Protein 4JYL (pdb70)

Organism: Thermoplasma volcanium (strain ATCC 51530 / DSM 4299 / JCM 9571 / NBRC 15438 / GSS1) (NCBI:txid273116)

CATH classification: 3.90.226.10 (+1 more: 1.10.12.10)

Foldseek 3Di:
DDDPDFQWDWDDDVLEIEIEGEDVVQQSADDPVLVVLVVNLVVRLPDRHQAYEYAYPDQFRHQYHDVVCVVDDPVVVVVQLVNLVLLVCQLLRLHAYEYEGGDRQFLNLQSNLSGPAYEYQHGKDAHQCVVVPDQGNHCLQPSVCVQQNDVVSVVRSCRDIDGPVRVVRRSHDYYDPDVVVVVVVVVVVSVDDSLVVSLVSVLVVCPVVDDVVNCSNVVSVVVCVVDPRSCVVCVVPDD/DVPDDDAWDWDDDVLEIEIEGHDVVQLSADDPVLVVLQVNVVVRLVDNHQAYEYAYPDQFRHQYHDVVCVPDDVVVVVVQLVNLVLLVCQLLRLHAYEYEGGARQFLNLQSNLSGPAYEYQRGWDAHQCVVVPDQGNRCLQPSVCVQQNNVVSVVRSCRDIDGPVRVVRRSHDYYDPDDVVVVVVVVVVSVDDSLVVSLVSVLVVCPVVDDVVNCSNVVSVVCLVVDPRSCVVCVVPDD/DPPVDFWDWDDDVLEIEIEGRDVVQQSADDPVLVVLVVNLVVRLPDRRAAYEYAYPDAFRHQYHDVVCVVDDVVVVVVQLVNLVLLVCQLLRLHAYEYEGGDEAFLNLQSNL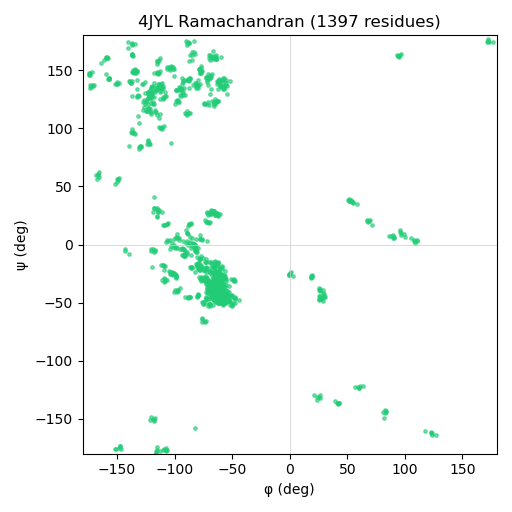SGPAYEYQHGKDAHQCVVVPDQGNHCLQPSVCVQQHNVVSVVRSCRDIDGPVRVVRRSHDYYDPDVVVVVVVVVVVRVDDSLVVSLVSVLVVCPVVDDVVNCSNVVSVVVCVVPPVSCVVCVVPDD/DAWDWDDDDLEIEIEGHDVVQLSADDPVLVVLVVNVVVRLPDRRQAYEQAYPDAFRHQYHDVVCVPDDVVVVVVQLVNLVLLVCQLLGLHAYEYEGGDEAFLNLQSNLSGPAYEYQHGKDAHQCVVVPDQGNRCLQPSVCVQQNNVVSVVRSCRDIDGPVRVVSRSHDYYDPDVVVVVVVVVVVSVDDSLVVSLVSVLVVCPVVDDVVNCSNVVSVVCCVVPPVSCVVCVVVD/DVPQDAWDWDDDVLEIEIEGEDVVQLSADDPVLVVLVVNLVVRLVDNHQAYEYAYPDQFRHQYHDVVCVVDDVVVVVVQLVNLVLLVCQLLRLHAYEYEGGDEAFLNLQSRLSGPAYEYQHGKDAHQCVVVPDQGNRCLQPSVCVQQHDVVSVVRSCRDIDGPVRVVRRSHDYYDPDVVVVVVVVVVVSVDDSLVVSLVSVLVVCPVVDDVVNCSNVVSVVVCVVPPVSCVVCVVPDD/DWDWDDDVLEIEIEQEDVVQQSADDPVLVVLVVNVVVRLVDRRQAYEYAYPDQFRHQYHDVVCVPDDVVVVVVQLVNLVLLVCQLLRLHAYEYEGGDEQFLNLQSNLSGPAYEYQHGKDAHQCVVVPDQGNRCLQPSVCVQQNNVVSVVRSCRDIDGPVRVVRRSHDYYDPDVVVVVVVVVVVSVDDSLVVSLVSVLVVCPVVDDVVNCSNVVSVVVCVVPPVSCVVCVVVD

Radius of gyration: 30.98 Å; Cα contacts (8 Å, |Δi|>4): 3327; chains: 6; bounding box: 81×89×82 Å

InterPro domains:
  IPR001753 Enoyl-CoA hydratase/isomerase-like domain [PF00378] (13-230)
  IPR014748 Enoyl-CoA hydratase, C-terminal [G3DSA:1.10.12.10] (195-243)
  IPR029045 ClpP/crotonase-like domain superfamily [SSF52096] (3-239)

Structure (mmCIF, N/CA/C/O backbone):
data_4JYL
#
_entry.id   4JYL
#
_cell.length_a   80.102
_cell.length_b   117.229
_cell.length_c   91.505
_cell.angle_alpha   90.000
_cell.angle_beta   91.430
_cell.angle_gamma   90.000
#
_symmetry.space_group_name_H-M   'P 1 21 1'
#
loop_
_entity.id
_entity.type
_entity.pdbx_description
1 polymer 'Enoyl-CoA hydratase'
2 non-polymer 'CHLORIDE ION'
3 non-polymer 'SULFATE ION'
4 water water
#
loop_
_atom_site.group_PDB
_atom_site.id
_atom_site.type_symbol
_atom_site.label_atom_id
_atom_site.label_alt_id
_atom_site.label_comp_id
_atom_site.label_asym_id
_atom_site.label_entity_id
_atom_site.label_seq_id
_atom_site.pdbx_PDB_ins_code
_atom_site.Cartn_x
_atom_site.Cartn_y
_atom_site.Cartn_z
_atom_site.occupancy
_atom_site.B_iso_or_equiv
_atom_site.auth_seq_id
_atom_site.auth_comp_id
_atom_site.auth_asym_id
_atom_site.auth_atom_id
_atom_site.pdbx_PDB_model_num
ATOM 1 N N . ASN A 1 17 ? 33.174 4.262 53.525 1.00 76.06 -5 ASN A N 1
ATOM 2 C CA . ASN A 1 17 ? 34.605 3.919 53.807 1.00 78.15 -5 ASN A CA 1
ATOM 3 C C . ASN A 1 17 ? 34.928 2.379 53.977 1.00 76.19 -5 ASN A C 1
ATOM 4 O O . ASN A 1 17 ? 35.867 1.867 53.340 1.00 76.53 -5 ASN A O 1
ATOM 9 N N . LEU A 1 18 ? 34.159 1.655 54.819 1.00 71.89 -4 LEU A N 1
ATOM 10 C CA . LEU A 1 18 ? 34.295 0.173 54.979 1.00 69.54 -4 LEU A CA 1
ATOM 11 C C . LEU A 1 18 ? 33.527 -0.738 54.020 1.00 63.84 -4 LEU A C 1
ATOM 12 O O . LEU A 1 18 ? 32.584 -0.316 53.371 1.00 61.26 -4 LEU A O 1
ATOM 17 N N . TYR A 1 19 ? 33.927 -2.004 53.955 1.00 62.48 -3 TYR A N 1
ATOM 18 C CA . TYR A 1 19 ? 33.648 -2.831 52.756 1.00 60.23 -3 TYR A CA 1
ATOM 19 C C . TYR A 1 19 ? 32.166 -3.046 52.445 1.00 57.73 -3 TYR A C 1
ATOM 20 O O . TYR A 1 19 ? 31.744 -3.129 51.270 1.00 56.75 -3 TYR A O 1
ATOM 29 N N . PHE A 1 20 ? 31.390 -3.087 53.514 1.00 57.07 -2 PHE A N 1
ATOM 30 C CA . PHE A 1 20 ? 29.948 -3.297 53.460 1.00 55.48 -2 PHE A CA 1
ATOM 31 C C . PHE A 1 20 ? 29.110 -2.042 53.244 1.00 53.97 -2 PHE A C 1
ATOM 32 O O . PHE A 1 20 ? 27.913 -2.132 53.144 1.00 52.61 -2 PHE A O 1
ATOM 40 N N . GLN A 1 21 ? 29.734 -0.874 53.183 1.00 55.55 -1 GLN A N 1
ATOM 41 C CA . GLN A 1 21 ? 29.001 0.395 52.979 1.00 56.55 -1 GLN A CA 1
ATOM 42 C C . GLN A 1 21 ? 29.141 0.768 51.513 1.00 55.38 -1 GLN A C 1
ATOM 43 O O . GLN A 1 21 ? 30.176 0.543 50.881 1.00 54.89 -1 GLN A O 1
ATOM 49 N N . SER A 1 22 ? 28.100 1.348 50.964 1.00 55.38 0 SER A N 1
ATOM 50 C CA . SER A 1 22 ? 28.202 1.875 49.589 1.00 55.50 0 SER A CA 1
ATOM 51 C C . SER A 1 22 ? 28.836 3.273 49.579 1.00 55.24 0 SER A C 1
ATOM 52 O O . SER A 1 22 ? 28.563 4.090 50.455 1.00 55.53 0 SER A O 1
ATOM 63 N N . LEU A 1 24 ? 30.235 6.355 46.502 1.00 53.52 2 LEU A N 1
ATOM 64 C CA . LEU A 1 24 ? 30.142 6.804 45.132 1.00 52.37 2 LEU A CA 1
ATOM 65 C C . LEU A 1 24 ? 31.274 6.318 44.256 1.00 49.84 2 LEU A C 1
ATOM 66 O O . LEU A 1 24 ? 31.050 5.942 43.139 1.00 49.26 2 LEU A O 1
ATOM 71 N N . VAL A 1 25 ? 32.487 6.318 44.766 1.00 48.90 3 VAL A N 1
ATOM 72 C CA . VAL A 1 25 ? 33.570 5.621 44.099 1.00 47.46 3 VAL A CA 1
ATOM 73 C C . VAL A 1 25 ? 34.215 4.608 45.030 1.00 47.19 3 VAL A C 1
ATOM 74 O O . VAL A 1 25 ? 34.652 4.963 46.083 1.00 48.32 3 VAL A O 1
ATOM 78 N N . GLU A 1 26 ? 34.289 3.357 44.608 1.00 46.38 4 GLU A N 1
ATOM 79 C CA . GLU A 1 26 ? 34.922 2.291 45.383 1.00 47.33 4 GLU A CA 1
ATOM 80 C C . GLU A 1 26 ? 36.287 2.019 44.827 1.00 48.15 4 GLU A C 1
ATOM 81 O O . GLU A 1 26 ? 36.556 2.244 43.652 1.00 47.45 4 GLU A O 1
ATOM 87 N N . ILE A 1 27 ? 37.169 1.570 45.689 1.00 50.07 5 ILE A N 1
ATOM 88 C CA . ILE A 1 27 ? 38.459 1.041 45.252 1.00 52.19 5 ILE A CA 1
ATOM 89 C C . ILE A 1 27 ? 38.567 -0.431 45.649 1.00 54.19 5 ILE A C 1
ATOM 90 O O . ILE A 1 27 ? 38.232 -0.826 46.751 1.00 54.84 5 ILE A O 1
ATOM 95 N N . GLU A 1 28 ? 39.035 -1.243 44.727 1.00 55.63 6 GLU A N 1
ATOM 96 C CA . GLU A 1 28 ? 39.232 -2.668 44.972 1.00 58.75 6 GLU A CA 1
ATOM 97 C C . GLU A 1 28 ? 40.582 -3.044 44.428 1.00 62.44 6 GLU A C 1
ATOM 98 O O . GLU A 1 28 ? 41.226 -2.254 43.754 1.00 61.78 6 GLU A O 1
ATOM 104 N N . ARG A 1 29 ? 40.975 -4.269 44.699 1.00 66.76 7 ARG A N 1
ATOM 105 C CA A ARG A 1 29 ? 42.228 -4.821 44.202 0.50 71.64 7 ARG A CA 1
ATOM 106 C CA B ARG A 1 29 ? 42.189 -4.806 44.176 0.50 71.39 7 ARG A CA 1
ATOM 107 C C . ARG A 1 29 ? 41.928 -6.130 43.488 1.00 74.33 7 ARG A C 1
ATOM 108 O O . ARG A 1 29 ? 41.162 -6.920 43.958 1.00 74.93 7 ARG A O 1
ATOM 123 N N . ARG A 1 30 ? 42.557 -6.332 42.343 1.00 76.66 8 ARG A N 1
ATOM 124 C CA A ARG A 1 30 ? 42.364 -7.518 41.512 0.50 80.53 8 ARG A CA 1
ATOM 125 C CA B ARG A 1 30 ? 42.358 -7.516 41.516 0.50 80.55 8 ARG A CA 1
ATOM 126 C C . ARG A 1 30 ? 43.735 -7.910 40.963 1.00 86.65 8 ARG A C 1
ATOM 127 O O . ARG A 1 30 ? 44.207 -7.394 39.960 1.00 85.42 8 ARG A O 1
ATOM 142 N N . GLY A 1 31 ? 44.400 -8.819 41.658 1.00 30.13 9 GLY A N 1
ATOM 143 C CA . GLY A 1 31 ? 45.765 -9.202 41.376 1.00 31.65 9 GLY A CA 1
ATOM 144 C C . GLY A 1 31 ? 46.672 -7.982 41.471 1.00 32.65 9 GLY A C 1
ATOM 145 O O . GLY A 1 31 ? 46.731 -7.305 42.482 1.00 34.42 9 GLY A O 1
ATOM 146 N N . ASP A 1 32 ? 47.372 -7.696 40.385 1.00 33.52 10 ASP A N 1
ATOM 147 C CA . ASP A 1 32 ? 48.308 -6.589 40.318 1.00 34.93 10 ASP A CA 1
ATOM 148 C C . ASP A 1 32 ? 47.645 -5.298 39.855 1.00 33.58 10 ASP A C 1
ATOM 149 O O . ASP A 1 32 ? 48.334 -4.332 39.527 1.00 32.20 10 ASP A O 1
ATOM 154 N N . ALA A 1 33 ? 46.312 -5.299 39.772 1.00 32.83 11 ALA A N 1
ATOM 155 C CA . ALA A 1 33 ? 45.579 -4.125 39.341 1.00 31.38 11 ALA A CA 1
ATOM 156 C C . ALA A 1 33 ? 44.798 -3.487 40.494 1.00 30.95 11 ALA A C 1
ATOM 157 O O . ALA A 1 33 ? 44.112 -4.182 41.210 1.00 32.12 11 ALA A O 1
ATOM 159 N N . SER A 1 34 ? 44.874 -2.174 40.621 1.00 29.09 12 SER A N 1
ATOM 160 C CA . SER A 1 34 ? 43.916 -1.419 41.398 1.00 29.11 12 SER A CA 1
ATOM 161 C C . SER A 1 34 ? 42.696 -1.167 40.541 1.00 28.86 12 SER A C 1
ATOM 162 O O . SER A 1 34 ? 42.790 -0.889 39.359 1.00 28.05 12 SER A O 1
ATOM 165 N N . LEU A 1 35 ? 41.517 -1.286 41.132 1.00 29.34 13 LEU A N 1
ATOM 166 C CA . LEU A 1 35 ? 40.264 -1.254 40.386 1.00 28.19 13 LEU A CA 1
ATOM 167 C C . LEU A 1 35 ? 39.389 -0.196 41.022 1.00 28.45 13 LEU A C 1
ATOM 168 O O . LEU A 1 35 ? 39.021 -0.318 42.176 1.00 29.04 13 LEU A O 1
ATOM 173 N N . ILE A 1 36 ? 39.058 0.821 40.238 1.00 27.46 14 ILE A N 1
ATOM 174 C CA . ILE A 1 36 ? 38.326 1.978 40.708 1.00 27.43 14 ILE A CA 1
ATOM 175 C C . ILE A 1 36 ? 36.968 1.964 40.059 1.00 26.70 14 ILE A C 1
ATOM 176 O O . ILE A 1 36 ? 36.890 1.899 38.874 1.00 26.81 14 ILE A O 1
ATOM 181 N N . VAL A 1 37 ? 35.923 2.015 40.853 1.00 27.15 15 VAL A N 1
ATOM 182 C CA . VAL A 1 37 ? 34.592 1.725 40.398 1.00 28.27 15 VAL A CA 1
ATOM 183 C C . VAL A 1 37 ? 33.676 2.889 40.675 1.00 29.40 15 VAL A C 1
ATOM 184 O O . VAL A 1 37 ? 33.420 3.201 41.834 1.00 29.82 15 VAL A O 1
ATOM 188 N N . LEU A 1 38 ? 33.175 3.515 39.615 1.00 29.91 16 LEU A N 1
ATOM 189 C CA . LEU A 1 38 ? 32.181 4.600 39.755 1.00 31.51 16 LEU A CA 1
ATOM 190 C C . LEU A 1 38 ? 30.837 3.991 40.127 1.00 33.02 16 LEU A C 1
ATOM 191 O O . LEU A 1 38 ? 30.351 3.134 39.438 1.00 32.69 16 LEU A O 1
ATOM 196 N N . SER A 1 39 ? 30.295 4.393 41.267 1.00 37.17 17 SER A N 1
ATOM 197 C CA . SER A 1 39 ? 29.160 3.676 41.910 1.00 40.21 17 SER A CA 1
ATOM 198 C C . SER A 1 39 ? 28.054 4.608 42.297 1.00 40.25 17 SER A C 1
ATOM 199 O O . SER A 1 39 ? 27.964 5.032 43.453 1.00 43.61 17 SER A O 1
ATOM 202 N N . ARG A 1 40 ? 27.216 4.898 41.328 1.00 39.60 18 ARG A N 1
ATOM 203 C CA . ARG A 1 40 ? 25.961 5.634 41.524 1.00 39.74 18 ARG A CA 1
ATOM 204 C C . ARG A 1 40 ? 24.936 5.167 40.470 1.00 38.59 18 ARG A C 1
ATOM 205 O O . ARG A 1 40 ? 24.421 5.944 39.715 1.00 36.57 18 ARG A O 1
ATOM 213 N N . PRO A 1 41 ? 24.705 3.852 40.397 1.00 41.48 19 PRO A N 1
ATOM 214 C CA . PRO A 1 41 ? 23.971 3.186 39.316 1.00 42.28 19 PRO A CA 1
ATOM 215 C C . PRO A 1 41 ? 22.519 3.615 39.140 1.00 42.91 19 PRO A C 1
ATOM 216 O O . PRO A 1 41 ? 22.022 3.651 38.021 1.00 42.52 19 PRO A O 1
ATOM 220 N N . GLU A 1 42 ? 21.887 4.018 40.218 1.00 43.85 20 GLU A N 1
ATOM 221 C CA . GLU A 1 42 ? 20.553 4.591 40.135 1.00 47.75 20 GLU A CA 1
ATOM 222 C C . GLU A 1 42 ? 20.485 5.887 39.252 1.00 46.07 20 GLU A C 1
ATOM 223 O O . GLU A 1 42 ? 19.457 6.205 38.725 1.00 44.80 20 GLU A O 1
ATOM 229 N N . LYS A 1 43 ? 21.592 6.625 39.131 1.00 45.84 21 LYS A N 1
ATOM 230 C CA . LYS A 1 43 ? 21.712 7.800 38.230 1.00 45.29 21 LYS A CA 1
ATOM 231 C C . LYS A 1 43 ? 22.669 7.545 37.045 1.00 39.92 21 LYS A C 1
ATOM 232 O O . LYS A 1 43 ? 23.353 8.436 36.551 1.00 34.52 21 LYS A O 1
ATOM 238 N N . LEU A 1 44 ? 22.775 6.284 36.663 1.00 38.83 22 LEU A N 1
ATOM 239 C CA . LEU A 1 44 ? 23.669 5.870 35.570 1.00 36.14 22 LEU A CA 1
ATOM 240 C C . LEU A 1 44 ? 25.130 6.303 35.764 1.00 31.21 22 LEU A C 1
ATOM 241 O O . LEU A 1 44 ? 25.820 6.581 34.817 1.00 27.24 22 LEU A O 1
ATOM 246 N N . ASN A 1 45 ? 25.587 6.265 37.013 1.00 30.11 23 ASN A N 1
ATOM 247 C CA . ASN A 1 45 ? 26.936 6.652 37.409 1.00 28.98 23 ASN A CA 1
ATOM 248 C C . ASN A 1 45 ? 27.310 7.998 36.881 1.00 27.00 23 ASN A C 1
ATOM 249 O O . ASN A 1 45 ? 28.451 8.244 36.472 1.00 27.42 23 ASN A O 1
ATOM 254 N N . ALA A 1 46 ? 26.345 8.887 36.891 1.00 26.93 24 ALA A N 1
ATOM 255 C CA . ALA A 1 46 ? 26.590 10.252 36.455 1.00 26.50 24 ALA A CA 1
ATOM 256 C C . ALA A 1 46 ? 27.459 10.997 37.490 1.00 27.39 24 ALA A C 1
ATOM 257 O O . ALA A 1 46 ? 27.316 10.831 38.690 1.00 27.61 24 ALA A O 1
ATOM 259 N N . ILE A 1 47 ? 28.328 11.840 36.994 1.00 27.62 25 ILE A N 1
ATOM 260 C CA . ILE A 1 47 ? 29.335 12.453 37.808 1.00 29.92 25 ILE A CA 1
ATOM 261 C C . ILE A 1 47 ? 28.822 13.730 38.388 1.00 29.78 25 ILE A C 1
ATOM 262 O O . ILE A 1 47 ? 28.604 14.693 37.681 1.00 28.69 25 ILE A O 1
ATOM 267 N N . ASN A 1 48 ? 28.698 13.751 39.710 1.00 30.68 26 ASN A N 1
ATOM 268 C CA . ASN A 1 48 ? 28.524 14.994 40.449 1.00 30.97 26 ASN A CA 1
ATOM 269 C C . ASN A 1 48 ? 29.779 15.390 41.209 1.00 31.59 26 ASN A C 1
ATOM 270 O O . ASN A 1 48 ? 30.801 14.734 41.093 1.00 30.57 26 ASN A O 1
ATOM 275 N N . LEU A 1 49 ? 29.706 16.475 41.969 1.00 33.29 27 LEU A N 1
ATOM 276 C CA . LEU A 1 49 ? 30.864 16.980 42.713 1.00 33.99 27 LEU A CA 1
ATOM 277 C C . LEU A 1 49 ? 31.352 15.978 43.741 1.00 34.68 27 LEU A C 1
ATOM 278 O O . LEU A 1 49 ? 32.543 15.786 43.904 1.00 32.88 27 LEU A O 1
ATOM 283 N N . GLU A 1 50 ? 30.423 15.340 44.433 1.00 37.23 28 GLU A N 1
ATOM 284 C CA . GLU A 1 50 ? 30.785 14.387 45.487 1.00 39.64 28 GLU A CA 1
ATOM 285 C C . GLU A 1 50 ? 31.519 13.235 44.830 1.00 37.78 28 GLU A C 1
ATOM 286 O O . GLU A 1 50 ? 32.586 12.779 45.317 1.00 39.98 28 GLU A O 1
ATOM 300 N N . LEU A 1 52 ? 33.226 13.368 42.089 1.00 30.34 30 LEU A N 1
ATOM 301 C CA . LEU A 1 52 ? 34.540 13.875 41.658 1.00 30.41 30 LEU A CA 1
ATOM 302 C C . LEU A 1 52 ? 35.528 13.911 42.790 1.00 29.98 30 LEU A C 1
ATOM 303 O O . LEU A 1 52 ? 36.680 13.537 42.611 1.00 31.53 30 LEU A O 1
ATOM 308 N N . ALA A 1 53 ? 35.106 14.431 43.923 1.00 29.39 31 ALA A N 1
ATOM 309 C CA . ALA A 1 53 ? 36.002 14.464 45.095 1.00 31.48 31 ALA A CA 1
ATOM 310 C C . ALA A 1 53 ? 36.420 13.031 45.475 1.00 32.40 31 ALA A C 1
ATOM 311 O O . ALA A 1 53 ? 37.563 12.787 45.790 1.00 32.63 31 ALA A O 1
ATOM 313 N N . ASP A 1 54 ? 35.465 12.090 45.442 1.00 33.91 32 ASP A N 1
ATOM 314 C CA . ASP A 1 54 ? 35.757 10.702 45.820 1.00 34.46 32 ASP A CA 1
ATOM 315 C C . ASP A 1 54 ? 36.704 10.092 44.798 1.00 32.20 32 ASP A C 1
ATOM 316 O O . ASP A 1 54 ? 37.545 9.285 45.126 1.00 33.23 32 ASP A O 1
ATOM 321 N N . LEU A 1 55 ? 36.523 10.420 43.542 1.00 29.81 33 LEU A N 1
ATOM 322 C CA . LEU A 1 55 ? 37.379 9.847 42.501 1.00 27.82 33 LEU A CA 1
ATOM 323 C C . LEU A 1 55 ? 38.809 10.303 42.672 1.00 28.63 33 LEU A C 1
ATOM 324 O O . LEU A 1 55 ? 39.744 9.520 42.550 1.00 30.72 33 LEU A O 1
ATOM 329 N N . ALA A 1 56 ? 39.002 11.572 42.995 1.00 29.04 34 ALA A N 1
ATOM 330 C CA . ALA A 1 56 ? 40.363 12.078 43.234 1.00 30.28 34 ALA A CA 1
ATOM 331 C C . ALA A 1 56 ? 41.020 11.366 44.397 1.00 32.42 34 ALA A C 1
ATOM 332 O O . ALA A 1 56 ? 42.171 11.006 44.310 1.00 34.55 34 ALA A O 1
ATOM 334 N N . ASP A 1 57 ? 40.284 11.169 45.485 1.00 35.04 35 ASP A N 1
ATOM 335 C CA . ASP A 1 57 ? 40.824 10.470 46.668 1.00 38.99 35 ASP A CA 1
ATOM 336 C C . ASP A 1 57 ? 41.184 9.023 46.353 1.00 36.69 35 ASP A C 1
ATOM 337 O O . ASP A 1 57 ? 42.240 8.548 46.727 1.00 35.47 35 ASP A O 1
ATOM 342 N N . GLN A 1 58 ? 40.273 8.317 45.679 1.00 34.41 36 GLN A N 1
ATOM 343 C CA . GLN A 1 58 ? 40.483 6.902 45.382 1.00 33.48 36 GLN A CA 1
ATOM 344 C C . GLN A 1 58 ? 41.597 6.737 44.371 1.00 31.48 36 GLN A C 1
ATOM 345 O O . GLN A 1 58 ? 42.412 5.824 44.466 1.00 30.39 36 GLN A O 1
ATOM 351 N N . PHE A 1 59 ? 41.697 7.678 43.447 1.00 29.45 37 PHE A N 1
ATOM 352 C CA . PHE A 1 59 ? 42.818 7.645 42.520 1.00 29.08 37 PHE A CA 1
ATOM 353 C C . PHE A 1 59 ? 44.197 7.795 43.226 1.00 31.13 37 PHE A C 1
ATOM 354 O O . PHE A 1 59 ? 45.139 7.086 42.879 1.00 30.58 37 PHE A O 1
ATOM 362 N N . SER A 1 60 ? 44.309 8.695 44.200 1.00 32.49 38 SER A N 1
ATOM 363 C CA . SER A 1 60 ? 45.522 8.772 45.008 1.00 35.37 38 SER A CA 1
ATOM 364 C C . SER A 1 60 ? 45.847 7.485 45.667 1.00 36.55 38 SER A C 1
ATOM 365 O O . SER A 1 60 ? 46.993 7.088 45.700 1.00 39.01 38 SER A O 1
ATOM 368 N N . LYS A 1 61 ? 44.856 6.901 46.327 1.00 38.23 39 LYS A N 1
ATOM 369 C CA . LYS A 1 61 ? 45.073 5.663 47.010 1.00 39.14 39 LYS A CA 1
ATOM 370 C C . LYS A 1 61 ? 45.605 4.657 46.027 1.00 37.78 39 LYS A C 1
ATOM 371 O O . LYS A 1 61 ? 46.564 3.968 46.329 1.00 37.46 39 LYS A O 1
ATOM 377 N N . ALA A 1 62 ? 45.009 4.594 44.836 1.00 37.33 40 ALA A N 1
ATOM 378 C CA . ALA A 1 62 ? 45.430 3.585 43.827 1.00 35.38 40 ALA A CA 1
ATOM 379 C C . ALA A 1 62 ? 46.857 3.785 43.393 1.00 33.89 40 ALA A C 1
ATOM 380 O O . ALA A 1 62 ? 47.587 2.827 43.225 1.00 33.08 40 ALA A O 1
ATOM 382 N N . GLU A 1 63 ? 47.273 5.038 43.289 1.00 34.59 41 GLU A N 1
ATOM 383 C CA . GLU A 1 63 ? 48.664 5.357 42.917 1.00 36.27 41 GLU A CA 1
ATOM 384 C C . GLU A 1 63 ? 49.689 4.928 43.945 1.00 37.09 41 GLU A C 1
ATOM 385 O O . GLU A 1 63 ? 50.752 4.498 43.600 1.00 36.60 41 GLU A O 1
ATOM 391 N N . LYS A 1 64 ? 49.368 5.058 45.216 1.00 43.43 42 LYS A N 1
ATOM 392 C CA . LYS A 1 64 ? 50.304 4.712 46.312 1.00 46.33 42 LYS A CA 1
ATOM 393 C C . LYS A 1 64 ? 50.395 3.209 46.593 1.00 45.83 42 LYS A C 1
ATOM 394 O O . LYS A 1 64 ? 51.326 2.768 47.186 1.00 44.63 42 LYS A O 1
ATOM 398 N N . GLU A 1 65 ? 49.410 2.440 46.178 1.00 46.08 43 GLU A N 1
ATOM 399 C CA . GLU A 1 65 ? 49.436 1.004 46.395 1.00 47.56 43 GLU A CA 1
ATOM 400 C C . GLU A 1 65 ? 50.516 0.364 45.523 1.00 45.67 43 GLU A C 1
ATOM 401 O O . GLU A 1 65 ? 50.978 0.956 44.555 1.00 41.47 43 GLU A O 1
ATOM 407 N N . ASP A 1 66 ? 50.904 -0.858 45.847 1.00 45.55 44 ASP A N 1
ATOM 408 C CA . ASP A 1 66 ? 51.979 -1.532 45.096 1.00 46.37 44 ASP A CA 1
ATOM 409 C C . ASP A 1 66 ? 51.445 -2.308 43.864 1.00 41.98 44 ASP A C 1
ATOM 410 O O . ASP A 1 66 ? 52.141 -3.153 43.285 1.00 44.15 44 ASP A O 1
ATOM 415 N N . THR A 1 67 ? 50.235 -1.991 43.448 1.00 36.36 45 THR A N 1
ATOM 416 C CA . THR A 1 67 ? 49.724 -2.440 42.165 1.00 32.86 45 THR A CA 1
ATOM 417 C C . THR A 1 67 ? 50.500 -1.872 41.009 1.00 31.08 45 THR A C 1
ATOM 418 O O . THR A 1 67 ? 51.136 -0.845 41.113 1.00 30.43 45 THR A O 1
ATOM 422 N N . ARG A 1 68 ? 50.383 -2.539 39.871 1.00 31.20 46 ARG A N 1
ATOM 423 C CA . ARG A 1 68 ? 51.093 -2.169 38.657 1.00 30.46 46 ARG A CA 1
ATOM 424 C C . ARG A 1 68 ? 50.252 -1.391 37.615 1.00 29.32 46 ARG A C 1
ATOM 425 O O . ARG A 1 68 ? 50.819 -0.655 36.787 1.00 30.03 46 ARG A O 1
ATOM 433 N N . VAL A 1 69 ? 48.943 -1.540 37.640 1.00 27.93 47 VAL A N 1
ATOM 434 C CA . VAL A 1 69 ? 48.077 -0.746 36.773 1.00 27.69 47 VAL A CA 1
ATOM 435 C C . VAL A 1 69 ? 46.867 -0.264 37.536 1.00 27.13 47 VAL A C 1
ATOM 436 O O . VAL A 1 69 ? 46.528 -0.837 38.573 1.00 27.63 47 VAL A O 1
ATOM 440 N N . ILE A 1 70 ? 46.189 0.716 36.963 1.00 24.63 48 ILE A N 1
ATOM 441 C CA . ILE A 1 70 ? 44.921 1.182 37.515 1.00 24.06 48 ILE A CA 1
ATOM 442 C C . ILE A 1 70 ? 43.838 1.026 36.512 1.00 22.96 48 ILE A C 1
ATOM 443 O O . ILE A 1 70 ? 43.975 1.483 35.392 1.00 22.19 48 ILE A O 1
ATOM 448 N N . VAL A 1 71 ? 42.768 0.357 36.904 1.00 23.75 49 VAL A N 1
ATOM 449 C CA . VAL A 1 71 ? 41.665 0.123 36.035 1.00 24.08 49 VAL A CA 1
ATOM 450 C C . VAL A 1 71 ? 40.484 0.944 36.518 1.00 24.17 49 VAL A C 1
ATOM 451 O O . VAL A 1 71 ? 40.197 0.942 37.670 1.00 24.13 49 VAL A O 1
ATOM 455 N N . ILE A 1 72 ? 39.768 1.598 35.601 1.00 23.77 50 ILE A N 1
ATOM 456 C CA . ILE A 1 72 ? 38.587 2.392 35.958 1.00 24.72 50 ILE A CA 1
ATOM 457 C C . ILE A 1 72 ? 37.347 1.870 35.227 1.00 24.72 50 ILE A C 1
ATOM 458 O O . ILE A 1 72 ? 37.380 1.650 34.044 1.00 22.65 50 ILE A O 1
ATOM 463 N N . THR A 1 73 ? 36.284 1.654 35.972 1.00 26.64 51 THR A N 1
ATOM 464 C CA . THR A 1 73 ? 35.037 1.188 35.392 1.00 28.10 51 THR A CA 1
ATOM 465 C C . THR A 1 73 ? 33.860 1.667 36.230 1.00 29.87 51 THR A C 1
ATOM 466 O O . THR A 1 73 ? 34.034 2.460 37.146 1.00 31.67 51 THR A O 1
ATOM 470 N N . GLY A 1 74 ? 32.671 1.234 35.849 1.00 29.59 52 GLY A N 1
ATOM 471 C CA . GLY A 1 74 ? 31.481 1.585 36.547 1.00 30.87 52 GLY A CA 1
ATOM 472 C C . GLY A 1 74 ? 30.841 0.361 37.174 1.00 33.95 52 GLY A C 1
ATOM 473 O O . GLY A 1 74 ? 31.087 -0.782 36.755 1.00 33.23 52 GLY A O 1
ATOM 474 N N . TYR A 1 75 ? 30.026 0.630 38.189 1.00 35.21 53 TYR A N 1
ATOM 475 C CA . TYR A 1 75 ? 29.270 -0.386 38.844 1.00 37.95 53 TYR A CA 1
ATOM 476 C C . TYR A 1 75 ? 28.025 -0.748 38.035 1.00 38.31 53 TYR A C 1
ATOM 477 O O . TYR A 1 75 ? 27.303 0.135 37.572 1.00 36.99 53 TYR A O 1
ATOM 486 N N . GLY A 1 76 ? 27.780 -2.045 37.905 1.00 38.71 54 GLY A N 1
ATOM 487 C CA . GLY A 1 76 ? 26.569 -2.530 37.260 1.00 39.41 54 GLY A CA 1
ATOM 488 C C . GLY A 1 76 ? 26.742 -2.551 35.763 1.00 39.28 54 GLY A C 1
ATOM 489 O O . GLY A 1 76 ? 27.817 -2.810 35.257 1.00 38.71 54 GLY A O 1
ATOM 490 N N . LYS A 1 77 ? 25.671 -2.227 35.064 1.00 40.02 55 LYS A N 1
ATOM 491 C CA . LYS A 1 77 ? 25.576 -2.303 33.600 1.00 41.53 55 LYS A CA 1
ATOM 492 C C . LYS A 1 77 ? 26.343 -1.212 32.854 1.00 35.96 55 LYS A C 1
ATOM 493 O O . LYS A 1 77 ? 26.815 -1.449 31.754 1.00 32.32 55 LYS A O 1
ATOM 497 N N . ASN A 1 78 ? 26.466 -0.037 33.480 1.00 32.68 56 ASN A N 1
ATOM 498 C CA . ASN A 1 78 ? 27.024 1.139 32.828 1.00 30.58 56 ASN A CA 1
ATOM 499 C C . ASN A 1 78 ? 28.336 1.614 33.345 1.00 28.98 56 ASN A C 1
ATOM 500 O O . ASN A 1 78 ? 28.630 1.502 34.508 1.00 28.77 56 ASN A O 1
ATOM 505 N N . PHE A 1 79 ? 29.133 2.196 32.460 1.00 28.43 57 PHE A N 1
ATOM 506 C CA . PHE A 1 79 ? 30.363 2.903 32.876 1.00 27.66 57 PHE A CA 1
ATOM 507 C C . PHE A 1 79 ? 29.976 4.249 33.471 1.00 27.38 57 PHE A C 1
ATOM 508 O O . PHE A 1 79 ? 30.157 4.472 34.652 1.00 27.31 57 PHE A O 1
ATOM 516 N N . SER A 1 80 ? 29.440 5.146 32.640 1.00 27.21 58 SER A N 1
ATOM 517 C CA . SER A 1 80 ? 28.888 6.421 33.110 1.00 26.47 58 SER A CA 1
ATOM 518 C C . SER A 1 80 ? 28.145 7.107 31.979 1.00 26.30 58 SER A C 1
ATOM 519 O O . SER A 1 80 ? 28.629 7.228 30.898 1.00 26.47 58 SER A O 1
ATOM 522 N N . ALA A 1 81 ? 26.997 7.654 32.286 1.00 28.06 59 ALA A N 1
ATOM 523 C CA . ALA A 1 81 ? 26.239 8.454 31.328 1.00 27.98 59 ALA A CA 1
ATOM 524 C C . ALA A 1 81 ? 26.765 9.873 31.155 1.00 28.25 59 ALA A C 1
ATOM 525 O O . ALA A 1 81 ? 26.290 10.588 30.303 1.00 29.14 59 ALA A O 1
ATOM 527 N N . GLY A 1 82 ? 27.654 10.336 32.026 1.00 28.23 60 GLY A N 1
ATOM 528 C CA . GLY A 1 82 ? 28.223 11.665 31.863 1.00 27.69 60 GLY A CA 1
ATOM 529 C C . GLY A 1 82 ? 28.097 12.517 33.109 1.00 27.84 60 GLY A C 1
ATOM 530 O O . GLY A 1 82 ? 27.941 12.021 34.187 1.00 29.62 60 GLY A O 1
ATOM 531 N N . ALA A 1 83 ? 28.272 13.810 32.954 1.00 26.42 61 ALA A N 1
ATOM 532 C CA . ALA A 1 83 ? 28.109 14.709 34.059 1.00 26.06 61 ALA A CA 1
ATOM 533 C C . ALA A 1 83 ? 26.650 14.736 34.459 1.00 25.97 61 ALA A C 1
ATOM 534 O O . ALA A 1 83 ? 25.752 14.667 33.627 1.00 25.33 61 ALA A O 1
ATOM 536 N N . ASP A 1 84 ? 26.432 14.908 35.751 1.00 27.53 62 ASP A N 1
ATOM 537 C CA . ASP A 1 84 ? 25.089 15.055 36.321 1.00 28.91 62 ASP A CA 1
ATOM 538 C C . ASP A 1 84 ? 24.436 16.337 35.793 1.00 29.09 62 ASP A C 1
ATOM 539 O O . ASP A 1 84 ? 24.986 17.455 35.945 1.00 26.93 62 ASP A O 1
ATOM 544 N N . ILE A 1 85 ? 23.276 16.160 35.188 1.00 29.45 63 ILE A N 1
ATOM 545 C CA . ILE A 1 85 ? 22.674 17.244 34.457 1.00 31.01 63 ILE A CA 1
ATOM 546 C C . ILE A 1 85 ? 22.014 18.245 35.383 1.00 29.44 63 ILE A C 1
ATOM 547 O O . ILE A 1 85 ? 21.972 19.430 35.071 1.00 28.18 63 ILE A O 1
ATOM 552 N N . ASN A 1 86 ? 21.547 17.801 36.513 1.00 28.80 64 ASN A N 1
ATOM 553 C CA . ASN A 1 86 ? 21.044 18.761 37.505 1.00 30.60 64 ASN A CA 1
ATOM 554 C C . ASN A 1 86 ? 22.138 19.674 38.041 1.00 29.09 64 ASN A C 1
ATOM 555 O O . ASN A 1 86 ? 21.914 20.844 38.314 1.00 28.69 64 ASN A O 1
ATOM 568 N N . LEU A 1 88 ? 24.986 20.453 36.316 1.00 22.67 66 LEU A N 1
ATOM 569 C CA . LEU A 1 88 ? 25.237 21.361 35.222 1.00 22.33 66 LEU A CA 1
ATOM 570 C C . LEU A 1 88 ? 24.257 22.527 35.196 1.00 23.30 66 LEU A C 1
ATOM 571 O O . LEU A 1 88 ? 24.649 23.703 35.079 1.00 22.24 66 LEU A O 1
ATOM 576 N N . ALA A 1 89 ? 22.971 22.191 35.371 1.00 24.34 67 ALA A N 1
ATOM 577 C CA . ALA A 1 89 ? 21.946 23.185 35.357 1.00 26.44 67 ALA A CA 1
ATOM 578 C C . ALA A 1 89 ? 21.997 24.166 36.514 1.00 26.77 67 ALA A C 1
ATOM 579 O O . ALA A 1 89 ? 21.366 25.217 36.447 1.00 28.99 67 ALA A O 1
ATOM 581 N N . SER A 1 90 ? 22.697 23.838 37.573 1.00 26.89 68 SER A N 1
ATOM 582 C CA . SER A 1 90 ? 22.799 24.747 38.757 1.00 28.02 68 SER A CA 1
ATOM 583 C C . SER A 1 90 ? 23.963 25.723 38.636 1.00 28.64 68 SER A C 1
ATOM 584 O O . SER A 1 90 ? 24.152 26.584 39.477 1.00 31.55 68 SER A O 1
ATOM 587 N N . PHE A 1 91 ? 24.795 25.571 37.618 1.00 28.10 69 PHE A N 1
ATOM 588 C CA . PHE A 1 91 ? 26.027 26.343 37.562 1.00 28.15 69 PHE A CA 1
ATOM 589 C C . PHE A 1 91 ? 25.775 27.770 37.126 1.00 27.93 69 PHE A C 1
ATOM 590 O O . PHE A 1 91 ? 24.881 28.048 36.377 1.00 29.09 69 PHE A O 1
ATOM 598 N N . ASP A 1 92 ? 26.656 28.653 37.549 1.00 28.67 70 ASP A N 1
ATOM 599 C CA . ASP A 1 92 ? 26.891 29.928 36.833 1.00 28.37 70 ASP A CA 1
ATOM 600 C C . ASP A 1 92 ? 28.357 29.875 36.308 1.00 25.43 70 ASP A C 1
ATOM 601 O O . ASP A 1 92 ? 29.031 28.879 36.498 1.00 25.27 70 ASP A O 1
ATOM 606 N N . PRO A 1 93 ? 28.870 30.955 35.729 1.00 23.98 71 PRO A N 1
ATOM 607 C CA . PRO A 1 93 ? 30.187 30.828 35.185 1.00 23.11 71 PRO A CA 1
ATOM 608 C C . PRO A 1 93 ? 31.278 30.487 36.188 1.00 22.58 71 PRO A C 1
ATOM 609 O O . PRO A 1 93 ? 32.112 29.659 35.905 1.00 21.35 71 PRO A O 1
ATOM 613 N N . ALA A 1 94 ? 31.264 31.106 37.352 1.00 23.94 72 ALA A N 1
ATOM 614 C CA . ALA A 1 94 ? 32.264 30.799 38.407 1.00 23.96 72 ALA A CA 1
ATOM 615 C C . ALA A 1 94 ? 32.246 29.344 38.866 1.00 23.62 72 ALA A C 1
ATOM 616 O O . ALA A 1 94 ? 33.279 28.686 38.929 1.00 23.63 72 ALA A O 1
ATOM 618 N N . SER A 1 95 ? 31.065 28.799 39.158 1.00 24.42 73 SER A N 1
ATOM 619 C CA . SER A 1 95 ? 30.967 27.405 39.647 1.00 24.65 73 SER A CA 1
ATOM 620 C C . SER A 1 95 ? 31.191 26.373 38.539 1.00 24.30 73 SER A C 1
ATOM 621 O O . SER A 1 95 ? 31.733 25.291 38.781 1.00 23.94 73 SER A O 1
ATOM 624 N N . ALA A 1 96 ? 30.843 26.751 37.301 1.00 23.61 74 ALA A N 1
ATOM 625 C CA . ALA A 1 96 ? 31.187 25.924 36.147 1.00 22.77 74 ALA A CA 1
ATOM 626 C C . ALA A 1 96 ? 32.678 25.851 35.958 1.00 22.69 74 ALA A C 1
ATOM 627 O O . ALA A 1 96 ? 33.222 24.791 35.634 1.00 22.77 74 ALA A O 1
ATOM 629 N N . TYR A 1 97 ? 33.368 26.982 36.113 1.00 23.10 75 TYR A N 1
ATOM 630 C CA . TYR A 1 97 ? 34.819 27.009 35.896 1.00 22.71 75 TYR A CA 1
ATOM 631 C C . TYR A 1 97 ? 35.438 26.125 36.955 1.00 22.12 75 TYR A C 1
ATOM 632 O O . TYR A 1 97 ? 36.261 25.294 36.703 1.00 21.25 75 TYR A O 1
ATOM 641 N N . SER A 1 98 ? 35.013 26.323 38.167 1.00 23.93 76 SER A N 1
ATOM 642 C CA . SER A 1 98 ? 35.517 25.527 39.304 1.00 24.37 76 SER A CA 1
ATOM 643 C C . SER A 1 98 ? 35.266 23.976 39.112 1.00 24.25 76 SER A C 1
ATOM 644 O O . SER A 1 98 ? 36.138 23.148 39.381 1.00 23.32 76 SER A O 1
ATOM 647 N N . PHE A 1 99 ? 34.115 23.607 38.584 1.00 24.03 77 PHE A N 1
ATOM 648 C CA . PHE A 1 99 ? 33.905 22.190 38.232 1.00 24.36 77 PHE A CA 1
ATOM 649 C C . PHE A 1 99 ? 34.919 21.665 37.177 1.00 24.92 77 PHE A C 1
ATOM 650 O O . PHE A 1 99 ? 35.502 20.582 37.324 1.00 23.41 77 PHE A O 1
ATOM 658 N N . ARG A 1 100 ? 35.133 22.453 36.118 1.00 24.73 78 ARG A N 1
ATOM 659 C CA . ARG A 1 100 ? 36.002 22.006 35.062 1.00 23.23 78 ARG A CA 1
ATOM 660 C C . ARG A 1 100 ? 37.448 21.937 35.520 1.00 23.94 78 ARG A C 1
ATOM 661 O O . ARG A 1 100 ? 38.205 21.076 35.026 1.00 23.34 78 ARG A O 1
ATOM 669 N N . LEU A 1 101 ? 37.874 22.838 36.417 1.00 24.24 79 LEU A N 1
ATOM 670 C CA . LEU A 1 101 ? 39.235 22.721 36.956 1.00 24.66 79 LEU A CA 1
ATOM 671 C C . LEU A 1 101 ? 39.427 21.415 37.710 1.00 24.72 79 LEU A C 1
ATOM 672 O O . LEU A 1 101 ? 40.468 20.793 37.665 1.00 24.98 79 LEU A O 1
ATOM 677 N N . LYS A 1 102 ? 38.387 20.964 38.386 1.00 26.18 80 LYS A N 1
ATOM 678 C CA . LYS A 1 102 ? 38.445 19.659 39.073 1.00 26.30 80 LYS A CA 1
ATOM 679 C C . LYS A 1 102 ? 38.479 18.526 38.063 1.00 24.29 80 LYS A C 1
ATOM 680 O O . LYS A 1 102 ? 39.232 17.593 38.269 1.00 23.45 80 LYS A O 1
ATOM 694 N N . ASN A 1 104 ? 39.625 18.738 35.018 1.00 20.69 82 ASN A N 1
ATOM 695 C CA . ASN A 1 104 ? 40.981 18.828 34.391 1.00 20.20 82 ASN A CA 1
ATOM 696 C C . ASN A 1 104 ? 42.052 18.192 35.262 1.00 20.42 82 ASN A C 1
ATOM 697 O O . ASN A 1 104 ? 42.954 17.536 34.807 1.00 19.48 82 ASN A O 1
ATOM 702 N N . SER A 1 105 ? 41.925 18.424 36.539 1.00 21.12 83 SER A N 1
ATOM 703 C CA . SER A 1 105 ? 42.927 17.977 37.476 1.00 22.31 83 SER A CA 1
ATOM 704 C C . SER A 1 105 ? 42.944 16.436 37.569 1.00 22.93 83 SER A C 1
ATOM 705 O O . SER A 1 105 ? 43.994 15.850 37.579 1.00 24.02 83 SER A O 1
ATOM 708 N N . ILE A 1 106 ? 41.791 15.798 37.619 1.00 24.20 84 ILE A N 1
ATOM 709 C CA A ILE A 1 106 ? 41.733 14.343 37.656 0.50 25.31 84 ILE A CA 1
ATOM 710 C CA B ILE A 1 106 ? 41.733 14.343 37.656 0.50 25.45 84 ILE A CA 1
ATOM 711 C C . ILE A 1 106 ? 42.206 13.766 36.304 1.00 24.34 84 ILE A C 1
ATOM 712 O O . ILE A 1 106 ? 42.985 12.815 36.257 1.00 22.27 84 ILE A O 1
ATOM 721 N N . ALA A 1 107 ? 41.816 14.399 35.206 1.00 21.80 85 ALA A N 1
ATOM 722 C CA . ALA A 1 107 ? 42.295 13.988 33.878 1.00 21.48 85 ALA A CA 1
ATOM 723 C C . ALA A 1 107 ? 43.800 14.070 33.782 1.00 22.21 85 ALA A C 1
ATOM 724 O O . ALA A 1 107 ? 44.475 13.177 33.262 1.00 20.53 85 ALA A O 1
ATOM 726 N N . GLN A 1 108 ? 44.344 15.142 34.310 1.00 23.34 86 GLN A N 1
ATOM 727 C CA . GLN A 1 108 ? 45.775 15.294 34.258 1.00 24.13 86 GLN A CA 1
ATOM 728 C C . GLN A 1 108 ? 46.497 14.220 35.141 1.00 24.49 86 GLN A C 1
ATOM 729 O O . GLN A 1 108 ? 47.529 13.738 34.761 1.00 24.07 86 GLN A O 1
ATOM 735 N N . ARG A 1 109 ? 45.984 13.935 36.319 1.00 24.11 87 ARG A N 1
ATOM 736 C CA . ARG A 1 109 ? 46.593 12.915 37.150 1.00 26.24 87 ARG A CA 1
ATOM 737 C C . ARG A 1 109 ? 46.558 11.554 36.480 1.00 25.07 87 ARG A C 1
ATOM 738 O O . ARG A 1 109 ? 47.486 10.799 36.583 1.00 24.77 87 ARG A O 1
ATOM 746 N N . ILE A 1 110 ? 45.527 11.292 35.686 1.00 23.34 88 ILE A N 1
ATOM 747 C CA . ILE A 1 110 ? 45.471 10.072 34.908 1.00 22.18 88 ILE A CA 1
ATOM 748 C C . ILE A 1 110 ? 46.570 10.023 33.837 1.00 23.13 88 ILE A C 1
ATOM 749 O O . ILE A 1 110 ? 47.267 9.011 33.707 1.00 27.74 88 ILE A O 1
ATOM 754 N N . ARG A 1 111 ? 46.784 11.126 33.134 1.00 22.33 89 ARG A N 1
ATOM 755 C CA . ARG A 1 111 ? 47.809 11.215 32.122 1.00 21.83 89 ARG A CA 1
ATOM 756 C C . ARG A 1 111 ? 49.231 11.254 32.683 1.00 22.99 89 ARG A C 1
ATOM 757 O O . ARG A 1 111 ? 50.127 10.722 32.069 1.00 23.78 89 ARG A O 1
ATOM 765 N N . LYS A 1 112 ? 49.436 11.800 33.855 1.00 26.44 90 LYS A N 1
ATOM 766 C CA . LYS A 1 112 ? 50.805 11.894 34.449 1.00 29.92 90 LYS A CA 1
ATOM 767 C C . LYS A 1 112 ? 51.169 10.731 35.344 1.00 29.01 90 LYS A C 1
ATOM 768 O O . LYS A 1 112 ? 52.262 10.634 35.824 1.00 31.12 90 LYS A O 1
ATOM 774 N N . SER A 1 113 ? 50.244 9.819 35.574 1.00 29.55 91 SER A N 1
ATOM 775 C CA . SER A 1 113 ? 50.499 8.695 36.425 1.00 28.07 91 SER A CA 1
ATOM 776 C C . SER A 1 113 ? 51.645 7.829 35.920 1.00 26.22 91 SER A C 1
ATOM 777 O O . SER A 1 113 ? 51.777 7.554 34.750 1.00 24.33 91 SER A O 1
ATOM 780 N N . ASP A 1 114 ? 52.451 7.361 36.843 1.00 27.38 92 ASP A N 1
ATOM 781 C CA . ASP A 1 114 ? 53.529 6.381 36.550 1.00 29.33 92 ASP A CA 1
ATOM 782 C C . ASP A 1 114 ? 52.945 5.044 36.084 1.00 28.47 92 ASP A C 1
ATOM 783 O O . ASP A 1 114 ? 53.579 4.343 35.300 1.00 28.91 92 ASP A O 1
ATOM 788 N N . LYS A 1 115 ? 51.734 4.716 36.557 1.00 27.61 93 LYS A N 1
ATOM 789 C CA . LYS A 1 115 ? 51.053 3.494 36.200 1.00 27.52 93 LYS A CA 1
ATOM 790 C C . LYS A 1 115 ? 50.132 3.697 34.990 1.00 27.47 93 LYS A C 1
ATOM 791 O O . LYS A 1 115 ? 49.453 4.710 34.860 1.00 26.19 93 LYS A O 1
ATOM 797 N N . PRO A 1 116 ? 50.097 2.711 34.108 1.00 26.37 94 PRO A N 1
ATOM 798 C CA . PRO A 1 116 ? 49.075 2.683 33.094 1.00 25.74 94 PRO A CA 1
ATOM 799 C C . PRO A 1 116 ? 47.674 2.752 33.691 1.00 24.90 94 PRO A C 1
ATOM 800 O O . PRO A 1 116 ? 47.402 2.122 34.675 1.00 24.04 94 PRO A O 1
ATOM 804 N N . VAL A 1 117 ? 46.788 3.480 33.012 1.00 25.32 95 VAL A N 1
ATOM 805 C CA . VAL A 1 117 ? 45.388 3.559 33.390 1.00 24.02 95 VAL A CA 1
ATOM 806 C C . VAL A 1 117 ? 44.571 3.051 32.229 1.00 23.08 95 VAL A C 1
ATOM 807 O O . VAL A 1 117 ? 44.760 3.450 31.103 1.00 21.54 95 VAL A O 1
ATOM 811 N N . ILE A 1 118 ? 43.680 2.117 32.551 1.00 23.59 96 ILE A N 1
ATOM 812 C CA . ILE A 1 118 ? 42.897 1.412 31.587 1.00 23.09 96 ILE A CA 1
ATOM 813 C C . ILE A 1 118 ? 41.435 1.579 31.934 1.00 23.26 96 ILE A C 1
ATOM 814 O O . ILE A 1 118 ? 41.010 1.231 33.032 1.00 24.78 96 ILE A O 1
ATOM 819 N N . ALA A 1 119 ? 40.669 2.103 30.992 1.00 22.25 97 ALA A N 1
ATOM 820 C CA . ALA A 1 119 ? 39.254 2.253 31.180 1.00 23.30 97 ALA A CA 1
ATOM 821 C C . ALA A 1 119 ? 38.525 1.061 30.565 1.00 24.09 97 ALA A C 1
ATOM 822 O O . ALA A 1 119 ? 38.768 0.669 29.420 1.00 23.70 97 ALA A O 1
ATOM 824 N N . LEU A 1 120 ? 37.582 0.548 31.308 1.00 25.17 98 LEU A N 1
ATOM 825 C CA . LEU A 1 120 ? 36.793 -0.565 30.855 1.00 27.93 98 LEU A CA 1
ATOM 826 C C . LEU A 1 120 ? 35.334 -0.109 30.646 1.00 28.23 98 LEU A C 1
ATOM 827 O O . LEU A 1 120 ? 34.580 0.047 31.584 1.00 31.60 98 LEU A O 1
ATOM 832 N N . LEU A 1 121 ? 34.985 0.124 29.407 1.00 26.50 99 LEU A N 1
ATOM 833 C CA . LEU A 1 121 ? 33.716 0.703 29.047 1.00 26.24 99 LEU A CA 1
ATOM 834 C C . LEU A 1 121 ? 32.639 -0.362 28.860 1.00 27.49 99 LEU A C 1
ATOM 835 O O . LEU A 1 121 ? 32.882 -1.429 28.330 1.00 26.85 99 LEU A O 1
ATOM 840 N N . LYS A 1 122 ? 31.438 -0.037 29.311 1.00 27.37 100 LYS A N 1
ATOM 841 C CA . LYS A 1 122 ? 30.285 -0.872 29.104 1.00 27.93 100 LYS A CA 1
ATOM 842 C C . LYS A 1 122 ? 29.005 -0.063 29.214 1.00 27.82 100 LYS A C 1
ATOM 843 O O . LYS A 1 122 ? 28.974 0.991 29.832 1.00 27.31 100 LYS A O 1
ATOM 849 N N . GLY A 1 123 ? 27.930 -0.605 28.671 1.00 28.92 101 GLY A N 1
ATOM 850 C CA . GLY A 1 123 ? 26.640 0.103 28.615 1.00 28.95 101 GLY A CA 1
ATOM 851 C C . GLY A 1 123 ? 26.870 1.557 28.216 1.00 27.51 101 GLY A C 1
ATOM 852 O O . GLY A 1 123 ? 27.672 1.874 27.353 1.00 25.61 101 GLY A O 1
ATOM 853 N N . TYR A 1 124 ? 26.181 2.453 28.899 1.00 29.14 102 TYR A N 1
ATOM 854 C CA . TYR A 1 124 ? 26.407 3.878 28.677 1.00 29.66 102 TYR A CA 1
ATOM 855 C C . TYR A 1 124 ? 27.792 4.287 29.103 1.00 26.07 102 TYR A C 1
ATOM 856 O O . TYR A 1 124 ? 28.156 4.169 30.237 1.00 25.45 102 TYR A O 1
ATOM 865 N N . SER A 1 125 ? 28.525 4.816 28.137 1.00 24.93 103 SER A N 1
ATOM 866 C CA . SER A 1 125 ? 29.897 5.337 28.336 1.00 23.87 103 SER A CA 1
ATOM 867 C C . SER A 1 125 ? 30.011 6.676 27.588 1.00 23.86 103 SER A C 1
ATOM 868 O O . SER A 1 125 ? 30.390 6.727 26.415 1.00 22.99 103 SER A O 1
ATOM 879 N N . GLY A 1 127 ? 29.923 11.251 27.404 1.00 22.54 105 GLY A N 1
ATOM 880 C CA . GLY A 1 127 ? 30.178 12.576 27.870 1.00 22.56 105 GLY A CA 1
ATOM 881 C C . GLY A 1 127 ? 31.377 12.635 28.802 1.00 23.67 105 GLY A C 1
ATOM 882 O O . GLY A 1 127 ? 32.466 12.082 28.474 1.00 23.19 105 GLY A O 1
ATOM 883 N N . GLY A 1 128 ? 31.173 13.307 29.952 1.00 23.42 106 GLY A N 1
ATOM 884 C CA . GLY A 1 128 ? 32.273 13.628 30.858 1.00 24.69 106 GLY A CA 1
ATOM 885 C C . GLY A 1 128 ? 33.001 12.368 31.326 1.00 25.32 106 GLY A C 1
ATOM 886 O O . GLY A 1 128 ? 34.210 12.370 31.486 1.00 25.81 106 GLY A O 1
ATOM 887 N N . GLY A 1 129 ? 32.246 11.279 31.487 1.00 25.11 107 GLY A N 1
ATOM 888 C CA . GLY A 1 129 ? 32.804 10.026 31.931 1.00 24.77 107 GLY A CA 1
ATOM 889 C C . GLY A 1 129 ? 33.676 9.421 30.861 1.00 24.56 107 GLY A C 1
ATOM 890 O O . GLY A 1 129 ? 34.836 9.077 31.090 1.00 24.31 107 GLY A O 1
ATOM 891 N N . LEU A 1 130 ? 33.123 9.324 29.639 1.00 25.95 108 LEU A N 1
ATOM 892 C CA . LEU A 1 130 ? 33.925 8.905 28.459 1.00 23.23 108 LEU A CA 1
ATOM 893 C C . LEU A 1 130 ? 35.174 9.789 28.288 1.00 23.03 108 LEU A C 1
ATOM 894 O O . LEU A 1 130 ? 36.249 9.324 27.974 1.00 22.26 108 LEU A O 1
ATOM 899 N N . GLU A 1 131 ? 35.016 11.071 28.510 1.00 22.76 109 GLU A N 1
ATOM 900 C CA . GLU A 1 131 ? 36.113 11.988 28.291 1.00 23.32 109 GLU A CA 1
ATOM 901 C C . GLU A 1 131 ? 37.228 11.798 29.269 1.00 23.81 109 GLU A C 1
ATOM 902 O O . GLU A 1 131 ? 38.405 11.739 28.853 1.00 23.97 109 GLU A O 1
ATOM 908 N N . LEU A 1 132 ? 36.908 11.591 30.540 1.00 23.60 110 LEU A N 1
ATOM 909 C CA . LEU A 1 132 ? 37.955 11.054 31.472 1.00 24.08 110 LEU A CA 1
ATOM 910 C C . LEU A 1 132 ? 38.646 9.787 30.938 1.00 23.71 110 LEU A C 1
ATOM 911 O O . LEU A 1 132 ? 39.851 9.684 30.953 1.00 23.89 110 LEU A O 1
ATOM 916 N N . ALA A 1 133 ? 37.883 8.861 30.397 1.00 22.98 111 ALA A N 1
ATOM 917 C CA . ALA A 1 133 ? 38.502 7.660 29.837 1.00 23.74 111 ALA A CA 1
ATOM 918 C C . ALA A 1 133 ? 39.402 7.967 28.672 1.00 23.04 111 ALA A C 1
ATOM 919 O O . ALA A 1 133 ? 40.267 7.197 28.337 1.00 22.10 111 ALA A O 1
ATOM 921 N N . GLU A 1 134 ? 39.135 9.055 27.975 1.00 22.56 112 GLU A N 1
ATOM 922 C CA . GLU A 1 134 ? 39.981 9.439 26.836 1.00 22.12 112 GLU A CA 1
ATOM 923 C C . GLU A 1 134 ? 41.386 9.863 27.270 1.00 21.41 112 GLU A C 1
ATOM 924 O O . GLU A 1 134 ? 42.309 9.854 26.481 1.00 20.05 112 GLU A O 1
ATOM 930 N N . SER A 1 135 ? 41.517 10.286 28.518 1.00 22.29 113 SER A N 1
ATOM 931 C CA . SER A 1 135 ? 42.835 10.556 29.108 1.00 23.46 113 SER A CA 1
ATOM 932 C C . SER A 1 135 ? 43.569 9.265 29.533 1.00 25.53 113 SER A C 1
ATOM 933 O O . SER A 1 135 ? 44.777 9.283 29.755 1.00 29.39 113 SER A O 1
ATOM 936 N N . ALA A 1 136 ? 42.839 8.164 29.680 1.00 24.38 114 ALA A N 1
ATOM 937 C CA . ALA A 1 136 ? 43.446 6.927 30.081 1.00 23.55 114 ALA A CA 1
ATOM 938 C C . ALA A 1 136 ? 44.320 6.451 28.981 1.00 24.34 114 ALA A C 1
ATOM 939 O O . ALA A 1 136 ? 44.214 6.892 27.826 1.00 23.85 114 ALA A O 1
ATOM 941 N N . ASP A 1 137 ? 45.227 5.549 29.325 1.00 24.38 115 ASP A N 1
ATOM 942 C CA . ASP A 1 137 ? 46.141 5.001 28.300 1.00 25.55 115 ASP A CA 1
ATOM 943 C C . ASP A 1 137 ? 45.470 4.075 27.316 1.00 25.39 115 ASP A C 1
ATOM 944 O O . ASP A 1 137 ? 45.730 4.159 26.110 1.00 26.05 115 ASP A O 1
ATOM 949 N N . ILE A 1 138 ? 44.561 3.260 27.824 1.00 23.61 116 ILE A N 1
ATOM 950 C CA . ILE A 1 138 ? 43.896 2.241 27.035 1.00 23.81 116 ILE A CA 1
ATOM 951 C C . ILE A 1 138 ? 42.387 2.194 27.354 1.00 22.36 116 ILE A C 1
ATOM 952 O O . ILE A 1 138 ? 41.995 2.365 28.471 1.00 21.94 116 ILE A O 1
ATOM 957 N N . ARG A 1 139 ? 41.574 2.000 26.338 1.00 21.90 117 ARG A N 1
ATOM 958 C CA . ARG A 1 139 ? 40.154 1.823 26.495 1.00 21.85 117 ARG A CA 1
ATOM 959 C C . ARG A 1 139 ? 39.776 0.468 25.923 1.00 22.31 117 ARG A C 1
ATOM 960 O O . ARG A 1 139 ? 39.980 0.176 24.753 1.00 22.22 117 ARG A O 1
ATOM 968 N N . ILE A 1 140 ? 39.191 -0.365 26.755 1.00 23.84 118 ILE A N 1
ATOM 969 C CA . ILE A 1 140 ? 38.601 -1.607 26.290 1.00 24.17 118 ILE A CA 1
ATOM 970 C C . ILE A 1 140 ? 37.089 -1.552 26.471 1.00 24.05 118 ILE A C 1
ATOM 971 O O . ILE A 1 140 ? 36.596 -1.118 27.490 1.00 23.66 118 ILE A O 1
ATOM 976 N N . ALA A 1 141 ? 36.337 -2.028 25.500 1.00 24.69 119 ALA A N 1
ATOM 977 C CA . ALA A 1 141 ? 34.894 -1.932 25.552 1.00 24.94 119 ALA A CA 1
ATOM 978 C C . ALA A 1 141 ? 34.229 -3.273 25.514 1.00 26.70 119 ALA A C 1
ATOM 979 O O . ALA A 1 141 ? 34.547 -4.112 24.673 1.00 27.27 119 ALA A O 1
ATOM 989 N N . SER A 1 143 ? 31.082 -5.478 24.434 1.00 30.21 121 SER A N 1
ATOM 990 C CA . SER A 1 143 ? 30.313 -5.422 23.176 1.00 31.35 121 SER A CA 1
ATOM 991 C C . SER A 1 143 ? 29.012 -4.627 23.232 1.00 30.71 121 SER A C 1
ATOM 992 O O . SER A 1 143 ? 28.574 -4.087 22.230 1.00 29.58 121 SER A O 1
ATOM 995 N N . ASP A 1 144 ? 28.416 -4.529 24.399 1.00 31.21 122 ASP A N 1
ATOM 996 C CA . ASP A 1 144 ? 27.168 -3.782 24.554 1.00 32.85 122 ASP A CA 1
ATOM 997 C C . ASP A 1 144 ? 27.335 -2.238 24.710 1.00 30.94 122 ASP A C 1
ATOM 998 O O . ASP A 1 144 ? 26.369 -1.498 24.944 1.00 31.77 122 ASP A O 1
ATOM 1003 N N . ALA A 1 145 ? 28.558 -1.757 24.697 1.00 30.38 123 ALA A N 1
ATOM 1004 C CA . ALA A 1 145 ? 28.808 -0.333 25.028 1.00 29.63 123 ALA A CA 1
ATOM 1005 C C . ALA A 1 145 ? 28.158 0.668 24.052 1.00 29.08 123 ALA A C 1
ATOM 1006 O O . ALA A 1 145 ? 28.159 0.477 22.851 1.00 28.46 123 ALA A O 1
ATOM 1008 N N . VAL A 1 146 ? 27.594 1.715 24.628 1.00 27.74 124 VAL A N 1
ATOM 1009 C CA . VAL A 1 146 ? 27.023 2.816 23.899 1.00 27.11 124 VAL A CA 1
ATOM 1010 C C . VAL A 1 146 ? 27.915 4.035 24.200 1.00 26.00 124 VAL A C 1
ATOM 1011 O O . VAL A 1 146 ? 27.996 4.509 25.364 1.00 25.46 124 VAL A O 1
ATOM 1015 N N . ILE A 1 147 ? 28.618 4.499 23.173 1.00 23.71 125 ILE A N 1
ATOM 1016 C CA . ILE A 1 147 ? 29.735 5.429 23.336 1.00 22.72 125 ILE A CA 1
ATOM 1017 C C . ILE A 1 147 ? 29.528 6.719 22.573 1.00 21.49 125 ILE A C 1
ATOM 1018 O O . ILE A 1 147 ? 29.146 6.728 21.411 1.00 21.48 125 ILE A O 1
ATOM 1023 N N . GLY A 1 148 ? 29.769 7.839 23.233 1.00 21.28 126 GLY A N 1
ATOM 1024 C CA . GLY A 1 148 ? 29.611 9.122 22.551 1.00 20.71 126 GLY A CA 1
ATOM 1025 C C . GLY A 1 148 ? 29.727 10.301 23.452 1.00 20.75 126 GLY A C 1
ATOM 1026 O O . GLY A 1 148 ? 29.824 10.173 24.683 1.00 20.28 126 GLY A O 1
ATOM 1027 N N . GLN A 1 149 ? 29.648 11.478 22.840 1.00 20.27 127 GLN A N 1
ATOM 1028 C CA . GLN A 1 149 ? 29.659 12.726 23.586 1.00 20.36 127 GLN A CA 1
ATOM 1029 C C . GLN A 1 149 ? 28.419 13.508 23.239 1.00 20.43 127 GLN A C 1
ATOM 1030 O O . GLN A 1 149 ? 28.455 14.310 22.321 1.00 18.77 127 GLN A O 1
ATOM 1036 N N . PRO A 1 150 ? 27.309 13.252 23.945 1.00 22.19 128 PRO A N 1
ATOM 1037 C CA . PRO A 1 150 ? 26.005 13.873 23.580 1.00 23.78 128 PRO A CA 1
ATOM 1038 C C . PRO A 1 150 ? 25.725 15.246 24.180 1.00 23.66 128 PRO A C 1
ATOM 1039 O O . PRO A 1 150 ? 24.700 15.847 23.885 1.00 24.99 128 PRO A O 1
ATOM 1043 N N . GLU A 1 151 ? 26.670 15.772 24.920 1.00 24.10 129 GLU A N 1
ATOM 1044 C CA . GLU A 1 151 ? 26.412 16.953 25.754 1.00 25.31 129 GLU A CA 1
ATOM 1045 C C . GLU A 1 151 ? 26.252 18.277 24.971 1.00 24.57 129 GLU A C 1
ATOM 1046 O O . GLU A 1 151 ? 25.719 19.235 25.513 1.00 24.82 129 GLU A O 1
ATOM 1052 N N . SER A 1 152 ? 26.653 18.323 23.696 1.00 24.10 130 SER A N 1
ATOM 1053 C CA . SER A 1 152 ? 26.340 19.496 22.892 1.00 23.28 130 SER A CA 1
ATOM 1054 C C . SER A 1 152 ? 24.817 19.755 22.790 1.00 24.08 130 SER A C 1
ATOM 1055 O O . SER A 1 152 ? 24.389 20.901 22.678 1.00 23.36 130 SER A O 1
ATOM 1058 N N . SER A 1 153 ? 24.013 18.703 22.942 1.00 24.47 131 SER A N 1
ATOM 1059 C CA . SER A 1 153 ? 22.531 18.817 22.956 1.00 26.81 131 SER A CA 1
ATOM 1060 C C . SER A 1 153 ? 21.951 19.673 24.069 1.00 25.33 131 SER A C 1
ATOM 1061 O O . SER A 1 153 ? 20.905 20.270 23.918 1.00 24.68 131 SER A O 1
ATOM 1064 N N . ILE A 1 154 ? 22.656 19.704 25.177 1.00 25.05 132 ILE A N 1
ATOM 1065 C CA . ILE A 1 154 ? 22.280 20.555 26.293 1.00 25.27 132 ILE A CA 1
ATOM 1066 C C . ILE A 1 154 ? 23.202 21.776 26.431 1.00 24.19 132 ILE A C 1
ATOM 1067 O O . ILE A 1 154 ? 23.252 22.387 27.478 1.00 24.31 132 ILE A O 1
ATOM 1072 N N . GLY A 1 155 ? 23.925 22.106 25.358 1.00 23.60 133 GLY A N 1
ATOM 1073 C CA . GLY A 1 155 ? 24.739 23.335 25.248 1.00 23.18 133 GLY A CA 1
ATOM 1074 C C . GLY A 1 155 ? 26.163 23.272 25.789 1.00 22.50 133 GLY A C 1
ATOM 1075 O O . GLY A 1 155 ? 26.829 24.265 25.857 1.00 22.28 133 GLY A O 1
ATOM 1076 N N . ILE A 1 156 ? 26.613 22.086 26.173 1.00 22.43 134 ILE A N 1
ATOM 1077 C CA . ILE A 1 156 ? 27.957 21.880 26.731 1.00 21.88 134 ILE A CA 1
ATOM 1078 C C . ILE A 1 156 ? 28.962 21.472 25.641 1.00 19.73 134 ILE A C 1
ATOM 1079 O O . ILE A 1 156 ? 28.703 20.591 24.827 1.00 18.59 134 ILE A O 1
ATOM 1084 N N . ASN A 1 157 ? 30.105 22.148 25.633 1.00 19.10 135 ASN A N 1
ATOM 1085 C CA . ASN A 1 157 ? 31.196 21.883 24.667 1.00 18.26 135 ASN A CA 1
ATOM 1086 C C . ASN A 1 157 ? 31.875 20.584 24.912 1.00 18.95 135 ASN A C 1
ATOM 1087 O O . ASN A 1 157 ? 32.053 19.757 24.001 1.00 19.99 135 ASN A O 1
ATOM 1092 N N . ALA A 1 158 ? 32.209 20.335 26.175 1.00 20.40 136 ALA A N 1
ATOM 1093 C CA . ALA A 1 158 ? 32.929 19.127 26.566 1.00 22.52 136 ALA A CA 1
ATOM 1094 C C . ALA A 1 158 ? 33.044 19.065 28.083 1.00 25.91 136 ALA A C 1
ATOM 1095 O O . ALA A 1 158 ? 33.152 20.078 28.752 1.00 24.85 136 ALA A O 1
ATOM 1097 N N . GLY A 1 159 ? 33.009 17.859 28.608 1.00 29.64 137 GLY A N 1
ATOM 1098 C CA . GLY A 1 159 ? 33.239 17.627 30.047 1.00 32.10 137 GLY A CA 1
ATOM 1099 C C . GLY A 1 159 ? 34.711 17.626 30.456 1.00 33.87 137 GLY A C 1
ATOM 1100 O O . GLY A 1 159 ? 35.081 18.237 31.471 1.00 35.86 137 GLY A O 1
ATOM 1101 N N . ALA A 1 160 ? 35.569 16.962 29.678 1.00 30.06 138 ALA A N 1
ATOM 1102 C CA . ALA A 1 160 ? 36.949 16.807 30.083 1.00 28.19 138 ALA A CA 1
ATOM 1103 C C . ALA A 1 160 ? 37.872 16.331 28.964 1.00 26.37 138 ALA A C 1
ATOM 1104 O O . ALA A 1 160 ? 38.506 15.287 29.104 1.00 26.39 138 ALA A O 1
ATOM 1106 N N . GLY A 1 161 ? 38.019 17.110 27.900 1.00 23.96 139 GLY A N 1
ATOM 1107 C CA . GLY A 1 161 ? 38.899 16.717 26.799 1.00 22.55 139 GLY A CA 1
ATOM 1108 C C . GLY A 1 161 ? 38.144 16.328 25.545 1.00 20.72 139 GLY A C 1
ATOM 1109 O O . GLY A 1 161 ? 38.722 15.916 24.548 1.00 19.82 139 GLY A O 1
ATOM 1110 N N . GLY A 1 162 ? 36.839 16.427 25.614 1.00 20.61 140 GLY A N 1
ATOM 1111 C CA . GLY A 1 162 ? 35.992 15.998 24.483 1.00 20.50 140 GLY A CA 1
ATOM 1112 C C . GLY A 1 162 ? 36.201 16.831 23.249 1.00 19.47 140 GLY A C 1
ATOM 1113 O O . GLY A 1 162 ? 35.781 16.451 22.188 1.00 18.81 140 GLY A O 1
ATOM 1114 N N . ASN A 1 163 ? 36.863 17.969 23.399 1.00 18.61 141 ASN A N 1
ATOM 1115 C CA . ASN A 1 163 ? 37.283 18.741 22.245 1.00 18.95 141 ASN A CA 1
ATOM 1116 C C . ASN A 1 163 ? 38.795 18.733 21.981 1.00 18.99 141 ASN A C 1
ATOM 1117 O O . ASN A 1 163 ? 39.189 18.895 20.848 1.00 21.28 141 ASN A O 1
ATOM 1122 N N . VAL A 1 164 ? 39.631 18.650 23.004 1.00 18.52 142 VAL A N 1
ATOM 1123 C CA . VAL A 1 164 ? 41.089 18.829 22.816 1.00 19.16 142 VAL A CA 1
ATOM 1124 C C . VAL A 1 164 ? 41.912 17.550 22.949 1.00 19.12 142 VAL A C 1
ATOM 1125 O O . VAL A 1 164 ? 43.030 17.476 22.481 1.00 19.64 142 VAL A O 1
ATOM 1129 N N . ILE A 1 165 ? 41.353 16.529 23.562 1.00 20.42 143 ILE A N 1
ATOM 1130 C CA . ILE A 1 165 ? 41.983 15.182 23.557 1.00 20.36 143 ILE A CA 1
ATOM 1131 C C . ILE A 1 165 ? 41.389 14.270 22.482 1.00 19.23 143 ILE A C 1
ATOM 1132 O O . ILE A 1 165 ? 42.061 13.542 21.814 1.00 19.72 143 ILE A O 1
ATOM 1137 N N . LEU A 1 166 ? 40.099 14.332 22.307 1.00 19.31 144 LEU A N 1
ATOM 1138 C CA . LEU A 1 166 ? 39.432 13.494 21.313 1.00 17.71 144 LEU A CA 1
ATOM 1139 C C . LEU A 1 166 ? 40.109 13.494 19.950 1.00 17.52 144 LEU A C 1
ATOM 1140 O O . LEU A 1 166 ? 40.266 12.428 19.363 1.00 16.86 144 LEU A O 1
ATOM 1145 N N . PRO A 1 167 ? 40.496 14.672 19.413 1.00 18.42 145 PRO A N 1
ATOM 1146 C CA . PRO A 1 167 ? 41.079 14.594 18.088 1.00 19.65 145 PRO A CA 1
ATOM 1147 C C . PRO A 1 167 ? 42.439 13.847 17.974 1.00 21.47 145 PRO A C 1
ATOM 1148 O O . PRO A 1 167 ? 42.828 13.436 16.894 1.00 21.11 145 PRO A O 1
ATOM 1152 N N . LYS A 1 168 ? 43.137 13.709 19.073 1.00 22.61 146 LYS A N 1
ATOM 1153 C CA . LYS A 1 168 ? 44.381 12.947 19.098 1.00 23.93 146 LYS A CA 1
ATOM 1154 C C . LYS A 1 168 ? 44.127 11.453 19.033 1.00 24.76 146 LYS A C 1
ATOM 1155 O O . LYS A 1 168 ? 45.003 10.672 18.684 1.00 24.01 146 LYS A O 1
ATOM 1161 N N . LEU A 1 169 ? 42.916 11.057 19.376 1.00 25.02 147 LEU A N 1
ATOM 1162 C CA . LEU A 1 169 ? 42.503 9.672 19.265 1.00 23.65 147 LEU A CA 1
ATOM 1163 C C . LEU A 1 169 ? 41.921 9.355 17.911 1.00 23.45 147 LEU A C 1
ATOM 1164 O O . LEU A 1 169 ? 42.225 8.307 17.371 1.00 23.14 147 LEU A O 1
ATOM 1169 N N . VAL A 1 170 ? 41.030 10.219 17.384 1.00 22.34 148 VAL A N 1
ATOM 1170 C CA . VAL A 1 170 ? 40.223 9.890 16.190 1.00 22.22 148 VAL A CA 1
ATOM 1171 C C . VAL A 1 170 ? 40.436 10.802 15.000 1.00 22.62 148 VAL A C 1
ATOM 1172 O O . VAL A 1 170 ? 39.882 10.562 13.923 1.00 23.82 148 VAL A O 1
ATOM 1176 N N . GLY A 1 171 ? 41.253 11.840 15.148 1.00 21.04 149 GLY A N 1
ATOM 1177 C CA . GLY A 1 171 ? 41.494 12.770 14.036 1.00 20.98 149 GLY A CA 1
ATOM 1178 C C . GLY A 1 171 ? 40.526 13.976 14.123 1.00 21.69 149 GLY A C 1
ATOM 1179 O O . GLY A 1 171 ? 39.524 13.946 14.809 1.00 20.78 149 GLY A O 1
ATOM 1180 N N . ARG A 1 172 ? 40.887 15.041 13.420 1.00 21.47 150 ARG A N 1
ATOM 1181 C CA A ARG A 1 172 ? 40.242 16.351 13.498 0.50 21.82 150 ARG A CA 1
ATOM 1182 C CA B ARG A 1 172 ? 40.238 16.347 13.502 0.50 22.94 150 ARG A CA 1
ATOM 1183 C C . ARG A 1 172 ? 38.778 16.310 13.043 1.00 22.06 150 ARG A C 1
ATOM 1184 O O . ARG A 1 172 ? 37.906 16.892 13.676 1.00 21.39 150 ARG A O 1
ATOM 1199 N N . GLY A 1 173 ? 38.538 15.587 11.951 1.00 22.36 151 GLY A N 1
ATOM 1200 C CA . GLY A 1 173 ? 37.212 15.486 11.353 1.00 23.75 151 GLY A CA 1
ATOM 1201 C C . GLY A 1 173 ? 36.244 14.707 12.206 1.00 23.52 151 GLY A C 1
ATOM 1202 O O . GLY A 1 173 ? 35.128 15.229 12.524 1.00 24.38 151 GLY A O 1
ATOM 1203 N N . SER A 1 174 ? 36.644 13.496 12.587 1.00 21.40 152 SER A N 1
ATOM 1204 C CA . SER A 1 174 ? 35.782 12.727 13.463 1.00 21.43 152 SER A CA 1
ATOM 1205 C C . SER A 1 174 ? 35.515 13.423 14.791 1.00 19.66 152 SER A C 1
ATOM 1206 O O . SER A 1 174 ? 34.428 13.313 15.313 1.00 19.25 152 SER A O 1
ATOM 1209 N N . ALA A 1 175 ? 36.500 14.139 15.344 1.00 17.87 153 ALA A N 1
ATOM 1210 C CA . ALA A 1 175 ? 36.280 14.822 16.608 1.00 16.85 153 ALA A CA 1
ATOM 1211 C C . ALA A 1 175 ? 35.186 15.834 16.492 1.00 16.65 153 ALA A C 1
ATOM 1212 O O . ALA A 1 175 ? 34.278 15.866 17.304 1.00 17.72 153 ALA A O 1
ATOM 1214 N N . ALA A 1 176 ? 35.248 16.677 15.482 1.00 16.68 154 ALA A N 1
ATOM 1215 C CA . ALA A 1 176 ? 34.245 17.736 15.323 1.00 16.60 154 ALA A CA 1
ATOM 1216 C C . ALA A 1 176 ? 32.895 17.132 15.090 1.00 17.45 154 ALA A C 1
ATOM 1217 O O . ALA A 1 176 ? 31.916 17.586 15.619 1.00 17.71 154 ALA A O 1
ATOM 1219 N N . TYR A 1 177 ? 32.835 16.110 14.245 1.00 18.30 155 TYR A N 1
ATOM 1220 C CA . TYR A 1 177 ? 31.567 15.462 13.955 1.00 18.41 155 TYR A CA 1
ATOM 1221 C C . TYR A 1 177 ? 30.950 14.843 15.196 1.00 17.74 155 TYR A C 1
ATOM 1222 O O . TYR A 1 177 ? 29.785 15.061 15.466 1.00 17.13 155 TYR A O 1
ATOM 1231 N N . LEU A 1 178 ? 31.723 14.050 15.937 1.00 16.85 156 LEU A N 1
ATOM 1232 C CA . LEU A 1 178 ? 31.176 13.441 17.139 1.00 17.15 156 LEU A CA 1
ATOM 1233 C C . LEU A 1 178 ? 30.740 14.483 18.148 1.00 16.50 156 LEU A C 1
ATOM 1234 O O . LEU A 1 178 ? 29.691 14.341 18.759 1.00 17.02 156 LEU A O 1
ATOM 1239 N N . ALA A 1 179 ? 31.527 15.507 18.343 1.00 15.72 157 ALA A N 1
ATOM 1240 C CA . ALA A 1 179 ? 31.161 16.491 19.358 1.00 16.85 157 ALA A CA 1
ATOM 1241 C C . ALA A 1 179 ? 30.002 17.404 18.969 1.00 17.75 157 ALA A C 1
ATOM 1242 O O . ALA A 1 179 ? 29.160 17.736 19.770 1.00 18.15 157 ALA A O 1
ATOM 1252 N N . SER A 1 181 ? 27.651 16.629 16.534 1.00 18.65 159 SER A N 1
ATOM 1253 C CA . SER A 1 181 ? 26.369 15.889 16.350 1.00 18.92 159 SER A CA 1
ATOM 1254 C C . SER A 1 181 ? 25.881 15.205 17.621 1.00 19.25 159 SER A C 1
ATOM 1255 O O . SER A 1 181 ? 24.736 14.876 17.736 1.00 19.76 159 SER A O 1
ATOM 1258 N N . GLY A 1 182 ? 26.778 14.877 18.512 1.00 19.88 160 GLY A N 1
ATOM 1259 C CA . GLY A 1 182 ? 26.386 14.036 19.664 1.00 22.57 160 GLY A CA 1
ATOM 1260 C C . GLY A 1 182 ? 26.091 12.603 19.316 1.00 23.37 160 GLY A C 1
ATOM 1261 O O . GLY A 1 182 ? 25.467 11.880 20.074 1.00 26.54 160 GLY A O 1
ATOM 1262 N N . LYS A 1 183 ? 26.524 12.173 18.143 1.00 23.44 161 LYS A N 1
ATOM 1263 C CA . LYS A 1 183 ? 26.200 10.817 17.688 1.00 24.15 161 LYS A CA 1
ATOM 1264 C C . LYS A 1 183 ? 26.611 9.722 18.701 1.00 25.34 161 LYS A C 1
ATOM 1265 O O . LYS A 1 183 ? 27.742 9.716 19.234 1.00 21.87 161 LYS A O 1
ATOM 1271 N N . LYS A 1 184 ? 25.707 8.760 18.896 1.00 27.15 162 LYS A N 1
ATOM 1272 C CA . LYS A 1 184 ? 25.997 7.564 19.699 1.00 27.37 162 LYS A CA 1
ATOM 1273 C C . LYS A 1 184 ? 26.543 6.435 18.834 1.00 26.61 162 LYS A C 1
ATOM 1274 O O . LYS A 1 184 ? 25.950 6.080 17.815 1.00 27.14 162 LYS A O 1
ATOM 1280 N N . LEU A 1 185 ? 27.677 5.894 19.270 1.00 24.11 163 LEU A N 1
ATOM 1281 C CA . LEU A 1 185 ? 28.342 4.837 18.581 1.00 24.14 163 LEU A CA 1
ATOM 1282 C C . LEU A 1 185 ? 28.123 3.530 19.283 1.00 23.95 163 LEU A C 1
ATOM 1283 O O . LEU A 1 185 ? 27.997 3.475 20.486 1.00 21.81 163 LEU A O 1
ATOM 1288 N N . ASN A 1 186 ? 28.134 2.459 18.509 1.00 24.62 164 ASN A N 1
ATOM 1289 C CA . ASN A 1 186 ? 28.307 1.134 19.088 1.00 25.88 164 ASN A CA 1
ATOM 1290 C C . ASN A 1 186 ? 29.804 0.827 19.204 1.00 25.08 164 ASN A C 1
ATOM 1291 O O . ASN A 1 186 ? 30.681 1.598 18.770 1.00 24.41 164 ASN A O 1
ATOM 1296 N N . ALA A 1 187 ? 30.108 -0.276 19.835 1.00 26.80 165 ALA A N 1
ATOM 1297 C CA . ALA A 1 187 ? 31.492 -0.553 20.235 1.00 26.51 165 ALA A CA 1
ATOM 1298 C C . ALA A 1 187 ? 32.393 -0.732 19.042 1.00 26.85 165 ALA A C 1
ATOM 1299 O O . ALA A 1 187 ? 33.540 -0.267 19.059 1.00 27.64 165 ALA A O 1
ATOM 1301 N N . GLN A 1 188 ? 31.899 -1.404 18.008 1.00 28.56 166 GLN A N 1
ATOM 1302 C CA . GLN A 1 188 ? 32.722 -1.669 16.819 1.00 29.25 166 GLN A CA 1
ATOM 1303 C C . GLN A 1 188 ? 33.012 -0.368 16.061 1.00 28.06 166 GLN A C 1
ATOM 1304 O O . GLN A 1 188 ? 34.110 -0.186 15.531 1.00 27.53 166 GLN A O 1
ATOM 1310 N N . GLU A 1 189 ? 32.012 0.490 15.988 1.00 26.81 167 GLU A N 1
ATOM 1311 C CA . GLU A 1 189 ? 32.154 1.785 15.357 1.00 27.77 167 GLU A CA 1
ATOM 1312 C C . GLU A 1 189 ? 33.178 2.621 16.081 1.00 26.44 167 GLU A C 1
ATOM 1313 O O . GLU A 1 189 ? 33.972 3.287 15.462 1.00 26.64 167 GLU A O 1
ATOM 1319 N N . ALA A 1 190 ? 33.132 2.603 17.406 1.00 25.10 168 ALA A N 1
ATOM 1320 C CA . ALA A 1 190 ? 34.087 3.349 18.185 1.00 23.84 168 ALA A CA 1
ATOM 1321 C C . ALA A 1 190 ? 35.473 2.785 17.984 1.00 24.45 168 ALA A C 1
ATOM 1322 O O . ALA A 1 190 ? 36.468 3.528 17.928 1.00 23.31 168 ALA A O 1
ATOM 1332 N N . ALA A 1 192 ? 36.562 1.263 15.296 1.00 25.42 170 ALA A N 1
ATOM 1333 C CA . ALA A 1 192 ? 37.051 1.605 13.965 1.00 25.94 170 ALA A CA 1
ATOM 1334 C C . ALA A 1 192 ? 37.502 3.052 13.881 1.00 25.41 170 ALA A C 1
ATOM 1335 O O . ALA A 1 192 ? 38.375 3.346 13.119 1.00 26.48 170 ALA A O 1
ATOM 1337 N N . LEU A 1 193 ? 36.941 3.947 14.686 1.00 25.13 171 LEU A N 1
ATOM 1338 C CA . LEU A 1 193 ? 37.405 5.309 14.682 1.00 24.97 171 LEU A CA 1
ATOM 1339 C C . LEU A 1 193 ? 38.672 5.515 15.455 1.00 24.57 171 LEU A C 1
ATOM 1340 O O . LEU A 1 193 ? 39.324 6.538 15.288 1.00 23.24 171 LEU A O 1
ATOM 1345 N N . GLY A 1 194 ? 39.048 4.562 16.303 1.00 24.52 172 GLY A N 1
ATOM 1346 C CA . GLY A 1 194 ? 40.242 4.735 17.178 1.00 24.55 172 GLY A CA 1
ATOM 1347 C C . GLY A 1 194 ? 39.939 5.245 18.585 1.00 23.42 172 GLY A C 1
ATOM 1348 O O . GLY A 1 194 ? 40.822 5.595 19.374 1.00 24.16 172 GLY A O 1
ATOM 1349 N N . LEU A 1 195 ? 38.670 5.257 18.917 1.00 23.65 173 LEU A N 1
ATOM 1350 C CA . LEU A 1 195 ? 38.213 5.788 20.204 1.00 23.09 173 LEU A CA 1
ATOM 1351 C C . LEU A 1 195 ? 38.289 4.730 21.282 1.00 23.87 173 LEU A C 1
ATOM 1352 O O . LEU A 1 195 ? 38.391 5.009 22.467 1.00 24.14 173 LEU A O 1
ATOM 1357 N N . VAL A 1 196 ? 38.337 3.500 20.831 1.00 24.76 174 VAL A N 1
ATOM 1358 C CA . VAL A 1 196 ? 38.425 2.333 21.696 1.00 25.59 174 VAL A CA 1
ATOM 1359 C C . VAL A 1 196 ? 39.484 1.410 21.063 1.00 25.64 174 VAL A C 1
ATOM 1360 O O . VAL A 1 196 ? 39.612 1.369 19.854 1.00 23.50 174 VAL A O 1
ATOM 1364 N N . ASP A 1 197 ? 40.194 0.633 21.879 1.00 26.81 175 ASP A N 1
ATOM 1365 C CA . ASP A 1 197 ? 41.335 -0.147 21.412 1.00 27.96 175 ASP A CA 1
ATOM 1366 C C . ASP A 1 197 ? 41.036 -1.607 21.224 1.00 28.90 175 ASP A C 1
ATOM 1367 O O . ASP A 1 197 ? 41.691 -2.305 20.437 1.00 31.74 175 ASP A O 1
ATOM 1372 N N . GLU A 1 198 ? 40.043 -2.096 21.929 1.00 28.06 176 GLU A N 1
ATOM 1373 C CA . GLU A 1 198 ? 39.676 -3.497 21.823 1.00 28.36 176 GLU A CA 1
ATOM 1374 C C . GLU A 1 198 ? 38.231 -3.622 22.264 1.00 26.77 176 GLU A C 1
ATOM 1375 O O . GLU A 1 198 ? 37.797 -2.962 23.186 1.00 25.00 176 GLU A O 1
ATOM 1381 N N . VAL A 1 199 ? 37.502 -4.494 21.601 1.00 27.17 177 VAL A N 1
ATOM 1382 C CA . VAL A 1 199 ? 36.160 -4.860 21.980 1.00 27.89 177 VAL A CA 1
ATOM 1383 C C . VAL A 1 199 ? 36.147 -6.340 22.400 1.00 29.61 177 VAL A C 1
ATOM 1384 O O . VAL A 1 199 ? 36.668 -7.196 21.701 1.00 29.99 177 VAL A O 1
ATOM 1388 N N . VAL A 1 200 ? 35.515 -6.649 23.518 1.00 31.05 178 VAL A N 1
ATOM 1389 C CA . VAL A 1 200 ? 35.427 -8.023 24.017 1.00 32.78 178 VAL A CA 1
ATOM 1390 C C . VAL A 1 200 ? 33.985 -8.338 24.417 1.00 34.82 178 VAL A C 1
ATOM 1391 O O . VAL A 1 200 ? 33.249 -7.463 24.836 1.00 33.73 178 VAL A O 1
ATOM 1395 N N . ASP A 1 201 ? 33.595 -9.603 24.278 1.00 39.48 179 ASP A N 1
ATOM 1396 C CA . ASP A 1 201 ? 32.197 -9.999 24.545 1.00 43.87 179 ASP A CA 1
ATOM 1397 C C . ASP A 1 201 ? 32.062 -10.594 25.926 1.00 44.17 179 ASP A C 1
ATOM 1398 O O . ASP A 1 201 ? 31.010 -11.039 26.310 1.00 44.99 179 ASP A O 1
ATOM 1403 N N . ASP A 1 202 ? 33.144 -10.552 26.681 1.00 45.17 180 ASP A N 1
ATOM 1404 C CA . ASP A 1 202 ? 33.243 -11.206 27.958 1.00 48.01 180 ASP A CA 1
ATOM 1405 C C . ASP A 1 202 ? 34.197 -10.421 28.873 1.00 46.87 180 ASP A C 1
ATOM 1406 O O . ASP A 1 202 ? 35.256 -9.997 28.459 1.00 44.77 180 ASP A O 1
ATOM 1411 N N . GLU A 1 203 ? 33.859 -10.263 30.141 1.00 48.70 181 GLU A N 1
ATOM 1412 C CA . GLU A 1 203 ? 34.752 -9.508 31.048 1.00 51.65 181 GLU A CA 1
ATOM 1413 C C . GLU A 1 203 ? 36.121 -10.203 31.235 1.00 47.27 181 GLU A C 1
ATOM 1414 O O . GLU A 1 203 ? 37.137 -9.562 31.387 1.00 46.76 181 GLU A O 1
ATOM 1420 N N . ALA A 1 204 ? 36.128 -11.522 31.243 1.00 43.71 182 ALA A N 1
ATOM 1421 C CA . ALA A 1 204 ? 37.347 -12.271 31.475 1.00 42.06 182 ALA A CA 1
ATOM 1422 C C . ALA A 1 204 ? 38.378 -11.935 30.416 1.00 39.48 182 ALA A C 1
ATOM 1423 O O . ALA A 1 204 ? 39.575 -11.992 30.672 1.00 38.32 182 ALA A O 1
ATOM 1425 N N . LYS A 1 205 ? 37.915 -11.638 29.217 1.00 37.56 183 LYS A N 1
ATOM 1426 C CA . LYS A 1 205 ? 38.843 -11.365 28.154 1.00 38.65 183 LYS A CA 1
ATOM 1427 C C . LYS A 1 205 ? 39.475 -10.006 28.345 1.00 36.07 183 LYS A C 1
ATOM 1428 O O . LYS A 1 205 ? 40.601 -9.781 27.929 1.00 36.03 183 LYS A O 1
ATOM 1434 N N . ALA A 1 206 ? 38.735 -9.087 28.950 1.00 33.76 184 ALA A N 1
ATOM 1435 C CA . ALA A 1 206 ? 39.314 -7.794 29.287 1.00 32.13 184 ALA A CA 1
ATOM 1436 C C . ALA A 1 206 ? 40.416 -7.965 30.324 1.00 31.74 184 ALA A C 1
ATOM 1437 O O . ALA A 1 206 ? 41.488 -7.391 30.176 1.00 29.58 184 ALA A O 1
ATOM 1439 N N . TRP A 1 207 ? 40.146 -8.778 31.340 1.00 32.96 185 TRP A N 1
ATOM 1440 C CA . TRP A 1 207 ? 41.129 -9.036 32.405 1.00 34.78 185 TRP A CA 1
ATOM 1441 C C . TRP A 1 207 ? 42.365 -9.766 31.907 1.00 37.78 185 TRP A C 1
ATOM 1442 O O . TRP A 1 207 ? 43.463 -9.552 32.411 1.00 37.27 185 TRP A O 1
ATOM 1453 N N . LYS A 1 208 ? 42.208 -10.574 30.873 1.00 40.55 186 LYS A N 1
ATOM 1454 C CA . LYS A 1 208 ? 43.364 -11.206 30.315 1.00 42.56 186 LYS A CA 1
ATOM 1455 C C . LYS A 1 208 ? 44.274 -10.139 29.679 1.00 39.59 186 LYS A C 1
ATOM 1456 O O . LYS A 1 208 ? 45.499 -10.184 29.831 1.00 39.62 186 LYS A O 1
ATOM 1462 N N . ILE A 1 209 ? 43.699 -9.201 28.942 1.00 35.58 187 ILE A N 1
ATOM 1463 C CA . ILE A 1 209 ? 44.503 -8.113 28.361 1.00 32.81 187 ILE A CA 1
ATOM 1464 C C . ILE A 1 209 ? 45.175 -7.301 29.459 1.00 30.00 187 ILE A C 1
ATOM 1465 O O . ILE A 1 209 ? 46.337 -7.001 29.388 1.00 30.18 187 ILE A O 1
ATOM 1470 N N . ILE A 1 210 ? 44.429 -6.952 30.479 1.00 29.47 188 ILE A N 1
ATOM 1471 C CA . ILE A 1 210 ? 44.994 -6.227 31.619 1.00 29.19 188 ILE A CA 1
ATOM 1472 C C . ILE A 1 210 ? 46.129 -6.980 32.336 1.00 30.26 188 ILE A C 1
ATOM 1473 O O . ILE A 1 210 ? 47.198 -6.410 32.609 1.00 29.56 188 ILE A O 1
ATOM 1478 N N . ASP A 1 211 ? 45.907 -8.247 32.644 1.00 32.08 189 ASP A N 1
ATOM 1479 C CA . ASP A 1 211 ? 46.939 -9.068 33.294 1.00 35.53 189 ASP A CA 1
ATOM 1480 C C . ASP A 1 211 ? 48.222 -9.209 32.448 1.00 35.62 189 ASP A C 1
ATOM 1481 O O . ASP A 1 211 ? 49.306 -9.224 32.971 1.00 35.05 189 ASP A O 1
ATOM 1486 N N . ASP A 1 212 ? 48.089 -9.300 31.133 1.00 37.07 190 ASP A N 1
ATOM 1487 C CA . ASP A 1 212 ? 49.251 -9.337 30.246 1.00 38.43 190 ASP A CA 1
ATOM 1488 C C . ASP A 1 212 ? 50.028 -8.022 30.395 1.00 34.94 190 ASP A C 1
ATOM 1489 O O . ASP A 1 212 ? 51.233 -8.031 30.375 1.00 33.91 190 ASP A O 1
ATOM 1494 N N . ILE A 1 213 ? 49.340 -6.880 30.495 1.00 31.60 191 ILE A N 1
ATOM 1495 C CA . ILE A 1 213 ? 50.052 -5.607 30.686 1.00 29.60 191 ILE A CA 1
ATOM 1496 C C . ILE A 1 213 ? 50.804 -5.538 32.003 1.00 29.08 191 ILE A C 1
ATOM 1497 O O . ILE A 1 213 ? 51.893 -5.020 32.075 1.00 28.10 191 ILE A O 1
ATOM 1502 N N . CYS A 1 214 ? 50.219 -6.108 33.019 1.00 31.92 192 CYS A N 1
ATOM 1503 C CA . CYS A 1 214 ? 50.890 -6.259 34.298 1.00 35.98 192 CYS A CA 1
ATOM 1504 C C . CYS A 1 214 ? 52.159 -7.081 34.285 1.00 38.13 192 CYS A C 1
ATOM 1505 O O . CYS A 1 214 ? 52.962 -6.948 35.182 1.00 38.20 192 CYS A O 1
ATOM 1508 N N . LYS A 1 215 ? 52.367 -7.912 33.279 1.00 42.36 193 LYS A N 1
ATOM 1509 C CA . LYS A 1 215 ? 53.635 -8.680 33.211 1.00 45.89 193 LYS A CA 1
ATOM 1510 C C . LYS A 1 215 ? 54.814 -7.826 32.802 1.00 45.25 193 LYS A C 1
ATOM 1511 O O . LYS A 1 215 ? 55.931 -8.252 32.966 1.00 45.81 193 LYS A O 1
ATOM 1517 N N . LYS A 1 216 ? 54.570 -6.695 32.136 1.00 38.59 194 LYS A N 1
ATOM 1518 C CA . LYS A 1 216 ? 55.674 -5.921 31.585 1.00 35.70 194 LYS A CA 1
ATOM 1519 C C . LYS A 1 216 ? 56.371 -5.118 32.703 1.00 33.34 194 LYS A C 1
ATOM 1520 O O . LYS A 1 216 ? 55.748 -4.714 33.660 1.00 33.17 194 LYS A O 1
ATOM 1526 N N . PRO A 1 217 ? 57.660 -4.832 32.551 1.00 31.78 195 PRO A N 1
ATOM 1527 C CA . PRO A 1 217 ? 58.309 -4.024 33.555 1.00 31.98 195 PRO A CA 1
ATOM 1528 C C . PRO A 1 217 ? 57.716 -2.650 33.711 1.00 31.32 195 PRO A C 1
ATOM 1529 O O . PRO A 1 217 ? 57.439 -1.961 32.738 1.00 30.09 195 PRO A O 1
ATOM 1533 N N . LYS A 1 218 ? 57.553 -2.266 34.959 1.00 32.68 196 LYS A N 1
ATOM 1534 C CA . LYS A 1 218 ? 56.954 -1.005 35.337 1.00 34.67 196 LYS A CA 1
ATOM 1535 C C . LYS A 1 218 ? 57.587 0.195 34.670 1.00 34.17 196 LYS A C 1
ATOM 1536 O O . LYS A 1 218 ? 56.878 1.077 34.131 1.00 32.08 196 LYS A O 1
ATOM 1542 N N . LYS A 1 219 ? 58.900 0.247 34.713 1.00 32.23 197 LYS A N 1
ATOM 1543 C CA . LYS A 1 219 ? 59.582 1.414 34.219 1.00 32.84 197 LYS A CA 1
ATOM 1544 C C . LYS A 1 219 ? 59.397 1.564 32.710 1.00 29.48 197 LYS A C 1
ATOM 1545 O O . LYS A 1 219 ? 59.234 2.665 32.178 1.00 28.78 197 LYS A O 1
ATOM 1551 N N . THR A 1 220 ? 59.368 0.425 32.028 1.00 27.08 1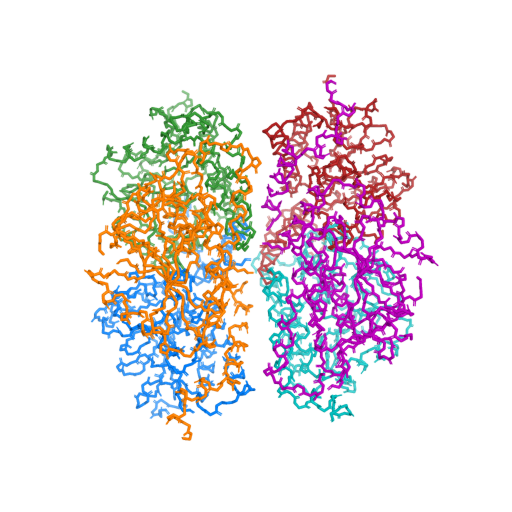98 THR A N 1
ATOM 1552 C CA . THR A 1 220 ? 59.117 0.397 30.618 1.00 24.10 198 THR A CA 1
ATOM 1553 C C . THR A 1 220 ? 57.790 1.027 30.270 1.00 24.16 198 THR A C 1
ATOM 1554 O O . THR A 1 220 ? 57.686 1.877 29.371 1.00 25.14 198 THR A O 1
ATOM 1558 N N . LEU A 1 221 ? 56.738 0.610 30.939 1.00 24.22 199 LEU A N 1
ATOM 1559 C CA . LEU A 1 221 ? 55.383 1.160 30.664 1.00 23.45 199 LEU A CA 1
ATOM 1560 C C . LEU A 1 221 ? 55.287 2.623 30.990 1.00 23.12 199 LEU A C 1
ATOM 1561 O O . LEU A 1 221 ? 54.652 3.414 30.275 1.00 23.06 199 LEU A O 1
ATOM 1566 N N . GLN A 1 222 ? 55.929 3.003 32.074 1.00 23.45 200 GLN A N 1
ATOM 1567 C CA . GLN A 1 222 ? 55.977 4.393 32.471 1.00 23.95 200 GLN A CA 1
ATOM 1568 C C . GLN A 1 222 ? 56.628 5.241 31.378 1.00 23.20 200 GLN A C 1
ATOM 1569 O O . GLN A 1 222 ? 56.103 6.268 31.017 1.00 23.72 200 GLN A O 1
ATOM 1575 N N . PHE A 1 223 ? 57.739 4.786 30.816 1.00 22.53 201 PHE A N 1
ATOM 1576 C CA . PHE A 1 223 ? 58.441 5.554 29.813 1.00 22.59 201 PHE A CA 1
ATOM 1577 C C . PHE A 1 223 ? 57.689 5.606 28.462 1.00 21.00 201 PHE A C 1
ATOM 1578 O O . PHE A 1 223 ? 57.739 6.604 27.740 1.00 20.89 201 PHE A O 1
ATOM 1586 N N . ILE A 1 224 ? 57.024 4.521 28.131 1.00 19.99 202 ILE A N 1
ATOM 1587 C CA . ILE A 1 224 ? 56.178 4.467 26.938 1.00 19.64 202 ILE A CA 1
ATOM 1588 C C . ILE A 1 224 ? 55.119 5.541 27.027 1.00 20.39 202 ILE A C 1
ATOM 1589 O O . ILE A 1 224 ? 54.916 6.350 26.132 1.00 20.08 202 ILE A O 1
ATOM 1594 N N . LYS A 1 225 ? 54.440 5.543 28.140 1.00 21.87 203 LYS A N 1
ATOM 1595 C CA . LYS A 1 225 ? 53.417 6.535 28.449 1.00 24.06 203 LYS A CA 1
ATOM 1596 C C . LYS A 1 225 ? 53.911 8.010 28.397 1.00 25.23 203 LYS A C 1
ATOM 1597 O O . LYS A 1 225 ? 53.279 8.866 27.740 1.00 26.82 203 LYS A O 1
ATOM 1603 N N . ARG A 1 226 ? 55.061 8.300 29.018 1.00 25.07 204 ARG A N 1
ATOM 1604 C CA . ARG A 1 226 ? 55.629 9.640 28.940 1.00 25.78 204 ARG A CA 1
ATOM 1605 C C . ARG A 1 226 ? 55.963 10.103 27.508 1.00 23.57 204 ARG A C 1
ATOM 1606 O O . ARG A 1 226 ? 55.726 11.261 27.144 1.00 21.99 204 ARG A O 1
ATOM 1614 N N . ALA A 1 227 ? 56.571 9.214 26.722 1.00 21.21 205 ALA A N 1
ATOM 1615 C CA . ALA A 1 227 ? 56.982 9.596 25.413 1.00 19.82 205 ALA A CA 1
ATOM 1616 C C . ALA A 1 227 ? 55.798 9.829 24.545 1.00 19.38 205 ALA A C 1
ATOM 1617 O O . ALA A 1 227 ? 55.794 10.771 23.703 1.00 20.44 205 ALA A O 1
ATOM 1619 N N . ILE A 1 228 ? 54.789 8.979 24.676 1.00 19.10 206 ILE A N 1
ATOM 1620 C CA . ILE A 1 228 ? 53.615 9.153 23.865 1.00 20.34 206 ILE A CA 1
ATOM 1621 C C . ILE A 1 228 ? 52.988 10.503 24.159 1.00 22.48 206 ILE A C 1
ATOM 1622 O O . ILE A 1 228 ? 52.632 11.248 23.237 1.00 22.03 206 ILE A O 1
ATOM 1627 N N . ASN A 1 229 ? 52.865 10.820 25.435 1.00 25.69 207 ASN A N 1
ATOM 1628 C CA . ASN A 1 229 ? 52.200 12.025 25.850 1.00 31.08 207 ASN A CA 1
ATOM 1629 C C . ASN A 1 229 ? 52.949 13.265 25.413 1.00 29.73 207 ASN A C 1
ATOM 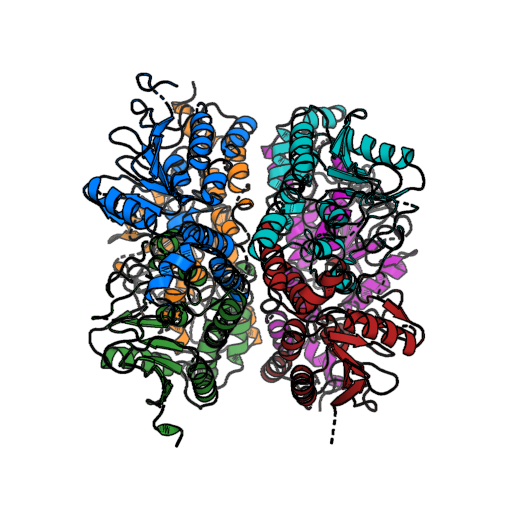1630 O O . ASN A 1 229 ? 52.391 14.178 24.833 1.00 31.19 207 ASN A O 1
ATOM 1635 N N . SER A 1 230 ? 54.246 13.256 25.614 1.00 28.35 208 SER A N 1
ATOM 1636 C CA . SER A 1 230 ? 55.047 14.393 25.230 1.00 28.45 208 SER A CA 1
ATOM 1637 C C . SER A 1 230 ? 55.289 14.485 23.670 1.00 27.30 208 SER A C 1
ATOM 1638 O O . SER A 1 230 ? 55.639 15.574 23.183 1.00 28.87 208 SER A O 1
ATOM 1641 N N . SER A 1 231 ? 54.975 13.439 22.886 1.00 24.78 209 SER A N 1
ATOM 1642 C CA . SER A 1 231 ? 55.057 13.542 21.422 1.00 24.47 209 SER A CA 1
ATOM 1643 C C . SER A 1 231 ? 54.097 14.619 20.836 1.00 25.69 209 SER A C 1
ATOM 1644 O O . SER A 1 231 ? 54.327 15.158 19.758 1.00 25.66 209 SER A O 1
ATOM 1647 N N . TYR A 1 232 ? 53.053 14.948 21.578 1.00 25.80 210 TYR A N 1
ATOM 1648 C CA . TYR A 1 232 ? 52.072 15.957 21.178 1.00 28.33 210 TYR A CA 1
ATOM 1649 C C . TYR A 1 232 ? 52.532 17.370 21.476 1.00 31.41 210 TYR A C 1
ATOM 1650 O O . TYR A 1 232 ? 51.821 18.323 21.150 1.00 33.50 210 TYR A O 1
ATOM 1659 N N . ASP A 1 233 ? 53.683 17.519 22.134 1.00 30.01 211 ASP A N 1
ATOM 1660 C CA . ASP A 1 233 ? 54.120 18.863 22.553 1.00 31.29 211 ASP A CA 1
ATOM 1661 C C . ASP A 1 233 ? 55.404 19.304 21.864 1.00 32.01 211 ASP A C 1
ATOM 1662 O O . ASP A 1 233 ? 56.057 20.222 22.314 1.00 30.87 211 ASP A O 1
ATOM 1675 N N . GLY A 1 235 ? 58.178 18.696 18.066 1.00 31.50 213 GLY A N 1
ATOM 1676 C CA . GLY A 1 235 ? 58.458 18.122 16.766 1.00 32.82 213 GLY A CA 1
ATOM 1677 C C . GLY A 1 235 ? 59.064 16.715 16.900 1.00 32.26 213 GLY A C 1
ATOM 1678 O O . GLY A 1 235 ? 59.618 16.340 17.928 1.00 31.42 213 GLY A O 1
ATOM 1679 N N . LEU A 1 236 ? 59.031 15.995 15.801 1.00 31.49 214 LEU A N 1
ATOM 1680 C CA . LEU A 1 236 ? 59.586 14.674 15.741 1.00 34.77 214 LEU A CA 1
ATOM 1681 C C . LEU A 1 236 ? 61.013 14.441 16.257 1.00 33.74 214 LEU A C 1
ATOM 1682 O O . LEU A 1 236 ? 61.206 13.519 17.038 1.00 32.25 214 LEU A O 1
ATOM 1687 N N . GLU A 1 237 ? 61.979 15.232 15.797 1.00 33.84 215 GLU A N 1
ATOM 1688 C CA . GLU A 1 237 ? 63.375 15.008 16.162 1.00 36.35 215 GLU A CA 1
ATOM 1689 C C . GLU A 1 237 ? 63.538 15.076 17.640 1.00 33.85 215 GLU A C 1
ATOM 1690 O O . GLU A 1 237 ? 64.298 14.323 18.233 1.00 33.75 215 GLU A O 1
ATOM 1696 N N . SER A 1 238 ? 62.860 16.038 18.224 1.00 32.03 216 SER A N 1
ATOM 1697 C CA . SER A 1 238 ? 62.964 16.269 19.652 1.00 32.50 216 SER A CA 1
ATOM 1698 C C . SER A 1 238 ? 62.384 15.067 20.395 1.00 28.66 216 SER A C 1
ATOM 1699 O O . SER A 1 238 ? 62.938 14.564 21.328 1.00 25.93 216 SER A O 1
ATOM 1702 N N . ALA A 1 239 ? 61.245 14.607 19.903 1.00 26.77 217 ALA A N 1
ATOM 1703 C CA . ALA A 1 239 ? 60.583 13.453 20.487 1.00 24.47 217 ALA A CA 1
ATOM 1704 C C . ALA A 1 239 ? 61.418 12.176 20.341 1.00 24.67 217 ALA A C 1
ATOM 1705 O O . ALA A 1 239 ? 61.505 11.430 21.269 1.00 22.93 217 ALA A O 1
ATOM 1715 N N . ASP A 1 241 ? 64.691 12.154 20.111 1.00 27.96 219 ASP A N 1
ATOM 1716 C CA . ASP A 1 241 ? 65.766 12.348 21.087 1.00 31.27 219 ASP A CA 1
ATOM 1717 C C . ASP A 1 241 ? 65.364 11.905 22.486 1.00 29.57 219 ASP A C 1
ATOM 1718 O O . ASP A 1 241 ? 66.081 11.256 23.197 1.00 29.94 219 ASP A O 1
ATOM 1723 N N . GLN A 1 242 ? 64.159 12.252 22.856 1.00 29.83 220 GLN A N 1
ATOM 1724 C CA . GLN A 1 242 ? 63.597 11.875 24.131 1.00 29.93 220 GLN A CA 1
ATOM 1725 C C . GLN A 1 242 ? 63.345 10.404 24.283 1.00 26.29 220 GLN A C 1
ATOM 1726 O O . GLN A 1 242 ? 63.671 9.809 25.288 1.00 25.97 220 GLN A O 1
ATOM 1732 N N . GLU A 1 243 ? 62.785 9.800 23.265 1.00 23.76 221 GLU A N 1
ATOM 1733 C CA . GLU A 1 243 ? 62.545 8.355 23.274 1.00 23.09 221 GLU A CA 1
ATOM 1734 C C . GLU A 1 243 ? 63.891 7.610 23.501 1.00 23.12 221 GLU A C 1
ATOM 1735 O O . GLU A 1 243 ? 63.973 6.651 24.248 1.00 21.90 221 GLU A O 1
ATOM 1741 N N . ALA A 1 244 ? 64.943 8.066 22.823 1.00 23.68 222 ALA A N 1
ATOM 1742 C CA . ALA A 1 244 ? 66.311 7.458 22.959 1.00 24.57 222 ALA A CA 1
ATOM 1743 C C . ALA A 1 244 ? 66.900 7.571 24.354 1.00 24.61 222 ALA A C 1
ATOM 1744 O O . ALA A 1 244 ? 67.524 6.652 24.876 1.00 24.63 222 ALA A O 1
ATOM 1746 N N . LEU A 1 245 ? 66.700 8.721 24.958 1.00 25.32 223 LEU A N 1
ATOM 1747 C CA . LEU A 1 245 ? 67.146 8.911 26.363 1.00 25.97 223 LEU A CA 1
ATOM 1748 C C . LEU A 1 245 ? 66.392 7.992 27.329 1.00 26.03 223 LEU A C 1
ATOM 1749 O O . LEU A 1 245 ? 66.987 7.368 28.208 1.00 27.98 223 LEU A O 1
ATOM 1754 N N . TYR A 1 246 ? 65.070 7.905 27.182 1.00 25.86 224 TYR A N 1
ATOM 1755 C CA . TYR A 1 246 ? 64.321 6.977 28.016 1.00 27.10 224 TYR A CA 1
ATOM 1756 C C . TYR A 1 246 ? 64.854 5.565 27.857 1.00 26.22 224 TYR A C 1
ATOM 1757 O O . TYR A 1 246 ? 65.013 4.825 28.810 1.00 26.34 224 TYR A O 1
ATOM 1766 N N . PHE A 1 247 ? 65.058 5.186 26.609 1.00 26.28 225 PHE A N 1
ATOM 1767 C CA . PHE A 1 247 ? 65.512 3.859 26.284 1.00 26.66 225 PHE A CA 1
ATOM 1768 C C . PHE A 1 247 ? 66.772 3.575 27.072 1.00 28.04 225 PHE A C 1
ATOM 1769 O O . PHE A 1 247 ? 66.990 2.504 27.629 1.00 30.44 225 PHE A O 1
ATOM 1777 N N . SER A 1 248 ? 67.638 4.532 27.064 1.00 29.15 226 SER A N 1
ATOM 1778 C CA . SER A 1 248 ? 68.913 4.372 27.734 1.00 31.61 226 SER A CA 1
ATOM 1779 C C . SER A 1 248 ? 68.770 4.203 29.256 1.00 31.05 226 SER A C 1
ATOM 1780 O O . SER A 1 248 ? 69.439 3.373 29.870 1.00 32.00 226 SER A O 1
ATOM 1783 N N . LEU A 1 249 ? 67.902 5.001 29.856 1.00 30.00 227 LEU A N 1
ATOM 1784 C CA . LEU A 1 249 ? 67.674 4.938 31.306 1.00 30.86 227 LEU A CA 1
ATOM 1785 C C . LEU A 1 249 ? 67.042 3.638 31.751 1.00 30.76 227 LEU A C 1
ATOM 1786 O O . LEU A 1 249 ? 67.231 3.222 32.894 1.00 30.53 227 LEU A O 1
ATOM 1791 N N . LEU A 1 250 ? 66.309 2.967 30.860 1.00 28.92 228 LEU A N 1
ATOM 1792 C CA . LEU A 1 250 ? 65.782 1.629 31.186 1.00 29.65 228 LEU A CA 1
ATOM 1793 C C . LEU A 1 250 ? 66.889 0.638 31.584 1.00 29.73 228 LEU A C 1
ATOM 1794 O O . LEU A 1 250 ? 66.652 -0.303 32.319 1.00 29.34 228 LEU A O 1
ATOM 1799 N N . PHE A 1 251 ? 68.094 0.864 31.089 1.00 31.17 229 PHE A N 1
ATOM 1800 C CA . PHE A 1 251 ? 69.203 -0.037 31.415 1.00 33.57 229 PHE A CA 1
ATOM 1801 C C . PHE A 1 251 ? 69.806 0.186 32.802 1.00 34.66 229 PHE A C 1
ATOM 1802 O O . PHE A 1 251 ? 70.756 -0.457 33.159 1.00 35.24 229 PHE A O 1
ATOM 1810 N N . THR A 1 252 ? 69.205 1.079 33.572 1.00 35.70 230 THR A N 1
ATOM 1811 C CA . THR A 1 252 ? 69.528 1.219 35.001 1.00 36.82 230 THR A CA 1
ATOM 1812 C C . THR A 1 252 ? 68.465 0.533 35.859 1.00 39.01 230 THR A C 1
ATOM 1813 O O . THR A 1 252 ? 68.581 0.535 37.072 1.00 41.18 230 THR A O 1
ATOM 1817 N N . ASP A 1 253 ? 67.426 -0.030 35.233 1.00 38.41 231 ASP A N 1
ATOM 1818 C CA . ASP A 1 253 ? 66.314 -0.607 35.985 1.00 37.54 231 ASP A CA 1
ATOM 1819 C C . ASP A 1 253 ? 66.465 -2.128 36.182 1.00 37.77 231 ASP A C 1
ATOM 1820 O O . ASP A 1 253 ? 66.552 -2.876 35.219 1.00 35.07 231 ASP A O 1
ATOM 1825 N N . PRO A 1 254 ? 66.470 -2.598 37.445 1.00 39.26 232 PRO A N 1
ATOM 1826 C CA . PRO A 1 254 ? 66.608 -4.037 37.712 1.00 39.55 232 PRO A CA 1
ATOM 1827 C C . PRO A 1 254 ? 65.584 -4.934 36.993 1.00 38.81 232 PRO A C 1
ATOM 1828 O O . PRO A 1 254 ? 65.930 -5.984 36.492 1.00 38.41 232 PRO A O 1
ATOM 1832 N N . GLU A 1 255 ? 64.331 -4.518 36.972 1.00 37.06 233 GLU A N 1
ATOM 1833 C CA . GLU A 1 255 ? 63.282 -5.323 36.369 1.00 37.64 233 GLU A CA 1
ATOM 1834 C C . GLU A 1 255 ? 63.497 -5.481 34.837 1.00 37.31 233 GLU A C 1
ATOM 1835 O O . GLU A 1 255 ? 63.347 -6.585 34.279 1.00 37.55 233 GLU A O 1
ATOM 1841 N N . VAL A 1 256 ? 63.951 -4.413 34.182 1.00 35.23 234 VAL A N 1
ATOM 1842 C CA . VAL A 1 256 ? 64.302 -4.478 32.763 1.00 34.50 234 VAL A CA 1
ATOM 1843 C C . VAL A 1 256 ? 65.485 -5.400 32.509 1.00 36.75 234 VAL A C 1
ATOM 1844 O O . VAL A 1 256 ? 65.445 -6.269 31.622 1.00 35.34 234 VAL A O 1
ATOM 1848 N N . LEU A 1 257 ? 66.539 -5.246 33.318 1.00 38.60 235 LEU A N 1
ATOM 1849 C CA . LEU A 1 257 ? 67.741 -6.101 33.187 1.00 39.80 235 LEU A CA 1
ATOM 1850 C C . LEU A 1 257 ? 67.383 -7.559 33.363 1.00 40.88 235 LEU A C 1
ATOM 1851 O O . LEU A 1 257 ? 67.884 -8.395 32.628 1.00 40.40 235 LEU A O 1
ATOM 1856 N N . ASP A 1 258 ? 66.529 -7.858 34.343 1.00 43.71 236 ASP A N 1
ATOM 1857 C CA . ASP A 1 258 ? 66.087 -9.258 34.600 1.00 49.23 236 ASP A CA 1
ATOM 1858 C C . ASP A 1 258 ? 65.348 -9.796 33.405 1.00 47.38 236 ASP A C 1
ATOM 1859 O O . ASP A 1 258 ? 65.554 -10.919 32.978 1.00 49.09 236 ASP A O 1
ATOM 1864 N N . ALA A 1 259 ? 64.469 -8.978 32.847 1.00 46.32 237 ALA A N 1
ATOM 1865 C CA . ALA A 1 259 ? 63.683 -9.404 31.682 1.00 43.43 237 ALA A CA 1
ATOM 1866 C C . ALA A 1 259 ? 64.586 -9.762 30.505 1.00 44.03 237 ALA A C 1
ATOM 1867 O O . ALA A 1 259 ? 64.201 -10.541 29.667 1.00 44.40 237 ALA A O 1
ATOM 1869 N N . LEU A 1 260 ? 65.779 -9.170 30.451 1.00 45.23 238 LEU A N 1
ATOM 1870 C CA . LEU A 1 260 ? 66.730 -9.415 29.369 1.00 45.68 238 LEU A CA 1
ATOM 1871 C C . LEU A 1 260 ? 67.750 -10.517 29.668 1.00 46.96 238 LEU A C 1
ATOM 1872 O O . LEU A 1 260 ? 68.488 -10.922 28.787 1.00 44.99 238 LEU A O 1
ATOM 1877 N N . SER A 1 261 ? 67.784 -10.975 30.904 1.00 50.52 239 SER A N 1
ATOM 1878 C CA . SER A 1 261 ? 68.880 -11.847 31.387 1.00 52.34 239 SER A CA 1
ATOM 1879 C C . SER A 1 261 ? 68.963 -13.222 30.686 1.00 51.90 239 SER A C 1
ATOM 1880 O O . SER A 1 261 ? 70.044 -13.748 30.541 1.00 50.13 239 SER A O 1
ATOM 1883 N N . LYS A 1 262 ? 67.843 -13.790 30.248 1.00 51.96 240 LYS A N 1
ATOM 1884 C CA . LYS A 1 262 ? 67.915 -15.015 29.429 1.00 56.87 240 LYS A CA 1
ATOM 1885 C C . LYS A 1 262 ? 68.907 -14.909 28.273 1.00 55.18 240 LYS A C 1
ATOM 1886 O O . LYS A 1 262 ? 69.434 -15.906 27.847 1.00 56.87 240 LYS A O 1
ATOM 1892 N N . TRP A 1 263 ? 69.112 -13.718 27.739 1.00 55.72 241 TRP A N 1
ATOM 1893 C CA . TRP A 1 263 ? 69.920 -13.523 26.523 1.00 55.93 241 TRP A CA 1
ATOM 1894 C C . TRP A 1 263 ? 71.283 -12.902 26.771 1.00 57.58 241 TRP A C 1
ATOM 1895 O O . TRP A 1 263 ? 72.031 -12.628 25.825 1.00 56.01 241 TRP A O 1
ATOM 1906 N N . ARG A 1 264 ? 71.620 -12.688 28.041 1.00 63.25 242 ARG A N 1
ATOM 1907 C CA . ARG A 1 264 ? 72.891 -12.047 28.382 1.00 68.82 242 ARG A CA 1
ATOM 1908 C C . ARG A 1 264 ? 74.009 -13.014 28.084 1.00 74.66 242 ARG A C 1
ATOM 1909 O O . ARG A 1 264 ? 73.874 -14.181 28.401 1.00 69.69 242 ARG A O 1
ATOM 1917 N N . LYS A 1 265 ? 75.098 -12.506 27.490 1.00 85.67 243 LYS A N 1
ATOM 1918 C CA . LYS A 1 265 ? 76.328 -13.282 27.107 1.00 94.20 243 LYS A CA 1
ATOM 1919 C C . LYS A 1 265 ? 76.054 -14.246 25.923 1.00 100.41 243 LYS A C 1
ATOM 1920 O O . LYS A 1 265 ? 76.780 -14.270 24.917 1.00 98.68 243 LYS A O 1
ATOM 1927 N N . ASN B 1 17 ? 18.482 43.362 -18.958 1.00 62.90 -5 ASN B N 1
ATOM 1928 C CA . ASN B 1 17 ? 19.665 43.910 -18.242 1.00 61.61 -5 ASN B CA 1
ATOM 1929 C C . ASN B 1 17 ? 21.004 43.772 -18.982 1.00 60.74 -5 ASN B C 1
ATOM 1930 O O . ASN B 1 17 ? 21.728 42.768 -18.830 1.00 58.41 -5 ASN B O 1
ATOM 1935 N N . LEU B 1 18 ? 21.347 44.857 -19.675 1.00 63.40 -4 LEU B N 1
ATOM 1936 C CA . LEU B 1 18 ? 22.563 45.014 -20.520 1.00 64.09 -4 LEU B CA 1
ATOM 1937 C C . LEU B 1 18 ? 23.914 44.765 -19.725 1.00 59.33 -4 LEU B C 1
ATOM 1938 O O . LEU B 1 18 ? 24.943 44.366 -20.296 1.00 57.70 -4 LEU B O 1
ATOM 1943 N N . TYR B 1 19 ? 23.881 44.996 -18.408 1.00 56.74 -3 TYR B N 1
ATOM 1944 C CA . TYR B 1 19 ? 25.005 44.757 -17.463 1.00 52.61 -3 TYR B CA 1
ATOM 1945 C C . TYR B 1 19 ? 24.933 43.447 -16.715 1.00 52.20 -3 TYR B C 1
ATOM 1946 O O . TYR B 1 19 ? 25.731 43.277 -15.812 1.00 47.48 -3 TYR B O 1
ATOM 1955 N N . PHE B 1 20 ? 24.009 42.541 -17.074 1.00 56.42 -2 PHE B N 1
ATOM 1956 C CA . PHE B 1 20 ? 23.859 41.291 -16.325 1.00 60.14 -2 PHE B CA 1
ATOM 1957 C C . PHE B 1 20 ? 25.231 40.609 -16.291 1.00 58.38 -2 PHE B C 1
ATOM 1958 O O . PHE B 1 20 ? 25.900 40.529 -17.312 1.00 59.19 -2 PHE B O 1
ATOM 1966 N N . GLN B 1 21 ? 25.679 40.205 -15.111 1.00 57.39 -1 GLN B N 1
ATOM 1967 C CA . GLN B 1 21 ? 26.860 39.369 -14.985 1.00 59.57 -1 GLN B CA 1
ATOM 1968 C C . GLN B 1 21 ? 26.545 38.073 -14.229 1.00 53.67 -1 GLN B C 1
ATOM 1969 O O . GLN B 1 21 ? 25.964 38.072 -13.151 1.00 47.50 -1 GLN B O 1
ATOM 1975 N N . SER B 1 22 ? 26.971 36.963 -14.791 1.00 52.74 0 SER B N 1
ATOM 1976 C CA . SER B 1 22 ? 26.711 35.689 -14.137 1.00 51.81 0 SER B CA 1
ATOM 1977 C C . SER B 1 22 ? 27.749 35.414 -13.043 1.00 47.97 0 SER B C 1
ATOM 1978 O O . SER B 1 22 ? 28.852 35.979 -13.033 1.00 41.96 0 SER B O 1
ATOM 1989 N N . LEU B 1 24 ? 29.666 32.339 -10.653 1.00 34.24 2 LEU B N 1
ATOM 1990 C CA . LEU B 1 24 ? 30.119 30.947 -10.569 1.00 32.41 2 LEU B CA 1
ATOM 1991 C C . LEU B 1 24 ? 29.883 30.275 -9.221 1.00 29.47 2 LEU B C 1
ATOM 1992 O O . LEU B 1 24 ? 30.064 29.088 -9.072 1.00 29.64 2 LEU B O 1
ATOM 1997 N N . VAL B 1 25 ? 29.472 31.023 -8.235 1.00 27.65 3 VAL B N 1
ATOM 1998 C CA . VAL B 1 25 ? 29.048 30.462 -6.973 1.00 27.05 3 VAL B CA 1
ATOM 1999 C C . VAL B 1 25 ? 27.697 31.110 -6.584 1.00 28.44 3 VAL B C 1
ATOM 2000 O O . VAL B 1 25 ? 27.542 32.309 -6.592 1.00 29.36 3 VAL B O 1
ATOM 2004 N N . GLU B 1 26 ? 26.707 30.295 -6.270 1.00 29.69 4 GLU B N 1
ATOM 2005 C CA . GLU B 1 26 ? 25.405 30.780 -5.877 1.00 31.68 4 GLU B CA 1
ATOM 2006 C C . GLU B 1 26 ? 25.228 30.612 -4.370 1.00 30.33 4 GLU B C 1
ATOM 2007 O O . GLU B 1 26 ? 25.855 29.741 -3.759 1.00 29.59 4 GLU B O 1
ATOM 2013 N N . ILE B 1 27 ? 24.407 31.456 -3.781 1.00 29.48 5 ILE B N 1
ATOM 2014 C CA . ILE B 1 27 ? 24.002 31.283 -2.415 1.00 29.07 5 ILE B CA 1
ATOM 2015 C C . ILE B 1 27 ? 22.505 31.075 -2.333 1.00 31.44 5 ILE B C 1
ATOM 2016 O O . ILE B 1 27 ? 21.738 31.730 -2.995 1.00 31.82 5 ILE B O 1
ATOM 2021 N N . GLU B 1 28 ? 22.094 30.158 -1.486 1.00 33.15 6 GLU B N 1
ATOM 2022 C CA . GLU B 1 28 ? 20.685 29.873 -1.264 1.00 36.27 6 GLU B CA 1
ATOM 2023 C C . GLU B 1 28 ? 20.489 29.724 0.245 1.00 35.97 6 GLU B C 1
ATOM 2024 O O . GLU B 1 28 ? 21.444 29.663 1.009 1.00 33.14 6 GLU B O 1
ATOM 2030 N N . ARG B 1 29 ? 19.232 29.633 0.645 1.00 37.29 7 ARG B N 1
ATOM 2031 C CA . ARG B 1 29 ? 18.904 29.376 1.993 1.00 37.06 7 ARG B CA 1
ATOM 2032 C C . ARG B 1 29 ? 17.983 28.181 2.116 1.00 38.39 7 ARG B C 1
ATOM 2033 O O . ARG B 1 29 ? 17.099 28.000 1.311 1.00 38.92 7 ARG B O 1
ATOM 2041 N N . ARG B 1 30 ? 18.233 27.358 3.140 1.00 37.55 8 ARG B N 1
ATOM 2042 C CA . ARG B 1 30 ? 17.483 26.166 3.402 1.00 39.12 8 ARG B CA 1
ATOM 2043 C C . ARG B 1 30 ? 17.305 26.087 4.927 1.00 38.23 8 ARG B C 1
ATOM 2044 O O . ARG B 1 30 ? 18.090 25.480 5.648 1.00 35.25 8 ARG B O 1
ATOM 2052 N N . GLY B 1 31 ? 16.277 26.767 5.389 1.00 40.48 9 GLY B N 1
ATOM 2053 C CA . GLY B 1 31 ? 15.937 26.870 6.783 1.00 41.64 9 GLY B CA 1
ATOM 2054 C C . GLY B 1 31 ? 17.034 27.571 7.545 1.00 39.85 9 GLY B C 1
ATOM 2055 O O . GLY B 1 31 ? 17.436 28.666 7.208 1.00 38.24 9 GLY B O 1
ATOM 2056 N N . ASP B 1 32 ? 17.547 26.862 8.541 1.00 23.22 10 ASP B N 1
ATOM 2057 C CA . ASP B 1 32 ? 18.591 27.371 9.383 1.00 22.67 10 ASP B CA 1
ATOM 2058 C C . ASP B 1 32 ? 19.981 27.208 8.721 1.00 22.08 10 ASP B C 1
ATOM 2059 O O . ASP B 1 32 ? 20.945 27.572 9.333 1.00 20.73 10 ASP B O 1
ATOM 2064 N N . ALA B 1 33 ? 20.048 26.742 7.480 1.00 21.56 11 ALA B N 1
ATOM 2065 C CA . ALA B 1 33 ? 21.293 26.635 6.788 1.00 21.05 11 ALA B CA 1
ATOM 2066 C C . ALA B 1 33 ? 21.432 27.610 5.622 1.00 21.20 11 ALA B C 1
ATOM 2067 O O . ALA B 1 33 ? 20.552 27.701 4.777 1.00 21.85 11 ALA B O 1
ATOM 2069 N N . SER B 1 34 ? 22.583 28.264 5.518 1.00 20.87 12 SER B N 1
ATOM 2070 C CA . SER B 1 34 ? 23.000 28.890 4.267 1.00 21.03 12 SER B CA 1
ATOM 2071 C C . SER B 1 34 ? 23.600 27.826 3.378 1.00 21.55 12 SER B C 1
ATOM 2072 O O . SER B 1 34 ? 24.372 26.979 3.821 1.00 21.01 12 SER B O 1
ATOM 2075 N N . LEU B 1 35 ? 23.291 27.878 2.106 1.00 21.97 13 LEU B N 1
ATOM 2076 C CA . LEU B 1 35 ? 23.716 26.873 1.168 1.00 22.43 13 LEU B CA 1
ATOM 2077 C C . LEU B 1 35 ? 24.497 27.532 0.039 1.00 22.47 13 LEU B C 1
ATOM 2078 O O . LEU B 1 35 ? 23.957 28.323 -0.698 1.00 23.76 13 LEU B O 1
ATOM 2083 N N . ILE B 1 36 ? 25.771 27.167 -0.093 1.00 21.68 14 ILE B N 1
ATOM 2084 C CA . ILE B 1 36 ? 26.686 27.759 -1.063 1.00 20.34 14 ILE B CA 1
ATOM 2085 C C . ILE B 1 36 ? 26.969 26.723 -2.098 1.00 19.13 14 ILE B C 1
ATOM 2086 O O . ILE B 1 36 ? 27.413 25.665 -1.783 1.00 18.14 14 ILE B O 1
ATOM 2091 N N . VAL B 1 37 ? 26.738 27.063 -3.355 1.00 20.22 15 VAL B N 1
ATOM 2092 C CA . VAL B 1 37 ? 26.774 26.097 -4.457 1.00 20.64 15 VAL B CA 1
ATOM 2093 C C . VAL B 1 37 ? 27.795 26.470 -5.517 1.00 21.33 15 VAL B C 1
ATOM 2094 O O . VAL B 1 37 ? 27.661 27.506 -6.157 1.00 22.92 15 VAL B O 1
ATOM 2098 N N . LEU B 1 38 ? 28.843 25.664 -5.668 1.00 21.62 16 LEU B N 1
ATOM 2099 C CA . LEU B 1 38 ? 29.848 25.888 -6.695 1.00 21.98 16 LEU B CA 1
ATOM 2100 C C . LEU B 1 38 ? 29.149 25.552 -8.018 1.00 24.37 16 LEU B C 1
ATOM 2101 O O . LEU B 1 38 ? 28.714 24.402 -8.202 1.00 24.49 16 LEU B O 1
ATOM 2106 N N . SER B 1 39 ? 29.113 26.512 -8.943 1.00 25.38 17 SER B N 1
ATOM 2107 C CA . SER B 1 39 ? 28.313 26.383 -10.158 1.00 28.51 17 SER B CA 1
ATOM 2108 C C . SER B 1 39 ? 29.093 26.684 -11.422 1.00 29.55 17 SER B C 1
ATOM 2109 O O . SER B 1 39 ? 29.036 27.787 -11.957 1.00 31.76 17 SER B O 1
ATOM 2112 N N . ARG B 1 40 ? 29.801 25.666 -11.895 1.00 29.71 18 ARG B N 1
ATOM 2113 C CA . ARG B 1 40 ? 30.474 25.683 -13.181 1.00 29.18 18 ARG B CA 1
ATOM 2114 C C . ARG B 1 40 ? 30.495 24.247 -13.734 1.00 27.74 18 ARG B C 1
ATOM 2115 O O . ARG B 1 40 ? 31.537 23.702 -14.074 1.00 25.77 18 ARG B O 1
ATOM 2123 N N . PRO B 1 41 ? 29.326 23.639 -13.844 1.00 28.25 19 PRO B N 1
ATOM 2124 C CA . PRO B 1 41 ? 29.198 22.190 -14.112 1.00 29.57 19 PRO B CA 1
ATOM 2125 C C . PRO B 1 41 ? 29.769 21.710 -15.421 1.00 31.54 19 PRO B C 1
ATOM 2126 O O . PRO B 1 41 ? 30.214 20.557 -15.553 1.00 32.42 19 PRO B O 1
ATOM 2130 N N . GLU B 1 42 ? 29.772 22.589 -16.396 1.00 33.88 20 GLU B N 1
ATOM 2131 C CA . GLU B 1 42 ? 30.324 22.267 -17.707 1.00 37.20 20 GLU B CA 1
ATOM 2132 C C . GLU B 1 42 ? 31.836 21.995 -17.593 1.00 34.85 20 GLU B C 1
ATOM 2133 O O . GLU B 1 42 ? 32.389 21.309 -18.450 1.00 35.35 20 GLU B O 1
ATOM 2139 N N . LYS B 1 43 ? 32.495 22.524 -16.556 1.00 31.33 21 LYS B N 1
ATOM 2140 C CA . LYS B 1 43 ? 33.911 22.216 -16.282 1.00 31.59 21 LYS B CA 1
ATOM 2141 C C . LYS B 1 43 ? 34.084 21.453 -14.977 1.00 29.80 21 LYS B C 1
ATOM 2142 O O . LYS B 1 43 ? 35.107 21.579 -14.272 1.00 26.37 21 LYS B O 1
ATOM 2148 N N . LEU B 1 44 ? 33.064 20.700 -14.610 1.00 28.93 22 LEU B N 1
ATOM 2149 C CA . LEU B 1 44 ? 33.096 19.879 -13.398 1.00 28.16 22 LEU B CA 1
ATOM 2150 C C . LEU B 1 44 ? 33.354 20.688 -12.133 1.00 26.30 22 LEU B C 1
ATOM 2151 O O . LEU B 1 44 ? 33.998 20.213 -11.196 1.00 24.94 22 LEU B O 1
ATOM 2156 N N . ASN B 1 45 ? 32.830 21.896 -12.114 1.00 25.80 23 ASN B N 1
ATOM 2157 C CA . ASN B 1 45 ? 32.976 22.846 -11.009 1.00 25.37 23 ASN B CA 1
ATOM 2158 C C . ASN B 1 45 ? 34.420 23.041 -10.607 1.00 24.46 23 ASN B C 1
ATOM 2159 O O . ASN B 1 45 ? 34.741 23.172 -9.443 1.00 22.42 23 ASN B O 1
ATOM 2164 N N . ALA B 1 46 ? 35.281 23.040 -11.599 1.00 23.95 24 ALA B N 1
ATOM 2165 C CA . ALA B 1 46 ? 36.685 23.266 -11.344 1.00 23.62 24 ALA B CA 1
ATOM 2166 C C . ALA B 1 46 ? 36.927 24.728 -10.973 1.00 24.66 24 ALA B C 1
ATOM 2167 O O . ALA B 1 46 ? 36.301 25.654 -11.514 1.00 24.07 24 ALA B O 1
ATOM 2169 N N . ILE B 1 47 ? 37.824 24.918 -10.024 1.00 24.05 25 ILE B N 1
ATOM 2170 C CA . ILE B 1 47 ? 38.042 26.188 -9.419 1.00 25.48 25 ILE B CA 1
ATOM 2171 C C . ILE B 1 47 ? 39.052 27.058 -10.205 1.00 26.13 25 ILE B C 1
ATOM 2172 O O . ILE B 1 47 ? 40.206 26.725 -10.341 1.00 25.69 25 ILE B O 1
ATOM 2177 N N . ASN B 1 48 ? 38.558 28.143 -10.773 1.00 27.21 26 ASN B N 1
ATOM 2178 C CA . ASN B 1 48 ? 39.414 29.158 -11.360 1.00 26.95 26 ASN B CA 1
ATOM 2179 C C . ASN B 1 48 ? 39.377 30.393 -10.508 1.00 27.04 26 ASN B C 1
ATOM 2180 O O . ASN B 1 48 ? 38.758 30.401 -9.422 1.00 28.42 26 ASN B O 1
ATOM 2185 N N . LEU B 1 49 ? 40.042 31.433 -10.960 1.00 27.05 27 LEU B N 1
ATOM 2186 C CA . LEU B 1 49 ? 40.141 32.653 -10.162 1.00 28.31 27 LEU B CA 1
ATOM 2187 C C . LEU B 1 49 ? 38.790 33.327 -9.926 1.00 28.72 27 LEU B C 1
ATOM 2188 O O . LEU B 1 49 ? 38.497 33.821 -8.850 1.00 26.09 27 LEU B O 1
ATOM 2193 N N . GLU B 1 50 ? 37.987 33.397 -10.978 1.00 30.80 28 GLU B N 1
ATOM 2194 C CA . GLU B 1 50 ? 36.670 34.032 -10.860 1.00 30.48 28 GLU B CA 1
ATOM 2195 C C . GLU B 1 50 ? 35.829 33.268 -9.804 1.00 29.54 28 GLU B C 1
ATOM 2196 O O . GLU B 1 50 ? 35.158 33.861 -8.983 1.00 28.04 28 GLU B O 1
ATOM 2210 N N . LEU B 1 52 ? 36.946 31.555 -7.333 1.00 27.05 30 LEU B N 1
ATOM 2211 C CA . LEU B 1 52 ? 37.487 31.834 -6.036 1.00 26.77 30 LEU B CA 1
ATOM 2212 C C . LEU B 1 52 ? 36.987 33.147 -5.500 1.00 25.31 30 LEU B C 1
ATOM 2213 O O . LEU B 1 52 ? 36.692 33.254 -4.307 1.00 22.46 30 LEU B O 1
ATOM 2218 N N . ALA B 1 53 ? 37.012 34.167 -6.339 1.00 23.61 31 ALA B N 1
ATOM 2219 C CA . ALA B 1 53 ? 36.536 35.489 -5.912 1.00 25.79 31 ALA B CA 1
ATOM 2220 C C . ALA B 1 53 ? 35.033 35.426 -5.552 1.00 26.26 31 ALA B C 1
ATOM 2221 O O . ALA B 1 53 ? 34.637 35.975 -4.543 1.00 29.06 31 ALA B O 1
ATOM 2223 N N . ASP B 1 54 ? 34.237 34.700 -6.330 1.00 25.46 32 ASP B N 1
ATOM 2224 C CA . ASP B 1 54 ? 32.812 34.557 -6.028 1.00 24.92 32 ASP B CA 1
ATOM 2225 C C . ASP B 1 54 ? 32.572 33.739 -4.766 1.00 23.98 32 ASP B C 1
ATOM 2226 O O . ASP B 1 54 ? 31.683 34.034 -3.985 1.00 23.53 32 ASP B O 1
ATOM 2231 N N . LEU B 1 55 ? 33.394 32.734 -4.532 1.00 22.14 33 LEU B N 1
ATOM 2232 C CA . LEU B 1 55 ? 33.259 31.951 -3.325 1.00 20.87 33 LEU B CA 1
ATOM 2233 C C . LEU B 1 55 ? 33.508 32.803 -2.093 1.00 21.19 33 LEU B C 1
ATOM 2234 O O . LEU B 1 55 ? 32.800 32.710 -1.085 1.00 19.75 33 LEU B O 1
ATOM 2239 N N . ALA B 1 56 ? 34.545 33.621 -2.152 1.00 23.16 34 ALA B N 1
ATOM 2240 C CA . ALA B 1 56 ? 34.931 34.449 -0.976 1.00 25.31 34 ALA B CA 1
ATOM 2241 C C . ALA B 1 56 ? 33.761 35.358 -0.531 1.00 26.70 34 ALA B C 1
ATOM 2242 O O . ALA B 1 56 ? 33.448 35.497 0.620 1.00 32.47 34 ALA B O 1
ATOM 2244 N N . ASP B 1 57 ? 33.252 36.004 -1.538 1.00 26.84 35 ASP B N 1
ATOM 2245 C CA A ASP B 1 57 ? 32.026 36.862 -1.563 0.50 28.99 35 ASP B CA 1
ATOM 2246 C CA B ASP B 1 57 ? 32.059 36.854 -1.515 0.50 28.86 35 ASP B CA 1
ATOM 2247 C C . ASP B 1 57 ? 30.731 36.219 -1.026 1.00 27.95 35 ASP B C 1
ATOM 2248 O O . ASP B 1 57 ? 30.052 36.771 -0.151 1.00 29.29 35 ASP B O 1
ATOM 2257 N N . GLN B 1 58 ? 30.387 35.072 -1.548 1.00 26.27 36 GLN B N 1
ATOM 2258 C CA . GLN B 1 58 ? 29.210 34.358 -1.083 1.00 25.08 36 GLN B CA 1
ATOM 2259 C C . GLN B 1 58 ? 29.429 33.881 0.352 1.00 23.81 36 GLN B C 1
ATOM 2260 O O . GLN B 1 58 ? 28.497 33.845 1.137 1.00 24.34 36 GLN B O 1
ATOM 2266 N N . PHE B 1 59 ? 30.640 33.478 0.676 1.00 22.07 37 PHE B N 1
ATOM 2267 C CA . PHE B 1 59 ? 30.911 33.026 2.001 1.00 21.34 37 PHE B CA 1
ATOM 2268 C C . PHE B 1 59 ? 30.700 34.167 3.019 1.00 22.23 37 PHE B C 1
ATOM 2269 O O . PHE B 1 59 ? 30.139 33.941 4.072 1.00 22.01 37 PHE B O 1
ATOM 2277 N N . SER B 1 60 ? 31.167 35.377 2.723 1.00 22.97 38 SER B N 1
ATOM 2278 C CA . SER B 1 60 ? 30.842 36.532 3.556 1.00 24.25 38 SER B CA 1
ATOM 2279 C C . SER B 1 60 ? 29.369 36.749 3.747 1.00 25.47 38 SER B C 1
ATOM 2280 O O . SER B 1 60 ? 28.911 36.999 4.864 1.00 23.42 38 SER B O 1
ATOM 2283 N N . LYS B 1 61 ? 28.625 36.729 2.637 1.00 26.44 39 LYS B N 1
ATOM 2284 C CA . LYS B 1 61 ? 27.173 36.860 2.732 1.00 28.76 39 LYS B CA 1
ATOM 2285 C C . LYS B 1 61 ? 26.582 35.795 3.658 1.00 26.54 39 LYS B C 1
ATOM 2286 O O . LYS B 1 61 ? 25.801 36.107 4.520 1.00 26.21 39 LYS B O 1
ATOM 2292 N N . ALA B 1 62 ? 27.029 34.554 3.525 1.00 25.40 40 ALA B N 1
ATOM 2293 C CA . ALA B 1 62 ? 26.510 33.462 4.357 1.00 24.81 40 ALA B CA 1
ATOM 2294 C C . ALA B 1 62 ? 26.813 33.669 5.834 1.00 23.98 40 ALA B C 1
ATOM 2295 O O . ALA B 1 62 ? 25.964 33.364 6.682 1.00 22.41 40 ALA B O 1
ATOM 2297 N N . GLU B 1 63 ? 27.974 34.228 6.126 1.00 24.22 41 GLU B N 1
ATOM 2298 C CA . GLU B 1 63 ? 28.356 34.495 7.530 1.00 27.76 41 GLU B CA 1
ATOM 2299 C C . GLU B 1 63 ? 27.478 35.567 8.182 1.00 27.57 41 GLU B C 1
ATOM 2300 O O . GLU B 1 63 ? 27.180 35.456 9.333 1.00 25.84 41 GLU B O 1
ATOM 2306 N N . LYS B 1 64 ? 27.105 36.569 7.408 1.00 30.13 42 LYS B N 1
ATOM 2307 C CA . LYS B 1 64 ? 26.239 37.680 7.774 1.00 31.80 42 LYS B CA 1
ATOM 2308 C C . LYS B 1 64 ? 24.821 37.299 8.113 1.00 30.51 42 LYS B C 1
ATOM 2309 O O . LYS B 1 64 ? 24.170 37.931 8.895 1.00 30.74 42 LYS B O 1
ATOM 2315 N N . GLU B 1 65 ? 24.348 36.269 7.464 1.00 31.06 43 GLU B N 1
ATOM 2316 C CA . GLU B 1 65 ? 23.005 35.784 7.580 1.00 33.25 43 GLU B CA 1
ATOM 2317 C C . GLU B 1 65 ? 22.733 35.218 8.940 1.00 31.06 43 GLU B C 1
ATOM 2318 O O . GLU B 1 65 ? 23.622 34.872 9.650 1.00 26.89 43 GLU B O 1
ATOM 2324 N N . ASP B 1 66 ? 21.470 35.128 9.279 1.00 32.24 44 ASP B N 1
ATOM 2325 C CA . ASP B 1 66 ? 21.040 34.681 10.578 1.00 33.93 44 ASP B CA 1
ATOM 2326 C C . ASP B 1 66 ? 20.923 33.165 10.661 1.00 30.08 44 ASP B C 1
ATOM 2327 O O . ASP B 1 66 ? 20.446 32.629 11.627 1.00 34.34 44 ASP B O 1
ATOM 2332 N N . THR B 1 67 ? 21.347 32.500 9.613 1.00 26.55 45 THR B N 1
ATOM 2333 C CA . THR B 1 67 ? 21.474 31.064 9.577 1.00 23.06 45 THR B CA 1
ATOM 2334 C C . THR B 1 67 ? 22.447 30.562 10.649 1.00 21.97 45 THR B C 1
ATOM 2335 O O . THR B 1 67 ? 23.324 31.289 11.103 1.00 21.10 45 THR B O 1
ATOM 2339 N N . ARG B 1 68 ? 22.338 29.278 10.947 1.00 20.60 46 ARG B N 1
ATOM 2340 C CA . ARG B 1 68 ? 23.129 28.636 11.986 1.00 20.17 46 ARG B CA 1
ATOM 2341 C C . ARG B 1 68 ? 24.309 27.786 11.492 1.00 18.84 46 ARG B C 1
ATOM 2342 O O . ARG B 1 68 ? 25.274 27.601 12.225 1.00 17.71 46 ARG B O 1
ATOM 2350 N N . VAL B 1 69 ? 24.209 27.284 10.254 1.00 18.14 47 VAL B N 1
ATOM 2351 C CA . VAL B 1 69 ? 25.309 26.576 9.627 1.00 17.54 47 VAL B CA 1
ATOM 2352 C C . VAL B 1 69 ? 25.458 26.994 8.204 1.00 17.51 47 VAL B C 1
ATOM 2353 O O . VAL B 1 69 ? 24.563 27.588 7.613 1.00 19.01 47 VAL B O 1
ATOM 2357 N N . ILE B 1 70 ? 26.619 26.690 7.659 1.00 16.74 48 ILE B N 1
ATOM 2358 C CA . ILE B 1 70 ? 26.892 26.961 6.274 1.00 16.18 48 ILE B CA 1
ATOM 2359 C C . ILE B 1 70 ? 27.208 25.666 5.596 1.00 16.25 48 ILE B C 1
ATOM 2360 O O . ILE B 1 70 ? 28.096 24.960 6.042 1.00 16.45 48 ILE B O 1
ATOM 2365 N N . VAL B 1 71 ? 26.512 25.375 4.510 1.00 16.34 49 VAL B N 1
ATOM 2366 C CA . VAL B 1 71 ? 26.700 24.159 3.780 1.00 17.05 49 VAL B CA 1
ATOM 2367 C C . VAL B 1 71 ? 27.280 24.474 2.413 1.00 17.53 49 VAL B C 1
ATOM 2368 O O . VAL B 1 71 ? 26.845 25.375 1.783 1.00 18.44 49 VAL B O 1
ATOM 2372 N N . ILE B 1 72 ? 28.271 23.707 1.970 1.00 17.60 50 ILE B N 1
ATOM 2373 C CA . ILE B 1 72 ? 28.929 23.945 0.705 1.00 17.07 50 ILE B CA 1
ATOM 2374 C C . ILE B 1 72 ? 28.792 22.720 -0.131 1.00 17.82 50 ILE B C 1
ATOM 2375 O O . ILE B 1 72 ? 29.107 21.623 0.300 1.00 18.03 50 ILE B O 1
ATOM 2380 N N . THR B 1 73 ? 28.351 22.903 -1.369 1.00 19.38 51 THR B N 1
ATOM 2381 C CA . THR B 1 73 ? 28.249 21.798 -2.301 1.00 19.51 51 THR B CA 1
ATOM 2382 C C . THR B 1 73 ? 28.424 22.298 -3.696 1.00 19.79 51 THR B C 1
ATOM 2383 O O . THR B 1 73 ? 28.791 23.433 -3.931 1.00 18.71 51 THR B O 1
ATOM 2387 N N . GLY B 1 74 ? 28.270 21.390 -4.630 1.00 20.74 52 GLY B N 1
ATOM 2388 C CA . GLY B 1 74 ? 28.387 21.708 -6.066 1.00 21.68 52 GLY B CA 1
ATOM 2389 C C . GLY B 1 74 ? 27.074 21.513 -6.786 1.00 23.70 52 GLY B C 1
ATOM 2390 O O . GLY B 1 74 ? 26.177 20.820 -6.297 1.00 23.13 52 GLY B O 1
ATOM 2391 N N . TYR B 1 75 ? 26.932 22.238 -7.897 1.00 25.27 53 TYR B N 1
ATOM 2392 C CA . TYR B 1 75 ? 25.783 22.169 -8.718 1.00 25.09 53 TYR B CA 1
ATOM 2393 C C . TYR B 1 75 ? 25.891 20.932 -9.602 1.00 25.98 53 TYR B C 1
ATOM 2394 O O . TYR B 1 75 ? 26.955 20.623 -10.179 1.00 23.92 53 TYR B O 1
ATOM 2403 N N . GLY B 1 76 ? 24.780 20.199 -9.723 1.00 26.23 54 GLY B N 1
ATOM 2404 C CA . GLY B 1 76 ? 24.755 19.026 -10.604 1.00 25.30 54 GLY B CA 1
ATOM 2405 C C . GLY B 1 76 ? 25.344 17.805 -9.927 1.00 25.88 54 GLY B C 1
ATOM 2406 O O . GLY B 1 76 ? 25.198 17.637 -8.700 1.00 25.56 54 GLY B O 1
ATOM 2407 N N . LYS B 1 77 ? 25.949 16.927 -10.718 1.00 26.55 55 LYS B N 1
ATOM 2408 C CA . LYS B 1 77 ? 26.421 15.614 -10.247 1.00 27.48 55 LYS B CA 1
ATOM 2409 C C . LYS B 1 77 ? 27.671 15.704 -9.352 1.00 26.41 55 LYS B C 1
ATOM 2410 O O . LYS B 1 77 ? 27.852 14.836 -8.533 1.00 26.84 55 LYS B O 1
ATOM 2414 N N . ASN B 1 78 ? 28.502 16.739 -9.535 1.00 23.98 56 ASN B N 1
ATOM 2415 C CA . ASN B 1 78 ? 29.800 16.815 -8.928 1.00 22.84 56 ASN B CA 1
ATOM 2416 C C . ASN B 1 78 ? 29.968 17.916 -7.933 1.00 21.67 56 ASN B C 1
ATOM 2417 O O . ASN B 1 78 ? 29.354 18.956 -8.032 1.00 22.20 56 ASN B O 1
ATOM 2422 N N . PHE B 1 79 ? 30.793 17.657 -6.928 1.00 20.50 57 PHE B N 1
ATOM 2423 C CA . PHE B 1 79 ? 31.180 18.710 -5.967 1.00 19.64 57 PHE B CA 1
ATOM 2424 C C . PHE B 1 79 ? 32.208 19.608 -6.649 1.00 19.96 57 PHE B C 1
ATOM 2425 O O . PHE B 1 79 ? 31.921 20.757 -6.907 1.00 20.31 57 PHE B O 1
ATOM 2433 N N . SER B 1 80 ? 33.370 19.049 -6.976 1.00 19.59 58 SER B N 1
ATOM 2434 C CA . SER B 1 80 ? 34.378 19.737 -7.731 1.00 20.03 58 SER B CA 1
ATOM 2435 C C . SER B 1 80 ? 35.537 18.819 -8.116 1.00 20.25 58 SER B C 1
ATOM 2436 O O . SER B 1 80 ? 36.037 18.066 -7.301 1.00 19.26 58 SER B O 1
ATOM 2439 N N . ALA B 1 81 ? 35.978 18.908 -9.357 1.00 21.42 59 ALA B N 1
ATOM 2440 C CA . ALA B 1 81 ? 37.077 18.084 -9.828 1.00 24.14 59 ALA B CA 1
ATOM 2441 C C . ALA B 1 81 ? 38.439 18.658 -9.435 1.00 27.15 59 ALA B C 1
ATOM 2442 O O . ALA B 1 81 ? 39.455 18.006 -9.681 1.00 27.76 59 ALA B O 1
ATOM 2444 N N . GLY B 1 82 ? 38.467 19.860 -8.847 1.00 25.05 60 GLY B N 1
ATOM 2445 C CA . GLY B 1 82 ? 39.724 20.402 -8.428 1.00 24.42 60 GLY B CA 1
ATOM 2446 C C . GLY B 1 82 ? 40.013 21.744 -9.052 1.00 25.73 60 GLY B C 1
ATOM 2447 O O . GLY B 1 82 ? 39.140 22.435 -9.534 1.00 25.09 60 GLY B O 1
ATOM 2448 N N . ALA B 1 83 ? 41.274 22.135 -9.015 1.00 26.10 61 ALA B N 1
ATOM 2449 C CA . ALA B 1 83 ? 41.659 23.386 -9.611 1.00 26.40 61 ALA B CA 1
ATOM 2450 C C . ALA B 1 83 ? 41.583 23.250 -11.100 1.00 27.91 61 ALA B C 1
ATOM 2451 O O . ALA B 1 83 ? 41.881 22.197 -11.670 1.00 33.96 61 ALA B O 1
ATOM 2453 N N . ASP B 1 84 ? 41.230 24.339 -11.752 1.00 27.84 62 ASP B N 1
ATOM 2454 C CA . ASP B 1 84 ? 41.188 24.402 -13.206 1.00 26.73 62 ASP B CA 1
ATOM 2455 C C . ASP B 1 84 ? 42.603 24.186 -13.784 1.00 27.40 62 ASP B C 1
ATOM 2456 O O . ASP B 1 84 ? 43.549 24.952 -13.471 1.00 27.43 62 ASP B O 1
ATOM 2461 N N . ILE B 1 85 ? 42.730 23.190 -14.659 1.00 27.43 63 ILE B N 1
ATOM 2462 C CA . ILE B 1 85 ? 44.025 22.728 -15.125 1.00 29.61 63 ILE B CA 1
ATOM 2463 C C . ILE B 1 85 ? 44.623 23.659 -16.153 1.00 29.67 63 ILE B C 1
ATOM 2464 O O . ILE B 1 85 ? 45.823 23.818 -16.194 1.00 27.30 63 ILE B O 1
ATOM 2469 N N . ASN B 1 86 ? 43.792 24.346 -16.920 1.00 30.49 64 ASN B N 1
ATOM 2470 C CA . ASN B 1 86 ? 44.309 25.333 -17.876 1.00 31.30 64 ASN B CA 1
ATOM 2471 C C . ASN B 1 86 ? 44.883 26.523 -17.114 1.00 30.76 64 ASN B C 1
ATOM 2472 O O . ASN B 1 86 ? 45.878 27.097 -17.525 1.00 31.29 64 ASN B O 1
ATOM 2485 N N . LEU B 1 88 ? 46.147 26.370 -13.956 1.00 24.98 66 LEU B N 1
ATOM 2486 C CA . LEU B 1 88 ? 47.415 25.850 -13.417 1.00 24.45 66 LEU B CA 1
ATOM 2487 C C . LEU B 1 88 ? 48.542 25.919 -14.433 1.00 25.30 66 LEU B C 1
ATOM 2488 O O . LEU B 1 88 ? 49.646 26.394 -14.142 1.00 26.47 66 LEU B O 1
ATOM 2493 N N . ALA B 1 89 ? 48.234 25.490 -15.649 1.00 25.33 67 ALA B N 1
ATOM 2494 C CA . ALA B 1 89 ? 49.197 25.471 -16.745 1.00 24.60 67 ALA B CA 1
ATOM 2495 C C . ALA B 1 89 ? 49.611 26.847 -17.227 1.00 24.45 67 ALA B C 1
ATOM 2496 O O . ALA B 1 89 ? 50.617 26.986 -17.848 1.00 25.12 67 ALA B O 1
ATOM 2498 N N . SER B 1 90 ? 48.882 27.883 -16.866 1.00 25.09 68 SER B N 1
ATOM 2499 C CA . SER B 1 90 ? 49.252 29.274 -17.220 1.00 24.83 68 SER B CA 1
ATOM 2500 C C . SER B 1 90 ? 50.120 29.946 -16.171 1.00 24.93 68 SER B C 1
ATOM 2501 O O . SER B 1 90 ? 50.607 31.043 -16.377 1.00 26.11 68 SER B O 1
ATOM 2504 N N . PHE B 1 91 ? 50.320 29.308 -15.018 1.00 24.24 69 PHE B N 1
ATOM 2505 C CA . PHE B 1 91 ? 50.982 29.979 -13.917 1.00 24.10 69 PHE B CA 1
ATOM 2506 C C . PHE B 1 91 ? 52.494 30.056 -14.112 1.00 24.80 69 PHE B C 1
ATOM 2507 O O . PHE B 1 91 ? 53.108 29.196 -14.700 1.00 25.47 69 PHE B O 1
ATOM 2515 N N . ASP B 1 92 ? 53.079 31.117 -13.577 1.00 25.17 70 ASP B N 1
ATOM 2516 C CA . ASP B 1 92 ? 54.485 31.119 -13.245 1.00 24.84 70 ASP B CA 1
ATOM 2517 C C . ASP B 1 92 ? 54.554 31.198 -11.698 1.00 23.49 70 ASP B C 1
ATOM 2518 O O . ASP B 1 92 ? 53.553 31.195 -11.011 1.00 21.74 70 ASP B O 1
ATOM 2523 N N . PRO B 1 93 ? 55.760 31.260 -11.132 1.00 23.97 71 PRO B N 1
ATOM 2524 C CA . PRO B 1 93 ? 55.805 31.213 -9.674 1.00 22.71 71 PRO B CA 1
ATOM 2525 C C . PRO B 1 93 ? 55.043 32.342 -8.988 1.00 22.24 71 PRO B C 1
ATOM 2526 O O . PRO B 1 93 ? 54.362 32.094 -8.001 1.00 22.04 71 PRO B O 1
ATOM 2530 N N . ALA B 1 94 ? 55.145 33.555 -9.477 1.00 21.86 72 ALA B N 1
ATOM 2531 C CA . ALA B 1 94 ? 54.390 34.659 -8.852 1.00 22.32 72 ALA B CA 1
ATOM 2532 C C . ALA B 1 94 ? 52.850 34.468 -8.859 1.00 21.18 72 ALA B C 1
ATOM 2533 O O . ALA B 1 94 ? 52.186 34.703 -7.878 1.00 20.60 72 ALA B O 1
ATOM 2535 N N . SER B 1 95 ? 52.292 34.121 -10.008 1.00 21.19 73 SER B N 1
ATOM 2536 C CA . SER B 1 95 ? 50.849 33.991 -10.129 1.00 21.27 73 SER B CA 1
ATOM 2537 C C . SER B 1 95 ? 50.358 32.735 -9.409 1.00 20.46 73 SER B C 1
ATOM 2538 O O . SER B 1 95 ? 49.232 32.693 -8.916 1.00 20.62 73 SER B O 1
ATOM 2541 N N . ALA B 1 96 ? 51.203 31.717 -9.355 1.00 20.50 74 ALA B N 1
ATOM 2542 C CA . ALA B 1 96 ? 50.916 30.534 -8.550 1.00 19.33 74 ALA B CA 1
ATOM 2543 C C . ALA B 1 96 ? 50.830 30.890 -7.094 1.00 18.92 74 ALA B C 1
ATOM 2544 O O . ALA B 1 96 ? 49.937 30.428 -6.380 1.00 19.43 74 ALA B O 1
ATOM 2546 N N . TYR B 1 97 ? 51.761 31.704 -6.623 1.00 19.29 75 TYR B N 1
ATOM 2547 C CA . TYR B 1 97 ? 51.771 32.063 -5.223 1.00 18.93 75 TYR B CA 1
ATOM 2548 C C . TYR B 1 97 ? 50.512 32.846 -4.906 1.00 19.34 75 TYR B C 1
ATOM 2549 O O . TYR B 1 97 ? 49.835 32.618 -3.948 1.00 19.81 75 TYR B O 1
ATOM 2558 N N . SER B 1 98 ? 50.192 33.789 -5.743 1.00 20.94 76 SER B N 1
ATOM 2559 C CA . SER B 1 98 ? 48.994 34.629 -5.576 1.00 21.11 76 SER B CA 1
ATOM 2560 C C . SER B 1 98 ? 47.689 33.802 -5.576 1.00 19.58 76 SER B C 1
ATOM 2561 O O . SER B 1 98 ? 46.822 34.006 -4.761 1.00 19.24 76 SER B O 1
ATOM 2564 N N . PHE B 1 99 ? 47.603 32.796 -6.421 1.00 18.80 77 PHE B N 1
ATOM 2565 C CA . PHE B 1 99 ? 46.485 31.879 -6.369 1.00 17.85 77 PHE B CA 1
ATOM 2566 C C . PHE B 1 99 ? 46.383 31.118 -5.034 1.00 17.98 77 PHE B C 1
ATOM 2567 O O . PHE B 1 99 ? 45.318 31.020 -4.412 1.00 16.50 77 PHE B O 1
ATOM 2575 N N . ARG B 1 100 ? 47.501 30.597 -4.559 1.00 18.76 78 ARG B N 1
ATOM 2576 C CA . ARG B 1 100 ? 47.482 29.858 -3.295 1.00 18.52 78 ARG B CA 1
ATOM 2577 C C . ARG B 1 100 ? 47.164 30.711 -2.115 1.00 19.18 78 ARG B C 1
ATOM 2578 O O . ARG B 1 100 ? 46.537 30.228 -1.147 1.00 22.07 78 ARG B O 1
ATOM 2586 N N . LEU B 1 101 ? 47.571 31.968 -2.130 1.00 20.46 79 LEU B N 1
ATOM 2587 C CA . LEU B 1 101 ? 47.183 32.860 -1.041 1.00 21.77 79 LEU B CA 1
ATOM 2588 C C . LEU B 1 101 ? 45.670 33.052 -0.976 1.00 21.37 79 LEU B C 1
ATOM 2589 O O . LEU B 1 101 ? 45.092 33.163 0.093 1.00 19.83 79 LEU B O 1
ATOM 2594 N N . LYS B 1 102 ? 45.055 33.078 -2.135 1.00 21.25 80 LYS B N 1
ATOM 2595 C CA . LYS B 1 102 ? 43.622 33.192 -2.184 1.00 21.31 80 LYS B CA 1
ATOM 2596 C C . LYS B 1 102 ? 42.973 31.913 -1.695 1.00 21.15 80 LYS B C 1
ATOM 2597 O O . LYS B 1 102 ? 41.992 31.993 -0.935 1.00 21.37 80 LYS B O 1
ATOM 2611 N N . ASN B 1 104 ? 44.306 29.786 0.419 1.00 15.49 82 ASN B N 1
ATOM 2612 C CA . ASN B 1 104 ? 44.559 29.756 1.875 1.00 15.22 82 ASN B CA 1
ATOM 2613 C C . ASN B 1 104 ? 43.591 30.631 2.623 1.00 15.44 82 ASN B C 1
ATOM 2614 O O . ASN B 1 104 ? 43.123 30.323 3.702 1.00 15.36 82 ASN B O 1
ATOM 2619 N N . SER B 1 105 ? 43.300 31.773 2.029 1.00 16.45 83 SER B N 1
ATOM 2620 C CA . SER B 1 105 ? 42.458 32.786 2.704 1.00 17.22 83 SER B CA 1
ATOM 2621 C C . SER B 1 105 ? 41.009 32.276 2.845 1.00 17.78 83 SER B C 1
ATOM 2622 O O . SER B 1 105 ? 40.415 32.421 3.893 1.00 18.06 83 SER B O 1
ATOM 2625 N N . ILE B 1 106 ? 40.466 31.657 1.816 1.00 18.33 84 ILE B N 1
ATOM 2626 C CA . ILE B 1 106 ? 39.131 31.097 1.925 1.00 19.36 84 ILE B CA 1
ATOM 2627 C C . ILE B 1 106 ? 39.091 29.904 2.903 1.00 18.21 84 ILE B C 1
ATOM 2628 O O . ILE B 1 106 ? 38.195 29.784 3.721 1.00 16.26 84 ILE B O 1
ATOM 2633 N N . ALA B 1 107 ? 40.118 29.043 2.856 1.00 17.34 85 ALA B N 1
ATOM 2634 C CA . ALA B 1 107 ? 40.241 27.923 3.790 1.00 16.89 85 ALA B CA 1
ATOM 2635 C C . ALA B 1 107 ? 40.327 28.399 5.204 1.00 17.44 85 ALA B C 1
ATOM 2636 O O . ALA B 1 107 ? 39.664 27.877 6.084 1.00 18.95 85 ALA B O 1
ATOM 2638 N N . GLN B 1 108 ? 41.092 29.443 5.427 1.00 17.53 86 GLN B N 1
ATOM 2639 C CA . GLN B 1 108 ? 41.134 30.000 6.747 1.00 18.59 86 GLN B CA 1
ATOM 2640 C C . GLN B 1 108 ? 39.813 30.606 7.229 1.00 18.03 86 GLN B C 1
ATOM 2641 O O . GLN B 1 108 ? 39.438 30.457 8.380 1.00 17.85 86 GLN B O 1
ATOM 2647 N N . ARG B 1 109 ? 39.095 31.304 6.376 1.00 18.55 87 ARG B N 1
ATOM 2648 C CA . ARG B 1 109 ? 37.786 31.820 6.769 1.00 19.97 87 ARG B CA 1
ATOM 2649 C C . ARG B 1 109 ? 36.819 30.714 7.120 1.00 18.39 87 ARG B C 1
ATOM 2650 O O . ARG B 1 109 ? 36.006 30.854 8.019 1.00 19.26 87 ARG B O 1
ATOM 2658 N N . ILE B 1 110 ? 36.924 29.580 6.444 1.00 17.38 88 ILE B N 1
ATOM 2659 C CA . ILE B 1 110 ? 36.091 28.431 6.759 1.00 16.39 88 ILE B CA 1
ATOM 2660 C C . ILE B 1 110 ? 36.414 27.907 8.142 1.00 17.32 88 ILE B C 1
ATOM 2661 O O . ILE B 1 110 ? 35.508 27.625 8.955 1.00 17.79 88 ILE B O 1
ATOM 2666 N N . ARG B 1 111 ? 37.701 27.816 8.458 1.00 18.29 89 ARG B N 1
ATOM 2667 C CA . ARG B 1 111 ? 38.149 27.312 9.773 1.00 18.48 89 ARG B CA 1
ATOM 2668 C C . ARG B 1 111 ? 37.870 28.280 10.898 1.00 20.85 89 ARG B C 1
ATOM 2669 O O . ARG B 1 111 ? 37.600 27.848 12.005 1.00 21.34 89 ARG B O 1
ATOM 2677 N N . LYS B 1 112 ? 37.888 29.585 10.641 1.00 22.83 90 LYS B N 1
ATOM 2678 C CA . LYS B 1 112 ? 37.676 30.565 11.732 1.00 24.93 90 LYS B CA 1
ATOM 2679 C C . LYS B 1 112 ? 36.224 31.013 11.883 1.00 24.78 90 LYS B C 1
ATOM 2680 O O . LYS B 1 112 ? 35.895 31.786 12.756 1.00 23.49 90 LYS B O 1
ATOM 2686 N N . SER B 1 113 ? 35.348 30.547 11.017 1.00 23.30 91 SER B N 1
ATOM 2687 C CA . SER B 1 113 ? 33.952 30.937 11.101 1.00 23.01 91 SER B CA 1
ATOM 2688 C C . SER B 1 113 ? 33.298 30.576 12.422 1.00 22.66 91 SER B C 1
ATOM 2689 O O . SER B 1 113 ? 33.512 29.507 12.970 1.00 20.55 91 SER B O 1
ATOM 2692 N N . ASP B 1 114 ? 32.450 31.461 12.910 1.00 24.65 92 ASP B N 1
ATOM 2693 C CA . ASP B 1 114 ? 31.614 31.191 14.107 1.00 25.56 92 ASP B CA 1
ATOM 2694 C C . ASP B 1 114 ? 30.659 30.048 13.866 1.00 24.08 92 ASP B C 1
ATOM 2695 O O . ASP B 1 114 ? 30.259 29.346 14.787 1.00 27.23 92 ASP B O 1
ATOM 2700 N N . LYS B 1 115 ? 30.248 29.878 12.608 1.00 23.57 93 LYS B N 1
ATOM 2701 C CA . LYS B 1 115 ? 29.287 28.825 12.199 1.00 21.72 93 LYS B CA 1
ATOM 2702 C C . LYS B 1 115 ? 30.012 27.569 11.752 1.00 19.70 93 LYS B C 1
ATOM 2703 O O . LYS B 1 115 ? 31.002 27.647 11.040 1.00 20.40 93 LYS B O 1
ATOM 2709 N N . PRO B 1 116 ? 29.494 26.420 12.117 1.00 18.22 94 PRO B N 1
ATOM 2710 C CA . PRO B 1 116 ? 29.920 25.191 11.501 1.00 18.19 94 PRO B CA 1
ATOM 2711 C C . PRO B 1 116 ? 29.785 25.215 9.962 1.00 17.68 94 PRO B C 1
ATOM 2712 O O . PRO B 1 116 ? 28.808 25.765 9.427 1.00 18.97 94 PRO B O 1
ATOM 2716 N N . VAL B 1 117 ? 30.774 24.677 9.271 1.00 16.27 95 VAL B N 1
ATOM 2717 C CA . VAL B 1 117 ? 30.733 24.575 7.846 1.00 15.54 95 VAL B CA 1
ATOM 2718 C C . VAL B 1 117 ? 30.746 23.128 7.520 1.00 15.78 95 VAL B C 1
ATOM 2719 O O . VAL B 1 117 ? 31.575 22.371 8.052 1.00 17.55 95 VAL B O 1
ATOM 2723 N N . ILE B 1 118 ? 29.823 22.729 6.654 1.00 15.63 96 ILE B N 1
ATOM 2724 C CA . ILE B 1 118 ? 29.606 21.350 6.274 1.00 16.30 96 ILE B CA 1
ATOM 2725 C C . ILE B 1 118 ? 29.682 21.204 4.803 1.00 17.53 96 ILE B C 1
ATOM 2726 O O . ILE B 1 118 ? 28.941 21.849 4.059 1.00 18.96 96 ILE B O 1
ATOM 2731 N N . ALA B 1 119 ? 30.562 20.328 4.351 1.00 18.29 97 ALA B N 1
ATOM 2732 C CA . ALA B 1 119 ? 30.710 20.056 2.949 1.00 18.37 97 ALA B CA 1
ATOM 2733 C C . ALA B 1 119 ? 29.894 18.810 2.596 1.00 18.83 97 ALA B C 1
ATOM 2734 O O . ALA B 1 119 ? 29.999 17.794 3.233 1.00 19.61 97 ALA B O 1
ATOM 2736 N N . LEU B 1 120 ? 29.178 18.905 1.494 1.00 19.54 98 LEU B N 1
ATOM 2737 C CA . LEU B 1 120 ? 28.388 17.836 0.993 1.00 20.54 98 LEU B CA 1
ATOM 2738 C C . LEU B 1 120 ? 28.985 17.363 -0.314 1.00 19.68 98 LEU B C 1
ATOM 2739 O O . LEU B 1 120 ? 28.809 17.957 -1.344 1.00 21.48 98 LEU B O 1
ATOM 2744 N N . LEU B 1 121 ? 29.723 16.270 -0.249 1.00 18.52 99 LEU B N 1
ATOM 2745 C CA . LEU B 1 121 ? 30.480 15.753 -1.369 1.00 17.86 99 LEU B CA 1
ATOM 2746 C C . LEU B 1 121 ? 29.643 14.780 -2.219 1.00 18.88 99 LEU B C 1
ATOM 2747 O O . LEU B 1 121 ? 28.869 14.022 -1.718 1.00 19.78 99 LEU B O 1
ATOM 2752 N N . LYS B 1 122 ? 29.823 14.861 -3.514 1.00 19.33 100 LYS B N 1
ATOM 2753 C CA . LYS B 1 122 ? 29.200 13.976 -4.454 1.00 19.81 100 LYS B CA 1
ATOM 2754 C C . LYS B 1 122 ? 29.979 13.968 -5.753 1.00 19.96 100 LYS B C 1
ATOM 2755 O O . LYS B 1 122 ? 30.707 14.895 -6.076 1.00 20.20 100 LYS B O 1
ATOM 2761 N N . GLY B 1 123 ? 29.758 12.937 -6.535 1.00 21.05 101 GLY B N 1
ATOM 2762 C CA . GLY B 1 123 ? 30.505 12.711 -7.752 1.00 21.59 101 GLY B CA 1
ATOM 2763 C C . GLY B 1 123 ? 32.007 13.019 -7.540 1.00 20.74 101 GLY B C 1
ATOM 2764 O O . GLY B 1 123 ? 32.576 12.656 -6.517 1.00 19.54 101 GLY B O 1
ATOM 2765 N N . TYR B 1 124 ? 32.604 13.702 -8.515 1.00 20.55 102 TYR B N 1
ATOM 2766 C CA . TYR B 1 124 ? 33.986 14.113 -8.367 1.00 21.08 102 TYR B CA 1
ATOM 2767 C C . TYR B 1 124 ? 34.152 15.125 -7.261 1.00 20.52 102 TYR B C 1
ATOM 2768 O O . TYR B 1 124 ? 33.520 16.178 -7.254 1.00 19.24 102 TYR B O 1
ATOM 2777 N N . SER B 1 125 ? 34.954 14.724 -6.286 1.00 20.82 103 SER B N 1
ATOM 2778 C CA . SER B 1 125 ? 35.253 15.560 -5.109 1.00 20.47 103 SER B CA 1
ATOM 2779 C C . SER B 1 125 ? 36.761 15.458 -4.876 1.00 19.85 103 SER B C 1
ATOM 2780 O O . SER B 1 125 ? 37.238 14.624 -4.103 1.00 19.95 103 SER B O 1
ATOM 2791 N N . GLY B 1 127 ? 41.042 16.999 -5.353 1.00 21.35 105 GLY B N 1
ATOM 2792 C CA . GLY B 1 127 ? 42.078 18.005 -5.387 1.00 21.22 105 GLY B CA 1
ATOM 2793 C C . GLY B 1 127 ? 41.737 19.217 -4.557 1.00 20.86 105 GLY B C 1
ATOM 2794 O O . GLY B 1 127 ? 41.257 19.119 -3.393 1.00 19.16 105 GLY B O 1
ATOM 2795 N N . GLY B 1 128 ? 41.930 20.375 -5.194 1.00 21.34 106 GLY B N 1
ATOM 2796 C CA . GLY B 1 128 ? 41.742 21.673 -4.516 1.00 20.09 106 GLY B CA 1
ATOM 2797 C C . GLY B 1 128 ? 40.368 21.826 -3.907 1.00 18.78 106 GLY B C 1
ATOM 2798 O O . GLY B 1 128 ? 40.217 22.427 -2.823 1.00 18.72 106 GLY B O 1
ATOM 2799 N N . GLY B 1 129 ? 39.368 21.269 -4.581 1.00 17.88 107 GLY B N 1
ATOM 2800 C CA . GLY B 1 129 ? 37.990 21.358 -4.083 1.00 18.17 107 GLY B CA 1
ATOM 2801 C C . GLY B 1 129 ? 37.823 20.536 -2.837 1.00 18.44 107 GLY B C 1
ATOM 2802 O O . GLY B 1 129 ? 37.310 21.039 -1.793 1.00 21.26 107 GLY B O 1
ATOM 2803 N N . LEU B 1 130 ? 38.239 19.278 -2.907 1.00 18.32 108 LEU B N 1
ATOM 2804 C CA . LEU B 1 130 ? 38.220 18.439 -1.747 1.00 19.11 108 LEU B CA 1
ATOM 2805 C C . LEU B 1 130 ? 39.056 19.040 -0.616 1.00 18.65 108 LEU B C 1
ATOM 2806 O O . LEU B 1 130 ? 38.696 18.984 0.565 1.00 18.60 108 LEU B O 1
ATOM 2811 N N . GLU B 1 131 ? 40.181 19.627 -0.971 1.00 20.16 109 GLU B N 1
ATOM 2812 C CA . GLU B 1 131 ? 41.040 20.215 0.057 1.00 21.12 109 GLU B CA 1
ATOM 2813 C C . GLU B 1 131 ? 40.408 21.378 0.814 1.00 20.73 109 GLU B C 1
ATOM 2814 O O . GLU B 1 131 ? 40.429 21.433 2.053 1.00 18.44 109 GLU B O 1
ATOM 2820 N N . LEU B 1 132 ? 39.733 22.264 0.094 1.00 21.83 110 LEU B N 1
ATOM 2821 C CA . LEU B 1 132 ? 38.810 23.222 0.813 1.00 22.39 110 LEU B CA 1
ATOM 2822 C C . LEU B 1 132 ? 37.838 22.521 1.761 1.00 20.92 110 LEU B C 1
ATOM 2823 O O . LEU B 1 132 ? 37.641 22.955 2.889 1.00 21.06 110 LEU B O 1
ATOM 2828 N N . ALA B 1 133 ? 37.220 21.430 1.311 1.00 19.18 111 ALA B N 1
ATOM 2829 C CA . ALA B 1 133 ? 36.306 20.717 2.181 1.00 19.29 111 ALA B CA 1
ATOM 2830 C C . ALA B 1 133 ? 36.986 20.146 3.402 1.00 19.31 111 ALA B C 1
ATOM 2831 O O . ALA B 1 133 ? 36.361 19.898 4.407 1.00 20.18 111 ALA B O 1
ATOM 2833 N N . GLU B 1 134 ? 38.275 19.901 3.309 1.00 20.44 112 GLU B N 1
ATOM 2834 C CA . GLU B 1 134 ? 39.031 19.385 4.452 1.00 20.71 112 GLU B CA 1
ATOM 2835 C C . GLU B 1 134 ? 39.176 20.413 5.580 1.00 20.63 112 GLU B C 1
ATOM 2836 O O . GLU B 1 134 ? 39.442 20.062 6.727 1.00 24.37 112 GLU B O 1
ATOM 2842 N N . SER B 1 135 ? 39.054 21.673 5.244 1.00 19.93 113 SER B N 1
ATOM 2843 C CA . SER B 1 135 ? 38.993 22.745 6.255 1.00 19.37 113 SER B CA 1
ATOM 2844 C C . SER B 1 135 ? 37.613 22.899 6.888 1.00 19.25 113 SER B C 1
ATOM 2845 O O . SER B 1 135 ? 37.463 23.488 7.957 1.00 17.81 113 SER B O 1
ATOM 2848 N N . ALA B 1 136 ? 36.593 22.360 6.237 1.00 19.22 114 ALA B N 1
ATOM 2849 C CA . ALA B 1 136 ? 35.277 22.373 6.825 1.00 19.80 114 ALA B CA 1
ATOM 2850 C C . ALA B 1 136 ? 35.238 21.552 8.095 1.00 19.61 114 ALA B C 1
ATOM 2851 O O . ALA B 1 136 ? 36.065 20.678 8.314 1.00 18.89 114 ALA B O 1
ATOM 2853 N N . ASP B 1 137 ? 34.248 21.817 8.910 1.00 18.75 115 ASP B N 1
ATOM 2854 C CA . ASP B 1 137 ? 34.097 21.048 10.150 1.00 21.02 115 ASP B CA 1
ATOM 2855 C C . ASP B 1 137 ? 33.633 19.618 9.934 1.00 19.60 115 ASP B C 1
ATOM 2856 O O . ASP B 1 137 ? 34.106 18.715 10.593 1.00 19.69 115 ASP B O 1
ATOM 2861 N N . ILE B 1 138 ? 32.750 19.432 8.964 1.00 19.19 116 ILE B N 1
ATOM 2862 C CA . ILE B 1 138 ? 32.111 18.144 8.729 1.00 19.72 116 ILE B CA 1
ATOM 2863 C C . ILE B 1 138 ? 32.036 17.878 7.272 1.00 18.77 116 ILE B C 1
ATOM 2864 O O . ILE B 1 138 ? 31.747 18.777 6.453 1.00 19.09 116 ILE B O 1
ATOM 2869 N N . ARG B 1 139 ? 32.290 16.637 6.891 1.00 18.80 117 ARG B N 1
ATOM 2870 C CA . ARG B 1 139 ? 32.124 16.215 5.470 1.00 18.30 117 ARG B CA 1
ATOM 2871 C C . ARG B 1 139 ? 31.105 15.070 5.427 1.00 17.75 117 ARG B C 1
ATOM 2872 O O . ARG B 1 139 ? 31.264 14.037 6.056 1.00 17.07 117 ARG B O 1
ATOM 2880 N N . ILE B 1 140 ? 30.093 15.259 4.626 1.00 18.01 118 ILE B N 1
ATOM 2881 C CA . ILE B 1 140 ? 29.163 14.191 4.327 1.00 18.48 118 ILE B CA 1
ATOM 2882 C C . ILE B 1 140 ? 29.271 13.836 2.885 1.00 17.95 118 ILE B C 1
ATOM 2883 O O . ILE B 1 140 ? 29.254 14.705 2.022 1.00 19.49 118 ILE B O 1
ATOM 2888 N N . ALA B 1 141 ? 29.242 12.573 2.585 1.00 17.91 119 ALA B N 1
ATOM 2889 C CA . ALA B 1 141 ? 29.366 12.131 1.189 1.00 18.05 119 ALA B CA 1
ATOM 2890 C C . ALA B 1 141 ? 28.160 11.377 0.674 1.00 18.88 119 ALA B C 1
ATOM 2891 O O . ALA B 1 141 ? 27.691 10.449 1.317 1.00 18.52 119 ALA B O 1
ATOM 2901 N N . SER B 1 143 ? 26.763 8.584 -1.813 1.00 23.53 121 SER B N 1
ATOM 2902 C CA . SER B 1 143 ? 27.353 7.274 -2.114 1.00 25.40 121 SER B CA 1
ATOM 2903 C C . SER B 1 143 ? 28.163 7.227 -3.411 1.00 24.18 121 SER B C 1
ATOM 2904 O O . SER B 1 143 ? 29.098 6.426 -3.494 1.00 23.65 121 SER B O 1
ATOM 2907 N N . ASP B 1 144 ? 27.830 8.083 -4.370 1.00 24.13 122 ASP B N 1
ATOM 2908 C CA . ASP B 1 144 ? 28.503 8.089 -5.692 1.00 24.81 122 ASP B CA 1
ATOM 2909 C C . ASP B 1 144 ? 29.812 8.890 -5.692 1.00 24.15 122 ASP B C 1
ATOM 2910 O O . ASP B 1 144 ? 30.510 8.925 -6.671 1.00 25.20 122 ASP B O 1
ATOM 2915 N N . ALA B 1 145 ? 30.191 9.449 -4.549 1.00 22.68 123 ALA B N 1
ATOM 2916 C CA . ALA B 1 145 ? 31.387 10.270 -4.464 1.00 21.43 123 ALA B CA 1
ATOM 2917 C C . ALA B 1 145 ? 32.750 9.602 -4.769 1.00 21.03 123 ALA B C 1
ATOM 2918 O O . ALA B 1 145 ? 33.018 8.469 -4.356 1.00 22.34 123 ALA B O 1
ATOM 2920 N N . VAL B 1 146 ? 33.545 10.301 -5.583 1.00 19.30 124 VAL B N 1
ATOM 2921 C CA . VAL B 1 146 ? 34.843 9.843 -5.994 1.00 19.45 124 VAL B CA 1
ATOM 2922 C C . VAL B 1 146 ? 35.780 10.856 -5.389 1.00 19.07 124 VAL B C 1
ATOM 2923 O O . VAL B 1 146 ? 35.737 12.045 -5.752 1.00 19.45 124 VAL B O 1
ATOM 2927 N N . ILE B 1 147 ? 36.547 10.395 -4.398 1.00 18.52 125 ILE B N 1
ATOM 2928 C CA . ILE B 1 147 ? 37.244 11.281 -3.471 1.00 17.87 125 ILE B CA 1
ATOM 2929 C C . ILE B 1 147 ? 38.755 11.012 -3.493 1.00 17.50 125 ILE B C 1
ATOM 2930 O O . ILE B 1 147 ? 39.233 9.868 -3.424 1.00 17.97 125 ILE B O 1
ATOM 2935 N N . GLY B 1 148 ? 39.522 12.071 -3.672 1.00 16.91 126 GLY B N 1
ATOM 2936 C CA . GLY B 1 148 ? 40.980 11.909 -3.732 1.00 16.16 126 GLY B CA 1
ATOM 2937 C C . GLY B 1 148 ? 41.709 13.175 -4.100 1.00 15.81 126 GLY B C 1
ATOM 2938 O O . GLY B 1 148 ? 41.107 14.212 -4.369 1.00 14.89 126 GLY B O 1
ATOM 2939 N N . GLN B 1 149 ? 43.032 13.081 -4.046 1.00 15.96 127 GLN B N 1
ATOM 2940 C CA . GLN B 1 149 ? 43.872 14.173 -4.408 1.00 15.73 127 GLN B CA 1
ATOM 2941 C C . GLN B 1 149 ? 44.788 13.675 -5.518 1.00 16.77 127 GLN B C 1
ATOM 2942 O O . GLN B 1 149 ? 45.903 13.248 -5.237 1.00 17.28 127 GLN B O 1
ATOM 2948 N N . PRO B 1 150 ? 44.379 13.803 -6.785 1.00 17.58 128 PRO B N 1
ATOM 2949 C CA . PRO B 1 150 ? 45.169 13.257 -7.902 1.00 18.66 128 PRO B CA 1
ATOM 2950 C C . PRO B 1 150 ? 46.242 14.156 -8.501 1.00 19.05 128 PRO B C 1
ATOM 2951 O O . PRO B 1 150 ? 46.915 13.775 -9.426 1.00 19.60 128 PRO B O 1
ATOM 2955 N N . GLU B 1 151 ? 46.378 15.351 -7.979 1.00 19.91 129 GLU B N 1
ATOM 2956 C CA . GLU B 1 151 ? 47.104 16.407 -8.647 1.00 20.73 129 GLU B CA 1
ATOM 2957 C C . GLU B 1 151 ? 48.584 16.221 -8.658 1.00 20.31 129 GLU B C 1
ATOM 2958 O O . GLU B 1 151 ? 49.273 16.881 -9.427 1.00 21.37 129 GLU B O 1
ATOM 2964 N N . SER B 1 152 ? 49.126 15.328 -7.831 1.00 19.56 130 SER B N 1
ATOM 2965 C CA . SER B 1 152 ? 50.538 14.992 -7.975 1.00 19.21 130 SER B CA 1
ATOM 2966 C C . SER B 1 152 ? 50.897 14.516 -9.389 1.00 20.07 130 SER B C 1
ATOM 2967 O O . SER B 1 152 ? 52.024 14.679 -9.841 1.00 19.48 130 SER B O 1
ATOM 2970 N N . SER B 1 153 ? 49.957 13.895 -10.078 1.00 20.30 131 SER B N 1
ATOM 2971 C CA . SER B 1 153 ? 50.173 13.411 -11.456 1.00 21.95 131 SER B CA 1
ATOM 2972 C C . SER B 1 153 ? 50.557 14.521 -12.455 1.00 22.27 131 SER B C 1
ATOM 2973 O O . SER B 1 153 ? 51.157 14.245 -13.473 1.00 23.00 131 SER B O 1
ATOM 2976 N N . ILE B 1 154 ? 50.058 15.724 -12.202 1.00 21.51 132 ILE B N 1
ATOM 2977 C CA . ILE B 1 154 ? 50.348 16.863 -13.037 1.00 21.80 132 ILE B CA 1
ATOM 2978 C C . ILE B 1 154 ? 51.326 17.788 -12.306 1.00 21.49 132 ILE B C 1
ATOM 2979 O O . ILE B 1 154 ? 51.494 18.931 -12.709 1.00 22.08 132 ILE B O 1
ATOM 2984 N N . GLY B 1 155 ? 51.991 17.263 -11.281 1.00 20.40 133 GLY B N 1
ATOM 2985 C CA . GLY B 1 155 ? 53.138 17.931 -10.642 1.00 20.41 133 GLY B CA 1
ATOM 2986 C C . GLY B 1 155 ? 52.840 18.840 -9.473 1.00 18.98 133 GLY B C 1
ATOM 2987 O O . GLY B 1 155 ? 53.697 19.542 -8.992 1.00 17.91 133 GLY B O 1
ATOM 2988 N N . ILE B 1 156 ? 51.588 18.867 -9.059 1.00 19.20 134 ILE B N 1
ATOM 2989 C CA . ILE B 1 156 ? 51.122 19.753 -7.983 1.00 18.54 134 ILE B CA 1
ATOM 2990 C C . ILE B 1 156 ? 51.150 19.020 -6.627 1.00 18.75 134 ILE B C 1
ATOM 2991 O O . ILE B 1 156 ? 50.671 17.894 -6.518 1.00 18.84 134 ILE B O 1
ATOM 2996 N N . ASN B 1 157 ? 51.687 19.684 -5.623 1.00 18.83 135 ASN B N 1
ATOM 2997 C CA . ASN B 1 157 ? 51.748 19.139 -4.269 1.00 19.28 135 ASN B CA 1
ATOM 2998 C C . ASN B 1 157 ? 50.424 19.102 -3.568 1.00 20.25 135 ASN B C 1
ATOM 2999 O O . ASN B 1 157 ? 50.019 18.078 -3.004 1.00 20.68 135 ASN B O 1
ATOM 3004 N N . ALA B 1 158 ? 49.708 20.213 -3.648 1.00 21.30 136 ALA B N 1
ATOM 3005 C CA . ALA B 1 158 ? 48.415 20.375 -2.980 1.00 22.06 136 ALA B CA 1
ATOM 3006 C C . ALA B 1 158 ? 47.759 21.678 -3.386 1.00 22.64 136 ALA B C 1
ATOM 3007 O O . ALA B 1 158 ? 48.432 22.668 -3.639 1.00 24.17 136 ALA B O 1
ATOM 3009 N N . GLY B 1 159 ? 46.448 21.655 -3.459 1.00 24.23 137 GLY B N 1
ATOM 3010 C CA . GLY B 1 159 ? 45.665 22.869 -3.706 1.00 24.65 137 GLY B CA 1
ATOM 3011 C C . GLY B 1 159 ? 45.456 23.740 -2.467 1.00 26.52 137 GLY B C 1
ATOM 3012 O O . GLY B 1 159 ? 45.550 24.975 -2.540 1.00 30.16 137 GLY B O 1
ATOM 3013 N N . ALA B 1 160 ? 45.138 23.133 -1.333 1.00 24.10 138 ALA B N 1
ATOM 3014 C CA . ALA B 1 160 ? 44.712 23.901 -0.175 1.00 24.05 138 ALA B CA 1
ATOM 3015 C C . ALA B 1 160 ? 44.667 23.112 1.114 1.00 21.66 138 ALA B C 1
ATOM 3016 O O . ALA B 1 160 ? 43.598 23.021 1.730 1.00 20.45 138 ALA B O 1
ATOM 3018 N N . GLY B 1 161 ? 45.768 22.504 1.496 1.00 19.31 139 GLY B N 1
ATOM 3019 C CA . GLY B 1 161 ? 45.763 21.720 2.739 1.00 18.85 139 GLY B CA 1
ATOM 3020 C C . GLY B 1 161 ? 45.873 20.249 2.502 1.00 19.09 139 GLY B C 1
ATOM 3021 O O . GLY B 1 161 ? 45.921 19.449 3.410 1.00 17.00 139 GLY B O 1
ATOM 3022 N N . GLY B 1 162 ? 46.025 19.897 1.243 1.00 20.13 140 GLY B N 1
ATOM 3023 C CA . GLY B 1 162 ? 46.168 18.478 0.905 1.00 19.82 140 GLY B CA 1
ATOM 3024 C C . GLY B 1 162 ? 47.403 17.824 1.503 1.00 20.50 140 GLY B C 1
ATOM 3025 O O . GLY B 1 162 ? 47.529 16.594 1.442 1.00 20.18 140 GLY B O 1
ATOM 3026 N N . ASN B 1 163 ? 48.364 18.622 1.979 1.00 20.04 141 ASN B N 1
ATOM 3027 C CA . ASN B 1 163 ? 49.525 18.043 2.612 1.00 19.61 141 ASN B CA 1
ATOM 3028 C C . ASN B 1 163 ? 49.558 18.324 4.087 1.00 18.73 141 ASN B C 1
ATOM 3029 O O . ASN B 1 163 ? 50.167 17.600 4.830 1.00 18.32 141 ASN B O 1
ATOM 3034 N N . VAL B 1 164 ? 49.011 19.445 4.504 1.00 18.56 142 VAL B N 1
ATOM 3035 C CA . VAL B 1 164 ? 49.169 19.878 5.903 1.00 17.49 142 VAL B CA 1
ATOM 3036 C C . VAL B 1 164 ? 47.912 19.785 6.729 1.00 17.76 142 VAL B C 1
ATOM 3037 O O . VAL B 1 164 ? 47.991 19.815 7.978 1.00 18.15 142 VAL B O 1
ATOM 3041 N N . ILE B 1 165 ? 46.752 19.707 6.091 1.00 16.23 143 ILE B N 1
ATOM 3042 C CA . ILE B 1 165 ? 45.530 19.468 6.836 1.00 17.72 143 ILE B CA 1
ATOM 3043 C C . ILE B 1 165 ? 45.143 17.993 6.756 1.00 17.62 143 ILE B C 1
ATOM 3044 O O . ILE B 1 165 ? 44.696 17.383 7.704 1.00 17.59 143 ILE B O 1
ATOM 3049 N N . LEU B 1 166 ? 45.334 17.419 5.611 1.00 16.65 144 LEU B N 1
ATOM 3050 C CA . LEU B 1 166 ? 45.001 16.014 5.418 1.00 16.24 144 LEU B CA 1
ATOM 3051 C C . LEU B 1 166 ? 45.512 15.068 6.504 1.00 15.73 144 LEU B C 1
ATOM 3052 O O . LEU B 1 166 ? 44.756 14.249 6.989 1.00 15.62 144 LEU B O 1
ATOM 3057 N N . PRO B 1 167 ? 46.773 15.179 6.912 1.00 16.22 145 PRO B N 1
ATOM 3058 C CA . PRO B 1 167 ? 47.205 14.223 7.982 1.00 16.79 145 PRO B CA 1
ATOM 3059 C C . PRO B 1 167 ? 46.552 14.364 9.352 1.00 17.30 145 PRO B C 1
ATOM 3060 O O . PRO B 1 167 ? 46.540 13.443 10.130 1.00 18.41 145 PRO B O 1
ATOM 3064 N N . LYS B 1 168 ? 45.972 15.512 9.642 1.00 18.09 146 LYS B N 1
ATOM 3065 C CA . LYS B 1 168 ? 45.192 15.709 10.859 1.00 19.14 146 LYS B CA 1
ATOM 3066 C C . LYS B 1 168 ? 43.859 14.994 10.792 1.00 19.98 146 LYS B C 1
ATOM 3067 O O . LYS B 1 168 ? 43.224 14.710 11.843 1.00 22.02 146 LYS B O 1
ATOM 3073 N N . LEU B 1 169 ? 43.435 14.676 9.582 1.00 19.57 147 LEU B N 1
ATOM 3074 C CA . LEU B 1 169 ? 42.226 13.916 9.394 1.00 20.67 147 LEU B CA 1
ATOM 3075 C C . LEU B 1 169 ? 42.451 12.447 9.346 1.00 20.29 147 LEU B C 1
ATOM 3076 O O . LEU B 1 169 ? 41.668 11.724 9.962 1.00 23.18 147 LEU B O 1
ATOM 3081 N N . VAL B 1 170 ? 43.457 12.007 8.610 1.00 18.05 148 VAL B N 1
ATOM 3082 C CA . VAL B 1 170 ? 43.651 10.592 8.341 1.00 18.66 148 VAL B CA 1
ATOM 3083 C C . VAL B 1 170 ? 44.929 9.969 8.882 1.00 18.99 148 VAL B C 1
ATOM 3084 O O . VAL B 1 170 ? 45.158 8.786 8.735 1.00 19.30 148 VAL B O 1
ATOM 3088 N N . GLY B 1 171 ? 45.816 10.767 9.465 1.00 19.86 149 GLY B N 1
ATOM 3089 C CA . GLY B 1 171 ? 47.131 10.242 9.928 1.00 20.12 149 GLY B CA 1
ATOM 3090 C C . GLY B 1 171 ? 48.233 10.440 8.907 1.00 20.13 149 GLY B C 1
ATOM 3091 O O . GLY B 1 171 ? 47.980 10.697 7.719 1.00 19.05 149 GLY B O 1
ATOM 3092 N N . ARG B 1 172 ? 49.457 10.360 9.381 1.00 20.99 150 ARG B N 1
ATOM 3093 C CA . ARG B 1 172 ? 50.636 10.724 8.610 1.00 22.07 150 ARG B CA 1
ATOM 3094 C C . ARG B 1 172 ? 50.793 9.812 7.400 1.00 22.81 150 ARG B C 1
ATOM 3095 O O . ARG B 1 172 ? 51.135 10.259 6.300 1.00 22.08 150 ARG B O 1
ATOM 3103 N N . GLY B 1 173 ? 50.546 8.534 7.609 1.00 23.60 151 GLY B N 1
ATOM 3104 C CA . GLY B 1 173 ? 50.826 7.514 6.604 1.00 23.69 151 GLY B CA 1
ATOM 3105 C C . GLY B 1 173 ? 49.829 7.555 5.482 1.00 23.21 151 GLY B C 1
ATOM 3106 O O . GLY B 1 173 ? 50.205 7.642 4.315 1.00 23.09 151 GLY B O 1
ATOM 3107 N N . SER B 1 174 ? 48.543 7.574 5.846 1.00 23.20 152 SER B N 1
ATOM 3108 C CA . SER B 1 174 ? 47.520 7.743 4.829 1.00 23.25 152 SER B CA 1
ATOM 3109 C C . SER B 1 174 ? 47.690 9.029 4.034 1.00 21.70 152 SER B C 1
ATOM 3110 O O . SER B 1 174 ? 47.394 9.059 2.874 1.00 21.88 152 SER B O 1
ATOM 3113 N N . ALA B 1 175 ? 48.074 10.116 4.677 1.00 20.17 153 ALA B N 1
ATOM 3114 C CA . ALA B 1 175 ? 48.171 11.377 3.982 1.00 19.28 153 ALA B CA 1
ATOM 3115 C C . ALA B 1 175 ? 49.198 11.271 2.919 1.00 19.39 153 ALA B C 1
ATOM 3116 O O . ALA B 1 175 ? 48.962 11.670 1.769 1.00 21.34 153 ALA B O 1
ATOM 3118 N N . ALA B 1 176 ? 50.349 10.744 3.256 1.00 19.21 154 ALA B N 1
ATOM 3119 C CA . ALA B 1 176 ? 51.418 10.638 2.261 1.00 19.73 154 ALA B CA 1
ATOM 3120 C C . ALA B 1 176 ? 51.032 9.742 1.145 1.00 19.50 154 ALA B C 1
ATOM 3121 O O . ALA B 1 176 ? 51.303 10.025 -0.002 1.00 19.29 154 ALA B O 1
ATOM 3123 N N . TYR B 1 177 ? 50.428 8.621 1.491 1.00 19.62 155 TYR B N 1
ATOM 3124 C CA . TYR B 1 177 ? 50.015 7.685 0.487 1.00 20.13 155 TYR B CA 1
ATOM 3125 C C . TYR B 1 177 ? 48.991 8.282 -0.455 1.00 19.62 155 TYR B C 1
ATOM 3126 O O . TYR B 1 177 ? 49.134 8.155 -1.652 1.00 19.80 155 TYR B O 1
ATOM 3135 N N . LEU B 1 178 ? 47.939 8.909 0.081 1.00 19.24 156 LEU B N 1
ATOM 3136 C CA . LEU B 1 178 ? 46.919 9.479 -0.798 1.00 19.06 156 LEU B CA 1
ATOM 3137 C C . LEU B 1 178 ? 47.516 10.559 -1.659 1.00 19.34 156 LEU B C 1
ATOM 3138 O O . LEU B 1 178 ? 47.198 10.643 -2.842 1.00 19.20 156 LEU B O 1
ATOM 3143 N N . ALA B 1 179 ? 48.354 11.431 -1.090 1.00 18.94 157 ALA B N 1
ATOM 3144 C CA . ALA B 1 179 ? 48.938 12.546 -1.885 1.00 19.20 157 ALA B CA 1
ATOM 3145 C C . ALA B 1 179 ? 49.941 12.127 -2.911 1.00 19.63 157 ALA B C 1
ATOM 3146 O O . ALA B 1 179 ? 49.949 12.616 -4.061 1.00 21.08 157 ALA B O 1
ATOM 3156 N N . SER B 1 181 ? 50.289 8.843 -4.202 1.00 20.32 159 SER B N 1
ATOM 3157 C CA . SER B 1 181 ? 49.726 7.938 -5.213 1.00 20.69 159 SER B CA 1
ATOM 3158 C C . SER B 1 181 ? 48.617 8.550 -6.048 1.00 20.69 159 SER B C 1
ATOM 3159 O O . SER B 1 181 ? 48.361 8.114 -7.136 1.00 20.60 159 SER B O 1
ATOM 3162 N N . GLY B 1 182 ? 47.945 9.572 -5.533 1.00 20.33 160 GLY B N 1
ATOM 3163 C CA . GLY B 1 182 ? 46.751 10.088 -6.187 1.00 20.58 160 GLY B CA 1
ATOM 3164 C C . GLY B 1 182 ? 45.589 9.109 -6.178 1.00 21.42 160 GLY B C 1
ATOM 3165 O O . GLY B 1 182 ? 44.664 9.235 -6.972 1.00 21.94 160 GLY B O 1
ATOM 3166 N N . LYS B 1 183 ? 45.604 8.138 -5.290 1.00 21.38 161 LYS B N 1
ATOM 3167 C CA . LYS B 1 183 ? 44.549 7.154 -5.258 1.00 22.86 161 LYS B CA 1
ATOM 3168 C C . LYS B 1 183 ? 43.135 7.751 -5.080 1.00 22.14 161 LYS B C 1
ATOM 3169 O O . LYS B 1 183 ? 42.906 8.620 -4.277 1.00 19.70 161 LYS B O 1
ATOM 3175 N N . LYS B 1 184 ? 42.213 7.219 -5.855 1.00 23.22 162 LYS B N 1
ATOM 3176 C CA . LYS B 1 184 ? 40.827 7.580 -5.776 1.00 24.18 162 LYS B CA 1
ATOM 3177 C C . LYS B 1 184 ? 40.129 6.619 -4.830 1.00 22.81 162 LYS B C 1
ATOM 3178 O O . LYS B 1 184 ? 40.207 5.389 -5.004 1.00 22.92 162 LYS B O 1
ATOM 3184 N N . LEU B 1 185 ? 39.377 7.205 -3.904 1.00 20.42 163 LEU B N 1
ATOM 3185 C CA . LEU B 1 185 ? 38.610 6.453 -2.940 1.00 19.77 163 LEU B CA 1
ATOM 3186 C C . LEU B 1 185 ? 37.148 6.498 -3.268 1.00 19.07 163 LEU B C 1
ATOM 3187 O O . LEU B 1 185 ? 36.660 7.455 -3.875 1.00 18.36 163 LEU B O 1
ATOM 3192 N N . ASN B 1 186 ? 36.444 5.451 -2.886 1.00 19.45 164 ASN B N 1
ATOM 3193 C CA . ASN B 1 186 ? 34.998 5.521 -2.873 1.00 19.75 164 ASN B CA 1
ATOM 3194 C C . ASN B 1 186 ? 34.590 6.047 -1.480 1.00 19.45 164 ASN B C 1
ATOM 3195 O O . ASN B 1 186 ? 35.430 6.259 -0.597 1.00 18.50 164 ASN B O 1
ATOM 3200 N N . ALA B 1 187 ? 33.307 6.338 -1.341 1.00 19.59 165 ALA B N 1
ATOM 3201 C CA . ALA B 1 187 ? 32.818 7.073 -0.202 1.00 18.98 165 ALA B CA 1
ATOM 3202 C C . ALA B 1 187 ? 33.005 6.279 1.123 1.00 19.99 165 ALA B C 1
ATOM 3203 O O . ALA B 1 187 ? 33.436 6.852 2.114 1.00 18.75 165 ALA B O 1
ATOM 3205 N N . GLN B 1 188 ? 32.801 4.954 1.102 1.00 20.17 166 GLN B N 1
ATOM 3206 C CA . GLN B 1 188 ? 33.011 4.163 2.302 1.00 20.39 166 GLN B CA 1
ATOM 3207 C C . GLN B 1 188 ? 34.476 4.106 2.725 1.00 20.30 166 GLN B C 1
ATOM 3208 O O . GLN B 1 188 ? 34.794 4.053 3.912 1.00 19.34 166 GLN B O 1
ATOM 3214 N N . GLU B 1 189 ? 35.362 4.024 1.736 1.00 20.51 167 GLU B N 1
ATOM 3215 C CA . GLU B 1 189 ? 36.789 3.965 1.976 1.00 20.68 167 GLU B CA 1
ATOM 3216 C C . GLU B 1 189 ? 37.220 5.252 2.602 1.00 20.18 167 GLU B C 1
ATOM 3217 O O . GLU B 1 189 ? 38.065 5.259 3.496 1.00 20.72 167 GLU B O 1
ATOM 3223 N N . ALA B 1 190 ? 36.667 6.359 2.113 1.00 19.12 168 ALA B N 1
ATOM 3224 C CA . ALA B 1 190 ? 37.049 7.668 2.645 1.00 18.08 168 ALA B CA 1
ATOM 3225 C C . ALA B 1 190 ? 36.538 7.833 4.086 1.00 18.35 168 ALA B C 1
ATOM 3226 O O . ALA B 1 190 ? 37.220 8.376 4.928 1.00 16.55 168 ALA B O 1
ATOM 3236 N N . ALA B 1 192 ? 36.077 5.307 6.218 1.00 21.48 170 ALA B N 1
ATOM 3237 C CA . ALA B 1 192 ? 36.856 4.481 7.114 1.00 22.44 170 ALA B CA 1
ATOM 3238 C C . ALA B 1 192 ? 38.200 5.144 7.427 1.00 21.67 170 ALA B C 1
ATOM 3239 O O . ALA B 1 192 ? 38.750 4.895 8.447 1.00 21.80 170 ALA B O 1
ATOM 3241 N N . LEU B 1 193 ? 38.749 5.948 6.518 1.00 21.37 171 LEU B N 1
ATOM 3242 C CA . LEU B 1 193 ? 40.036 6.602 6.826 1.00 22.30 171 LEU B CA 1
ATOM 3243 C C . LEU B 1 193 ? 39.885 7.809 7.744 1.00 21.39 171 LEU B C 1
ATOM 3244 O O . LEU B 1 193 ? 40.852 8.291 8.216 1.00 22.25 171 LEU B O 1
ATOM 3249 N N . GLY B 1 194 ? 38.684 8.344 7.836 1.00 21.53 172 GLY B N 1
ATOM 3250 C CA . GLY B 1 194 ? 38.444 9.562 8.597 1.00 22.38 172 GLY B CA 1
ATOM 3251 C C . GLY B 1 194 ? 38.369 10.845 7.769 1.00 21.43 172 GLY B C 1
ATOM 3252 O O . GLY B 1 194 ? 38.358 11.936 8.284 1.00 19.80 172 GLY B O 1
ATOM 3253 N N . LEU B 1 195 ? 38.346 10.671 6.456 1.00 21.69 173 LEU B N 1
ATOM 3254 C CA . LEU B 1 195 ? 38.337 11.785 5.560 1.00 20.37 173 LEU B CA 1
ATOM 3255 C C . LEU B 1 195 ? 36.906 12.341 5.391 1.00 20.60 173 LEU B C 1
ATOM 3256 O O . LEU B 1 195 ? 36.714 13.457 4.992 1.00 20.80 173 LEU B O 1
ATOM 3261 N N . VAL B 1 196 ? 35.924 11.492 5.642 1.00 21.05 174 VAL B N 1
ATOM 3262 C CA . VAL B 1 196 ? 34.508 11.776 5.519 1.00 20.97 174 VAL B CA 1
ATOM 3263 C C . VAL B 1 196 ? 33.839 11.259 6.793 1.00 21.60 174 VAL B C 1
ATOM 3264 O O . VAL B 1 196 ? 34.278 10.260 7.344 1.00 21.21 174 VAL B O 1
ATOM 3268 N N . ASP B 1 197 ? 32.753 11.885 7.230 1.00 21.17 175 ASP B N 1
ATOM 3269 C CA . ASP B 1 197 ? 32.123 11.552 8.533 1.00 22.54 175 ASP B CA 1
ATOM 3270 C C . ASP B 1 197 ? 30.868 10.700 8.453 1.00 22.67 175 ASP B C 1
ATOM 3271 O O . ASP B 1 197 ? 30.554 9.983 9.364 1.00 22.77 175 ASP B O 1
ATOM 3276 N N . GLU B 1 198 ? 30.202 10.734 7.311 1.00 23.11 176 GLU B N 1
ATOM 3277 C CA . GLU B 1 198 ? 29.040 9.971 7.098 1.00 22.53 176 GLU B CA 1
ATOM 3278 C C . GLU B 1 198 ? 28.814 9.830 5.590 1.00 22.66 176 GLU B C 1
ATOM 3279 O O . GLU B 1 198 ? 29.124 10.729 4.805 1.00 21.34 176 GLU B O 1
ATOM 3285 N N . VAL B 1 199 ? 28.260 8.691 5.189 1.00 22.35 177 VAL B N 1
ATOM 3286 C CA . VAL B 1 199 ? 27.911 8.399 3.823 1.00 21.39 177 VAL B CA 1
ATOM 3287 C C . VAL B 1 199 ? 26.399 8.158 3.748 1.00 22.69 177 VAL B C 1
ATOM 3288 O O . VAL B 1 199 ? 25.862 7.423 4.567 1.00 23.04 177 VAL B O 1
ATOM 3292 N N . VAL B 1 200 ? 25.724 8.790 2.783 1.00 22.22 178 VAL B N 1
ATOM 3293 C CA . VAL B 1 200 ? 24.293 8.649 2.640 1.00 23.73 178 VAL B CA 1
ATOM 3294 C C . VAL B 1 200 ? 23.919 8.396 1.178 1.00 25.06 178 VAL B C 1
ATOM 3295 O O . VAL B 1 200 ? 24.624 8.845 0.275 1.00 24.86 178 VAL B O 1
ATOM 3299 N N . ASP B 1 201 ? 22.854 7.651 0.955 1.00 29.09 179 ASP B N 1
ATOM 3300 C CA . ASP B 1 201 ? 22.483 7.268 -0.425 1.00 33.57 179 ASP B CA 1
ATOM 3301 C C . ASP B 1 201 ? 21.430 8.205 -0.988 1.00 33.30 179 ASP B C 1
ATOM 3302 O O . ASP B 1 201 ? 20.922 7.996 -2.054 1.00 32.73 179 ASP B O 1
ATOM 3307 N N . ASP B 1 202 ? 21.101 9.239 -0.245 1.00 33.38 180 ASP B N 1
ATOM 3308 C CA . ASP B 1 202 ? 20.206 10.236 -0.769 1.00 36.78 180 ASP B CA 1
ATOM 3309 C C . ASP B 1 202 ? 20.226 11.546 0.024 1.00 33.93 180 ASP B C 1
ATOM 3310 O O . ASP B 1 202 ? 20.731 11.648 1.144 1.00 32.08 180 ASP B O 1
ATOM 3315 N N . GLU B 1 203 ? 19.833 12.582 -0.666 1.00 33.81 181 GLU B N 1
ATOM 3316 C CA . GLU B 1 203 ? 20.105 13.951 -0.196 1.00 33.92 181 GLU B CA 1
ATOM 3317 C C . GLU B 1 203 ? 19.338 14.298 1.069 1.00 29.13 181 GLU B C 1
ATOM 3318 O O . GLU B 1 203 ? 19.836 14.944 1.947 1.00 28.47 181 GLU B O 1
ATOM 3324 N N . ALA B 1 204 ? 18.151 13.760 1.204 1.00 29.98 182 ALA B N 1
ATOM 3325 C CA . ALA B 1 204 ? 17.330 13.988 2.408 1.00 28.30 182 ALA B CA 1
ATOM 3326 C C . ALA B 1 204 ? 17.995 13.525 3.693 1.00 26.20 182 ALA B C 1
ATOM 3327 O O . ALA B 1 204 ? 17.818 14.115 4.751 1.00 26.45 182 ALA B O 1
ATOM 3329 N N . LYS B 1 205 ? 18.766 12.473 3.601 1.00 25.98 183 LYS B N 1
ATOM 3330 C CA . LYS B 1 205 ? 19.444 11.975 4.753 1.00 26.11 183 LYS B CA 1
ATOM 3331 C C . LYS B 1 205 ? 20.615 12.860 5.139 1.00 23.67 183 LYS B C 1
ATOM 3332 O O . LYS B 1 205 ? 20.935 12.994 6.335 1.00 21.92 183 LYS B O 1
ATOM 3338 N N . ALA B 1 206 ? 21.218 13.500 4.155 1.00 23.06 184 ALA B N 1
ATOM 3339 C CA . ALA B 1 206 ? 22.242 14.504 4.464 1.00 23.25 184 ALA B CA 1
ATOM 3340 C C . ALA B 1 206 ? 21.638 15.710 5.193 1.00 23.46 184 ALA B C 1
ATOM 3341 O O . ALA B 1 206 ? 22.178 16.156 6.224 1.00 22.60 184 ALA B O 1
ATOM 3343 N N . TRP B 1 207 ? 20.474 16.169 4.711 1.00 23.07 185 TRP B N 1
ATOM 3344 C CA . TRP B 1 207 ? 19.801 17.261 5.393 1.00 23.49 185 TRP B CA 1
ATOM 3345 C C . TRP B 1 207 ? 19.370 16.913 6.817 1.00 23.79 185 TRP B C 1
ATOM 3346 O O . TRP B 1 207 ? 19.263 17.786 7.677 1.00 23.48 185 TRP B O 1
ATOM 3357 N N . LYS B 1 208 ? 19.056 15.669 7.062 1.00 24.44 186 LYS B N 1
ATOM 3358 C CA . LYS B 1 208 ? 18.698 15.288 8.412 1.00 27.30 186 LYS B CA 1
ATOM 3359 C C . LYS B 1 208 ? 19.909 15.410 9.373 1.00 23.45 186 LYS B C 1
ATOM 3360 O O . LYS B 1 208 ? 19.791 15.912 10.483 1.00 21.00 186 LYS B O 1
ATOM 3366 N N . ILE B 1 209 ? 21.074 15.022 8.905 1.00 22.28 187 ILE B N 1
ATOM 3367 C CA . ILE B 1 209 ? 22.267 15.245 9.684 1.00 21.36 187 ILE B CA 1
ATOM 3368 C C . ILE B 1 209 ? 22.570 16.730 9.894 1.00 20.52 187 ILE B C 1
ATOM 3369 O O . ILE B 1 209 ? 22.843 17.174 11.026 1.00 19.30 187 ILE B O 1
ATOM 3374 N N . ILE B 1 210 ? 22.451 17.507 8.833 1.00 18.91 188 ILE B N 1
ATOM 3375 C CA . ILE B 1 210 ? 22.606 18.946 8.958 1.00 19.83 188 ILE B CA 1
ATOM 3376 C C . ILE B 1 210 ? 21.602 19.604 9.913 1.00 21.50 188 ILE B C 1
ATOM 3377 O O . ILE B 1 210 ? 21.969 20.414 10.778 1.00 21.07 188 ILE B O 1
ATOM 3382 N N . ASP B 1 211 ? 20.334 19.230 9.778 1.00 22.92 189 ASP B N 1
ATOM 3383 C CA . ASP B 1 211 ? 19.310 19.702 10.708 1.00 24.59 189 ASP B CA 1
ATOM 3384 C C . ASP B 1 211 ? 19.584 19.344 12.187 1.00 23.34 189 ASP B C 1
ATOM 3385 O O . ASP B 1 211 ? 19.273 20.141 13.046 1.00 23.34 189 ASP B O 1
ATOM 3390 N N . ASP B 1 212 ? 20.185 18.188 12.442 1.00 23.89 190 ASP B N 1
ATOM 3391 C CA . ASP B 1 212 ? 20.508 17.762 13.804 1.00 25.89 190 ASP B CA 1
ATOM 3392 C C . ASP B 1 212 ? 21.564 18.664 14.371 1.00 24.05 190 ASP B C 1
ATOM 3393 O O . ASP B 1 212 ? 21.438 19.112 15.491 1.00 24.05 190 ASP B O 1
ATOM 3398 N N . ILE B 1 213 ? 22.526 19.053 13.563 1.00 22.47 191 ILE B N 1
ATOM 3399 C CA . ILE B 1 213 ? 23.537 19.996 14.016 1.00 21.63 191 ILE B CA 1
ATOM 3400 C C . ILE B 1 213 ? 22.899 21.384 14.318 1.00 22.12 191 ILE B C 1
ATOM 3401 O O . ILE B 1 213 ? 23.283 22.066 15.254 1.00 21.21 191 ILE B O 1
ATOM 3406 N N . CYS B 1 214 ? 21.960 21.826 13.474 1.00 23.08 192 CYS B N 1
ATOM 3407 C CA . CYS B 1 214 ? 21.289 23.081 13.687 1.00 22.96 192 CYS B CA 1
ATOM 3408 C C . CYS B 1 214 ? 20.508 23.139 14.989 1.00 23.01 192 CYS B C 1
ATOM 3409 O O . CYS B 1 214 ? 20.151 24.237 15.413 1.00 22.32 192 CYS B O 1
ATOM 3412 N N . LYS B 1 215 ? 20.179 21.990 15.579 1.00 23.35 193 LYS B N 1
ATOM 3413 C CA . LYS B 1 215 ? 19.435 21.970 16.848 1.00 24.87 193 LYS B CA 1
ATOM 3414 C C . LYS B 1 215 ? 20.303 22.416 18.022 1.00 22.51 193 LYS B C 1
ATOM 3415 O O . LYS B 1 215 ? 19.784 22.807 19.049 1.00 22.89 193 LYS B O 1
ATOM 3421 N N . LYS B 1 216 ? 21.616 22.291 17.909 1.00 21.25 194 LYS B N 1
ATOM 3422 C CA . LYS B 1 216 ? 22.501 22.579 19.058 1.00 20.53 194 LYS B CA 1
ATOM 3423 C C . LYS B 1 216 ? 22.640 24.097 19.254 1.00 19.68 194 LYS B C 1
ATOM 3424 O O . LYS B 1 216 ? 22.633 24.864 18.275 1.00 21.70 194 LYS B O 1
ATOM 3430 N N . PRO B 1 217 ? 22.826 24.551 20.472 1.00 18.53 195 PRO B N 1
ATOM 3431 C CA . PRO B 1 217 ? 23.119 25.970 20.656 1.00 19.05 195 PRO B CA 1
ATOM 3432 C C . PRO B 1 217 ? 24.366 26.492 19.933 1.00 19.22 195 PRO B C 1
ATOM 3433 O O . PRO B 1 217 ? 25.399 25.862 19.901 1.00 17.95 195 PRO B O 1
ATOM 3437 N N . LYS B 1 218 ? 24.188 27.627 19.277 1.00 20.67 196 LYS B N 1
ATOM 3438 C CA . LYS B 1 218 ? 25.208 28.240 18.437 1.00 21.60 196 LYS B CA 1
ATOM 3439 C C . LYS B 1 218 ? 26.542 28.436 19.148 1.00 20.58 196 LYS B C 1
ATOM 3440 O O . LYS B 1 218 ? 27.581 28.102 18.605 1.00 19.17 196 LYS B O 1
ATOM 3446 N N . LYS B 1 219 ? 26.477 28.998 20.352 1.00 20.64 197 LYS B N 1
ATOM 3447 C CA . LYS B 1 219 ? 27.676 29.307 21.056 1.00 21.89 197 LYS B CA 1
ATOM 3448 C C . LYS B 1 219 ? 28.446 28.011 21.379 1.00 21.05 197 LYS B C 1
ATOM 3449 O O . LYS B 1 219 ? 29.702 27.971 21.330 1.00 20.27 197 LYS B O 1
ATOM 3455 N N . THR B 1 220 ? 27.702 26.953 21.651 1.00 19.67 198 THR B N 1
ATOM 3456 C CA . THR B 1 220 ? 28.316 25.676 21.961 1.00 19.64 198 THR B CA 1
ATOM 3457 C C . THR B 1 220 ? 29.133 25.125 20.766 1.00 18.99 198 THR B C 1
ATOM 3458 O O . THR B 1 220 ? 30.273 24.753 20.916 1.00 17.61 198 THR B O 1
ATOM 3462 N N . LEU B 1 221 ? 28.538 25.161 19.576 1.00 18.18 199 LEU B N 1
ATOM 3463 C CA . LEU B 1 221 ? 29.214 24.689 18.364 1.00 17.34 199 LEU B CA 1
ATOM 3464 C C . LEU B 1 221 ? 30.379 25.563 18.026 1.00 16.34 199 LEU B C 1
ATOM 3465 O O . LEU B 1 221 ? 31.444 25.076 17.625 1.00 15.89 199 LEU B O 1
ATOM 3470 N N . GLN B 1 222 ? 30.230 26.845 18.247 1.00 16.37 200 GLN B N 1
ATOM 3471 C CA . GLN B 1 222 ? 31.305 27.748 18.028 1.00 17.99 200 GLN B CA 1
ATOM 3472 C C . GLN B 1 222 ? 32.507 27.403 18.930 1.00 17.58 200 GLN B C 1
ATOM 3473 O O . GLN B 1 222 ? 33.634 27.384 18.457 1.00 17.33 200 GLN B O 1
ATOM 3479 N N . PHE B 1 223 ? 32.270 27.203 20.214 1.00 18.14 201 PHE B N 1
ATOM 3480 C CA . PHE B 1 223 ? 33.365 26.923 21.177 1.00 17.86 201 PHE B CA 1
ATOM 3481 C C . PHE B 1 223 ? 34.006 25.550 20.932 1.00 17.39 201 PHE B C 1
ATOM 3482 O O . PHE B 1 223 ? 35.221 25.389 21.051 1.00 17.13 201 PHE B O 1
ATOM 3490 N N . ILE B 1 224 ? 33.192 24.581 20.542 1.00 17.18 202 ILE B N 1
ATOM 3491 C CA . ILE B 1 224 ? 33.722 23.285 20.162 1.00 17.78 202 ILE B CA 1
ATOM 3492 C C . ILE B 1 224 ? 34.731 23.442 19.011 1.00 18.30 202 ILE B C 1
ATOM 3493 O O . ILE B 1 224 ? 35.824 22.918 19.007 1.00 17.19 202 ILE B O 1
ATOM 3498 N N . LYS B 1 225 ? 34.284 24.131 17.987 1.00 18.82 203 LYS B N 1
ATOM 3499 C CA . LYS B 1 225 ? 35.089 24.418 16.801 1.00 19.30 203 LYS B CA 1
ATOM 3500 C C . LYS B 1 225 ? 36.419 25.131 17.126 1.00 19.74 203 LYS B C 1
ATOM 3501 O O . LYS B 1 225 ? 37.493 24.702 16.646 1.00 20.15 203 LYS B O 1
ATOM 3507 N N . ARG B 1 226 ? 36.369 26.184 17.944 1.00 19.91 204 ARG B N 1
ATOM 3508 C CA A ARG B 1 226 ? 37.595 26.918 18.317 0.50 20.28 204 ARG B CA 1
ATOM 3509 C CA B ARG B 1 226 ? 37.603 26.898 18.317 0.50 20.48 204 ARG B CA 1
ATOM 3510 C C . ARG B 1 226 ? 38.583 26.017 19.085 1.00 19.86 204 ARG B C 1
ATOM 3511 O O . ARG B 1 226 ? 39.775 26.075 18.860 1.00 19.58 204 ARG B O 1
ATOM 3526 N N . ALA B 1 227 ? 38.071 25.215 19.998 1.00 18.83 205 ALA B N 1
ATOM 3527 C CA . ALA B 1 227 ? 38.951 24.420 20.846 1.00 19.55 205 ALA B CA 1
ATOM 3528 C C . ALA B 1 227 ? 39.582 23.300 20.027 1.00 20.34 205 ALA B C 1
ATOM 3529 O O . ALA B 1 227 ? 40.779 23.000 20.181 1.00 17.74 205 ALA B O 1
ATOM 3531 N N . ILE B 1 228 ? 38.792 22.711 19.118 1.00 19.12 206 ILE B N 1
ATOM 3532 C CA . ILE B 1 228 ? 39.352 21.664 18.267 1.00 19.70 206 ILE B CA 1
ATOM 3533 C C . ILE B 1 228 ? 40.490 22.220 17.422 1.00 21.62 206 ILE B C 1
ATOM 3534 O O . ILE B 1 228 ? 41.565 21.621 17.331 1.00 20.95 206 ILE B O 1
ATOM 3539 N N . ASN B 1 229 ? 40.258 23.385 16.814 1.00 24.99 207 ASN B N 1
ATOM 3540 C CA . ASN B 1 229 ? 41.208 23.990 15.911 1.00 26.67 207 ASN B CA 1
ATOM 3541 C C . ASN B 1 229 ? 42.478 24.332 16.655 1.00 26.45 207 ASN B C 1
ATOM 3542 O O . ASN B 1 229 ? 43.573 24.062 16.203 1.00 29.40 207 ASN B O 1
ATOM 3547 N N . SER B 1 230 ? 42.334 24.944 17.794 1.00 24.89 208 SER B N 1
ATOM 3548 C CA . SER B 1 230 ? 43.485 25.415 18.497 1.00 25.08 208 SER B CA 1
ATOM 3549 C C . SER B 1 230 ? 44.212 24.278 19.221 1.00 23.30 208 SER B C 1
ATOM 3550 O O . SER B 1 230 ? 45.350 24.441 19.639 1.00 24.24 208 SER B O 1
ATOM 3553 N N . SER B 1 231 ? 43.609 23.102 19.314 1.00 23.16 209 SER B N 1
ATOM 3554 C CA . SER B 1 231 ? 44.275 21.940 19.974 1.00 23.54 209 SER B CA 1
ATOM 3555 C C . SER B 1 231 ? 45.538 21.499 19.200 1.00 25.28 209 SER B C 1
ATOM 3556 O O . SER B 1 231 ? 46.458 20.935 19.760 1.00 25.23 209 SER B O 1
ATOM 3559 N N . TYR B 1 232 ? 45.569 21.829 17.906 1.00 25.86 210 TYR B N 1
ATOM 3560 C CA . TYR B 1 232 ? 46.689 21.533 17.049 1.00 27.07 210 TYR B CA 1
ATOM 3561 C C . TYR B 1 232 ? 47.842 22.532 17.173 1.00 30.26 210 TYR B C 1
ATOM 3562 O O . TYR B 1 232 ? 48.872 22.354 16.544 1.00 30.32 210 TYR B O 1
ATOM 3571 N N . ASP B 1 233 ? 47.658 23.587 17.955 1.00 33.40 211 ASP B N 1
ATOM 3572 C CA . ASP B 1 233 ? 48.670 24.618 18.097 1.00 36.81 211 ASP B CA 1
ATOM 3573 C C . ASP B 1 233 ? 49.194 24.749 19.517 1.00 38.00 211 ASP B C 1
ATOM 3574 O O . ASP B 1 233 ? 49.850 25.734 19.865 1.00 42.10 211 ASP B O 1
ATOM 3587 N N . GLY B 1 235 ? 50.154 22.486 23.552 1.00 38.58 213 GLY B N 1
ATOM 3588 C CA . GLY B 1 235 ? 50.194 21.296 24.397 1.00 38.41 213 GLY B CA 1
ATOM 3589 C C . GLY B 1 235 ? 48.861 21.051 25.101 1.00 36.48 213 GLY B C 1
ATOM 3590 O O . GLY B 1 235 ? 48.004 21.929 25.234 1.00 33.59 213 GLY B O 1
ATOM 3591 N N . LEU B 1 236 ? 48.675 19.813 25.515 1.00 37.43 214 LEU B N 1
ATOM 3592 C CA . LEU B 1 236 ? 47.456 19.381 26.168 1.00 35.13 214 LEU B CA 1
ATOM 3593 C C . LEU B 1 236 ? 46.951 20.235 27.310 1.00 33.26 214 LEU B C 1
ATOM 3594 O O . LEU B 1 236 ? 45.752 20.562 27.329 1.00 30.44 214 LEU B O 1
ATOM 3599 N N . GLU B 1 237 ? 47.816 20.548 28.254 1.00 32.39 215 GLU B N 1
ATOM 3600 C CA . GLU B 1 237 ? 47.378 21.236 29.486 1.00 34.95 215 GLU B CA 1
ATOM 3601 C C . GLU B 1 237 ? 46.792 22.591 29.125 1.00 31.85 215 GLU B C 1
ATOM 3602 O O . GLU B 1 237 ? 45.801 23.006 29.708 1.00 30.94 215 GLU B O 1
ATOM 3608 N N . SER B 1 238 ? 47.420 23.235 28.167 1.00 29.45 216 SER B N 1
ATOM 3609 C CA . SER B 1 238 ? 47.009 24.528 27.732 1.00 30.13 216 SER B CA 1
ATOM 3610 C C . SER B 1 238 ? 45.645 24.367 27.082 1.00 26.88 216 SER B C 1
ATOM 3611 O O . SER B 1 238 ? 44.747 25.152 27.312 1.00 25.56 216 SER B O 1
ATOM 3614 N N . ALA B 1 239 ? 45.522 23.351 26.260 1.00 24.64 217 ALA B N 1
ATOM 3615 C CA . ALA B 1 239 ? 44.281 23.151 25.564 1.00 22.81 217 ALA B CA 1
ATOM 3616 C C . ALA B 1 239 ? 43.167 22.851 26.539 1.00 22.35 217 ALA B C 1
ATOM 3617 O O . ALA B 1 239 ? 42.047 23.306 26.342 1.00 21.38 217 ALA B O 1
ATOM 3627 N N . ASP B 1 241 ? 43.000 23.793 29.626 1.00 24.85 219 ASP B N 1
ATOM 3628 C CA . ASP B 1 241 ? 42.691 25.053 30.271 1.00 26.99 219 ASP B CA 1
ATOM 3629 C C . ASP B 1 241 ? 41.725 25.893 29.426 1.00 25.44 219 ASP B C 1
ATOM 3630 O O . ASP B 1 241 ? 40.804 26.481 29.917 1.00 24.81 219 ASP B O 1
ATOM 3635 N N . GLN B 1 242 ? 41.992 25.954 28.155 1.00 25.01 220 GLN B N 1
ATOM 3636 C CA . GLN B 1 242 ? 41.145 26.673 27.234 1.00 26.99 220 GLN B CA 1
ATOM 3637 C C . GLN B 1 242 ? 39.736 26.071 27.087 1.00 23.92 220 GLN B C 1
ATOM 3638 O O . GLN B 1 242 ? 38.755 26.791 27.126 1.00 21.51 220 GLN B O 1
ATOM 3644 N N . GLU B 1 243 ? 39.656 24.749 27.009 1.00 21.28 221 GLU B N 1
ATOM 3645 C CA . GLU B 1 243 ? 38.367 24.046 26.968 1.00 21.03 221 GLU B CA 1
ATOM 3646 C C . GLU B 1 243 ? 37.525 24.370 28.214 1.00 20.91 221 GLU B C 1
ATOM 3647 O O . GLU B 1 243 ? 36.323 24.672 28.114 1.00 20.54 221 GLU B O 1
ATOM 3653 N N . ALA B 1 244 ? 38.164 24.388 29.378 1.00 20.20 222 ALA B N 1
ATOM 3654 C CA . ALA B 1 244 ? 37.479 24.752 30.617 1.00 19.95 222 ALA B CA 1
ATOM 3655 C C . ALA B 1 244 ? 36.921 26.182 30.647 1.00 20.02 222 ALA B C 1
ATOM 3656 O O . ALA B 1 244 ? 35.862 26.456 31.196 1.00 20.32 222 ALA B O 1
ATOM 3658 N N . LEU B 1 245 ? 37.719 27.126 30.180 1.00 20.48 223 LEU B N 1
ATOM 3659 C CA . LEU B 1 245 ? 37.303 28.532 30.103 1.00 20.43 223 LEU B CA 1
ATOM 3660 C C . LEU B 1 245 ? 36.086 28.658 29.152 1.00 20.24 223 LEU B C 1
ATOM 3661 O O . LEU B 1 245 ? 35.127 29.367 29.475 1.00 21.01 223 LEU B O 1
ATOM 3666 N N . TYR B 1 246 ? 36.147 28.012 27.985 1.00 18.69 224 TYR B N 1
ATOM 3667 C CA . TYR B 1 246 ? 35.036 28.056 27.079 1.00 18.68 224 TYR B CA 1
ATOM 3668 C C . TYR B 1 246 ? 33.792 27.513 27.774 1.00 19.07 224 TYR B C 1
ATOM 3669 O O . TYR B 1 246 ? 32.691 28.110 27.687 1.00 20.57 224 TYR B O 1
ATOM 3678 N N . PHE B 1 247 ? 33.950 26.408 28.469 1.00 19.68 225 PHE B N 1
ATOM 3679 C CA . PHE B 1 247 ? 32.844 25.750 29.161 1.00 20.09 225 PHE B CA 1
ATOM 3680 C C . PHE B 1 247 ? 32.195 26.740 30.089 1.00 21.58 225 PHE B C 1
ATOM 3681 O O . PHE B 1 247 ? 30.975 26.876 30.168 1.00 22.20 225 PHE B O 1
ATOM 3689 N N . SER B 1 248 ? 33.022 27.455 30.787 1.00 21.96 226 SER B N 1
ATOM 3690 C CA . SER B 1 248 ? 32.520 28.402 31.730 1.00 23.86 226 SER B CA 1
ATOM 3691 C C . SER B 1 248 ? 31.726 29.558 31.078 1.00 24.04 226 SER B C 1
ATOM 3692 O O . SER B 1 248 ? 30.687 29.977 31.566 1.00 24.22 226 SER B O 1
ATOM 3695 N N . LEU B 1 249 ? 32.265 30.104 30.009 1.00 24.27 227 LEU B N 1
ATOM 3696 C CA . LEU B 1 249 ? 31.600 31.180 29.280 1.00 25.39 227 LEU B CA 1
ATOM 3697 C C . LEU B 1 249 ? 30.243 30.812 28.639 1.00 24.25 227 LEU B C 1
ATOM 3698 O O . LEU B 1 249 ? 29.392 31.666 28.468 1.00 24.50 227 LEU B O 1
ATOM 3703 N N . LEU B 1 250 ? 30.035 29.545 28.375 1.00 22.70 228 LEU B N 1
ATOM 3704 C CA . LEU B 1 250 ? 28.745 29.082 27.914 1.00 22.29 228 LEU B CA 1
ATOM 3705 C C . LEU B 1 250 ? 27.636 29.372 28.880 1.00 23.23 228 LEU B C 1
ATOM 3706 O O . LEU B 1 250 ? 26.476 29.535 28.469 1.00 23.44 228 LEU B O 1
ATOM 3711 N N . PHE B 1 251 ? 27.953 29.402 30.171 1.00 22.77 229 PHE B N 1
ATOM 3712 C CA . PHE B 1 251 ? 26.928 29.738 31.153 1.00 23.77 229 PHE B CA 1
ATOM 3713 C C . PHE B 1 251 ? 26.504 31.209 31.162 1.00 25.41 229 PHE B C 1
ATOM 3714 O O . PHE B 1 251 ? 25.697 31.603 31.989 1.00 26.71 229 PHE B O 1
ATOM 3722 N N . THR B 1 252 ? 27.046 32.021 30.250 1.00 25.92 230 THR B N 1
ATOM 3723 C CA . THR B 1 252 ? 26.542 33.399 30.057 1.00 28.02 230 THR B CA 1
ATOM 3724 C C . THR B 1 252 ? 25.631 33.462 28.843 1.00 28.06 230 THR B C 1
ATOM 3725 O O . THR B 1 252 ? 25.113 34.492 28.535 1.00 29.45 230 THR B O 1
ATOM 3729 N N . ASP B 1 253 ? 25.434 32.340 28.166 1.00 27.64 231 ASP B N 1
ATOM 3730 C CA . ASP B 1 253 ? 24.668 32.334 26.913 1.00 28.73 231 ASP B CA 1
ATOM 3731 C C . ASP B 1 253 ? 23.180 31.909 27.089 1.00 28.01 231 ASP B C 1
ATOM 3732 O O . ASP B 1 253 ? 22.911 30.819 27.594 1.00 28.07 231 ASP B O 1
ATOM 3737 N N . PRO B 1 254 ? 22.236 32.739 26.657 1.00 27.41 232 PRO B N 1
ATOM 3738 C CA . PRO B 1 254 ? 20.798 32.424 26.856 1.00 27.99 232 PRO B CA 1
ATOM 3739 C C . PRO B 1 254 ? 20.313 31.119 26.236 1.00 27.58 232 PRO B C 1
ATOM 3740 O O . PRO B 1 254 ? 19.585 30.351 26.853 1.00 27.72 232 PRO B O 1
ATOM 3744 N N . GLU B 1 255 ? 20.810 30.808 25.063 1.00 27.25 233 GLU B N 1
ATOM 3745 C CA . GLU B 1 255 ? 20.444 29.563 24.403 1.00 28.30 233 GLU B CA 1
ATOM 3746 C C . GLU B 1 255 ? 20.927 28.294 25.157 1.00 26.76 233 GLU B C 1
ATOM 3747 O O . GLU B 1 255 ? 20.202 27.303 25.323 1.0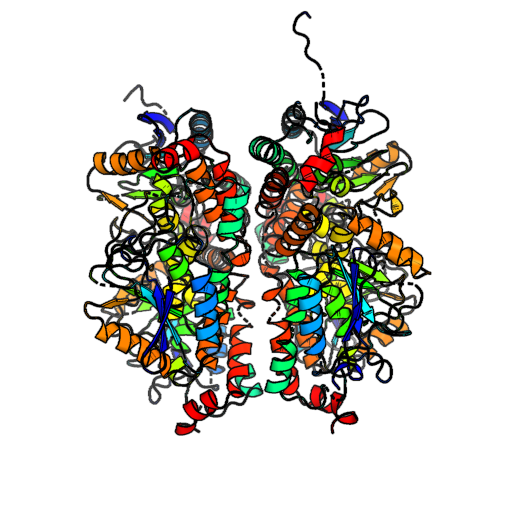0 27.97 233 GLU B O 1
ATOM 3753 N N . VAL B 1 256 ? 22.106 28.370 25.734 1.00 25.38 234 VAL B N 1
ATOM 3754 C CA . VAL B 1 256 ? 22.617 27.298 26.585 1.00 24.04 234 VAL B CA 1
ATOM 3755 C C . VAL B 1 256 ? 21.808 27.122 27.850 1.00 24.21 234 VAL B C 1
ATOM 3756 O O . VAL B 1 256 ? 21.433 26.026 28.216 1.00 22.09 234 VAL B O 1
ATOM 3760 N N . LEU B 1 257 ? 21.562 28.230 28.512 1.00 26.43 235 LEU B N 1
ATOM 3761 C CA . LEU B 1 257 ? 20.765 28.215 29.740 1.00 28.53 235 LEU B CA 1
ATOM 3762 C C . LEU B 1 257 ? 19.366 27.657 29.516 1.00 29.27 235 LEU B C 1
ATOM 3763 O O . LEU B 1 257 ? 18.892 26.844 30.284 1.00 29.11 235 LEU B O 1
ATOM 3768 N N . ASP B 1 258 ? 18.761 27.988 28.403 1.00 31.18 236 ASP B N 1
ATOM 3769 C CA . ASP B 1 258 ? 17.467 27.391 28.050 1.00 35.43 236 ASP B CA 1
ATOM 3770 C C . ASP B 1 258 ? 17.545 25.878 27.776 1.00 34.39 236 ASP B C 1
ATOM 3771 O O . ASP B 1 258 ? 16.692 25.128 28.220 1.00 34.79 236 ASP B O 1
ATOM 3776 N N . ALA B 1 259 ? 18.590 25.450 27.078 1.00 31.90 237 ALA B N 1
ATOM 3777 C CA . ALA B 1 259 ? 18.772 24.049 26.830 1.00 31.05 237 ALA B CA 1
ATOM 3778 C C . ALA B 1 259 ? 18.900 23.269 28.142 1.00 31.23 237 ALA B C 1
ATOM 3779 O O . ALA B 1 259 ? 18.586 22.081 28.169 1.00 32.18 237 ALA B O 1
ATOM 3781 N N . LEU B 1 260 ? 19.370 23.921 29.209 1.00 30.30 238 LEU B N 1
ATOM 3782 C CA . LEU B 1 260 ? 19.534 23.275 30.523 1.00 29.34 238 LEU B CA 1
ATOM 3783 C C . LEU B 1 260 ? 18.345 23.403 31.447 1.00 32.09 238 LEU B C 1
ATOM 3784 O O . LEU B 1 260 ? 18.311 22.776 32.503 1.00 31.75 238 LEU B O 1
ATOM 3789 N N . SER B 1 261 ? 17.362 24.225 31.065 1.00 33.89 239 SER B N 1
ATOM 3790 C CA . SER B 1 261 ? 16.300 24.658 31.996 1.00 34.95 239 SER B CA 1
ATOM 3791 C C . SER B 1 261 ? 15.394 23.521 32.456 1.00 36.45 239 SER B C 1
ATOM 3792 O O . SER B 1 261 ? 14.888 23.569 33.557 1.00 35.43 239 SER B O 1
ATOM 3795 N N . LYS B 1 262 ? 15.163 22.507 31.635 1.00 38.13 240 LYS B N 1
ATOM 3796 C CA . LYS B 1 262 ? 14.403 21.319 32.118 1.00 42.27 240 LYS B CA 1
ATOM 3797 C C . LYS B 1 262 ? 14.910 20.804 33.464 1.00 42.13 240 LYS B C 1
ATOM 3798 O O . LYS B 1 262 ? 14.143 20.226 34.237 1.00 42.15 240 LYS B O 1
ATOM 3804 N N . TRP B 1 263 ? 16.213 20.961 33.723 1.00 39.94 241 TRP B N 1
ATOM 3805 C CA . TRP B 1 263 ? 16.859 20.345 34.888 1.00 41.04 241 TRP B CA 1
ATOM 3806 C C . TRP B 1 263 ? 17.178 21.311 35.986 1.00 43.52 241 TRP B C 1
ATOM 3807 O O . TRP B 1 263 ? 17.771 20.921 37.006 1.00 44.57 241 TRP B O 1
ATOM 3818 N N . ARG B 1 264 ? 16.795 22.570 35.813 1.00 48.66 242 ARG B N 1
ATOM 3819 C CA . ARG B 1 264 ? 17.105 23.571 36.839 1.00 55.52 242 ARG B CA 1
ATOM 3820 C C . ARG B 1 264 ? 16.265 23.208 38.041 1.00 68.29 242 ARG B C 1
ATOM 3821 O O . ARG B 1 264 ? 15.062 22.962 37.891 1.00 73.35 242 ARG B O 1
ATOM 3829 N N . LYS B 1 265 ? 16.895 23.214 39.228 1.00 78.86 243 LYS B N 1
ATOM 3830 C CA . LYS B 1 265 ? 16.295 22.750 40.516 1.00 79.56 243 LYS B CA 1
ATOM 3831 C C . LYS B 1 265 ? 15.994 21.217 40.474 1.00 78.97 243 LYS B C 1
ATOM 3832 O O . LYS B 1 265 ? 16.604 20.354 41.095 1.00 66.67 243 LYS B O 1
ATOM 3839 N N . LEU C 1 18 ? 86.179 -11.579 -0.487 1.00 85.84 -4 LEU C N 1
ATOM 3840 C CA . LEU C 1 18 ? 86.294 -10.286 0.287 1.00 87.29 -4 LEU C CA 1
ATOM 3841 C C . LEU C 1 18 ? 84.918 -9.729 0.750 1.00 87.54 -4 LEU C C 1
ATOM 3842 O O . LEU C 1 18 ? 84.047 -10.505 1.154 1.00 87.34 -4 LEU C O 1
ATOM 3844 N N . TYR C 1 19 ? 84.708 -8.406 0.676 1.00 91.36 -3 TYR C N 1
ATOM 3845 C CA . TYR C 1 19 ? 83.601 -7.752 1.413 1.00 90.38 -3 TYR C CA 1
ATOM 3846 C C . TYR C 1 19 ? 82.206 -8.189 0.954 1.00 92.71 -3 TYR C C 1
ATOM 3847 O O . TYR C 1 19 ? 81.267 -8.180 1.742 1.00 98.97 -3 TYR C O 1
ATOM 3849 N N . PHE C 1 20 ? 82.074 -8.582 -0.316 1.00 95.63 -2 PHE C N 1
ATOM 3850 C CA . PHE C 1 20 ? 80.723 -8.808 -0.948 1.00 94.29 -2 PHE C CA 1
ATOM 3851 C C . PHE C 1 20 ? 79.861 -9.922 -0.288 1.00 89.27 -2 PHE C C 1
ATOM 3852 O O . PHE C 1 20 ? 78.640 -9.780 -0.054 1.00 76.94 -2 PHE C O 1
ATOM 3860 N N . GLN C 1 21 ? 80.549 -11.004 0.057 1.00 87.25 -1 GLN C N 1
ATOM 3861 C CA . GLN C 1 21 ? 79.893 -12.227 0.600 1.00 82.31 -1 GLN C CA 1
ATOM 3862 C C . GLN C 1 21 ? 79.155 -11.998 1.932 1.00 86.43 -1 GLN C C 1
ATOM 3863 O O . GLN C 1 21 ? 78.198 -12.705 2.257 1.00 82.75 -1 GLN C O 1
ATOM 3869 N N . SER C 1 22 ? 79.623 -11.009 2.693 1.00 92.64 0 SER C N 1
ATOM 3870 C CA . SER C 1 22 ? 79.233 -10.813 4.095 1.00 90.29 0 SER C CA 1
ATOM 3871 C C . SER C 1 22 ? 78.403 -9.493 4.407 1.00 84.31 0 SER C C 1
ATOM 3872 O O . SER C 1 22 ? 78.211 -9.127 5.573 1.00 87.07 0 SER C O 1
ATOM 3883 N N . LEU C 1 24 ? 75.333 -7.284 5.339 1.00 48.73 2 LEU C N 1
ATOM 3884 C CA . LEU C 1 24 ? 74.023 -7.593 5.938 1.00 44.01 2 LEU C CA 1
ATOM 3885 C C . LEU C 1 24 ? 72.869 -6.747 5.357 1.00 40.19 2 LEU C C 1
ATOM 3886 O O . LEU C 1 24 ? 71.715 -6.995 5.664 1.00 37.17 2 LEU C O 1
ATOM 3891 N N . VAL C 1 25 ? 73.196 -5.786 4.505 1.00 37.56 3 VAL C N 1
ATOM 3892 C CA . VAL C 1 25 ? 72.212 -5.085 3.744 1.00 36.68 3 VAL C CA 1
ATOM 3893 C C . VAL C 1 25 ? 72.658 -5.010 2.291 1.00 37.44 3 VAL C C 1
ATOM 3894 O O . VAL C 1 25 ? 73.740 -4.592 2.020 1.00 37.57 3 VAL C O 1
ATOM 3898 N N . GLU C 1 26 ? 71.811 -5.435 1.372 1.00 39.23 4 GLU C N 1
ATOM 3899 C CA . GLU C 1 26 ? 72.120 -5.405 -0.057 1.00 43.14 4 GLU C CA 1
ATOM 3900 C C . GLU C 1 26 ? 71.398 -4.232 -0.686 1.00 42.90 4 GLU C C 1
ATOM 3901 O O . GLU C 1 26 ? 70.372 -3.760 -0.163 1.00 44.65 4 GLU C O 1
ATOM 3907 N N . ILE C 1 27 ? 71.958 -3.720 -1.756 1.00 41.97 5 ILE C N 1
ATOM 3908 C CA . ILE C 1 27 ? 71.292 -2.726 -2.561 1.00 43.08 5 ILE C CA 1
ATOM 3909 C C . ILE C 1 27 ? 71.120 -3.254 -3.978 1.00 43.60 5 ILE C C 1
ATOM 3910 O O . ILE C 1 27 ? 72.016 -3.823 -4.538 1.00 44.49 5 ILE C O 1
ATOM 3915 N N . GLU C 1 28 ? 69.953 -3.040 -4.537 1.00 44.50 6 GLU C N 1
ATOM 3916 C CA . GLU C 1 28 ? 69.646 -3.482 -5.880 1.00 45.80 6 GLU C CA 1
ATOM 3917 C C . GLU C 1 28 ? 68.921 -2.368 -6.547 1.00 44.51 6 GLU C C 1
ATOM 3918 O O . GLU C 1 28 ? 68.538 -1.380 -5.906 1.00 43.81 6 GLU C O 1
ATOM 3924 N N . ARG C 1 29 ? 68.696 -2.535 -7.835 1.00 44.39 7 ARG C N 1
ATOM 3925 C CA . ARG C 1 29 ? 67.949 -1.607 -8.596 1.00 44.48 7 ARG C CA 1
ATOM 3926 C C . ARG C 1 29 ? 66.827 -2.300 -9.374 1.00 43.85 7 ARG C C 1
ATOM 3927 O O . ARG C 1 29 ? 67.011 -3.363 -9.892 1.00 43.08 7 ARG C O 1
ATOM 3935 N N . ARG C 1 30 ? 65.653 -1.675 -9.393 1.00 42.00 8 ARG C N 1
ATOM 3936 C CA A ARG C 1 30 ? 64.471 -2.233 -10.007 0.50 41.98 8 ARG C CA 1
ATOM 3937 C CA B ARG C 1 30 ? 64.457 -2.243 -10.004 0.50 42.34 8 ARG C CA 1
ATOM 3938 C C . ARG C 1 30 ? 63.743 -1.086 -10.725 1.00 42.21 8 ARG C C 1
ATOM 3939 O O . ARG C 1 30 ? 62.976 -0.324 -10.119 1.00 40.73 8 ARG C O 1
ATOM 3954 N N . GLY C 1 31 ? 64.021 -0.924 -12.014 1.00 43.89 9 GLY C N 1
ATOM 3955 C CA . GLY C 1 31 ? 63.524 0.215 -12.799 1.00 43.72 9 GLY C CA 1
ATOM 3956 C C . GLY C 1 31 ? 64.021 1.538 -12.219 1.00 42.90 9 GLY C C 1
ATOM 3957 O O . GLY C 1 31 ? 65.233 1.724 -12.007 1.00 43.08 9 GLY C O 1
ATOM 3958 N N . ASP C 1 32 ? 63.072 2.403 -11.886 1.00 40.85 10 ASP C N 1
ATOM 3959 C CA . ASP C 1 32 ? 63.352 3.702 -11.279 1.00 42.41 10 ASP C CA 1
ATOM 3960 C C . ASP C 1 32 ? 63.434 3.654 -9.755 1.00 37.10 10 ASP C C 1
ATOM 3961 O O . ASP C 1 32 ? 63.474 4.700 -9.091 1.00 36.62 10 ASP C O 1
ATOM 3966 N N . ALA C 1 33 ? 63.434 2.457 -9.185 1.00 34.72 11 ALA C N 1
ATOM 3967 C CA . ALA C 1 33 ? 63.515 2.298 -7.709 1.00 32.32 11 ALA C CA 1
ATOM 3968 C C . ALA C 1 33 ? 64.820 1.699 -7.238 1.00 31.69 11 ALA C C 1
ATOM 3969 O O . ALA C 1 33 ? 65.317 0.742 -7.821 1.00 33.32 11 ALA C O 1
ATOM 3971 N N . SER C 1 34 ? 65.390 2.285 -6.210 1.00 29.52 12 SER C N 1
ATOM 3972 C CA . SER C 1 34 ? 66.475 1.653 -5.467 1.00 29.38 12 SER C CA 1
ATOM 3973 C C . SER C 1 34 ? 65.857 0.733 -4.458 1.00 28.40 12 SER C C 1
ATOM 3974 O O . SER C 1 34 ? 64.900 1.062 -3.837 1.00 29.17 12 SER C O 1
ATOM 3977 N N . LEU C 1 35 ? 66.405 -0.442 -4.313 1.00 29.65 13 LEU C N 1
ATOM 3978 C CA . LEU C 1 35 ? 65.819 -1.474 -3.491 1.00 28.82 13 LEU C CA 1
ATOM 3979 C C . LEU C 1 35 ? 66.864 -1.873 -2.467 1.00 29.28 13 LEU C C 1
ATOM 3980 O O . LEU C 1 35 ? 67.915 -2.415 -2.824 1.00 30.50 13 LEU C O 1
ATOM 3985 N N . ILE C 1 36 ? 66.552 -1.642 -1.197 1.00 28.07 14 ILE C N 1
ATOM 3986 C CA . ILE C 1 36 ? 67.442 -1.928 -0.104 1.00 28.19 14 ILE C CA 1
ATOM 3987 C C . ILE C 1 36 ? 66.896 -3.123 0.645 1.00 28.56 14 ILE C C 1
ATOM 3988 O O . ILE C 1 36 ? 65.779 -3.090 1.080 1.00 27.19 14 ILE C O 1
ATOM 3993 N N . VAL C 1 37 ? 67.722 -4.145 0.855 1.00 29.95 15 VAL C N 1
ATOM 3994 C CA . VAL C 1 37 ? 67.259 -5.423 1.359 1.00 30.89 15 VAL C CA 1
ATOM 3995 C C . VAL C 1 37 ? 68.004 -5.823 2.619 1.00 32.85 15 VAL C C 1
ATOM 3996 O O . VAL C 1 37 ? 69.223 -6.025 2.589 1.00 33.62 15 VAL C O 1
ATOM 4000 N N . LEU C 1 38 ? 67.286 -5.897 3.729 1.00 33.04 16 LEU C N 1
ATOM 4001 C CA . LEU C 1 38 ? 67.886 -6.345 4.997 1.00 33.61 16 LEU C CA 1
ATOM 4002 C C . LEU C 1 38 ? 68.101 -7.837 4.892 1.00 34.90 16 LEU C C 1
ATOM 4003 O O . LEU C 1 38 ? 67.152 -8.576 4.638 1.00 35.02 16 LEU C O 1
ATOM 4008 N N . SER C 1 39 ? 69.343 -8.272 5.036 1.00 37.11 17 SER C N 1
ATOM 4009 C CA . SER C 1 39 ? 69.745 -9.653 4.708 1.00 40.50 17 SER C CA 1
ATOM 4010 C C . SER C 1 39 ? 70.512 -10.334 5.828 1.00 40.24 17 SER C C 1
ATOM 4011 O O . SER C 1 39 ? 71.732 -10.350 5.823 1.00 40.05 17 SER C O 1
ATOM 4014 N N . ARG C 1 40 ? 69.757 -10.892 6.759 1.00 39.66 18 ARG C N 1
ATOM 4015 C CA . ARG C 1 40 ? 70.282 -11.734 7.825 1.00 40.59 18 ARG C CA 1
ATOM 4016 C C . ARG C 1 40 ? 69.213 -12.767 8.214 1.00 41.58 18 ARG C C 1
ATOM 4017 O O . ARG C 1 40 ? 68.783 -12.843 9.345 1.00 39.89 18 ARG C O 1
ATOM 4025 N N . PRO C 1 41 ? 68.749 -13.551 7.235 1.00 43.38 19 PRO C N 1
ATOM 4026 C CA . PRO C 1 41 ? 67.501 -14.341 7.355 1.00 45.78 19 PRO C CA 1
ATOM 4027 C C . PRO C 1 41 ? 67.574 -15.448 8.399 1.00 48.01 19 PRO C C 1
ATOM 4028 O O . PRO C 1 41 ? 66.570 -15.823 8.980 1.00 47.82 19 PRO C O 1
ATOM 4032 N N . GLU C 1 42 ? 68.772 -15.927 8.638 1.00 48.61 20 GLU C N 1
ATOM 4033 C CA . GLU C 1 42 ? 68.988 -16.934 9.667 1.00 52.15 20 GLU C CA 1
ATOM 4034 C C . GLU C 1 42 ? 68.632 -16.395 11.069 1.00 49.02 20 GLU C C 1
ATOM 4035 O O . GLU C 1 42 ? 68.314 -17.166 11.949 1.00 47.99 20 GLU C O 1
ATOM 4041 N N . LYS C 1 43 ? 68.680 -15.074 11.256 1.00 46.18 21 LYS C N 1
ATOM 4042 C CA . LYS C 1 43 ? 68.213 -14.420 12.508 1.00 45.54 21 LYS C CA 1
ATOM 4043 C C . LYS C 1 43 ? 66.966 -13.542 12.292 1.00 41.79 21 LYS C C 1
ATOM 4044 O O . LYS C 1 43 ? 66.767 -12.522 12.956 1.00 39.93 21 LYS C O 1
ATOM 4050 N N . LEU C 1 44 ? 66.153 -13.922 11.331 1.00 40.07 22 LEU C N 1
ATOM 4051 C CA . LEU C 1 44 ? 64.924 -13.189 10.975 1.00 37.64 22 LEU C CA 1
ATOM 4052 C C . LEU C 1 44 ? 65.170 -11.702 10.684 1.00 34.66 22 LEU C C 1
ATOM 4053 O O . LEU C 1 44 ? 64.364 -10.866 10.998 1.00 32.69 22 LEU C O 1
ATOM 4058 N N . ASN C 1 45 ? 66.298 -11.410 10.048 1.00 34.39 23 ASN C N 1
ATOM 4059 C CA . ASN C 1 45 ? 66.729 -10.054 9.691 1.00 32.39 23 ASN C CA 1
ATOM 4060 C C . ASN C 1 45 ? 66.705 -9.099 10.878 1.00 31.38 23 ASN C C 1
ATOM 4061 O O . ASN C 1 45 ? 66.333 -7.949 10.763 1.00 29.11 23 ASN C O 1
ATOM 4066 N N . ALA C 1 46 ? 67.074 -9.627 12.030 1.00 32.37 24 ALA C N 1
ATOM 4067 C CA . ALA C 1 46 ? 67.134 -8.827 13.226 1.00 32.35 24 ALA C CA 1
ATOM 4068 C C . ALA C 1 46 ? 68.303 -7.833 13.107 1.00 32.33 24 ALA C C 1
ATOM 4069 O O . ALA C 1 46 ? 69.386 -8.162 12.662 1.00 32.99 24 ALA C O 1
ATOM 4071 N N . ILE C 1 47 ? 68.071 -6.651 13.638 1.00 31.73 25 ILE C N 1
ATOM 4072 C CA . ILE C 1 47 ? 69.003 -5.549 13.519 1.00 31.82 25 ILE C CA 1
ATOM 4073 C C . ILE C 1 47 ? 70.064 -5.557 14.633 1.00 32.40 25 ILE C C 1
ATOM 4074 O O . ILE C 1 47 ? 69.768 -5.345 15.775 1.00 33.12 25 ILE C O 1
ATOM 4079 N N . ASN C 1 48 ? 71.290 -5.791 14.246 1.00 33.16 26 ASN C N 1
ATOM 4080 C CA . ASN C 1 48 ? 72.426 -5.562 15.110 1.00 34.48 26 ASN C CA 1
ATOM 4081 C C . ASN C 1 48 ? 73.208 -4.323 14.651 1.00 34.46 26 ASN C C 1
ATOM 4082 O O . ASN C 1 48 ? 72.818 -3.666 13.690 1.00 33.26 26 ASN C O 1
ATOM 4087 N N . LEU C 1 49 ? 74.313 -4.033 15.315 1.00 35.48 27 LEU C N 1
ATOM 4088 C CA . LEU C 1 49 ? 75.120 -2.871 14.978 1.00 35.97 27 LEU C CA 1
ATOM 4089 C C . LEU C 1 49 ? 75.692 -2.947 13.568 1.00 35.95 27 LEU C C 1
ATOM 4090 O O . LEU C 1 49 ? 75.737 -1.969 12.857 1.00 36.08 27 LEU C O 1
ATOM 4095 N N . GLU C 1 50 ? 76.175 -4.107 13.170 1.00 37.29 28 GLU C N 1
ATOM 4096 C CA . GLU C 1 50 ? 76.767 -4.258 11.862 1.00 38.13 28 GLU C CA 1
ATOM 4097 C C . GLU C 1 50 ? 75.687 -3.978 10.779 1.00 36.57 28 GLU C C 1
ATOM 4098 O O . GLU C 1 50 ? 75.932 -3.287 9.808 1.00 35.87 28 GLU C O 1
ATOM 4112 N N . LEU C 1 52 ? 73.141 -2.120 11.186 1.00 35.44 30 LEU C N 1
ATOM 4113 C CA . LEU C 1 52 ? 72.854 -0.699 11.210 1.00 35.76 30 LEU C CA 1
ATOM 4114 C C . LEU C 1 52 ? 73.869 0.099 10.417 1.00 35.83 30 LEU C C 1
ATOM 4115 O O . LEU C 1 52 ? 73.487 1.021 9.690 1.00 35.80 30 LEU C O 1
ATOM 4120 N N . ALA C 1 53 ? 75.144 -0.217 10.590 1.00 35.26 31 ALA C N 1
ATOM 4121 C CA . ALA C 1 53 ? 76.180 0.463 9.831 1.00 35.72 31 ALA C CA 1
ATOM 4122 C C . ALA C 1 53 ? 76.002 0.216 8.331 1.00 35.97 31 ALA C C 1
ATOM 4123 O O . ALA C 1 53 ? 76.133 1.137 7.538 1.00 38.10 31 ALA C O 1
ATOM 4125 N N . ASP C 1 54 ? 75.676 -1.013 7.937 1.00 34.82 32 ASP C N 1
ATOM 4126 C CA . ASP C 1 54 ? 75.473 -1.334 6.533 1.00 33.90 32 ASP C CA 1
ATOM 4127 C C . ASP C 1 54 ? 74.249 -0.627 5.972 1.00 32.43 32 ASP C C 1
ATOM 4128 O O . ASP C 1 54 ? 74.238 -0.190 4.838 1.00 32.38 32 ASP C O 1
ATOM 4133 N N . LEU C 1 55 ? 73.211 -0.501 6.773 1.00 31.36 33 LEU C N 1
ATOM 4134 C CA . LEU C 1 55 ? 72.004 0.165 6.323 1.00 30.32 33 LEU C CA 1
ATOM 4135 C C . LEU C 1 55 ? 72.264 1.632 6.040 1.00 30.43 33 LEU C C 1
ATOM 4136 O O . LEU C 1 55 ? 71.815 2.176 5.040 1.00 28.89 33 LEU C O 1
ATOM 4141 N N . ALA C 1 56 ? 73.030 2.259 6.902 1.00 32.24 34 ALA C N 1
ATOM 4142 C CA . ALA C 1 56 ? 73.386 3.675 6.697 1.00 35.40 34 ALA C CA 1
ATOM 4143 C C . ALA C 1 56 ? 74.160 3.881 5.394 1.00 37.99 34 ALA C C 1
ATOM 4144 O O . ALA C 1 56 ? 73.876 4.788 4.643 1.00 36.15 34 ALA C O 1
ATOM 4146 N N . ASP C 1 57 ? 75.117 3.006 5.147 1.00 40.38 35 ASP C N 1
ATOM 4147 C CA . ASP C 1 57 ? 75.899 3.062 3.926 1.00 43.61 35 ASP C CA 1
ATOM 4148 C C . ASP C 1 57 ? 75.064 2.864 2.658 1.00 41.42 35 ASP C C 1
ATOM 4149 O O . ASP C 1 57 ? 75.196 3.598 1.687 1.00 42.84 35 ASP C O 1
ATOM 4154 N N . GLN C 1 58 ? 74.266 1.813 2.655 1.00 37.98 36 GLN C N 1
ATOM 4155 C CA . GLN C 1 58 ? 73.472 1.504 1.503 1.00 35.96 36 GLN C CA 1
ATOM 4156 C C . GLN C 1 58 ? 72.420 2.611 1.269 1.00 34.38 36 GLN C C 1
ATOM 4157 O O . GLN C 1 58 ? 72.098 2.912 0.117 1.00 32.56 36 GLN C O 1
ATOM 4163 N N . PHE C 1 59 ? 71.894 3.197 2.350 1.00 31.11 37 PHE C N 1
ATOM 4164 C CA . PHE C 1 59 ? 70.946 4.245 2.197 1.00 29.88 37 PHE C CA 1
ATOM 4165 C C . PHE C 1 59 ? 71.569 5.451 1.495 1.00 31.16 37 PHE C C 1
ATOM 4166 O O . PHE C 1 59 ? 70.951 6.042 0.618 1.00 29.37 37 PHE C O 1
ATOM 4174 N N . SER C 1 60 ? 72.799 5.809 1.857 1.00 33.27 38 SER C N 1
ATOM 4175 C CA . SER C 1 60 ? 73.528 6.872 1.131 1.00 34.74 38 SER C CA 1
ATOM 4176 C C . SER C 1 60 ? 73.685 6.579 -0.339 1.00 35.24 38 SER C C 1
ATOM 4177 O O . SER C 1 60 ? 73.473 7.443 -1.152 1.00 34.71 38 SER C O 1
ATOM 4180 N N . LYS C 1 61 ? 74.117 5.371 -0.654 1.00 36.07 39 LYS C N 1
ATOM 4181 C CA . LYS C 1 61 ? 74.271 4.985 -2.027 1.00 38.93 39 LYS C CA 1
ATOM 4182 C C . LYS C 1 61 ? 72.958 5.152 -2.754 1.00 37.70 39 LYS C C 1
ATOM 4183 O O . LYS C 1 61 ? 72.938 5.713 -3.829 1.00 37.52 39 LYS C O 1
ATOM 4189 N N . ALA C 1 62 ? 71.859 4.704 -2.147 1.00 35.72 40 ALA C N 1
ATOM 4190 C CA . ALA C 1 62 ? 70.545 4.794 -2.802 1.00 33.82 40 ALA C CA 1
ATOM 4191 C C . ALA C 1 62 ? 70.160 6.235 -3.062 1.00 34.15 40 ALA C C 1
ATOM 4192 O O . ALA C 1 62 ? 69.570 6.522 -4.082 1.00 33.57 40 ALA C O 1
ATOM 4194 N N . GLU C 1 63 ? 70.486 7.129 -2.136 1.00 35.15 41 GLU C N 1
ATOM 4195 C CA . GLU C 1 63 ? 70.154 8.539 -2.291 1.00 36.65 41 GLU C CA 1
ATOM 4196 C C . GLU C 1 63 ? 70.909 9.197 -3.442 1.00 39.76 41 GLU C C 1
ATOM 4197 O O . GLU C 1 63 ? 70.352 10.040 -4.122 1.00 37.99 41 GLU C O 1
ATOM 4203 N N . LYS C 1 64 ? 72.152 8.801 -3.681 1.00 41.66 42 LYS C N 1
ATOM 4204 C CA . LYS C 1 64 ? 72.959 9.385 -4.753 1.00 45.43 42 LYS C CA 1
ATOM 4205 C C . LYS C 1 64 ? 72.665 8.849 -6.131 1.00 45.09 42 LYS C C 1
ATOM 4206 O O . LYS C 1 64 ? 72.979 9.487 -7.100 1.00 44.27 42 LYS C O 1
ATOM 4212 N N . GLU C 1 65 ? 72.076 7.676 -6.218 1.00 45.23 43 GLU C N 1
ATOM 4213 C CA . GLU C 1 65 ? 71.737 7.106 -7.512 1.00 48.24 43 GLU C CA 1
ATOM 4214 C C . GLU C 1 65 ? 70.634 7.914 -8.193 1.00 47.92 43 GLU C C 1
ATOM 4215 O O . GLU C 1 65 ? 69.924 8.684 -7.533 1.00 44.79 43 GLU C O 1
ATOM 4221 N N . ASP C 1 66 ? 70.485 7.765 -9.508 1.00 48.84 44 ASP C N 1
ATOM 4222 C CA . ASP C 1 66 ? 69.474 8.544 -10.249 1.00 51.39 44 ASP C CA 1
ATOM 4223 C C . ASP C 1 66 ? 68.063 7.879 -10.246 1.00 50.13 44 ASP C C 1
ATOM 4224 O O . ASP C 1 66 ? 67.185 8.221 -11.028 1.00 51.50 44 ASP C O 1
ATOM 4229 N N . THR C 1 67 ? 67.848 6.943 -9.327 1.00 36.67 45 THR C N 1
ATOM 4230 C CA . THR C 1 67 ? 66.524 6.439 -9.029 1.00 31.55 45 THR C CA 1
ATOM 4231 C C . THR C 1 67 ? 65.623 7.522 -8.426 1.00 31.33 45 THR C C 1
ATOM 4232 O O . THR C 1 67 ? 66.079 8.510 -7.875 1.00 30.59 45 THR C O 1
ATOM 4236 N N . ARG C 1 68 ? 64.322 7.266 -8.476 1.00 29.72 46 ARG C N 1
ATOM 4237 C CA . ARG C 1 68 ? 63.310 8.197 -8.043 1.00 28.42 46 ARG C CA 1
ATOM 4238 C C . ARG C 1 68 ? 62.679 7.867 -6.687 1.00 28.59 46 ARG C C 1
ATOM 4239 O O . ARG C 1 68 ? 62.148 8.745 -6.029 1.00 28.99 46 ARG C O 1
ATOM 4247 N N . VAL C 1 69 ? 62.692 6.598 -6.291 1.00 27.42 47 VAL C N 1
ATOM 4248 C CA . VAL C 1 69 ? 62.228 6.197 -4.970 1.00 24.97 47 VAL C CA 1
ATOM 4249 C C . VAL C 1 69 ? 63.162 5.184 -4.379 1.00 24.87 47 VAL C C 1
ATOM 4250 O O . VAL C 1 69 ? 63.959 4.571 -5.071 1.00 26.94 47 VAL C O 1
ATOM 4254 N N . ILE C 1 70 ? 63.043 5.017 -3.071 1.00 24.20 48 ILE C N 1
ATOM 4255 C CA . ILE C 1 70 ? 63.802 4.050 -2.368 1.00 23.54 48 ILE C CA 1
ATOM 4256 C C . ILE C 1 70 ? 62.839 3.110 -1.709 1.00 23.55 48 ILE C C 1
ATOM 4257 O O . ILE C 1 70 ? 62.002 3.522 -0.954 1.00 24.28 48 ILE C O 1
ATOM 4262 N N . VAL C 1 71 ? 63.022 1.834 -1.949 1.00 23.86 49 VAL C N 1
ATOM 4263 C CA . VAL C 1 71 ? 62.192 0.833 -1.345 1.00 24.43 49 VAL C CA 1
ATOM 4264 C C . VAL C 1 71 ? 63.019 0.023 -0.351 1.00 23.28 49 VAL C C 1
ATOM 4265 O O . VAL C 1 71 ? 64.118 -0.371 -0.655 1.00 23.90 49 VAL C O 1
ATOM 4269 N N . ILE C 1 72 ? 62.464 -0.282 0.804 1.00 22.29 50 ILE C N 1
ATOM 4270 C CA . ILE C 1 72 ? 63.156 -1.059 1.804 1.00 22.20 50 ILE C CA 1
ATOM 4271 C C . ILE C 1 72 ? 62.372 -2.305 2.111 1.00 23.41 50 ILE C C 1
ATOM 4272 O O . ILE C 1 72 ? 61.187 -2.262 2.383 1.00 23.07 50 ILE C O 1
ATOM 4277 N N . THR C 1 73 ? 63.050 -3.441 2.090 1.00 25.08 51 THR C N 1
ATOM 4278 C CA . THR C 1 73 ? 62.406 -4.676 2.471 1.00 26.12 51 THR C CA 1
ATOM 4279 C C . THR C 1 73 ? 63.380 -5.599 3.127 1.00 26.15 51 THR C C 1
ATOM 4280 O O . THR C 1 73 ? 64.531 -5.264 3.360 1.00 25.71 51 THR C O 1
ATOM 4284 N N . GLY C 1 74 ? 62.931 -6.807 3.389 1.00 26.70 52 GLY C N 1
ATOM 4285 C CA . GLY C 1 74 ? 63.830 -7.864 3.884 1.00 27.96 52 GLY C CA 1
ATOM 4286 C C . GLY C 1 74 ? 64.029 -8.981 2.877 1.00 29.79 52 GLY C C 1
ATOM 4287 O O . GLY C 1 74 ? 63.192 -9.209 1.976 1.00 30.67 52 GLY C O 1
ATOM 4288 N N . TYR C 1 75 ? 65.111 -9.736 3.083 1.00 32.11 53 TYR C N 1
ATOM 4289 C CA . TYR C 1 75 ? 65.392 -10.906 2.321 1.00 33.17 53 TYR C CA 1
ATOM 4290 C C . TYR C 1 75 ? 64.538 -12.058 2.809 1.00 33.72 53 TYR C C 1
ATOM 4291 O O . TYR C 1 75 ? 64.469 -12.353 3.993 1.00 31.79 53 TYR C O 1
ATOM 4300 N N . GLY C 1 76 ? 64.017 -12.811 1.852 1.00 37.14 54 GLY C N 1
ATOM 4301 C CA . GLY C 1 76 ? 63.306 -14.071 2.146 1.00 37.88 54 GLY C CA 1
ATOM 4302 C C . GLY C 1 76 ? 61.870 -13.804 2.528 1.00 37.45 54 GLY C C 1
ATOM 4303 O O . GLY C 1 76 ? 61.240 -12.863 2.062 1.00 36.30 54 GLY C O 1
ATOM 4304 N N . LYS C 1 77 ? 61.399 -14.581 3.471 1.00 39.91 55 LYS C N 1
ATOM 4305 C CA . LYS C 1 77 ? 60.019 -14.499 3.967 1.00 42.92 55 LYS C CA 1
ATOM 4306 C C . LYS C 1 77 ? 59.670 -13.247 4.800 1.00 38.69 55 LYS C C 1
ATOM 4307 O O . LYS C 1 77 ? 58.528 -12.857 4.840 1.00 36.85 55 LYS C O 1
ATOM 4313 N N . ASN C 1 78 ? 60.649 -12.722 5.536 1.00 36.08 56 ASN C N 1
ATOM 4314 C CA . ASN C 1 78 ? 60.419 -11.742 6.573 1.00 33.50 56 ASN C CA 1
ATOM 4315 C C . ASN C 1 78 ? 61.024 -10.403 6.289 1.00 31.85 56 ASN C C 1
ATOM 4316 O O . ASN C 1 78 ? 62.055 -10.308 5.687 1.00 32.57 56 ASN C O 1
ATOM 4321 N N . PHE C 1 79 ? 60.371 -9.348 6.752 1.00 30.27 57 PHE C N 1
ATOM 4322 C CA . PHE C 1 79 ? 60.952 -8.030 6.701 1.00 28.71 57 PHE C CA 1
ATOM 4323 C C . PHE C 1 79 ? 62.005 -7.917 7.794 1.00 27.87 57 PHE C C 1
ATOM 4324 O O . PHE C 1 79 ? 63.181 -7.760 7.512 1.00 27.99 57 PHE C O 1
ATOM 4332 N N . SER C 1 80 ? 61.592 -8.026 9.058 1.00 27.53 58 SER C N 1
ATOM 4333 C CA . SER C 1 80 ? 62.520 -8.027 10.209 1.00 28.26 58 SER C CA 1
ATOM 4334 C C . SER C 1 80 ? 61.794 -8.316 11.502 1.00 28.88 58 SER C C 1
ATOM 4335 O O . SER C 1 80 ? 60.753 -7.731 11.780 1.00 30.91 58 SER C O 1
ATOM 4338 N N . ALA C 1 81 ? 62.375 -9.141 12.340 1.00 28.93 59 ALA C N 1
ATOM 4339 C CA . ALA C 1 81 ? 61.794 -9.439 13.640 1.00 29.82 59 ALA C CA 1
ATOM 4340 C C . ALA C 1 81 ? 62.110 -8.395 14.702 1.00 31.56 59 ALA C C 1
ATOM 4341 O O . ALA C 1 81 ? 61.603 -8.482 15.803 1.00 33.19 59 ALA C O 1
ATOM 4343 N N . GLY C 1 82 ? 62.948 -7.414 14.399 1.00 32.28 60 GLY C N 1
ATOM 4344 C CA . GLY C 1 82 ? 63.239 -6.364 15.375 1.00 30.99 60 GLY C CA 1
ATOM 4345 C C . GLY C 1 82 ? 64.695 -6.219 15.716 1.00 29.79 60 GLY C C 1
ATOM 4346 O O . GLY C 1 82 ? 65.557 -6.707 15.005 1.00 30.52 60 GLY C O 1
ATOM 4347 N N . ALA C 1 83 ? 64.978 -5.566 16.841 1.00 29.15 61 ALA C N 1
ATOM 4348 C CA . ALA C 1 83 ? 66.367 -5.451 17.310 1.00 28.21 61 ALA C CA 1
ATOM 4349 C C . ALA C 1 83 ? 66.876 -6.796 17.800 1.00 28.51 61 ALA C C 1
ATOM 4350 O O . ALA C 1 83 ? 66.129 -7.574 18.361 1.00 30.09 61 ALA C O 1
ATOM 4352 N N . ASP C 1 84 ? 68.141 -7.077 17.528 1.00 28.83 62 ASP C N 1
ATOM 4353 C CA . ASP C 1 84 ? 68.783 -8.276 17.968 1.00 28.93 62 ASP C CA 1
ATOM 4354 C C . ASP C 1 84 ? 68.809 -8.297 19.507 1.00 30.49 62 ASP C C 1
ATOM 4355 O O . ASP C 1 84 ? 69.321 -7.393 20.177 1.00 27.79 62 ASP C O 1
ATOM 4360 N N . ILE C 1 85 ? 68.249 -9.369 20.063 1.00 32.89 63 ILE C N 1
ATOM 4361 C CA . ILE C 1 85 ? 67.987 -9.443 21.486 1.00 33.94 63 ILE C CA 1
ATOM 4362 C C . ILE C 1 85 ? 69.227 -9.733 22.271 1.00 34.60 63 ILE C C 1
ATOM 4363 O O . ILE C 1 85 ? 69.356 -9.275 23.392 1.00 35.15 63 ILE C O 1
ATOM 4368 N N . ASN C 1 86 ? 70.163 -10.472 21.698 1.00 35.96 64 ASN C N 1
ATOM 4369 C CA . ASN C 1 86 ? 71.456 -10.649 22.360 1.00 36.87 64 ASN C CA 1
ATOM 4370 C C . ASN C 1 86 ? 72.210 -9.330 22.474 1.00 35.48 64 ASN C C 1
ATOM 4371 O O . ASN C 1 86 ? 72.890 -9.069 23.476 1.00 34.63 64 ASN C O 1
ATOM 4384 N N . LEU C 1 88 ? 70.730 -6.278 22.574 1.00 33.51 66 LEU C N 1
ATOM 4385 C CA . LEU C 1 88 ? 70.018 -5.547 23.640 1.00 33.90 66 LEU C CA 1
ATOM 4386 C C . LEU C 1 88 ? 70.487 -5.961 25.045 1.00 35.68 66 LEU C C 1
ATOM 4387 O O . LEU C 1 88 ? 70.772 -5.129 25.899 1.00 37.83 66 LEU C O 1
ATOM 4392 N N . ALA C 1 89 ? 70.570 -7.265 25.244 1.00 36.07 67 ALA C N 1
ATOM 4393 C CA . ALA C 1 89 ? 70.981 -7.811 26.520 1.00 37.82 67 ALA C CA 1
ATOM 4394 C C . ALA C 1 89 ? 72.431 -7.469 26.907 1.00 37.88 67 ALA C C 1
ATOM 4395 O O . ALA C 1 89 ? 72.815 -7.650 28.029 1.00 39.75 67 ALA C O 1
ATOM 4397 N N . SER C 1 90 ? 73.244 -7.046 25.960 1.00 38.26 68 SER C N 1
ATOM 4398 C CA . SER C 1 90 ? 74.677 -6.708 26.245 1.00 37.52 68 SER C CA 1
ATOM 4399 C C . SER C 1 90 ? 74.817 -5.239 26.637 1.00 35.72 68 SER C C 1
ATOM 4400 O O . SER C 1 90 ? 75.901 -4.805 26.979 1.00 35.95 68 SER C O 1
ATOM 4403 N N . PHE C 1 91 ? 73.746 -4.464 26.508 1.00 34.04 69 PHE C N 1
ATOM 4404 C CA . PHE C 1 91 ? 73.877 -3.005 26.632 1.00 33.42 69 PHE C CA 1
ATOM 4405 C C . PHE C 1 91 ? 73.970 -2.577 28.081 1.00 33.86 69 PHE C C 1
ATOM 4406 O O . PHE C 1 91 ? 73.462 -3.231 28.975 1.00 33.64 69 PHE C O 1
ATOM 4414 N N . ASP C 1 92 ? 74.650 -1.464 28.297 1.00 33.79 70 ASP C N 1
ATOM 4415 C CA . ASP C 1 92 ? 74.489 -0.707 29.540 1.00 33.11 70 ASP C CA 1
ATOM 4416 C C . ASP C 1 92 ? 73.903 0.642 29.086 1.00 31.55 70 ASP C C 1
ATOM 4417 O O . ASP C 1 92 ? 73.699 0.856 27.902 1.00 28.96 70 ASP C O 1
ATOM 4422 N N . PRO C 1 93 ? 73.647 1.559 30.014 1.00 31.58 71 PRO C N 1
ATOM 4423 C CA . PRO C 1 93 ? 73.099 2.815 29.536 1.00 30.28 71 PRO C CA 1
ATOM 4424 C C . PRO C 1 93 ? 73.882 3.560 28.452 1.00 30.20 71 PRO C C 1
ATOM 4425 O O . PRO C 1 93 ? 73.275 4.045 27.498 1.00 31.41 71 PRO C O 1
ATOM 4429 N N . ALA C 1 94 ? 75.197 3.639 28.553 1.00 29.78 72 ALA C N 1
ATOM 4430 C CA . ALA C 1 94 ? 76.005 4.305 27.518 1.00 29.20 72 ALA C CA 1
ATOM 4431 C C . ALA C 1 94 ? 75.885 3.658 26.112 1.00 29.71 72 ALA C C 1
ATOM 4432 O O . ALA C 1 94 ? 75.714 4.356 25.101 1.00 27.04 72 ALA C O 1
ATOM 4434 N N . SER C 1 95 ? 76.004 2.335 26.051 1.00 29.87 73 SER C N 1
ATOM 4435 C CA . SER C 1 95 ? 76.002 1.662 24.766 1.00 30.26 73 SER C CA 1
ATOM 4436 C C . SER C 1 95 ? 74.569 1.589 24.195 1.00 29.73 73 SER C C 1
ATOM 4437 O O . SER C 1 95 ? 74.383 1.573 22.991 1.00 27.63 73 SER C O 1
ATOM 4440 N N . ALA C 1 96 ? 73.583 1.564 25.094 1.00 29.83 74 ALA C N 1
ATOM 4441 C CA . ALA C 1 96 ? 72.204 1.663 24.701 1.00 28.74 74 ALA C CA 1
ATOM 4442 C C . ALA C 1 96 ? 71.910 3.038 24.076 1.00 29.06 74 ALA C C 1
ATOM 4443 O O . ALA C 1 96 ? 71.243 3.115 23.040 1.00 29.80 74 ALA C O 1
ATOM 4445 N N . TYR C 1 97 ? 72.438 4.097 24.671 1.00 28.52 75 TYR C N 1
ATOM 4446 C CA . TYR C 1 97 ? 72.236 5.427 24.114 1.00 28.26 75 TYR C CA 1
ATOM 4447 C C . TYR C 1 97 ? 72.867 5.511 22.750 1.00 27.21 75 TYR C C 1
ATOM 4448 O O . TYR C 1 97 ? 72.265 5.946 21.800 1.00 26.62 75 TYR C O 1
ATOM 4457 N N . SER C 1 98 ? 74.086 5.055 22.647 1.00 27.73 76 SER C N 1
ATOM 4458 C CA . SER C 1 98 ? 74.805 5.036 21.395 1.00 27.69 76 SER C CA 1
ATOM 4459 C C . SER C 1 98 ? 74.085 4.233 20.270 1.00 27.71 76 SER C C 1
ATOM 4460 O O . SER C 1 98 ? 73.984 4.686 19.138 1.00 28.85 76 SER C O 1
ATOM 4463 N N . PHE C 1 99 ? 73.526 3.092 20.592 1.00 26.59 77 PHE C N 1
ATOM 4464 C CA . PHE C 1 99 ? 72.702 2.389 19.666 1.00 26.28 77 PHE C CA 1
ATOM 4465 C C . PHE C 1 99 ? 71.486 3.224 19.178 1.00 26.09 77 PHE C C 1
ATOM 4466 O O . PHE C 1 99 ? 71.161 3.266 17.988 1.00 23.78 77 PHE C O 1
ATOM 4474 N N . ARG C 1 100 ? 70.788 3.847 20.107 1.00 26.23 78 ARG C N 1
ATOM 4475 C CA . ARG C 1 100 ? 69.572 4.572 19.746 1.00 25.43 78 ARG C CA 1
ATOM 4476 C C . ARG C 1 100 ? 69.882 5.792 18.956 1.00 27.00 78 ARG C C 1
ATOM 4477 O O . ARG C 1 100 ? 69.075 6.169 18.076 1.00 28.86 78 ARG C O 1
ATOM 4485 N N . LEU C 1 101 ? 71.030 6.438 19.212 1.00 27.81 79 LEU C N 1
ATOM 4486 C CA . LEU C 1 101 ? 71.439 7.539 18.351 1.00 27.77 79 LEU C CA 1
ATOM 4487 C C . LEU C 1 101 ? 71.621 7.095 16.904 1.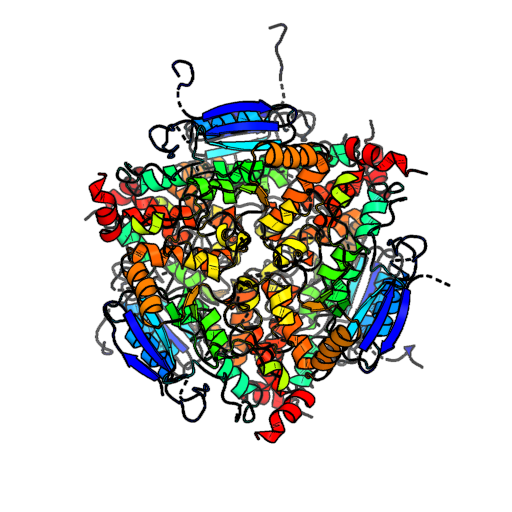00 28.01 79 LEU C C 1
ATOM 4488 O O . LEU C 1 101 ? 71.310 7.831 15.966 1.00 27.67 79 LEU C O 1
ATOM 4493 N N . LYS C 1 102 ? 72.115 5.881 16.719 1.00 28.76 80 LYS C N 1
ATOM 4494 C CA . LYS C 1 102 ? 72.287 5.329 15.382 1.00 27.97 80 LYS C CA 1
ATOM 4495 C C . LYS C 1 102 ? 70.959 4.982 14.762 1.00 25.44 80 LYS C C 1
ATOM 4496 O O . LYS C 1 102 ? 70.747 5.325 13.595 1.00 25.36 80 LYS C O 1
ATOM 4510 N N . ASN C 1 104 ? 68.168 6.501 15.517 1.00 21.46 82 ASN C N 1
ATOM 4511 C CA . ASN C 1 104 ? 67.557 7.783 15.265 1.00 21.48 82 ASN C CA 1
ATOM 4512 C C . ASN C 1 104 ? 68.070 8.387 13.979 1.00 22.85 82 ASN C C 1
ATOM 4513 O O . ASN C 1 104 ? 67.331 9.020 13.209 1.00 22.58 82 ASN C O 1
ATOM 4518 N N . SER C 1 105 ? 69.343 8.201 13.743 1.00 22.92 83 SER C N 1
ATOM 4519 C CA . SER C 1 105 ? 69.969 8.863 12.628 1.00 23.46 83 SER C CA 1
ATOM 4520 C C . SER C 1 105 ? 69.525 8.274 11.314 1.00 23.64 83 SER C C 1
ATOM 4521 O O . SER C 1 105 ? 69.240 8.995 10.383 1.00 24.74 83 SER C O 1
ATOM 4524 N N . ILE C 1 106 ? 69.420 6.969 11.240 1.00 24.79 84 ILE C N 1
ATOM 4525 C CA . ILE C 1 106 ? 68.896 6.355 10.043 1.00 28.21 84 ILE C CA 1
ATOM 4526 C C . ILE C 1 106 ? 67.372 6.708 9.820 1.00 26.00 84 ILE C C 1
ATOM 4527 O O . ILE C 1 106 ? 66.959 7.015 8.719 1.00 24.68 84 ILE C O 1
ATOM 4532 N N . ALA C 1 107 ? 66.582 6.702 10.883 1.00 24.49 85 ALA C N 1
ATOM 4533 C CA . ALA C 1 107 ? 65.204 7.101 10.801 1.00 24.30 85 ALA C CA 1
ATOM 4534 C C . ALA C 1 107 ? 65.104 8.532 10.271 1.00 24.11 85 ALA C C 1
ATOM 4535 O O . ALA C 1 107 ? 64.227 8.848 9.467 1.00 20.78 85 ALA C O 1
ATOM 4537 N N . GLN C 1 108 ? 65.973 9.394 10.767 1.00 23.93 86 GLN C N 1
ATOM 4538 C CA . GLN C 1 108 ? 65.908 10.752 10.369 1.00 25.74 86 GLN C CA 1
ATOM 4539 C C . GLN C 1 108 ? 66.302 10.914 8.879 1.00 27.47 86 GLN C C 1
ATOM 4540 O O . GLN C 1 108 ? 65.674 11.695 8.156 1.00 24.81 86 GLN C O 1
ATOM 4546 N N . ARG C 1 109 ? 67.312 10.188 8.420 1.00 26.43 87 ARG C N 1
ATOM 4547 C CA . ARG C 1 109 ? 67.655 10.245 7.021 1.00 27.05 87 ARG C CA 1
ATOM 4548 C C . ARG C 1 109 ? 66.509 9.757 6.127 1.00 26.14 87 ARG C C 1
ATOM 4549 O O . ARG C 1 109 ? 66.307 10.286 5.055 1.00 23.76 87 ARG C O 1
ATOM 4557 N N . ILE C 1 110 ? 65.749 8.787 6.596 1.00 22.38 88 ILE C N 1
ATOM 4558 C CA . ILE C 1 110 ? 64.606 8.332 5.872 1.00 22.21 88 ILE C CA 1
ATOM 4559 C C . ILE C 1 110 ? 63.564 9.428 5.748 1.00 22.76 88 ILE C C 1
ATOM 4560 O O . ILE C 1 110 ? 63.003 9.664 4.641 1.00 24.53 88 ILE C O 1
ATOM 4565 N N . ARG C 1 111 ? 63.290 10.130 6.842 1.00 21.80 89 ARG C N 1
ATOM 4566 C CA . ARG C 1 111 ? 62.299 11.183 6.830 1.00 20.84 89 ARG C CA 1
ATOM 4567 C C . ARG C 1 111 ? 62.764 12.417 6.046 1.00 24.32 89 ARG C C 1
ATOM 4568 O O . ARG C 1 111 ? 61.944 13.123 5.483 1.00 25.72 89 ARG C O 1
ATOM 4576 N N . LYS C 1 112 ? 64.064 12.712 6.020 1.00 26.95 90 LYS C N 1
ATOM 4577 C CA . LYS C 1 112 ? 64.558 13.924 5.347 1.00 28.64 90 LYS C CA 1
ATOM 4578 C C . LYS C 1 112 ? 64.942 13.725 3.905 1.00 26.45 90 LYS C C 1
ATOM 4579 O O . LYS C 1 112 ? 65.369 14.620 3.238 1.00 28.29 90 LYS C O 1
ATOM 4585 N N . SER C 1 113 ? 64.881 12.508 3.435 1.00 26.88 91 SER C N 1
ATOM 4586 C CA . SER C 1 113 ? 65.293 12.198 2.076 1.00 25.46 91 SER C CA 1
ATOM 4587 C C . SER C 1 113 ? 64.458 12.931 1.045 1.00 25.58 91 SER C C 1
ATOM 4588 O O . SER C 1 113 ? 63.256 13.089 1.204 1.00 25.51 91 SER C O 1
ATOM 4591 N N . ASP C 1 114 ? 65.105 13.368 -0.001 1.00 26.14 92 ASP C N 1
ATOM 4592 C CA . ASP C 1 114 ? 64.452 14.000 -1.114 1.00 27.92 92 ASP C CA 1
ATOM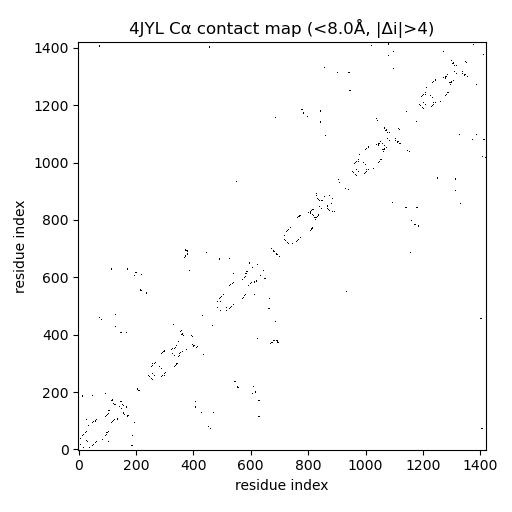 4593 C C . ASP C 1 114 ? 63.542 12.997 -1.814 1.00 29.18 92 ASP C C 1
ATOM 4594 O O . ASP C 1 114 ? 62.539 13.391 -2.422 1.00 26.83 92 ASP C O 1
ATOM 4599 N N . LYS C 1 115 ? 63.920 11.700 -1.762 1.00 27.53 93 LYS C N 1
ATOM 4600 C CA . LYS C 1 115 ? 63.151 10.647 -2.385 1.00 27.06 93 LYS C CA 1
ATOM 4601 C C . LYS C 1 115 ? 62.155 10.020 -1.453 1.00 23.75 93 LYS C C 1
ATOM 4602 O O . LYS C 1 115 ? 62.411 9.834 -0.278 1.00 26.75 93 LYS C O 1
ATOM 4608 N N . PRO C 1 116 ? 61.000 9.692 -1.968 1.00 21.62 94 PRO C N 1
ATOM 4609 C CA . PRO C 1 116 ? 60.061 8.893 -1.199 1.00 22.09 94 PRO C CA 1
ATOM 4610 C C . PRO C 1 116 ? 60.718 7.575 -0.773 1.00 20.82 94 PRO C C 1
ATOM 4611 O O . PRO C 1 116 ? 61.405 6.975 -1.548 1.00 21.24 94 PRO C O 1
ATOM 4615 N N . VAL C 1 117 ? 60.405 7.125 0.420 1.00 19.78 95 VAL C N 1
ATOM 4616 C CA . VAL C 1 117 ? 60.841 5.851 0.907 1.00 20.31 95 VAL C CA 1
ATOM 4617 C C . VAL C 1 117 ? 59.607 5.015 1.210 1.00 19.89 95 VAL C C 1
ATOM 4618 O O . VAL C 1 117 ? 58.688 5.468 1.898 1.00 19.68 95 VAL C O 1
ATOM 4622 N N . ILE C 1 118 ? 59.619 3.791 0.712 1.00 20.29 96 ILE C N 1
ATOM 4623 C CA . ILE C 1 118 ? 58.483 2.883 0.772 1.00 21.70 96 ILE C CA 1
ATOM 4624 C C . ILE C 1 118 ? 58.904 1.564 1.361 1.00 23.24 96 ILE C C 1
ATOM 4625 O O . ILE C 1 118 ? 59.874 0.956 0.890 1.00 24.49 96 ILE C O 1
ATOM 4630 N N . ALA C 1 119 ? 58.247 1.165 2.438 1.00 22.16 97 ALA C N 1
ATOM 4631 C CA . ALA C 1 119 ? 58.624 -0.070 3.121 1.00 22.40 97 ALA C CA 1
ATOM 4632 C C . ALA C 1 119 ? 57.669 -1.126 2.651 1.00 22.97 97 ALA C C 1
ATOM 4633 O O . ALA C 1 119 ? 56.458 -0.924 2.617 1.00 21.46 97 ALA C O 1
ATOM 4635 N N . LEU C 1 120 ? 58.232 -2.257 2.294 1.00 24.27 98 LEU C N 1
ATOM 4636 C CA . LEU C 1 120 ? 57.471 -3.352 1.865 1.00 26.64 98 LEU C CA 1
ATOM 4637 C C . LEU C 1 120 ? 57.519 -4.432 2.943 1.00 26.87 98 LEU C C 1
ATOM 4638 O O . LEU C 1 120 ? 58.480 -5.194 3.048 1.00 26.76 98 LEU C O 1
ATOM 4643 N N . LEU C 1 121 ? 56.445 -4.526 3.717 1.00 24.60 99 LEU C N 1
ATOM 4644 C CA . LEU C 1 121 ? 56.390 -5.439 4.844 1.00 25.01 99 LEU C CA 1
ATOM 4645 C C . LEU C 1 121 ? 55.912 -6.827 4.429 1.00 27.05 99 LEU C C 1
ATOM 4646 O O . LEU C 1 121 ? 55.014 -6.985 3.607 1.00 26.34 99 LEU C O 1
ATOM 4651 N N . LYS C 1 122 ? 56.495 -7.839 5.064 1.00 27.82 100 LYS C N 1
ATOM 4652 C CA . LYS C 1 122 ? 56.069 -9.220 4.882 1.00 30.03 100 LYS C CA 1
ATOM 4653 C C . LYS C 1 122 ? 56.529 -10.080 6.044 1.00 29.55 100 LYS C C 1
ATOM 4654 O O . LYS C 1 122 ? 57.489 -9.748 6.719 1.00 29.68 100 LYS C O 1
ATOM 4660 N N . GLY C 1 123 ? 55.892 -11.224 6.196 1.00 30.99 101 GLY C N 1
ATOM 4661 C CA . GLY C 1 123 ? 56.172 -12.139 7.318 1.00 32.24 101 GLY C CA 1
ATOM 4662 C C . GLY C 1 123 ? 56.328 -11.329 8.603 1.00 31.88 101 GLY C C 1
ATOM 4663 O O . GLY C 1 123 ? 55.569 -10.352 8.840 1.00 29.11 101 GLY C O 1
ATOM 4664 N N . TYR C 1 124 ? 57.337 -11.681 9.400 1.00 30.48 102 TYR C N 1
ATOM 4665 C CA . TYR C 1 124 ? 57.598 -10.903 10.571 1.00 31.05 102 TYR C CA 1
ATOM 4666 C C . TYR C 1 124 ? 58.056 -9.501 10.230 1.00 28.73 102 TYR C C 1
ATOM 4667 O O . TYR C 1 124 ? 59.063 -9.311 9.598 1.00 27.80 102 TYR C O 1
ATOM 4676 N N . SER C 1 125 ? 57.308 -8.532 10.740 1.00 27.81 103 SER C N 1
ATOM 4677 C CA . SER C 1 125 ? 57.594 -7.113 10.573 1.00 26.98 103 SER C CA 1
ATOM 4678 C C . SER C 1 125 ? 57.366 -6.398 11.925 1.00 27.32 103 SER C C 1
ATOM 4679 O O . SER C 1 125 ? 56.282 -5.917 12.217 1.00 26.00 103 SER C O 1
ATOM 4690 N N . GLY C 1 127 ? 58.836 -4.662 15.920 1.00 27.46 105 GLY C N 1
ATOM 4691 C CA . GLY C 1 127 ? 59.709 -3.889 16.775 1.00 27.57 105 GLY C CA 1
ATOM 4692 C C . GLY C 1 127 ? 60.511 -2.832 16.051 1.00 27.00 105 GLY C C 1
ATOM 4693 O O . GLY C 1 127 ? 59.972 -2.071 15.190 1.00 28.25 105 GLY C O 1
ATOM 4694 N N . GLY C 1 128 ? 61.825 -2.847 16.296 1.00 24.67 106 GLY C N 1
ATOM 4695 C CA . GLY C 1 128 ? 62.735 -1.822 15.753 1.00 25.23 106 GLY C CA 1
ATOM 4696 C C . GLY C 1 128 ? 62.671 -1.731 14.231 1.00 25.27 106 GLY C C 1
ATOM 4697 O O . GLY C 1 128 ? 62.804 -0.650 13.648 1.00 24.65 106 GLY C O 1
ATOM 4698 N N . GLY C 1 129 ? 62.473 -2.880 13.591 1.00 24.82 107 GLY C N 1
ATOM 4699 C CA . GLY C 1 129 ? 62.427 -2.918 12.123 1.00 25.41 107 GLY C CA 1
ATOM 4700 C C . GLY C 1 129 ? 61.158 -2.246 11.605 1.00 24.09 107 GLY C C 1
ATOM 4701 O O . GLY C 1 129 ? 61.216 -1.358 10.754 1.00 23.20 107 GLY C O 1
ATOM 4702 N N . LEU C 1 130 ? 60.028 -2.664 12.151 1.00 23.81 108 LEU C N 1
ATOM 4703 C CA . LEU C 1 130 ? 58.786 -2.010 11.864 1.00 24.22 108 LEU C CA 1
ATOM 4704 C C . LEU C 1 130 ? 58.861 -0.520 12.180 1.00 23.83 108 LEU C C 1
ATOM 4705 O O . LEU C 1 130 ? 58.337 0.318 11.460 1.00 21.96 108 LEU C O 1
ATOM 4710 N N . GLU C 1 131 ? 59.503 -0.186 13.286 1.00 24.88 109 GLU C N 1
ATOM 4711 C CA . GLU C 1 131 ? 59.565 1.216 13.669 1.00 25.55 109 GLU C CA 1
ATOM 4712 C C . GLU C 1 131 ? 60.367 2.075 12.670 1.00 24.97 109 GLU C C 1
ATOM 4713 O O . GLU C 1 131 ? 59.914 3.169 12.292 1.00 24.08 109 GLU C O 1
ATOM 4719 N N . LEU C 1 132 ? 61.505 1.585 12.191 1.00 23.53 110 LEU C N 1
ATOM 4720 C CA . LEU C 1 132 ? 62.118 2.234 11.010 1.00 24.13 110 LEU C CA 1
ATOM 4721 C C . LEU C 1 132 ? 61.122 2.440 9.855 1.00 23.99 110 LEU C C 1
ATOM 4722 O O . LEU C 1 132 ? 61.061 3.493 9.254 1.00 25.46 110 LEU C O 1
ATOM 4727 N N . ALA C 1 133 ? 60.325 1.426 9.556 1.00 23.95 111 ALA C N 1
ATOM 4728 C CA . ALA C 1 133 ? 59.355 1.531 8.489 1.00 22.91 111 ALA C CA 1
ATOM 4729 C C . ALA C 1 133 ? 58.291 2.573 8.794 1.00 22.28 111 ALA C C 1
ATOM 4730 O O . ALA C 1 133 ? 57.710 3.131 7.883 1.00 18.84 111 ALA C O 1
ATOM 4732 N N . GLU C 1 134 ? 58.076 2.861 10.082 1.00 21.93 112 GLU C N 1
ATOM 4733 C CA . GLU C 1 134 ? 57.119 3.904 10.474 1.00 21.83 112 GLU C CA 1
ATOM 4734 C C . GLU C 1 134 ? 57.602 5.308 10.106 1.00 21.55 112 GLU C C 1
ATOM 4735 O O . GLU C 1 134 ? 56.803 6.224 9.933 1.00 21.81 112 GLU C O 1
ATOM 4741 N N . SER C 1 135 ? 58.910 5.480 9.943 1.00 21.74 113 SER C N 1
ATOM 4742 C CA . SER C 1 135 ? 59.479 6.755 9.418 1.00 21.47 113 SER C CA 1
ATOM 4743 C C . SER C 1 135 ? 59.392 6.866 7.883 1.00 22.42 113 SER C C 1
ATOM 4744 O O . SER C 1 135 ? 59.536 7.933 7.306 1.00 23.35 113 SER C O 1
ATOM 4747 N N . ALA C 1 136 ? 59.219 5.737 7.200 1.00 22.54 114 ALA C N 1
ATOM 4748 C CA . ALA C 1 136 ? 59.067 5.780 5.759 1.00 21.42 114 ALA C CA 1
ATOM 4749 C C . ALA C 1 136 ? 57.813 6.531 5.385 1.00 21.35 114 ALA C C 1
ATOM 4750 O O . ALA C 1 136 ? 56.898 6.670 6.184 1.00 20.42 114 ALA C O 1
ATOM 4752 N N . ASP C 1 137 ? 57.740 6.945 4.130 1.00 22.24 115 ASP C N 1
ATOM 4753 C CA . ASP C 1 137 ? 56.546 7.653 3.630 1.00 23.00 115 ASP C CA 1
ATOM 4754 C C . ASP C 1 137 ? 55.333 6.760 3.481 1.00 22.59 115 ASP C C 1
ATOM 4755 O O . ASP C 1 137 ? 54.233 7.138 3.857 1.00 24.42 115 ASP C O 1
ATOM 4760 N N . ILE C 1 138 ? 55.556 5.559 2.988 1.00 20.57 116 ILE C N 1
ATOM 4761 C CA . ILE C 1 138 ? 54.489 4.641 2.668 1.00 20.58 116 ILE C CA 1
ATOM 4762 C C . ILE C 1 138 ? 54.847 3.237 3.119 1.00 21.91 116 ILE C C 1
ATOM 4763 O O . ILE C 1 138 ? 56.016 2.801 3.036 1.00 23.59 116 ILE C O 1
ATOM 4768 N N . ARG C 1 139 ? 53.876 2.528 3.673 1.00 21.82 117 ARG C N 1
ATOM 4769 C CA . ARG C 1 139 ? 54.044 1.088 4.052 1.00 22.93 117 ARG C CA 1
ATOM 4770 C C . ARG C 1 139 ? 53.071 0.261 3.241 1.00 23.84 117 ARG C C 1
ATOM 4771 O O . ARG C 1 139 ? 51.848 0.463 3.313 1.00 22.99 117 ARG C O 1
ATOM 4779 N N . ILE C 1 140 ? 53.597 -0.674 2.480 1.00 23.86 118 ILE C N 1
ATOM 4780 C CA . ILE C 1 140 ? 52.753 -1.655 1.843 1.00 24.76 118 ILE C CA 1
ATOM 4781 C C . ILE C 1 140 ? 52.986 -3.016 2.475 1.00 24.58 118 ILE C C 1
ATOM 4782 O O . ILE C 1 140 ? 54.121 -3.399 2.681 1.00 23.63 118 ILE C O 1
ATOM 4787 N N . ALA C 1 141 ? 51.934 -3.791 2.699 1.00 24.79 119 ALA C N 1
ATOM 4788 C CA . ALA C 1 141 ? 52.091 -5.091 3.359 1.00 25.76 119 ALA C CA 1
ATOM 4789 C C . ALA C 1 141 ? 51.607 -6.228 2.514 1.00 28.56 119 ALA C C 1
ATOM 4790 O O . ALA C 1 141 ? 50.523 -6.181 1.938 1.00 28.96 119 ALA C O 1
ATOM 4800 N N . SER C 1 143 ? 50.030 -9.908 2.328 1.00 32.44 121 SER C N 1
ATOM 4801 C CA . SER C 1 143 ? 48.896 -10.450 3.122 1.00 34.13 121 SER C CA 1
ATOM 4802 C C . SER C 1 143 ? 49.298 -11.330 4.274 1.00 34.56 121 SER C C 1
ATOM 4803 O O . SER C 1 143 ? 48.622 -11.375 5.271 1.00 33.30 121 SER C O 1
ATOM 4806 N N . ASP C 1 144 ? 50.473 -11.953 4.158 1.00 36.73 122 ASP C N 1
ATOM 4807 C CA . ASP C 1 144 ? 51.016 -12.828 5.219 1.00 38.22 122 ASP C CA 1
ATOM 4808 C C . ASP C 1 144 ? 51.738 -12.066 6.376 1.00 37.00 122 ASP C C 1
ATOM 4809 O O . ASP C 1 144 ? 52.210 -12.658 7.325 1.00 38.30 122 ASP C O 1
ATOM 4814 N N . ALA C 1 145 ? 51.819 -10.755 6.307 1.00 34.97 123 ALA C N 1
ATOM 4815 C CA . ALA C 1 145 ? 52.550 -10.007 7.311 1.00 33.08 123 ALA C CA 1
ATOM 4816 C C . ALA C 1 145 ? 52.025 -10.088 8.756 1.00 32.58 123 ALA C C 1
ATOM 4817 O O . ALA C 1 145 ? 50.827 -10.047 9.017 1.00 32.84 123 ALA C O 1
ATOM 4819 N N . VAL C 1 146 ? 52.973 -10.174 9.694 1.00 31.27 124 VAL C N 1
ATOM 4820 C CA . VAL C 1 146 ? 52.700 -10.250 11.119 1.00 29.22 124 VAL C CA 1
ATOM 4821 C C . VAL C 1 146 ? 53.406 -9.020 11.683 1.00 28.77 124 VAL C C 1
ATOM 4822 O O . VAL C 1 146 ? 54.620 -8.880 11.639 1.00 26.89 124 VAL C O 1
ATOM 4826 N N . ILE C 1 147 ? 52.586 -8.082 12.161 1.00 29.17 125 ILE C N 1
ATOM 4827 C CA . ILE C 1 147 ? 52.990 -6.743 12.451 1.00 26.65 125 ILE C CA 1
ATOM 4828 C C . ILE C 1 147 ? 52.754 -6.429 13.912 1.00 25.35 125 ILE C C 1
ATOM 4829 O O . ILE C 1 147 ? 51.678 -6.583 14.443 1.00 26.46 125 ILE C O 1
ATOM 4834 N N . GLY C 1 148 ? 53.740 -5.837 14.540 1.00 24.89 126 GLY C N 1
ATOM 4835 C CA . GLY C 1 148 ? 53.550 -5.370 15.929 1.00 24.12 126 GLY C CA 1
ATOM 4836 C C . GLY C 1 148 ? 54.819 -4.890 16.569 1.00 24.38 126 GLY C C 1
ATOM 4837 O O . GLY C 1 148 ? 55.903 -4.903 15.963 1.00 26.62 126 GLY C O 1
ATOM 4838 N N . GLN C 1 149 ? 54.665 -4.367 17.772 1.00 24.75 127 GLN C N 1
ATOM 4839 C CA . GLN C 1 149 ? 55.769 -3.891 18.550 1.00 23.17 127 GLN C CA 1
ATOM 4840 C C . GLN C 1 149 ? 55.748 -4.650 19.836 1.00 24.14 127 GLN C C 1
ATOM 4841 O O . GLN C 1 149 ? 55.223 -4.177 20.833 1.00 24.36 127 GLN C O 1
ATOM 4847 N N . PRO C 1 150 ? 56.380 -5.832 19.857 1.00 24.40 128 PRO C N 1
ATOM 4848 C CA . PRO C 1 150 ? 56.342 -6.671 21.059 1.00 25.72 128 PRO C CA 1
ATOM 4849 C C . PRO C 1 150 ? 57.404 -6.442 22.145 1.00 25.38 128 PRO C C 1
ATOM 4850 O O . PRO C 1 150 ? 57.409 -7.132 23.182 1.00 25.67 128 PRO C O 1
ATOM 4854 N N . GLU C 1 151 ? 58.273 -5.468 21.931 1.00 25.44 129 GLU C N 1
ATOM 4855 C CA . GLU C 1 151 ? 59.482 -5.324 22.737 1.00 25.78 129 GLU C CA 1
ATOM 4856 C C . GLU C 1 151 ? 59.251 -4.883 24.179 1.00 24.84 129 GLU C C 1
ATOM 4857 O O . GLU C 1 151 ? 60.151 -5.025 25.022 1.00 24.24 129 GLU C O 1
ATOM 4863 N N . SER C 1 152 ? 58.064 -4.386 24.502 1.00 24.04 130 SER C N 1
ATOM 4864 C CA . SER C 1 152 ? 57.770 -4.064 25.912 1.00 24.88 130 SER C CA 1
ATOM 4865 C C . SER C 1 152 ? 57.871 -5.310 26.804 1.00 28.06 130 SER C C 1
ATOM 4866 O O . SER C 1 152 ? 58.194 -5.199 27.983 1.00 28.50 130 SER C O 1
ATOM 4869 N N . SER C 1 153 ? 57.632 -6.494 26.226 1.00 29.69 131 SER C N 1
ATOM 4870 C CA . SER C 1 153 ? 57.763 -7.776 26.939 1.00 32.53 131 SER C CA 1
ATOM 4871 C C . SER C 1 153 ? 59.126 -8.057 27.493 1.00 32.67 131 SER C C 1
ATOM 4872 O O . SER C 1 153 ? 59.266 -8.764 28.497 1.00 34.27 131 SER C O 1
ATOM 4875 N N . ILE C 1 154 ? 60.140 -7.550 26.822 1.00 32.94 132 ILE C N 1
ATOM 4876 C CA . ILE C 1 154 ? 61.522 -7.694 27.300 1.00 34.57 132 ILE C CA 1
ATOM 4877 C C . ILE C 1 154 ? 62.050 -6.387 27.861 1.00 32.36 132 ILE C C 1
ATOM 4878 O O . ILE C 1 154 ? 63.261 -6.214 28.013 1.00 32.86 132 ILE C O 1
ATOM 4883 N N . GLY C 1 155 ? 61.138 -5.462 28.184 1.00 29.36 133 GLY C N 1
ATOM 4884 C CA . GLY C 1 155 ? 61.479 -4.245 28.972 1.00 27.69 133 GLY C CA 1
ATOM 4885 C C . GLY C 1 155 ? 61.906 -3.038 28.148 1.00 26.47 133 GLY C C 1
ATOM 4886 O O . GLY C 1 155 ? 62.287 -2.025 28.696 1.00 26.03 133 GLY C O 1
ATOM 4887 N N . ILE C 1 156 ? 61.769 -3.121 26.831 1.00 26.35 134 ILE C N 1
ATOM 4888 C CA . ILE C 1 156 ? 62.123 -2.041 25.919 1.00 25.90 134 ILE C CA 1
ATOM 4889 C C . ILE C 1 156 ? 60.914 -1.179 25.543 1.00 24.84 134 ILE C C 1
ATOM 4890 O O . ILE C 1 156 ? 59.855 -1.689 25.182 1.00 23.99 134 ILE C O 1
ATOM 4895 N N . ASN C 1 157 ? 61.092 0.135 25.612 1.00 24.75 135 ASN C N 1
ATOM 4896 C CA . ASN C 1 157 ? 60.031 1.078 25.277 1.00 24.92 135 ASN C CA 1
ATOM 4897 C C . ASN C 1 157 ? 59.770 1.131 23.767 1.00 25.33 135 ASN C C 1
ATOM 4898 O O . ASN C 1 157 ? 58.618 1.091 23.330 1.00 25.31 135 ASN C O 1
ATOM 4903 N N . ALA C 1 158 ? 60.829 1.227 22.994 1.00 26.03 136 ALA C N 1
ATOM 4904 C CA . ALA C 1 158 ? 60.730 1.371 21.543 1.00 27.00 136 ALA C CA 1
ATOM 4905 C C . ALA C 1 158 ? 62.112 1.301 20.929 1.00 29.66 136 ALA C C 1
ATOM 4906 O O . ALA C 1 158 ? 63.100 1.760 21.523 1.00 31.02 136 ALA C O 1
ATOM 4908 N N . GLY C 1 159 ? 62.177 0.754 19.723 1.00 30.43 137 GLY C N 1
ATOM 4909 C CA . GLY C 1 159 ? 63.395 0.755 18.956 1.00 31.00 137 GLY C CA 1
ATOM 4910 C C . GLY C 1 159 ? 63.710 2.049 18.227 1.00 33.78 137 GLY C C 1
ATOM 4911 O O . GLY C 1 159 ? 64.873 2.513 18.225 1.00 38.36 137 GLY C O 1
ATOM 4912 N N . ALA C 1 160 ? 62.695 2.664 17.609 1.00 31.94 138 ALA C N 1
ATOM 4913 C CA . ALA C 1 160 ? 62.965 3.794 16.734 1.00 30.08 138 ALA C CA 1
ATOM 4914 C C . ALA C 1 160 ? 61.721 4.545 16.330 1.00 29.24 138 ALA C C 1
ATOM 4915 O O . ALA C 1 160 ? 61.412 4.640 15.123 1.00 25.10 138 ALA C O 1
ATOM 4917 N N . GLY C 1 161 ? 61.001 5.078 17.305 1.00 26.46 139 GLY C N 1
ATOM 4918 C CA . GLY C 1 161 ? 59.780 5.814 16.985 1.00 25.36 139 GLY C CA 1
ATOM 4919 C C . GLY C 1 161 ? 58.512 5.049 17.304 1.00 24.90 139 GLY C C 1
ATOM 4920 O O . GLY C 1 161 ? 57.404 5.544 17.141 1.00 24.32 139 GLY C O 1
ATOM 4921 N N . GLY C 1 162 ? 58.678 3.893 17.915 1.00 24.53 140 GLY C N 1
ATOM 4922 C CA . GLY C 1 162 ? 57.534 3.107 18.336 1.00 23.79 140 GLY C CA 1
ATOM 4923 C C . GLY C 1 162 ? 56.671 3.804 19.373 1.00 22.80 140 GLY C C 1
ATOM 4924 O O . GLY C 1 162 ? 55.554 3.353 19.640 1.00 26.22 140 GLY C O 1
ATOM 4925 N N . ASN C 1 163 ? 57.188 4.824 20.039 1.00 20.78 141 ASN C N 1
ATOM 4926 C CA . ASN C 1 163 ? 56.329 5.606 20.948 1.00 19.91 141 ASN C CA 1
ATOM 4927 C C . ASN C 1 163 ? 55.981 6.966 20.395 1.00 19.54 141 ASN C C 1
ATOM 4928 O O . ASN C 1 163 ? 54.989 7.532 20.788 1.00 20.12 141 ASN C O 1
ATOM 4933 N N . VAL C 1 164 ? 56.864 7.582 19.588 1.00 19.65 142 VAL C N 1
ATOM 4934 C CA . VAL C 1 164 ? 56.695 8.997 19.223 1.00 18.86 142 VAL C CA 1
ATOM 4935 C C . VAL C 1 164 ? 56.296 9.226 17.783 1.00 19.73 142 VAL C C 1
ATOM 4936 O O . VAL C 1 164 ? 55.815 10.294 17.444 1.00 20.35 142 VAL C O 1
ATOM 4940 N N . ILE C 1 165 ? 56.567 8.252 16.925 1.00 20.86 143 ILE C N 1
ATOM 4941 C CA . ILE C 1 165 ? 56.070 8.295 15.559 1.00 22.38 143 ILE C CA 1
ATOM 4942 C C . ILE C 1 165 ? 54.785 7.530 15.407 1.00 21.30 143 ILE C C 1
ATOM 4943 O O . ILE C 1 165 ? 53.847 7.948 14.740 1.00 21.00 143 ILE C O 1
ATOM 4948 N N . LEU C 1 166 ? 54.688 6.416 16.103 1.00 21.31 144 LEU C N 1
ATOM 4949 C CA . LEU C 1 166 ? 53.493 5.574 16.000 1.00 21.11 144 LEU C CA 1
ATOM 4950 C C . LEU C 1 166 ? 52.168 6.320 16.208 1.00 20.78 144 LEU C C 1
ATOM 4951 O O . LEU C 1 166 ? 51.248 6.144 15.409 1.00 22.07 144 LEU C O 1
ATOM 4956 N N . PRO C 1 167 ? 52.062 7.189 17.208 1.00 19.29 145 PRO C N 1
ATOM 4957 C CA . PRO C 1 167 ? 50.777 7.882 17.327 1.00 20.67 145 PRO C CA 1
ATOM 4958 C C . PRO C 1 167 ? 50.364 8.835 16.192 1.00 21.90 145 PRO C C 1
ATOM 4959 O O . PRO C 1 167 ? 49.187 9.142 16.060 1.00 21.37 145 PRO C O 1
ATOM 4963 N N . LYS C 1 168 ? 51.315 9.288 15.394 1.00 21.99 146 LYS C N 1
ATOM 4964 C CA . LYS C 1 168 ? 51.007 10.118 14.259 1.00 22.86 146 LYS C CA 1
ATOM 4965 C C . LYS C 1 168 ? 50.394 9.307 13.137 1.00 25.12 146 LYS C C 1
ATOM 4966 O O . LYS C 1 168 ? 49.756 9.845 12.217 1.00 24.43 146 LYS C O 1
ATOM 4972 N N . LEU C 1 169 ? 50.634 8.007 13.182 1.00 25.12 147 LEU C N 1
ATOM 4973 C CA . LEU C 1 169 ? 50.027 7.122 12.232 1.00 24.80 147 LEU C CA 1
ATOM 4974 C C . LEU C 1 169 ? 48.666 6.634 12.649 1.00 22.90 147 LEU C C 1
ATOM 4975 O O . LEU C 1 169 ? 47.812 6.521 11.842 1.00 20.58 147 LEU C O 1
ATOM 4980 N N . VAL C 1 170 ? 48.524 6.233 13.908 1.00 23.70 148 VAL C N 1
ATOM 4981 C CA . VAL C 1 170 ? 47.353 5.485 14.376 1.00 23.99 148 VAL C CA 1
ATOM 4982 C C . VAL C 1 170 ? 46.560 6.151 15.495 1.00 23.93 148 VAL C C 1
ATOM 4983 O O . VAL C 1 170 ? 45.536 5.649 15.902 1.00 22.24 148 VAL C O 1
ATOM 4987 N N . GLY C 1 171 ? 47.050 7.274 16.009 1.00 23.09 149 GLY C N 1
ATOM 4988 C CA . GLY C 1 171 ? 46.357 7.936 17.110 1.00 22.36 149 GLY C CA 1
ATOM 4989 C C . GLY C 1 171 ? 46.915 7.553 18.481 1.00 20.32 149 GLY C C 1
ATOM 4990 O O . GLY C 1 171 ? 47.602 6.584 18.624 1.00 18.81 149 GLY C O 1
ATOM 4991 N N . ARG C 1 172 ? 46.581 8.363 19.467 1.00 21.19 150 ARG C N 1
ATOM 4992 C CA . ARG C 1 172 ? 47.192 8.334 20.781 1.00 23.78 150 ARG C CA 1
ATOM 4993 C C . ARG C 1 172 ? 46.851 7.013 21.479 1.00 23.50 150 ARG C C 1
ATOM 4994 O O . ARG C 1 172 ? 47.679 6.392 22.107 1.00 21.83 150 ARG C O 1
ATOM 5002 N N . GLY C 1 173 ? 45.609 6.580 21.282 1.00 24.28 151 GLY C N 1
ATOM 5003 C CA . GLY C 1 173 ? 45.080 5.462 22.022 1.00 23.75 151 GLY C CA 1
ATOM 5004 C C . GLY C 1 173 ? 45.678 4.189 21.474 1.00 23.53 151 GLY C C 1
ATOM 5005 O O . GLY C 1 173 ? 46.136 3.319 22.244 1.00 22.43 151 GLY C O 1
ATOM 5006 N N . SER C 1 174 ? 45.591 4.034 20.160 1.00 22.02 152 SER C N 1
ATOM 5007 C CA . SER C 1 174 ? 46.111 2.801 19.562 1.00 23.65 152 SER C CA 1
ATOM 5008 C C . SER C 1 174 ? 47.599 2.687 19.810 1.00 22.79 152 SER C C 1
ATOM 5009 O O . SER C 1 174 ? 48.088 1.609 19.944 1.00 22.69 152 SER C O 1
ATOM 5012 N N . ALA C 1 175 ? 48.316 3.810 19.793 1.00 21.01 153 ALA C N 1
ATOM 5013 C CA . ALA C 1 175 ? 49.748 3.755 19.975 1.00 20.53 153 ALA C CA 1
ATOM 5014 C C . ALA C 1 175 ? 50.049 3.183 21.326 1.00 21.03 153 ALA C C 1
ATOM 5015 O O . ALA C 1 175 ? 50.863 2.265 21.451 1.00 22.47 153 ALA C O 1
ATOM 5017 N N . ALA C 1 176 ? 49.394 3.702 22.360 1.00 20.24 154 ALA C N 1
ATOM 5018 C CA . ALA C 1 176 ? 49.660 3.198 23.723 1.00 21.21 154 ALA C CA 1
ATOM 5019 C C . ALA C 1 176 ? 49.290 1.750 23.852 1.00 21.10 154 ALA C C 1
ATOM 5020 O O . ALA C 1 176 ? 49.997 0.985 24.448 1.00 20.75 154 ALA C O 1
ATOM 5022 N N . TYR C 1 177 ? 48.151 1.396 23.304 1.00 21.68 155 TYR C N 1
ATOM 5023 C CA . TYR C 1 177 ? 47.693 0.003 23.360 1.00 23.39 155 TYR C CA 1
ATOM 5024 C C . TYR C 1 177 ? 48.642 -0.949 22.659 1.00 24.69 155 TYR C C 1
ATOM 5025 O O . TYR C 1 177 ? 49.027 -1.941 23.247 1.00 24.09 155 TYR C O 1
ATOM 5034 N N . LEU C 1 178 ? 49.027 -0.635 21.417 1.00 25.19 156 LEU C N 1
ATOM 5035 C CA . LEU C 1 178 ? 49.951 -1.510 20.720 1.00 27.54 156 LEU C CA 1
ATOM 5036 C C . LEU C 1 178 ? 51.304 -1.624 21.449 1.00 25.22 156 LEU C C 1
ATOM 5037 O O . LEU C 1 178 ? 51.856 -2.689 21.544 1.00 23.66 156 LEU C O 1
ATOM 5042 N N . ALA C 1 179 ? 51.817 -0.513 21.930 1.00 23.31 157 ALA C N 1
ATOM 5043 C CA . ALA C 1 179 ? 53.147 -0.534 22.563 1.00 23.92 157 ALA C CA 1
ATOM 5044 C C . ALA C 1 179 ? 53.141 -1.206 23.941 1.00 23.88 157 ALA C C 1
ATOM 5045 O O . ALA C 1 179 ? 54.055 -1.930 24.275 1.00 24.33 157 ALA C O 1
ATOM 5055 N N . SER C 1 181 ? 50.658 -3.392 25.088 1.00 25.82 159 SER C N 1
ATOM 5056 C CA . SER C 1 181 ? 50.229 -4.810 25.041 1.00 26.09 159 SER C CA 1
ATOM 5057 C C . SER C 1 181 ? 51.157 -5.683 24.197 1.00 26.66 159 SER C C 1
ATOM 5058 O O . SER C 1 181 ? 51.236 -6.866 24.388 1.00 26.07 159 SER C O 1
ATOM 5061 N N . GLY C 1 182 ? 51.862 -5.096 23.245 1.00 26.87 160 GLY C N 1
ATOM 5062 C CA . GLY C 1 182 ? 52.673 -5.916 22.313 1.00 27.10 160 GLY C CA 1
ATOM 5063 C C . GLY C 1 182 ? 51.812 -6.744 21.359 1.00 27.18 160 GLY C C 1
ATOM 5064 O O . GLY C 1 182 ? 52.291 -7.682 20.769 1.00 26.83 160 GLY C O 1
ATOM 5065 N N . LYS C 1 183 ? 50.573 -6.341 21.158 1.00 27.94 161 LYS C N 1
ATOM 5066 C CA . LYS C 1 183 ? 49.648 -7.131 20.375 1.00 30.47 161 LYS C CA 1
ATOM 5067 C C . LYS C 1 183 ? 50.105 -7.352 18.945 1.00 29.25 161 LYS C C 1
ATOM 5068 O O . LYS C 1 183 ? 50.580 -6.473 18.289 1.00 26.93 161 LYS C O 1
ATOM 5074 N N . LYS C 1 184 ? 49.935 -8.573 18.491 1.00 29.83 162 LYS C N 1
ATOM 5075 C CA . LYS C 1 184 ? 50.287 -8.981 17.165 1.00 31.86 162 LYS C CA 1
ATOM 5076 C C . LYS C 1 184 ? 49.125 -8.715 16.232 1.00 30.04 162 LYS C C 1
ATOM 5077 O O . LYS C 1 184 ? 47.991 -8.977 16.555 1.00 29.70 162 LYS C O 1
ATOM 5083 N N . LEU C 1 185 ? 49.425 -8.145 15.086 1.00 30.36 163 LEU C N 1
ATOM 5084 C CA . LEU C 1 185 ? 48.409 -7.756 14.134 1.00 29.00 163 LEU C CA 1
ATOM 5085 C C . LEU C 1 185 ? 48.569 -8.503 12.838 1.00 28.32 163 LEU C C 1
ATOM 5086 O O . LEU C 1 185 ? 49.652 -8.810 12.441 1.00 27.19 163 LEU C O 1
ATOM 5091 N N . ASN C 1 186 ? 47.468 -8.779 12.170 1.00 27.17 164 ASN C N 1
ATOM 5092 C CA . ASN C 1 186 ? 47.542 -9.201 10.804 1.00 26.86 164 ASN C CA 1
ATOM 5093 C C . ASN C 1 186 ? 47.518 -7.957 9.913 1.00 26.87 164 ASN C C 1
ATOM 5094 O O . ASN C 1 186 ? 47.287 -6.825 10.385 1.00 26.34 164 ASN C O 1
ATOM 5099 N N . ALA C 1 187 ? 47.693 -8.171 8.616 1.00 26.60 165 ALA C N 1
ATOM 5100 C CA . ALA C 1 187 ? 47.855 -7.089 7.702 1.00 26.17 165 ALA C CA 1
ATOM 5101 C C . ALA C 1 187 ? 46.624 -6.210 7.592 1.00 26.35 165 ALA C C 1
ATOM 5102 O O . ALA C 1 187 ? 46.747 -4.977 7.533 1.00 24.29 165 ALA C O 1
ATOM 5104 N N . GLN C 1 188 ? 45.442 -6.816 7.613 1.00 28.39 166 GLN C N 1
ATOM 5105 C CA . GLN C 1 188 ? 44.198 -6.050 7.463 1.00 29.18 166 GLN C CA 1
ATOM 5106 C C . GLN C 1 188 ? 43.939 -5.189 8.695 1.00 28.66 166 GLN C C 1
ATOM 5107 O O . GLN C 1 188 ? 43.449 -4.047 8.585 1.00 26.68 166 GLN C O 1
ATOM 5113 N N . GLU C 1 189 ? 44.258 -5.752 9.870 1.00 29.35 167 GLU C N 1
ATOM 5114 C CA . GLU C 1 189 ? 44.095 -5.050 11.159 1.00 28.80 167 GLU C CA 1
ATOM 5115 C C . GLU C 1 189 ? 45.034 -3.869 11.204 1.00 27.57 167 GLU C C 1
ATOM 5116 O O . GLU C 1 189 ? 44.642 -2.793 11.614 1.00 27.07 167 GLU C O 1
ATOM 5122 N N . ALA C 1 190 ? 46.255 -4.057 10.717 1.00 26.62 168 ALA C N 1
ATOM 5123 C CA . ALA C 1 190 ? 47.198 -2.964 10.674 1.00 26.91 168 ALA C CA 1
ATOM 5124 C C . ALA C 1 190 ? 46.729 -1.866 9.708 1.00 26.95 168 ALA C C 1
ATOM 5125 O O . ALA C 1 190 ? 46.907 -0.692 9.941 1.00 25.04 168 ALA C O 1
ATOM 5135 N N . ALA C 1 192 ? 43.624 -1.189 8.891 1.00 27.46 170 ALA C N 1
ATOM 5136 C CA . ALA C 1 192 ? 42.464 -0.487 9.430 1.00 27.65 170 ALA C CA 1
ATOM 5137 C C . ALA C 1 192 ? 42.901 0.489 10.507 1.00 27.29 170 ALA C C 1
ATOM 5138 O O . ALA C 1 192 ? 42.251 1.495 10.679 1.00 27.45 170 ALA C O 1
ATOM 5140 N N . LEU C 1 193 ? 44.021 0.245 11.182 1.00 25.74 171 LEU C N 1
ATOM 5141 C CA . LEU C 1 193 ? 44.480 1.235 12.169 1.00 26.61 171 LEU C CA 1
ATOM 5142 C C . LEU C 1 193 ? 45.198 2.424 11.550 1.00 25.56 171 LEU C C 1
ATOM 5143 O O . LEU C 1 193 ? 45.383 3.412 12.210 1.00 26.06 171 LEU C O 1
ATOM 5148 N N . GLY C 1 194 ? 45.649 2.303 10.312 1.00 24.44 172 GLY C N 1
ATOM 5149 C CA . GLY C 1 194 ? 46.468 3.347 9.687 1.00 24.10 172 GLY C CA 1
ATOM 5150 C C . GLY C 1 194 ? 47.979 3.096 9.782 1.00 23.37 172 GLY C C 1
ATOM 5151 O O . GLY C 1 194 ? 48.798 3.936 9.420 1.00 21.92 172 GLY C O 1
ATOM 5152 N N . LEU C 1 195 ? 48.331 1.890 10.166 1.00 23.47 173 LEU C N 1
ATOM 5153 C CA . LEU C 1 195 ? 49.751 1.519 10.343 1.00 24.52 173 LEU C CA 1
ATOM 5154 C C . LEU C 1 195 ? 50.372 1.077 9.050 1.00 24.94 173 LEU C C 1
ATOM 5155 O O . LEU C 1 195 ? 51.570 1.164 8.847 1.00 26.69 173 LEU C O 1
ATOM 5160 N N . VAL C 1 196 ? 49.500 0.700 8.117 1.00 25.30 174 VAL C N 1
ATOM 5161 C CA . VAL C 1 196 ? 49.868 0.221 6.819 1.00 24.20 174 VAL C CA 1
ATOM 5162 C C . VAL C 1 196 ? 48.901 0.885 5.818 1.00 24.48 174 VAL C C 1
ATOM 5163 O O . VAL C 1 196 ? 47.765 1.122 6.157 1.00 25.25 174 VAL C O 1
ATOM 5167 N N . ASP C 1 197 ? 49.347 1.151 4.604 1.00 24.10 175 ASP C N 1
ATOM 5168 C CA . ASP C 1 197 ? 48.576 1.940 3.629 1.00 25.36 175 ASP C CA 1
ATOM 5169 C C . ASP C 1 197 ? 47.901 1.105 2.556 1.00 25.81 175 ASP C C 1
ATOM 5170 O O . ASP C 1 197 ? 46.886 1.492 2.012 1.00 27.66 175 ASP C O 1
ATOM 5175 N N . GLU C 1 198 ? 48.430 -0.069 2.295 1.00 27.09 176 GLU C N 1
ATOM 5176 C CA . GLU C 1 198 ? 47.841 -0.952 1.298 1.00 29.05 176 GLU C CA 1
ATOM 5177 C C . GLU C 1 198 ? 48.278 -2.383 1.597 1.00 28.02 176 GLU C C 1
ATOM 5178 O O . GLU C 1 198 ? 49.384 -2.615 2.093 1.00 26.37 176 GLU C O 1
ATOM 5184 N N . VAL C 1 199 ? 47.370 -3.318 1.388 1.00 28.30 177 VAL C N 1
ATOM 5185 C CA . VAL C 1 199 ? 47.637 -4.748 1.559 1.00 29.59 177 VAL C CA 1
ATOM 5186 C C . VAL C 1 199 ? 47.490 -5.427 0.193 1.00 31.56 177 VAL C C 1
ATOM 5187 O O . VAL C 1 199 ? 46.528 -5.180 -0.491 1.00 31.53 177 VAL C O 1
ATOM 5191 N N . VAL C 1 200 ? 48.454 -6.273 -0.186 1.00 32.52 178 VAL C N 1
ATOM 5192 C CA . VAL C 1 200 ? 48.429 -6.940 -1.470 1.00 34.11 178 VAL C CA 1
ATOM 5193 C C . VAL C 1 200 ? 48.762 -8.386 -1.286 1.00 35.75 178 VAL C C 1
ATOM 5194 O O . VAL C 1 200 ? 49.545 -8.748 -0.394 1.00 33.87 178 VAL C O 1
ATOM 5198 N N . ASP C 1 201 ? 48.205 -9.229 -2.157 1.00 39.30 179 ASP C N 1
ATOM 5199 C CA . ASP C 1 201 ? 48.429 -10.712 -2.014 1.00 43.97 179 ASP C CA 1
ATOM 5200 C C . ASP C 1 201 ? 49.564 -11.210 -2.901 1.00 43.08 179 ASP C C 1
ATOM 5201 O O . ASP C 1 201 ? 49.802 -12.374 -2.995 1.00 42.57 179 ASP C O 1
ATOM 5206 N N . ASP C 1 202 ? 50.217 -10.280 -3.578 1.00 43.77 180 ASP C N 1
ATOM 5207 C CA . ASP C 1 202 ? 51.140 -10.588 -4.642 1.00 46.96 180 ASP C CA 1
ATOM 5208 C C . ASP C 1 202 ? 52.210 -9.493 -4.747 1.00 42.84 180 ASP C C 1
ATOM 5209 O O . ASP C 1 202 ? 51.908 -8.322 -4.630 1.00 40.85 180 ASP C O 1
ATOM 5214 N N . GLU C 1 203 ? 53.457 -9.866 -4.946 1.00 43.67 181 GLU C N 1
ATOM 5215 C CA . GLU C 1 203 ? 54.523 -8.870 -4.948 1.00 44.67 181 GLU C CA 1
ATOM 5216 C C . GLU C 1 203 ? 54.376 -7.922 -6.139 1.00 40.68 181 GLU C C 1
ATOM 5217 O O . GLU C 1 203 ? 54.678 -6.735 -6.055 1.00 38.87 181 GLU C O 1
ATOM 5223 N N . ALA C 1 204 ? 53.885 -8.436 -7.233 1.00 38.75 182 ALA C N 1
ATOM 5224 C CA . ALA C 1 204 ? 53.770 -7.639 -8.453 1.00 38.93 182 ALA C CA 1
ATOM 5225 C C . ALA C 1 204 ? 52.854 -6.435 -8.249 1.00 37.51 182 ALA C C 1
ATOM 5226 O O . ALA C 1 204 ? 53.007 -5.409 -8.864 1.00 35.32 182 ALA C O 1
ATOM 5228 N N . LYS C 1 205 ? 51.862 -6.602 -7.390 1.00 37.98 183 LYS C N 1
ATOM 5229 C CA . LYS C 1 205 ? 50.925 -5.542 -7.151 1.00 37.46 183 LYS C CA 1
ATOM 5230 C C . LYS C 1 205 ? 51.565 -4.469 -6.332 1.00 34.16 183 LYS C C 1
ATOM 5231 O O . LYS C 1 205 ? 51.184 -3.305 -6.440 1.00 32.42 183 LYS C O 1
ATOM 5237 N N . ALA C 1 206 ? 52.508 -4.847 -5.479 1.00 32.89 184 ALA C N 1
ATOM 5238 C CA . ALA C 1 206 ? 53.249 -3.842 -4.726 1.00 31.82 184 ALA C CA 1
ATOM 5239 C C . ALA C 1 206 ? 54.091 -3.006 -5.652 1.00 31.03 184 ALA C C 1
ATOM 5240 O O . ALA C 1 206 ? 54.090 -1.780 -5.563 1.00 30.61 184 ALA C O 1
ATOM 5242 N N . TRP C 1 207 ? 54.750 -3.668 -6.592 1.00 32.46 185 TRP C N 1
ATOM 5243 C CA . TRP C 1 207 ? 55.590 -2.970 -7.586 1.00 32.94 185 TRP C CA 1
ATOM 5244 C C . TRP C 1 207 ? 54.793 -2.084 -8.518 1.00 33.31 185 TRP C C 1
ATOM 5245 O O . TRP C 1 207 ? 55.269 -1.062 -8.973 1.00 32.13 185 TRP C O 1
ATOM 5256 N N . LYS C 1 208 ? 53.551 -2.445 -8.771 1.00 34.23 186 LYS C N 1
ATOM 5257 C CA . LYS C 1 208 ? 52.716 -1.580 -9.593 1.00 36.82 186 LYS C CA 1
ATOM 5258 C C . LYS C 1 208 ? 52.434 -0.243 -8.842 1.00 32.95 186 LYS C C 1
ATOM 5259 O O . LYS C 1 208 ? 52.503 0.823 -9.412 1.00 30.41 186 LYS C O 1
ATOM 5265 N N . ILE C 1 209 ? 52.147 -0.328 -7.554 1.00 30.67 187 ILE C N 1
ATOM 5266 C CA . ILE C 1 209 ? 51.965 0.863 -6.744 1.00 29.06 187 ILE C CA 1
ATOM 5267 C C . ILE C 1 209 ? 53.244 1.704 -6.704 1.00 28.79 187 ILE C C 1
ATOM 5268 O O . ILE C 1 209 ? 53.206 2.902 -6.883 1.00 28.13 187 ILE C O 1
ATOM 5273 N N . ILE C 1 210 ? 54.384 1.049 -6.515 1.00 29.30 188 ILE C N 1
ATOM 5274 C CA . ILE C 1 210 ? 55.640 1.744 -6.505 1.00 28.41 188 ILE C CA 1
ATOM 5275 C C . ILE C 1 210 ? 55.947 2.417 -7.850 1.00 29.26 188 ILE C C 1
ATOM 5276 O O . ILE C 1 210 ? 56.365 3.572 -7.899 1.00 29.54 188 ILE C O 1
ATOM 5281 N N . ASP C 1 211 ? 55.757 1.695 -8.929 1.00 30.71 189 ASP C N 1
ATOM 5282 C CA . ASP C 1 211 ? 56.001 2.240 -10.268 1.00 33.40 189 ASP C CA 1
ATOM 5283 C C . ASP C 1 211 ? 55.107 3.435 -10.576 1.00 32.29 189 ASP C C 1
ATOM 5284 O O . ASP C 1 211 ? 55.527 4.347 -11.255 1.00 30.44 189 ASP C O 1
ATOM 5289 N N . ASP C 1 212 ? 53.879 3.434 -10.065 1.00 31.73 190 ASP C N 1
ATOM 5290 C CA . ASP C 1 212 ? 52.973 4.550 -10.296 1.00 32.54 190 ASP C CA 1
ATOM 5291 C C . ASP C 1 212 ? 53.547 5.772 -9.570 1.00 30.03 190 ASP C C 1
ATOM 5292 O O . ASP C 1 212 ? 53.475 6.855 -10.098 1.00 29.56 190 ASP C O 1
ATOM 5297 N N . ILE C 1 213 ? 54.111 5.589 -8.372 1.00 27.26 191 ILE C N 1
ATOM 5298 C CA . ILE C 1 213 ? 54.704 6.700 -7.651 1.00 25.66 191 ILE C CA 1
ATOM 5299 C C . ILE C 1 213 ? 55.917 7.263 -8.354 1.00 25.53 191 ILE C C 1
ATOM 5300 O O . ILE C 1 213 ? 56.109 8.483 -8.420 1.00 24.01 191 ILE C O 1
ATOM 5305 N N . CYS C 1 214 ? 56.688 6.386 -8.972 1.00 27.26 192 CYS C N 1
ATOM 5306 C CA . CYS C 1 214 ? 57.779 6.811 -9.842 1.00 28.50 192 CYS C CA 1
ATOM 5307 C C . CYS C 1 214 ? 57.406 7.682 -11.020 1.00 29.14 192 CYS C C 1
ATOM 5308 O O . CYS C 1 214 ? 58.250 8.330 -11.569 1.00 29.42 192 CYS C O 1
ATOM 5311 N N . LYS C 1 215 ? 56.161 7.670 -11.443 1.00 30.92 193 LYS C N 1
ATOM 5312 C CA . LYS C 1 215 ? 55.768 8.485 -12.609 1.00 35.11 193 LYS C CA 1
ATOM 5313 C C . LYS C 1 215 ? 55.605 9.938 -12.228 1.00 32.16 193 LYS C C 1
ATOM 5314 O O . LYS C 1 215 ? 55.539 10.784 -13.110 1.00 32.09 193 LYS C O 1
ATOM 5320 N N . LYS C 1 216 ? 55.454 10.230 -10.944 1.00 29.32 194 LYS C N 1
ATOM 5321 C CA . LYS C 1 216 ? 55.170 11.625 -10.539 1.00 28.47 194 LYS C CA 1
ATOM 5322 C C . LYS C 1 216 ? 56.453 12.459 -10.566 1.00 26.62 194 LYS C C 1
ATOM 5323 O O . LYS C 1 216 ? 57.519 11.927 -10.337 1.00 25.23 194 LYS C O 1
ATOM 5329 N N . PRO C 1 217 ? 56.349 13.753 -10.879 1.00 25.21 195 PRO C N 1
ATOM 5330 C CA . PRO C 1 217 ? 57.532 14.564 -10.822 1.00 25.35 195 PRO C CA 1
ATOM 5331 C C . PRO C 1 217 ? 58.241 14.573 -9.440 1.00 24.75 195 PRO C C 1
ATOM 5332 O O . PRO C 1 217 ? 57.615 14.665 -8.410 1.00 20.89 195 PRO C O 1
ATOM 5336 N N . LYS C 1 218 ? 59.560 14.418 -9.496 1.00 26.20 196 LYS C N 1
ATOM 5337 C CA . LYS C 1 218 ? 60.411 14.287 -8.319 1.00 27.16 196 LYS C CA 1
ATOM 5338 C C . LYS C 1 218 ? 60.243 15.426 -7.316 1.00 25.07 196 LYS C C 1
ATOM 5339 O O . LYS C 1 218 ? 60.074 15.199 -6.124 1.00 22.53 196 LYS C O 1
ATOM 5345 N N . LYS C 1 219 ? 60.302 16.644 -7.825 1.00 24.02 197 LYS C N 1
ATOM 5346 C CA . LYS C 1 219 ? 60.208 17.783 -6.968 1.00 24.25 197 LYS C CA 1
ATOM 5347 C C . LYS C 1 219 ? 58.860 17.824 -6.240 1.00 22.32 197 LYS C C 1
ATOM 5348 O O . LYS C 1 219 ? 58.752 18.208 -5.048 1.00 19.87 197 LYS C O 1
ATOM 5354 N N . THR C 1 220 ? 57.813 17.422 -6.943 1.00 21.10 198 THR C N 1
ATOM 5355 C CA . THR C 1 220 ? 56.487 17.387 -6.357 1.00 19.93 198 THR C CA 1
ATOM 5356 C C . THR C 1 220 ? 56.446 16.452 -5.128 1.00 19.50 198 THR C C 1
ATOM 5357 O O . THR C 1 220 ? 55.930 16.806 -4.089 1.00 19.58 198 THR C O 1
ATOM 5361 N N . LEU C 1 221 ? 56.960 15.252 -5.275 1.00 19.36 199 LEU C N 1
ATOM 5362 C CA . LEU C 1 221 ? 56.950 14.284 -4.197 1.00 19.42 199 LEU C CA 1
ATOM 5363 C C . LEU C 1 221 ? 57.799 14.743 -3.050 1.00 18.92 199 LEU C C 1
ATOM 5364 O O . LEU C 1 221 ? 57.474 14.549 -1.883 1.00 18.55 199 LEU C O 1
ATOM 5369 N N . GLN C 1 222 ? 58.919 15.338 -3.374 1.00 19.12 200 GLN C N 1
ATOM 5370 C CA . GLN C 1 222 ? 59.799 15.865 -2.362 1.00 19.40 200 GLN C CA 1
ATOM 5371 C C . GLN C 1 222 ? 59.099 16.924 -1.524 1.00 18.24 200 GLN C C 1
ATOM 5372 O O . GLN C 1 222 ? 59.157 16.910 -0.334 1.00 17.30 200 GLN C O 1
ATOM 5378 N N . PHE C 1 223 ? 58.392 17.831 -2.174 1.00 18.25 201 PHE C N 1
ATOM 5379 C CA . PHE C 1 223 ? 57.677 18.890 -1.452 1.00 17.49 201 PHE C CA 1
ATOM 5380 C C . PHE C 1 223 ? 56.501 18.369 -0.648 1.00 17.48 201 PHE C C 1
ATOM 5381 O O . PHE C 1 223 ? 56.173 18.908 0.454 1.00 15.85 201 PHE C O 1
ATOM 5389 N N . ILE C 1 224 ? 55.849 17.336 -1.174 1.00 16.88 202 ILE C N 1
ATOM 5390 C CA . ILE C 1 224 ? 54.718 16.762 -0.436 1.00 17.22 202 ILE C CA 1
ATOM 5391 C C . ILE C 1 224 ? 55.243 16.231 0.885 1.00 17.78 202 ILE C C 1
ATOM 5392 O O . ILE C 1 224 ? 54.696 16.425 1.949 1.00 19.82 202 ILE C O 1
ATOM 5397 N N . LYS C 1 225 ? 56.352 15.532 0.772 1.00 19.33 203 LYS C N 1
ATOM 5398 C CA . LYS C 1 225 ? 56.997 14.908 1.889 1.00 21.22 203 LYS C CA 1
ATOM 5399 C C . LYS C 1 225 ? 57.475 15.903 2.952 1.00 21.10 203 LYS C C 1
ATOM 5400 O O . LYS C 1 225 ? 57.234 15.689 4.107 1.00 21.22 203 LYS C O 1
ATOM 5406 N N . ARG C 1 226 ? 58.077 17.003 2.540 1.00 22.57 204 ARG C N 1
ATOM 5407 C CA . ARG C 1 226 ? 58.516 18.030 3.459 1.00 23.77 204 ARG C CA 1
ATOM 5408 C C . ARG C 1 226 ? 57.389 18.691 4.227 1.00 21.78 204 ARG C C 1
ATOM 5409 O O . ARG C 1 226 ? 57.516 18.915 5.392 1.00 20.55 204 ARG C O 1
ATOM 5417 N N . ALA C 1 227 ? 56.304 19.012 3.536 1.00 19.53 205 ALA C N 1
ATOM 5418 C CA . ALA C 1 227 ? 55.129 19.634 4.113 1.00 18.46 205 ALA C CA 1
ATOM 5419 C C . ALA C 1 227 ? 54.409 18.743 5.089 1.00 18.60 205 ALA C C 1
ATOM 5420 O O . ALA C 1 227 ? 53.966 19.179 6.112 1.00 16.66 205 ALA C O 1
ATOM 5422 N N . ILE C 1 228 ? 54.299 17.479 4.746 1.00 18.83 206 ILE C N 1
ATOM 5423 C CA . ILE C 1 228 ? 53.696 16.522 5.664 1.00 20.25 206 ILE C CA 1
ATOM 5424 C C . ILE C 1 228 ? 54.513 16.449 6.954 1.00 23.31 206 ILE C C 1
ATOM 5425 O O . ILE C 1 228 ? 53.948 16.545 8.038 1.00 23.64 206 ILE C O 1
ATOM 5430 N N . ASN C 1 229 ? 55.843 16.304 6.815 1.00 28.87 207 ASN C N 1
ATOM 5431 C CA . ASN C 1 229 ? 56.780 16.118 7.984 1.00 29.95 207 ASN C CA 1
ATOM 5432 C C . ASN C 1 229 ? 56.795 17.347 8.872 1.00 28.50 207 ASN C C 1
ATOM 5433 O O . ASN C 1 229 ? 56.557 17.277 10.053 1.00 27.44 207 ASN C O 1
ATOM 5438 N N . SER C 1 230 ? 56.871 18.505 8.271 1.00 25.13 208 SER C N 1
ATOM 5439 C CA . SER C 1 230 ? 56.903 19.697 9.062 1.00 25.20 208 SER C CA 1
ATOM 5440 C C . SER C 1 230 ? 55.503 20.123 9.611 1.00 23.02 208 SER C C 1
ATOM 5441 O O . SER C 1 230 ? 55.430 20.985 10.500 1.00 24.48 208 SER C O 1
ATOM 5444 N N . SER C 1 231 ? 54.397 19.545 9.122 1.00 19.91 209 SER C N 1
ATOM 5445 C CA . SER C 1 231 ? 53.081 19.859 9.643 1.00 19.68 209 SER C CA 1
ATOM 5446 C C . SER C 1 231 ? 52.936 19.455 11.150 1.00 20.60 209 SER C C 1
ATOM 5447 O O . SER C 1 231 ? 52.151 20.045 11.887 1.00 20.55 209 SER C O 1
ATOM 5450 N N . TYR C 1 232 ? 53.756 18.528 11.593 1.00 20.98 210 TYR C N 1
ATOM 5451 C CA . TYR C 1 232 ? 53.810 18.127 12.982 1.00 22.73 210 TYR C CA 1
ATOM 5452 C C . TYR C 1 232 ? 54.637 19.034 13.872 1.00 25.15 210 TYR C C 1
ATOM 5453 O O . TYR C 1 232 ? 54.736 18.810 15.070 1.00 28.13 210 TYR C O 1
ATOM 5462 N N . ASP C 1 233 ? 55.264 20.063 13.314 1.00 27.00 211 ASP C N 1
ATOM 5463 C CA . ASP C 1 233 ? 56.098 20.980 14.102 1.00 28.72 211 ASP C CA 1
ATOM 5464 C C . ASP C 1 233 ? 55.586 22.411 14.166 1.00 28.03 211 ASP C C 1
ATOM 5465 O O . ASP C 1 233 ? 56.303 23.324 14.525 1.00 27.55 211 ASP C O 1
ATOM 5478 N N . GLY C 1 235 ? 51.723 25.150 13.831 1.00 30.62 213 GLY C N 1
ATOM 5479 C CA . GLY C 1 235 ? 50.287 25.321 13.689 1.00 30.95 213 GLY C CA 1
ATOM 5480 C C . GLY C 1 235 ? 49.874 25.298 12.221 1.00 29.72 213 GLY C C 1
ATOM 5481 O O . GLY C 1 235 ? 50.670 25.556 11.317 1.00 28.37 213 GLY C O 1
ATOM 5482 N N . LEU C 1 236 ? 48.577 25.154 12.020 1.00 29.47 214 LEU C N 1
ATOM 5483 C CA . LEU C 1 236 ? 47.995 25.149 10.688 1.00 28.24 214 LEU C CA 1
ATOM 5484 C C . LEU C 1 236 ? 48.327 26.288 9.755 1.00 26.86 214 LEU C C 1
ATOM 5485 O O . LEU C 1 236 ? 48.717 26.030 8.618 1.00 27.90 214 LEU C O 1
ATOM 5490 N N . GLU C 1 237 ? 48.145 27.525 10.199 1.00 27.37 215 GLU C N 1
ATOM 5491 C CA . GLU C 1 237 ? 48.358 28.690 9.312 1.00 30.42 215 GLU C CA 1
ATOM 5492 C C . GLU C 1 237 ? 49.765 28.758 8.779 1.00 28.64 215 GLU C C 1
ATOM 5493 O O . GLU C 1 237 ? 49.993 29.050 7.620 1.00 31.29 215 GLU C O 1
ATOM 5499 N N . SER C 1 238 ? 50.704 28.448 9.636 1.00 29.60 216 SER C N 1
ATOM 5500 C CA . SER C 1 238 ? 52.119 28.413 9.267 1.00 28.18 216 SER C CA 1
ATOM 5501 C C . SER C 1 238 ? 52.306 27.329 8.265 1.00 23.84 216 SER C C 1
ATOM 5502 O O . SER C 1 238 ? 52.998 27.512 7.265 1.00 22.95 216 SER C O 1
ATOM 5505 N N . ALA C 1 239 ? 51.680 26.197 8.500 1.00 21.03 217 ALA C N 1
ATOM 5506 C CA . ALA C 1 239 ? 51.883 25.058 7.606 1.00 20.33 217 ALA C CA 1
ATOM 5507 C C . ALA C 1 239 ? 51.274 25.331 6.253 1.00 19.93 217 ALA C C 1
ATOM 5508 O O . ALA C 1 239 ? 51.848 24.991 5.241 1.00 17.86 217 ALA C O 1
ATOM 5518 N N . ASP C 1 241 ? 50.879 28.337 4.966 1.00 22.02 219 ASP C N 1
ATOM 5519 C CA . ASP C 1 241 ? 51.806 29.253 4.324 1.00 25.98 219 ASP C CA 1
ATOM 5520 C C . ASP C 1 241 ? 52.963 28.503 3.629 1.00 24.24 219 ASP C C 1
ATOM 5521 O O . ASP C 1 241 ? 53.362 28.839 2.527 1.00 23.62 219 ASP C O 1
ATOM 5526 N N . GLN C 1 242 ? 53.522 27.536 4.313 1.00 21.90 220 GLN C N 1
ATOM 5527 C CA . GLN C 1 242 ? 54.595 26.739 3.774 1.00 22.43 220 GLN C CA 1
ATOM 5528 C C . GLN C 1 242 ? 54.164 25.935 2.556 1.00 20.51 220 GLN C C 1
ATOM 5529 O O . GLN C 1 242 ? 54.857 25.849 1.570 1.00 20.60 220 GLN C O 1
ATOM 5535 N N . GLU C 1 243 ? 53.007 25.315 2.625 1.00 19.21 221 GLU C N 1
ATOM 5536 C CA . GLU C 1 243 ? 52.489 24.523 1.502 1.00 17.71 221 GLU C CA 1
ATOM 5537 C C . GLU C 1 243 ? 52.354 25.409 0.250 1.00 17.35 221 GLU C C 1
ATOM 5538 O O . GLU C 1 243 ? 52.679 25.000 -0.860 1.00 17.86 221 GLU C O 1
ATOM 5544 N N . ALA C 1 244 ? 51.842 26.626 0.431 1.00 16.39 222 ALA C N 1
ATOM 5545 C CA . ALA C 1 244 ? 51.672 27.576 -0.664 1.00 16.06 222 ALA C CA 1
ATOM 5546 C C . ALA C 1 244 ? 53.003 27.985 -1.317 1.00 16.81 222 ALA C C 1
ATOM 5547 O O . ALA C 1 244 ? 53.090 28.168 -2.520 1.00 17.05 222 ALA C O 1
ATOM 5549 N N . LEU C 1 245 ? 54.018 28.221 -0.483 1.00 17.25 223 LEU C N 1
ATOM 5550 C CA . LEU C 1 245 ? 55.357 28.565 -0.974 1.00 17.43 223 LEU C CA 1
ATOM 5551 C C . LEU C 1 245 ? 55.919 27.392 -1.806 1.00 17.38 223 LEU C C 1
ATOM 5552 O O . LEU C 1 245 ? 56.467 27.608 -2.891 1.00 17.55 223 LEU C O 1
ATOM 5557 N N . TYR C 1 246 ? 55.805 26.151 -1.304 1.00 16.64 224 TYR C N 1
ATOM 5558 C CA . TYR C 1 246 ? 56.311 25.011 -2.062 1.00 16.47 224 TYR C CA 1
ATOM 5559 C C . TYR C 1 246 ? 55.571 24.927 -3.413 1.00 16.68 224 TYR C C 1
ATOM 5560 O O . TYR C 1 246 ? 56.157 24.716 -4.457 1.00 16.11 224 TYR C O 1
ATOM 5569 N N . PHE C 1 247 ? 54.278 25.113 -3.384 1.00 16.97 225 PHE C N 1
ATOM 5570 C CA . PHE C 1 247 ? 53.439 25.046 -4.592 1.00 17.57 225 PHE C CA 1
ATOM 5571 C C . PHE C 1 247 ? 53.956 26.035 -5.598 1.00 18.75 225 PHE C C 1
ATOM 5572 O O . PHE C 1 247 ? 54.104 25.749 -6.787 1.00 19.60 225 PHE C O 1
ATOM 5580 N N . SER C 1 248 ? 54.299 27.194 -5.116 1.00 19.57 226 SER C N 1
ATOM 5581 C CA . SER C 1 248 ? 54.800 28.231 -6.013 1.00 21.69 226 SER C CA 1
ATOM 5582 C C . SER C 1 248 ? 56.163 27.861 -6.633 1.00 21.60 226 SER C C 1
ATOM 5583 O O . SER C 1 248 ? 56.407 28.077 -7.837 1.00 20.52 226 SER C O 1
ATOM 5586 N N . LEU C 1 249 ? 57.067 27.328 -5.810 1.00 22.13 227 LEU C N 1
ATOM 5587 C CA . LEU C 1 249 ? 58.417 26.915 -6.288 1.00 23.14 227 LEU C CA 1
ATOM 5588 C C . LEU C 1 249 ? 58.368 25.777 -7.305 1.00 23.35 227 LEU C C 1
ATOM 5589 O O . LEU C 1 249 ? 59.261 25.639 -8.127 1.00 24.65 227 LEU C O 1
ATOM 5594 N N . LEU C 1 250 ? 57.324 24.956 -7.265 1.00 21.64 228 LEU C N 1
ATOM 5595 C CA . LEU C 1 250 ? 57.168 23.903 -8.284 1.00 21.15 228 LEU C CA 1
ATOM 5596 C C . LEU C 1 250 ? 57.115 24.456 -9.679 1.00 22.44 228 LEU C C 1
ATOM 5597 O O . LEU C 1 250 ? 57.470 23.769 -10.645 1.00 22.51 228 LEU C O 1
ATOM 5602 N N . PHE C 1 251 ? 56.644 25.691 -9.820 1.00 22.53 229 PHE C N 1
ATOM 5603 C CA . PHE C 1 251 ? 56.582 26.318 -11.166 1.00 23.58 229 PHE C CA 1
ATOM 5604 C C . PHE C 1 251 ? 57.915 26.794 -11.694 1.00 24.69 229 PHE C C 1
ATOM 5605 O O . PHE C 1 251 ? 57.972 27.386 -12.738 1.00 26.27 229 PHE C O 1
ATOM 5613 N N . THR C 1 252 ? 58.997 26.522 -10.960 1.00 24.77 230 THR C N 1
ATOM 5614 C CA . THR C 1 252 ? 60.354 26.684 -11.490 1.00 25.78 230 THR C CA 1
ATOM 5615 C C . THR C 1 252 ? 60.949 25.367 -11.957 1.00 26.40 230 THR C C 1
ATOM 5616 O O . THR C 1 252 ? 62.082 25.338 -12.410 1.00 27.10 230 THR C O 1
ATOM 5620 N N . ASP C 1 253 ? 60.225 24.277 -11.790 1.00 26.25 231 ASP C N 1
ATOM 5621 C CA . ASP C 1 253 ? 60.753 22.927 -12.058 1.00 28.69 231 ASP C CA 1
ATOM 5622 C C . ASP C 1 253 ? 60.371 22.404 -13.466 1.00 28.95 231 ASP C C 1
ATOM 5623 O O . ASP C 1 253 ? 59.202 22.330 -13.795 1.00 27.83 231 ASP C O 1
ATOM 5628 N N . PRO C 1 254 ? 61.355 22.057 -14.296 1.00 31.01 232 PRO C N 1
ATOM 5629 C CA . PRO C 1 254 ? 61.078 21.644 -15.685 1.00 31.45 232 PRO C CA 1
ATOM 5630 C C . PRO C 1 254 ? 60.158 20.434 -15.798 1.00 31.20 232 PRO C C 1
ATOM 5631 O O . PRO C 1 254 ? 59.266 20.408 -16.608 1.00 32.26 232 PRO C O 1
ATOM 5635 N N . GLU C 1 255 ? 60.329 19.458 -14.942 1.00 31.18 233 GLU C N 1
ATOM 5636 C CA . GLU C 1 255 ? 59.477 18.282 -14.961 1.00 32.07 233 GLU C CA 1
ATOM 5637 C C . GLU C 1 255 ? 57.976 18.638 -14.682 1.00 29.88 233 GLU C C 1
ATOM 5638 O O . GLU C 1 255 ? 57.060 18.095 -15.286 1.00 29.97 233 GLU C O 1
ATOM 5644 N N . VAL C 1 256 ? 57.737 19.535 -13.739 1.00 27.73 234 VAL C N 1
ATOM 5645 C CA . VAL C 1 256 ? 56.385 19.979 -13.401 1.00 25.32 234 VAL C CA 1
ATOM 5646 C C . VAL C 1 256 ? 55.784 20.725 -14.561 1.00 25.98 234 VAL C C 1
ATOM 5647 O O . VAL C 1 256 ? 54.659 20.470 -14.950 1.00 25.46 234 VAL C O 1
ATOM 5651 N N . LEU C 1 257 ? 56.556 21.640 -15.123 1.00 27.96 235 LEU C N 1
ATOM 5652 C CA . LEU C 1 257 ? 56.096 22.423 -16.267 1.00 30.21 235 LEU C CA 1
ATOM 5653 C C . LEU C 1 257 ? 55.732 21.538 -17.434 1.00 31.60 235 LEU C C 1
ATOM 5654 O O . LEU C 1 257 ? 54.701 21.762 -18.070 1.00 31.43 235 LEU C O 1
ATOM 5659 N N . ASP C 1 258 ? 56.557 20.542 -17.706 1.00 32.45 236 ASP C N 1
ATOM 5660 C CA . ASP C 1 258 ? 56.282 19.659 -18.809 1.00 36.60 236 ASP C CA 1
ATOM 5661 C C . ASP C 1 258 ? 55.007 18.851 -18.527 1.00 34.46 236 ASP C C 1
ATOM 5662 O O . ASP C 1 258 ? 54.209 18.628 -19.425 1.00 32.98 236 ASP C O 1
ATOM 5667 N N . ALA C 1 259 ? 54.820 18.416 -17.287 1.00 31.78 237 ALA C N 1
ATOM 5668 C CA . ALA C 1 259 ? 53.637 17.649 -16.933 1.00 31.83 237 ALA C CA 1
ATOM 5669 C C . ALA C 1 259 ? 52.380 18.460 -17.201 1.00 32.30 237 ALA C C 1
ATOM 5670 O O . ALA C 1 259 ? 51.322 17.885 -17.403 1.00 33.71 237 ALA C O 1
ATOM 5672 N N . LEU C 1 260 ? 52.489 19.787 -17.137 1.00 32.25 238 LEU C N 1
ATOM 5673 C CA . LEU C 1 260 ? 51.335 20.674 -17.326 1.00 33.47 238 LEU C CA 1
ATOM 5674 C C . LEU C 1 260 ? 51.159 21.126 -18.767 1.00 35.73 238 LEU C C 1
ATOM 5675 O O . LEU C 1 260 ? 50.154 21.760 -19.090 1.00 37.88 238 LEU C O 1
ATOM 5680 N N . SER C 1 261 ? 52.132 20.833 -19.616 1.00 36.23 239 SER C N 1
ATOM 5681 C CA . SER C 1 261 ? 52.210 21.480 -20.952 1.00 38.87 239 SER C CA 1
ATOM 5682 C C . SER C 1 261 ? 51.070 21.099 -21.910 1.00 39.15 239 SER C C 1
ATOM 5683 O O . SER C 1 261 ? 50.692 21.888 -22.745 1.00 38.16 239 SER C O 1
ATOM 5686 N N . LYS C 1 262 ? 50.512 19.903 -21.777 1.00 41.38 240 LYS C N 1
ATOM 5687 C CA . LYS C 1 262 ? 49.297 19.511 -22.536 1.00 45.18 240 LYS C CA 1
ATOM 5688 C C . LYS C 1 262 ? 48.196 20.546 -22.471 1.00 44.49 240 LYS C C 1
ATOM 5689 O O . LYS C 1 262 ? 47.445 20.698 -23.408 1.00 44.08 240 LYS C O 1
ATOM 5695 N N . TRP C 1 263 ? 48.118 21.274 -21.365 1.00 44.56 241 TRP C N 1
ATOM 5696 C CA . TRP C 1 263 ? 47.050 22.254 -21.138 1.00 45.26 241 TRP C CA 1
ATOM 5697 C C . TRP C 1 263 ? 47.466 23.702 -21.308 1.00 46.28 241 TRP C C 1
ATOM 5698 O O . TRP C 1 263 ? 46.659 24.605 -21.102 1.00 52.04 241 TRP C O 1
ATOM 5709 N N . ARG C 1 264 ? 48.703 23.945 -21.715 1.00 48.48 242 ARG C N 1
ATOM 5710 C CA . ARG C 1 264 ? 49.197 25.309 -21.823 1.00 53.21 242 ARG C CA 1
ATOM 5711 C C . ARG C 1 264 ? 48.506 25.992 -22.961 1.00 62.88 242 ARG C C 1
ATOM 5712 O O . ARG C 1 264 ? 48.440 25.434 -24.054 1.00 69.04 242 ARG C O 1
ATOM 5720 N N . LYS C 1 265 ? 47.964 27.185 -22.671 1.00 74.32 243 LYS C N 1
ATOM 5721 C CA . LYS C 1 265 ? 46.942 27.894 -23.518 1.00 76.65 243 LYS C CA 1
ATOM 5722 C C . LYS C 1 265 ? 45.671 27.013 -23.836 1.00 75.75 243 LYS C C 1
ATOM 5723 O O . LYS C 1 265 ? 44.533 27.319 -23.485 1.00 72.00 243 LYS C O 1
ATOM 5730 N N . SER D 1 22 ? 94.169 28.737 -3.193 1.00 75.72 0 SER D N 1
ATOM 5731 C CA . SER D 1 22 ? 93.148 27.818 -3.825 1.00 71.83 0 SER D CA 1
ATOM 5732 C C . SER D 1 22 ? 91.774 27.900 -3.153 1.00 63.65 0 SER D C 1
ATOM 5733 O O . SER D 1 22 ? 90.758 27.659 -3.780 1.00 60.32 0 SER D O 1
ATOM 5744 N N . LEU D 1 24 ? 88.878 29.547 -0.312 1.00 32.49 2 LEU D N 1
ATOM 5745 C CA . LEU D 1 24 ? 88.283 30.736 0.297 1.00 29.82 2 LEU D CA 1
ATOM 5746 C C . LEU D 1 24 ? 87.943 30.593 1.806 1.00 26.93 2 LEU D C 1
ATOM 5747 O O . LEU D 1 24 ? 87.561 31.553 2.440 1.00 26.62 2 LEU D O 1
ATOM 5752 N N . VAL D 1 25 ? 88.147 29.415 2.378 1.00 25.12 3 VAL D N 1
ATOM 5753 C CA . VAL D 1 25 ? 88.051 29.220 3.818 1.00 23.91 3 VAL D CA 1
ATOM 5754 C C . VAL D 1 25 ? 89.207 28.357 4.274 1.00 23.72 3 VAL D C 1
ATOM 5755 O O . VAL D 1 25 ? 89.495 27.341 3.708 1.00 25.37 3 VAL D O 1
ATOM 5759 N N . GLU D 1 26 ? 89.923 28.814 5.261 1.00 24.90 4 GLU D N 1
ATOM 5760 C CA . GLU D 1 26 ? 91.081 28.116 5.781 1.00 25.97 4 GLU D CA 1
ATOM 5761 C C . GLU D 1 26 ? 90.657 27.459 7.060 1.00 23.61 4 GLU D C 1
ATOM 5762 O O . GLU D 1 26 ? 89.792 27.967 7.750 1.00 22.52 4 GLU D O 1
ATOM 5768 N N . ILE D 1 27 ? 91.328 26.384 7.407 1.00 22.32 5 ILE D N 1
ATOM 5769 C CA . ILE D 1 27 ? 91.223 25.812 8.737 1.00 21.84 5 ILE D CA 1
ATOM 5770 C C . ILE D 1 27 ? 92.608 25.767 9.452 1.00 22.83 5 ILE D C 1
ATOM 5771 O O . ILE D 1 27 ? 93.645 25.501 8.830 1.00 24.28 5 ILE D O 1
ATOM 5776 N N . GLU D 1 28 ? 92.615 26.165 10.703 1.00 21.41 6 GLU D N 1
ATOM 5777 C CA . GLU D 1 28 ? 93.817 26.357 11.471 1.00 22.73 6 GLU D CA 1
ATOM 5778 C C . GLU D 1 28 ? 93.539 25.858 12.849 1.00 22.34 6 GLU D C 1
ATOM 5779 O O . GLU D 1 28 ? 92.398 25.397 13.095 1.00 22.43 6 GLU D O 1
ATOM 5785 N N . ARG D 1 29 ? 94.580 25.838 13.680 1.00 21.45 7 ARG D N 1
ATOM 5786 C CA . ARG D 1 29 ? 94.446 25.347 15.005 1.00 23.74 7 ARG D CA 1
ATOM 5787 C C . ARG D 1 29 ? 95.074 26.268 16.037 1.00 23.24 7 ARG D C 1
ATOM 5788 O O . ARG D 1 29 ? 96.161 26.730 15.818 1.00 24.32 7 ARG D O 1
ATOM 5796 N N . ARG D 1 30 ? 94.341 26.529 17.138 1.00 21.94 8 ARG D N 1
ATOM 5797 C CA . ARG D 1 30 ? 94.924 27.261 18.296 1.00 23.49 8 ARG D CA 1
ATOM 5798 C C . ARG D 1 30 ? 94.572 26.468 19.543 1.00 22.70 8 ARG D C 1
ATOM 5799 O O . ARG D 1 30 ? 93.443 26.473 19.964 1.00 22.70 8 ARG D O 1
ATOM 5807 N N . GLY D 1 31 ? 95.555 25.845 20.168 1.00 23.92 9 GLY D N 1
ATOM 5808 C CA . GLY D 1 31 ? 95.345 25.022 21.335 1.00 23.41 9 GLY D CA 1
ATOM 5809 C C . GLY D 1 31 ? 94.330 23.915 21.047 1.00 24.41 9 GLY D C 1
ATOM 5810 O O . GLY D 1 31 ? 94.482 23.109 20.118 1.00 26.79 9 GLY D O 1
ATOM 5811 N N . ASP D 1 32 ? 93.272 23.888 21.836 1.00 26.22 10 ASP D N 1
ATOM 5812 C CA . ASP D 1 32 ? 92.144 22.951 21.730 1.00 28.81 10 ASP D CA 1
ATOM 5813 C C . ASP D 1 32 ? 91.028 23.439 20.855 1.00 26.07 10 ASP D C 1
ATOM 5814 O O . ASP D 1 32 ? 89.940 22.848 20.850 1.00 25.76 10 ASP D O 1
ATOM 5819 N N . ALA D 1 33 ? 91.299 24.500 20.103 1.00 23.38 11 ALA D N 1
ATOM 5820 C CA . ALA D 1 33 ? 90.296 25.066 19.225 1.00 22.50 11 ALA D CA 1
ATOM 5821 C C . ALA D 1 33 ? 90.640 24.869 17.748 1.00 21.74 11 ALA D C 1
ATOM 5822 O O . ALA D 1 33 ? 91.746 25.151 17.356 1.00 22.56 11 ALA D O 1
ATOM 5824 N N . SER D 1 34 ? 89.677 24.395 16.949 1.00 20.26 12 SER D N 1
ATOM 5825 C CA . SER D 1 34 ? 89.761 24.512 15.500 1.00 19.78 12 SER D CA 1
ATOM 5826 C C . SER D 1 34 ? 89.346 25.929 15.137 1.00 19.84 12 SER D C 1
ATOM 5827 O O . SER D 1 34 ? 88.395 26.480 15.655 1.00 18.95 12 SER D O 1
ATOM 5830 N N . LEU D 1 35 ? 90.076 26.521 14.237 1.00 20.50 13 LEU D N 1
ATOM 5831 C CA . LEU D 1 35 ? 89.876 27.889 13.859 1.00 19.79 13 LEU D CA 1
ATOM 5832 C C . LEU D 1 35 ? 89.579 27.933 12.378 1.00 19.18 13 LEU D C 1
ATOM 5833 O O . LEU D 1 35 ? 90.412 27.550 11.557 1.00 19.89 13 LEU D O 1
ATOM 5838 N N . ILE D 1 36 ? 88.379 28.377 12.033 1.00 18.48 14 ILE D N 1
ATOM 5839 C CA . ILE D 1 36 ? 87.923 28.442 10.639 1.00 19.05 14 ILE D CA 1
ATOM 5840 C C . ILE D 1 36 ? 87.893 29.845 10.218 1.00 18.43 14 ILE D C 1
ATOM 5841 O O . ILE D 1 36 ? 87.266 30.664 10.833 1.00 17.74 14 ILE D O 1
ATOM 5846 N N . VAL D 1 37 ? 88.525 30.138 9.101 1.00 21.15 15 VAL D N 1
ATOM 5847 C CA . VAL D 1 37 ? 88.778 31.546 8.695 1.00 21.21 15 VAL D CA 1
ATOM 5848 C C . VAL D 1 37 ? 88.221 31.804 7.343 1.00 21.13 15 VAL D C 1
ATOM 5849 O O . VAL D 1 37 ? 88.705 31.253 6.353 1.00 22.44 15 VAL D O 1
ATOM 5853 N N . LEU D 1 38 ? 87.240 32.684 7.275 1.00 21.14 16 LEU D N 1
ATOM 5854 C CA . LEU D 1 38 ? 86.679 33.109 5.970 1.00 22.81 16 LEU D CA 1
ATOM 5855 C C . LEU D 1 38 ? 87.681 34.043 5.297 1.00 23.55 16 LEU D C 1
ATOM 5856 O O . LEU D 1 38 ? 88.075 35.040 5.901 1.00 23.27 16 LEU D O 1
ATOM 5861 N N . SER D 1 39 ? 88.123 33.678 4.099 1.00 24.71 17 SER D N 1
ATOM 5862 C CA . SER D 1 39 ? 89.3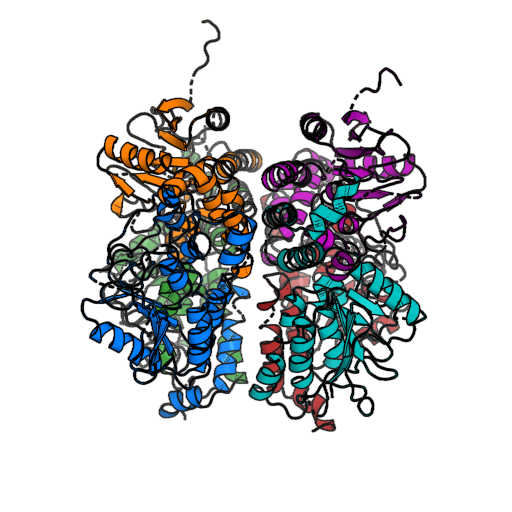04 34.302 3.480 1.00 28.57 17 SER D CA 1
ATOM 5863 C C . SER D 1 39 ? 89.018 34.710 2.077 1.00 29.63 17 SER D C 1
ATOM 5864 O O . SER D 1 39 ? 89.399 34.029 1.127 1.00 31.19 17 SER D O 1
ATOM 5867 N N . ARG D 1 40 ? 88.393 35.874 1.964 1.00 29.33 18 ARG D N 1
ATOM 5868 C CA . ARG D 1 40 ? 88.232 36.566 0.684 1.00 29.12 18 ARG D CA 1
ATOM 5869 C C . ARG D 1 40 ? 88.244 38.107 0.967 1.00 28.68 18 ARG D C 1
ATOM 5870 O O . ARG D 1 40 ? 87.335 38.816 0.621 1.00 28.99 18 ARG D O 1
ATOM 5878 N N . PRO D 1 41 ? 89.316 38.604 1.595 1.00 27.61 19 PRO D N 1
ATOM 5879 C CA . PRO D 1 41 ? 89.375 39.955 2.121 1.00 28.14 19 PRO D CA 1
ATOM 5880 C C . PRO D 1 41 ? 89.216 41.055 1.082 1.00 30.72 19 PRO D C 1
ATOM 5881 O O . PRO D 1 41 ? 88.751 42.149 1.401 1.00 31.67 19 PRO D O 1
ATOM 5885 N N . GLU D 1 42 ? 89.663 40.794 -0.134 1.00 33.37 20 GLU D N 1
ATOM 5886 C CA . GLU D 1 42 ? 89.536 41.760 -1.209 1.00 37.88 20 GLU D CA 1
ATOM 5887 C C . GLU D 1 42 ? 88.065 42.080 -1.492 1.00 34.49 20 GLU D C 1
ATOM 5888 O O . GLU D 1 42 ? 87.752 43.136 -1.983 1.00 34.78 20 GLU D O 1
ATOM 5894 N N . LYS D 1 43 ? 87.160 41.166 -1.131 1.00 34.74 21 LYS D N 1
ATOM 5895 C CA . LYS D 1 43 ? 85.682 41.392 -1.197 1.00 32.42 21 LYS D CA 1
ATOM 5896 C C . LYS D 1 43 ? 85.002 41.389 0.175 1.00 28.16 21 LYS D C 1
ATOM 5897 O O . LYS D 1 43 ? 83.828 41.004 0.342 1.00 24.51 21 LYS D O 1
ATOM 5903 N N . LEU D 1 44 ? 85.745 41.825 1.164 1.00 27.29 22 LEU D N 1
ATOM 5904 C CA . LEU D 1 44 ? 85.254 41.915 2.553 1.00 26.39 22 LEU D CA 1
ATOM 5905 C C . LEU D 1 44 ? 84.695 40.587 3.066 1.00 24.12 22 LEU D C 1
ATOM 5906 O O . LEU D 1 44 ? 83.727 40.572 3.818 1.00 24.40 22 LEU D O 1
ATOM 5911 N N . ASN D 1 45 ? 85.306 39.482 2.645 1.00 22.96 23 ASN D N 1
ATOM 5912 C CA . ASN D 1 45 ? 84.877 38.134 3.024 1.00 22.44 23 ASN D CA 1
ATOM 5913 C C . ASN D 1 45 ? 83.410 37.870 2.767 1.00 21.17 23 ASN D C 1
ATOM 5914 O O . ASN D 1 45 ? 82.738 37.189 3.501 1.00 20.58 23 ASN D O 1
ATOM 5919 N N . ALA D 1 46 ? 82.934 38.406 1.677 1.00 22.30 24 ALA D N 1
ATOM 5920 C CA . ALA D 1 46 ? 81.566 38.200 1.271 1.00 22.44 24 ALA D CA 1
ATOM 5921 C C . ALA D 1 46 ? 81.377 36.775 0.766 1.00 21.91 24 ALA D C 1
ATOM 5922 O O . ALA D 1 46 ? 82.228 36.219 0.082 1.00 21.86 24 ALA D O 1
ATOM 5924 N N . ILE D 1 47 ? 80.216 36.240 1.068 1.00 21.44 25 ILE D N 1
ATOM 5925 C CA . ILE D 1 47 ? 79.938 34.843 0.857 1.00 22.71 25 ILE D CA 1
ATOM 5926 C C . ILE D 1 47 ? 79.366 34.573 -0.515 1.00 23.46 25 ILE D C 1
ATOM 5927 O O . ILE D 1 47 ? 78.298 35.028 -0.847 1.00 24.26 25 ILE D O 1
ATOM 5932 N N . ASN D 1 48 ? 80.142 33.885 -1.337 1.00 25.27 26 ASN D N 1
ATOM 5933 C CA . ASN D 1 48 ? 79.651 33.387 -2.608 1.00 26.65 26 ASN D CA 1
ATOM 5934 C C . ASN D 1 48 ? 79.530 31.880 -2.560 1.00 26.36 26 ASN D C 1
ATOM 5935 O O . ASN D 1 48 ? 79.738 31.289 -1.493 1.00 26.31 26 ASN D O 1
ATOM 5940 N N . LEU D 1 49 ? 79.146 31.267 -3.673 1.00 26.25 27 LEU D N 1
ATOM 5941 C CA . LEU D 1 49 ? 78.904 29.822 -3.707 1.00 28.48 27 LEU D CA 1
ATOM 5942 C C . LEU D 1 49 ? 80.183 28.999 -3.442 1.00 29.12 27 LEU D C 1
ATOM 5943 O O . LEU D 1 49 ? 80.164 28.046 -2.681 1.00 28.21 27 LEU D O 1
ATOM 5948 N N . GLU D 1 50 ? 81.296 29.450 -3.992 1.00 30.16 28 GLU D N 1
ATOM 5949 C CA . GLU D 1 50 ? 82.538 28.784 -3.761 1.00 32.84 28 GLU D CA 1
ATOM 5950 C C . GLU D 1 50 ? 82.911 28.828 -2.248 1.00 30.09 28 GLU D C 1
ATOM 5951 O O . GLU D 1 50 ? 83.317 27.824 -1.652 1.00 27.65 28 GLU D O 1
ATOM 5965 N N . LEU D 1 52 ? 80.861 29.139 0.213 1.00 26.71 30 LEU D N 1
ATOM 5966 C CA . LEU D 1 52 ? 79.947 28.249 0.918 1.00 25.87 30 LEU D CA 1
ATOM 5967 C C . LEU D 1 52 ? 80.334 26.804 0.835 1.00 24.47 30 LEU D C 1
ATOM 5968 O O . LEU D 1 52 ? 80.265 26.102 1.843 1.00 24.48 30 LEU D O 1
ATOM 5973 N N . ALA D 1 53 ? 80.653 26.326 -0.371 1.00 22.48 31 ALA D N 1
ATOM 5974 C CA . ALA D 1 53 ? 81.132 24.955 -0.503 1.00 23.23 31 ALA D CA 1
ATOM 5975 C C . ALA D 1 53 ? 82.395 24.723 0.360 1.00 24.56 31 ALA D C 1
ATOM 5976 O O . ALA D 1 53 ? 82.510 23.711 1.035 1.00 26.49 31 ALA D O 1
ATOM 5978 N N . ASP D 1 54 ? 83.332 25.667 0.359 1.00 25.38 32 ASP D N 1
ATOM 5979 C CA . ASP D 1 54 ? 84.554 25.516 1.152 1.00 25.01 32 ASP D CA 1
ATOM 5980 C C . ASP D 1 54 ? 84.255 25.529 2.641 1.00 24.25 32 ASP D C 1
ATOM 5981 O O . ASP D 1 54 ? 84.891 24.839 3.419 1.00 25.04 32 ASP D O 1
ATOM 5986 N N . LEU D 1 55 ? 83.313 26.359 3.057 1.00 23.40 33 LEU D N 1
ATOM 5987 C CA . LEU D 1 55 ? 82.968 26.433 4.463 1.00 23.54 33 LEU D CA 1
ATOM 5988 C C . LEU D 1 55 ? 82.385 25.108 4.967 1.00 25.03 33 LEU D C 1
ATOM 5989 O O . LEU D 1 55 ? 82.727 24.633 6.029 1.00 24.72 33 LEU D O 1
ATOM 5994 N N . ALA D 1 56 ? 81.544 24.492 4.166 1.00 25.90 34 ALA D N 1
ATOM 5995 C CA . ALA D 1 56 ? 80.981 23.196 4.534 1.00 26.97 34 ALA D CA 1
ATOM 5996 C C . ALA D 1 56 ? 82.076 22.174 4.669 1.00 26.46 34 ALA D C 1
ATOM 5997 O O . ALA D 1 56 ? 82.058 21.384 5.598 1.00 26.53 34 ALA D O 1
ATOM 5999 N N . ASP D 1 57 ? 83.001 22.159 3.729 1.00 28.73 35 ASP D N 1
ATOM 6000 C CA . ASP D 1 57 ? 84.138 21.179 3.742 1.00 32.42 35 ASP D CA 1
ATOM 6001 C C . ASP D 1 57 ? 85.083 21.361 4.958 1.00 30.75 35 ASP D C 1
ATOM 6002 O O . ASP D 1 57 ? 85.403 20.423 5.675 1.00 30.39 35 ASP D O 1
ATOM 6007 N N . GLN D 1 58 ? 85.432 22.595 5.240 1.00 27.48 36 GLN D N 1
ATOM 6008 C CA . GLN D 1 58 ? 86.288 22.895 6.380 1.00 26.32 36 GLN D CA 1
ATOM 6009 C C . GLN D 1 58 ? 85.589 22.670 7.695 1.00 25.39 36 GLN D C 1
ATOM 6010 O O . GLN D 1 58 ? 86.186 22.221 8.677 1.00 24.79 36 GLN D O 1
ATOM 6016 N N . PHE D 1 59 ? 84.293 22.952 7.735 1.00 24.92 37 PHE D N 1
ATOM 6017 C CA . PHE D 1 59 ? 83.533 22.704 8.952 1.00 22.56 37 PHE D CA 1
ATOM 6018 C C . PHE D 1 59 ? 83.506 21.207 9.274 1.00 21.94 37 PHE D C 1
ATOM 6019 O O . PHE D 1 59 ? 83.647 20.829 10.426 1.00 21.40 37 PHE D O 1
ATOM 6027 N N . SER D 1 60 ? 83.332 20.362 8.265 1.00 23.61 38 SER D N 1
ATOM 6028 C CA . SER D 1 60 ? 83.477 18.890 8.469 1.00 26.76 38 SER D CA 1
ATOM 6029 C C . SER D 1 60 ? 84.783 18.493 9.031 1.00 27.18 38 SER D C 1
ATOM 6030 O O . SER D 1 60 ? 84.834 17.686 9.963 1.00 28.41 38 SER D O 1
ATOM 6033 N N . LYS D 1 61 ? 85.858 18.981 8.412 1.00 28.46 39 LYS D N 1
ATOM 6034 C CA . LYS D 1 61 ? 87.211 18.685 8.919 1.00 27.62 39 LYS D CA 1
ATOM 6035 C C . LYS D 1 61 ? 87.319 19.092 10.382 1.00 25.64 39 LYS D C 1
ATOM 6036 O O . LYS D 1 61 ? 87.755 18.317 11.171 1.00 24.40 39 LYS D O 1
ATOM 6042 N N . ALA D 1 62 ? 86.813 20.278 10.737 1.00 24.74 40 ALA D N 1
ATOM 6043 C CA . ALA D 1 62 ? 86.898 20.763 12.101 1.00 24.74 40 ALA D CA 1
ATOM 6044 C C . ALA D 1 62 ? 86.168 19.886 13.072 1.00 25.70 40 ALA D C 1
ATOM 6045 O O . ALA D 1 62 ? 86.666 19.640 14.170 1.00 24.58 40 ALA D O 1
ATOM 6047 N N . GLU D 1 63 ? 85.019 19.365 12.657 1.00 26.51 41 GLU D N 1
ATOM 6048 C CA . GLU D 1 63 ? 84.231 18.457 13.530 1.00 29.07 41 GLU D CA 1
ATOM 6049 C C . GLU D 1 63 ? 84.931 17.124 13.807 1.00 29.06 41 GLU D C 1
ATOM 6050 O O . GLU D 1 63 ? 84.848 16.616 14.870 1.00 28.39 41 GLU D O 1
ATOM 6056 N N . LYS D 1 64 ? 85.623 16.574 12.820 1.00 30.82 42 LYS D N 1
ATOM 6057 C CA . LYS D 1 64 ? 86.306 15.280 12.964 1.00 32.39 42 LYS D CA 1
ATOM 6058 C C . LYS D 1 64 ? 87.637 15.388 13.724 1.00 32.66 42 LYS D C 1
ATOM 6059 O O . LYS D 1 64 ? 88.133 14.421 14.207 1.00 35.80 42 LYS D O 1
ATOM 6062 N N . GLU D 1 65 ? 88.244 16.557 13.793 1.00 31.98 43 GLU D N 1
ATOM 6063 C CA . GLU D 1 65 ? 89.491 16.715 14.524 1.00 31.27 43 GLU D CA 1
ATOM 6064 C C . GLU D 1 65 ? 89.277 16.517 16.015 1.00 27.47 43 GLU D C 1
ATOM 6065 O O . GLU D 1 65 ? 88.180 16.647 16.515 1.00 25.38 43 GLU D O 1
ATOM 6071 N N . ASP D 1 66 ? 90.355 16.367 16.756 1.00 28.99 44 ASP D N 1
ATOM 6072 C CA . ASP D 1 66 ? 90.266 16.164 18.215 1.00 31.80 44 ASP D CA 1
ATOM 6073 C C . ASP D 1 66 ? 90.242 17.475 19.056 1.00 29.62 44 ASP D C 1
ATOM 6074 O O . ASP D 1 66 ? 90.487 17.477 20.280 1.00 31.17 44 ASP D O 1
ATOM 6079 N N . THR D 1 67 ? 89.970 18.571 18.393 1.00 25.88 45 THR D N 1
ATOM 6080 C CA . THR D 1 67 ? 89.709 19.841 19.066 1.00 24.40 45 THR D CA 1
ATOM 6081 C C . THR D 1 67 ? 88.395 19.810 19.815 1.00 24.24 45 THR D C 1
ATOM 6082 O O . THR D 1 67 ? 87.532 18.977 19.545 1.00 26.69 45 THR D O 1
ATOM 6086 N N . ARG D 1 68 ? 88.268 20.692 20.774 1.00 22.34 46 ARG D N 1
ATOM 6087 C CA . ARG D 1 68 ? 87.095 20.743 21.656 1.00 22.60 46 ARG D CA 1
ATOM 6088 C C . ARG D 1 68 ? 86.058 21.829 21.302 1.00 21.33 46 ARG D C 1
ATOM 6089 O O . ARG D 1 68 ? 84.907 21.717 21.664 1.00 22.12 46 ARG D O 1
ATOM 6097 N N . VAL D 1 69 ? 86.491 22.885 20.647 1.00 20.39 47 VAL D N 1
ATOM 6098 C CA . VAL D 1 69 ? 85.581 23.902 20.137 1.00 19.89 47 VAL D CA 1
ATOM 6099 C C . VAL D 1 69 ? 85.966 24.296 18.736 1.00 18.78 47 VAL D C 1
ATOM 6100 O O . VAL D 1 69 ? 87.061 24.043 18.282 1.00 18.03 47 VAL D O 1
ATOM 6104 N N . ILE D 1 70 ? 85.008 24.923 18.068 1.00 18.97 48 ILE D N 1
ATOM 6105 C CA . ILE D 1 70 ? 85.234 25.446 16.761 1.00 18.23 48 ILE D CA 1
ATOM 6106 C C . ILE D 1 70 ? 85.007 26.923 16.810 1.00 17.17 48 ILE D C 1
ATOM 6107 O O . ILE D 1 70 ? 83.974 27.360 17.211 1.00 18.40 48 ILE D O 1
ATOM 6112 N N . VAL D 1 71 ? 85.971 27.675 16.333 1.00 17.39 49 VAL D N 1
ATOM 6113 C CA . VAL D 1 71 ? 85.899 29.098 16.300 1.00 16.86 49 VAL D CA 1
ATOM 6114 C C . VAL D 1 71 ? 85.811 29.534 14.859 1.00 16.32 49 VAL D C 1
ATOM 6115 O O . VAL D 1 71 ? 86.567 29.078 14.033 1.00 17.21 49 VAL D O 1
ATOM 6119 N N . ILE D 1 72 ? 84.910 30.462 14.549 1.00 15.89 50 ILE D N 1
ATOM 6120 C CA . ILE D 1 72 ? 84.764 30.993 13.162 1.00 15.66 50 ILE D CA 1
ATOM 6121 C C . ILE D 1 72 ? 85.057 32.471 13.133 1.00 15.35 50 ILE D C 1
ATOM 6122 O O . ILE D 1 72 ? 84.564 33.213 13.968 1.00 15.33 50 ILE D O 1
ATOM 6127 N N . THR D 1 73 ? 85.952 32.881 12.254 1.00 15.22 51 THR D N 1
ATOM 6128 C CA . THR D 1 73 ? 86.246 34.279 12.098 1.00 16.58 51 THR D CA 1
ATOM 6129 C C . THR D 1 73 ? 86.591 34.611 10.631 1.00 17.26 51 THR D C 1
ATOM 6130 O O . THR D 1 73 ? 86.463 33.783 9.764 1.00 18.60 51 THR D O 1
ATOM 6134 N N . GLY D 1 74 ? 86.948 35.831 10.384 1.00 18.73 52 GLY D N 1
ATOM 6135 C CA . GLY D 1 74 ? 87.366 36.245 9.070 1.00 21.34 52 GLY D CA 1
ATOM 6136 C C . GLY D 1 74 ? 88.847 36.629 9.038 1.00 23.67 52 GLY D C 1
ATOM 6137 O O . GLY D 1 74 ? 89.451 36.952 10.099 1.00 24.59 52 GLY D O 1
ATOM 6138 N N . TYR D 1 75 ? 89.412 36.597 7.838 1.00 23.84 53 TYR D N 1
ATOM 6139 C CA . TYR D 1 75 ? 90.774 36.998 7.594 1.00 26.31 53 TYR D CA 1
ATOM 6140 C C . TYR D 1 75 ? 90.858 38.507 7.479 1.00 26.23 53 TYR D C 1
ATOM 6141 O O . TYR D 1 75 ? 90.035 39.149 6.822 1.00 26.84 53 TYR D O 1
ATOM 6150 N N . GLY D 1 76 ? 91.845 39.075 8.144 1.00 26.54 54 GLY D N 1
ATOM 6151 C CA . GLY D 1 76 ? 92.109 40.508 8.065 1.00 27.30 54 GLY D CA 1
ATOM 6152 C C . GLY D 1 76 ? 91.224 41.275 9.033 1.00 28.85 54 GLY D C 1
ATOM 6153 O O . GLY D 1 76 ? 90.911 40.806 10.126 1.00 31.40 54 GLY D O 1
ATOM 6154 N N . LYS D 1 77 ? 90.812 42.449 8.610 1.00 30.17 55 LYS D N 1
ATOM 6155 C CA . LYS D 1 77 ? 90.069 43.395 9.425 1.00 33.28 55 LYS D CA 1
ATOM 6156 C C . LYS D 1 77 ? 88.607 42.993 9.680 1.00 30.09 55 LYS D C 1
ATOM 6157 O O . LYS D 1 77 ? 88.067 43.359 10.727 1.00 32.26 55 LYS D O 1
ATOM 6163 N N . ASN D 1 78 ? 87.991 42.278 8.731 1.00 25.79 56 ASN D N 1
ATOM 6164 C CA . ASN D 1 78 ? 86.569 42.026 8.750 1.00 25.20 56 ASN D CA 1
ATOM 6165 C C . ASN D 1 78 ? 86.171 40.584 8.939 1.00 24.40 56 ASN D C 1
ATOM 6166 O O . ASN D 1 78 ? 86.896 39.691 8.557 1.00 25.33 56 ASN D O 1
ATOM 6171 N N . PHE D 1 79 ? 85.046 40.373 9.619 1.00 22.97 57 PHE D N 1
ATOM 6172 C CA . PHE D 1 79 ? 84.469 39.029 9.728 1.00 21.63 57 PHE D CA 1
ATOM 6173 C C . PHE D 1 79 ? 83.842 38.671 8.401 1.00 20.26 57 PHE D C 1
ATOM 6174 O O . PHE D 1 79 ? 84.308 37.800 7.698 1.00 19.89 57 PHE D O 1
ATOM 6182 N N . SER D 1 80 ? 82.796 39.394 8.022 1.00 20.91 58 SER D N 1
ATOM 6183 C CA . SER D 1 80 ? 82.165 39.257 6.670 1.00 20.29 58 SER D CA 1
ATOM 6184 C C . SER D 1 80 ? 81.116 40.359 6.424 1.00 21.29 58 SER D C 1
ATOM 6185 O O . SER D 1 80 ? 80.330 40.658 7.292 1.00 18.56 58 SER D O 1
ATOM 6188 N N . ALA D 1 81 ? 81.143 40.945 5.224 1.00 22.44 59 ALA D N 1
ATOM 6189 C CA . ALA D 1 81 ? 80.170 41.947 4.850 1.00 24.18 59 ALA D CA 1
ATOM 6190 C C . ALA D 1 81 ? 78.854 41.372 4.407 1.00 24.59 59 ALA D C 1
ATOM 6191 O O . ALA D 1 81 ? 77.895 42.130 4.261 1.00 28.33 59 ALA D O 1
ATOM 6193 N N . GLY D 1 82 ? 78.752 40.054 4.278 1.00 24.34 60 GLY D N 1
ATOM 6194 C CA . GLY D 1 82 ? 77.442 39.457 3.976 1.00 24.66 60 GLY D CA 1
ATOM 6195 C C . GLY D 1 82 ? 77.497 38.620 2.715 1.00 24.62 60 GLY D C 1
ATOM 6196 O O . GLY D 1 82 ? 78.571 38.213 2.287 1.00 25.41 60 GLY D O 1
ATOM 6197 N N . ALA D 1 83 ? 76.353 38.335 2.143 1.00 21.92 61 ALA D N 1
ATOM 6198 C CA . ALA D 1 83 ? 76.323 37.616 0.905 1.00 22.79 61 ALA D CA 1
ATOM 6199 C C . ALA D 1 83 ? 76.878 38.513 -0.216 1.00 24.53 61 ALA D C 1
ATOM 6200 O O . ALA D 1 83 ? 76.668 39.716 -0.252 1.00 22.51 61 ALA D O 1
ATOM 6202 N N . ASP D 1 84 ? 77.551 37.871 -1.156 1.00 26.06 62 ASP D N 1
ATOM 6203 C CA . ASP D 1 84 ? 78.065 38.532 -2.365 1.00 26.60 62 ASP D CA 1
ATOM 6204 C C . ASP D 1 84 ? 76.935 39.064 -3.227 1.00 26.04 62 ASP D C 1
ATOM 6205 O O . ASP D 1 84 ? 76.008 38.335 -3.630 1.00 23.69 62 ASP D O 1
ATOM 6210 N N . ILE D 1 85 ? 76.976 40.351 -3.450 1.00 26.75 63 ILE D N 1
ATOM 6211 C CA . ILE D 1 85 ? 75.858 41.012 -4.041 1.00 29.10 63 ILE D CA 1
ATOM 6212 C C . ILE D 1 85 ? 75.737 40.760 -5.547 1.00 27.93 63 ILE D C 1
ATOM 6213 O O . ILE D 1 85 ? 74.665 40.794 -6.069 1.00 26.58 63 ILE D O 1
ATOM 6218 N N . ASN D 1 86 ? 76.843 40.540 -6.216 1.00 28.42 64 ASN D N 1
ATOM 6219 C CA . ASN D 1 86 ? 76.793 40.183 -7.633 1.00 29.33 64 ASN D CA 1
ATOM 6220 C C . ASN D 1 86 ? 76.181 38.822 -7.793 1.00 27.82 64 ASN D C 1
ATOM 6221 O O . ASN D 1 86 ? 75.422 38.599 -8.729 1.00 28.57 64 ASN D O 1
ATOM 6234 N N . LEU D 1 88 ? 73.869 37.514 -5.576 1.00 21.66 66 LEU D N 1
ATOM 6235 C CA . LEU D 1 88 ? 72.472 37.801 -5.347 1.00 21.31 66 LEU D CA 1
ATOM 6236 C C . LEU D 1 88 ? 71.781 38.304 -6.605 1.00 23.30 66 LEU D C 1
ATOM 6237 O O . LEU D 1 88 ? 70.689 37.824 -6.966 1.00 25.17 66 LEU D O 1
ATOM 6242 N N . ALA D 1 89 ? 72.406 39.272 -7.262 1.00 23.65 67 ALA D N 1
ATOM 6243 C CA . ALA D 1 89 ? 71.842 39.880 -8.451 1.00 25.02 67 ALA D CA 1
ATOM 6244 C C . ALA D 1 89 ? 71.730 38.950 -9.640 1.00 25.69 67 ALA D C 1
ATOM 6245 O O . ALA D 1 89 ? 71.018 39.230 -10.583 1.00 25.89 67 ALA D O 1
ATOM 6247 N N . SER D 1 90 ? 72.420 37.821 -9.591 1.00 27.25 68 SER D N 1
ATOM 6248 C CA . SER D 1 90 ? 72.364 36.831 -10.695 1.00 28.40 68 SER D CA 1
ATOM 6249 C C . SER D 1 90 ? 71.259 35.789 -10.491 1.00 26.85 68 SER D C 1
ATOM 6250 O O . SER D 1 90 ? 70.987 35.005 -11.363 1.00 29.18 68 SER D O 1
ATOM 6253 N N . PHE D 1 91 ? 70.631 35.782 -9.333 1.00 25.18 69 PHE D N 1
ATOM 6254 C CA . PHE D 1 91 ? 69.700 34.707 -9.000 1.00 24.48 69 PHE D CA 1
ATOM 6255 C C . PHE D 1 91 ? 68.350 34.855 -9.676 1.00 24.66 69 PHE D C 1
ATOM 6256 O O . PHE D 1 91 ? 67.895 35.972 -9.958 1.00 23.87 69 PHE D O 1
ATOM 6264 N N . ASP D 1 92 ? 67.714 33.710 -9.934 1.00 24.61 70 ASP D N 1
ATOM 6265 C CA . ASP D 1 92 ? 66.261 33.673 -10.180 1.00 24.86 70 ASP D CA 1
ATOM 6266 C C . ASP D 1 92 ? 65.683 32.843 -9.036 1.00 24.22 70 ASP D C 1
ATOM 6267 O O . ASP D 1 92 ? 66.422 32.432 -8.150 1.00 25.58 70 ASP D O 1
ATOM 6272 N N . PRO D 1 93 ? 64.353 32.627 -9.012 1.00 22.76 71 PRO D N 1
ATOM 6273 C CA . PRO D 1 93 ? 63.859 31.926 -7.850 1.00 21.72 71 PRO D CA 1
ATOM 6274 C C . PRO D 1 93 ? 64.497 30.565 -7.571 1.00 22.08 71 PRO D C 1
ATOM 6275 O O . PRO D 1 93 ? 64.780 30.241 -6.428 1.00 21.22 71 PRO D O 1
ATOM 6279 N N . ALA D 1 94 ? 64.717 29.776 -8.596 1.00 22.24 72 ALA D N 1
ATOM 6280 C CA . ALA D 1 94 ? 65.296 28.455 -8.403 1.00 22.16 72 ALA D CA 1
ATOM 6281 C C . ALA D 1 94 ? 66.735 28.489 -7.817 1.00 21.67 72 ALA D C 1
ATOM 6282 O O . ALA D 1 94 ? 67.055 27.747 -6.905 1.00 20.22 72 ALA D O 1
ATOM 6284 N N . SER D 1 95 ? 67.593 29.314 -8.393 1.00 22.13 73 SER D N 1
ATOM 6285 C CA . SER D 1 95 ? 68.978 29.377 -7.956 1.00 22.92 73 SER D CA 1
ATOM 6286 C C . SER D 1 95 ? 69.084 30.097 -6.602 1.00 21.77 73 SER D C 1
ATOM 6287 O O . SER D 1 95 ? 69.980 29.784 -5.788 1.00 19.49 73 SER D O 1
ATOM 6290 N N . ALA D 1 96 ? 68.129 30.995 -6.333 1.00 20.48 74 ALA D N 1
ATOM 6291 C CA . ALA D 1 96 ? 68.030 31.591 -4.998 1.00 19.96 74 ALA D CA 1
ATOM 6292 C C . ALA D 1 96 ? 67.663 30.563 -3.940 1.00 19.30 74 ALA D C 1
ATOM 6293 O O . ALA D 1 96 ? 68.217 30.549 -2.842 1.00 19.62 74 ALA D O 1
ATOM 6295 N N . TYR D 1 97 ? 66.706 29.713 -4.254 1.00 19.56 75 TYR D N 1
ATOM 6296 C CA . TYR D 1 97 ? 66.281 28.689 -3.317 1.00 19.52 75 TYR D CA 1
ATOM 6297 C C . TYR D 1 97 ? 67.454 27.735 -3.047 1.00 20.51 75 TYR D C 1
ATOM 6298 O O . TYR D 1 97 ? 67.781 27.428 -1.932 1.00 19.87 75 TYR D O 1
ATOM 6307 N N . SER D 1 98 ? 68.114 27.306 -4.089 1.00 21.17 76 SER D N 1
ATOM 6308 C CA . SER D 1 98 ? 69.276 26.458 -3.969 1.00 22.56 76 SER D CA 1
ATOM 6309 C C . SER D 1 98 ? 70.439 27.072 -3.113 1.00 22.30 76 SER D C 1
ATOM 6310 O O . SER D 1 98 ? 71.026 26.401 -2.276 1.00 21.21 76 SER D O 1
ATOM 6313 N N . PHE D 1 99 ? 70.703 28.360 -3.275 1.00 21.61 77 PHE D N 1
ATOM 6314 C CA . PHE D 1 99 ? 71.622 29.062 -2.391 1.00 21.71 77 PHE D CA 1
ATOM 6315 C C . PHE D 1 99 ? 71.183 28.990 -0.920 1.00 21.72 77 PHE D C 1
ATOM 6316 O O . PHE D 1 99 ? 71.978 28.692 -0.017 1.00 21.20 77 PHE D O 1
ATOM 6324 N N . ARG D 1 100 ? 69.917 29.257 -0.659 1.00 21.04 78 ARG D N 1
ATOM 6325 C CA . ARG D 1 100 ? 69.453 29.283 0.731 1.00 20.95 78 ARG D CA 1
ATOM 6326 C C . ARG D 1 100 ? 69.450 27.921 1.374 1.00 21.54 78 ARG D C 1
ATOM 6327 O O . ARG D 1 100 ? 69.673 27.822 2.590 1.00 22.31 78 ARG D O 1
ATOM 6335 N N . LEU D 1 101 ? 69.178 26.868 0.595 1.00 22.10 79 LEU D N 1
ATOM 6336 C CA . LEU D 1 101 ? 69.301 25.540 1.129 1.00 22.55 79 LEU D CA 1
ATOM 6337 C C . LEU D 1 101 ? 70.729 25.257 1.612 1.00 22.52 79 LEU D C 1
ATOM 6338 O O . LEU D 1 101 ? 70.934 24.557 2.599 1.00 19.71 79 LEU D O 1
ATOM 6343 N N . LYS D 1 102 ? 71.701 25.790 0.890 1.00 22.86 80 LYS D N 1
ATOM 6344 C CA . LYS D 1 102 ? 73.095 25.600 1.269 1.00 24.10 80 LYS D CA 1
ATOM 6345 C C . LYS D 1 102 ? 73.432 26.406 2.502 1.00 23.18 80 LYS D C 1
ATOM 6346 O O . LYS D 1 102 ? 74.067 25.871 3.407 1.00 23.08 80 LYS D O 1
ATOM 6360 N N . ASN D 1 104 ? 71.210 27.238 4.795 1.00 20.49 82 ASN D N 1
ATOM 6361 C CA . ASN D 1 104 ? 70.490 26.558 5.879 1.00 19.60 82 ASN D CA 1
ATOM 6362 C C . ASN D 1 104 ? 71.234 25.358 6.397 1.00 19.23 82 ASN D C 1
ATOM 6363 O O . ASN D 1 104 ? 71.277 25.059 7.579 1.00 18.75 82 ASN D O 1
ATOM 6368 N N . SER D 1 105 ? 71.829 24.655 5.481 1.00 19.23 83 SER D N 1
ATOM 6369 C CA . SER D 1 105 ? 72.498 23.411 5.817 1.00 19.69 83 SER D CA 1
ATOM 6370 C C . SER D 1 105 ? 73.734 23.690 6.689 1.00 20.54 83 SER D C 1
ATOM 6371 O O . SER D 1 105 ? 73.979 22.977 7.628 1.00 20.30 83 SER D O 1
ATOM 6374 N N . ILE D 1 106 ? 74.517 24.695 6.358 1.00 20.53 84 ILE D N 1
ATOM 6375 C CA . ILE D 1 106 ? 75.652 25.018 7.178 1.00 22.45 84 ILE D CA 1
ATOM 6376 C C . ILE D 1 106 ? 75.208 25.524 8.539 1.00 21.61 84 ILE D C 1
ATOM 6377 O O . ILE D 1 106 ? 75.807 25.189 9.547 1.00 19.13 84 ILE D O 1
ATOM 6382 N N . ALA D 1 107 ? 74.184 26.400 8.557 1.00 19.66 85 ALA D N 1
ATOM 6383 C CA . ALA D 1 107 ? 73.675 26.915 9.808 1.00 18.76 85 ALA D CA 1
ATOM 6384 C C . ALA D 1 107 ? 73.226 25.748 10.684 1.00 20.16 85 ALA D C 1
ATOM 6385 O O . ALA D 1 107 ? 73.457 25.744 11.888 1.00 18.74 85 ALA D O 1
ATOM 6387 N N . GLN D 1 108 ? 72.560 24.761 10.083 1.00 19.68 86 GLN D N 1
ATOM 6388 C CA . GLN D 1 108 ? 72.078 23.646 10.849 1.00 21.07 86 GLN D CA 1
ATOM 6389 C C . GLN D 1 108 ? 73.228 22.804 11.381 1.00 22.01 86 GLN D C 1
ATOM 6390 O O . GLN D 1 108 ? 73.192 22.353 12.511 1.00 21.17 86 GLN D O 1
ATOM 6396 N N . ARG D 1 109 ? 74.236 22.559 10.572 1.00 22.80 87 ARG D N 1
ATOM 6397 C CA . ARG D 1 109 ? 75.402 21.826 11.064 1.00 25.52 87 ARG D CA 1
ATOM 6398 C C . ARG D 1 109 ? 76.072 22.570 12.237 1.00 23.67 87 ARG D C 1
ATOM 6399 O O . ARG D 1 109 ? 76.572 21.949 13.150 1.00 22.25 87 ARG D O 1
ATOM 6407 N N . ILE D 1 110 ? 76.050 23.895 12.217 1.00 21.21 88 ILE D N 1
ATOM 6408 C CA . ILE D 1 110 ? 76.612 24.670 13.332 1.00 21.13 88 ILE D CA 1
ATOM 6409 C C . ILE D 1 110 ? 75.804 24.420 14.609 1.00 21.14 88 ILE D C 1
ATOM 6410 O O . ILE D 1 110 ? 76.368 24.203 15.674 1.00 22.39 88 ILE D O 1
ATOM 6415 N N . ARG D 1 111 ? 74.488 24.437 14.475 1.00 20.82 89 ARG D N 1
ATOM 6416 C CA . ARG D 1 111 ? 73.626 24.236 15.598 1.00 20.82 89 ARG D CA 1
ATOM 6417 C C . ARG D 1 111 ? 73.646 22.807 16.124 1.00 21.28 89 ARG D C 1
ATOM 6418 O O . ARG D 1 111 ? 73.442 22.602 17.292 1.00 22.77 89 ARG D O 1
ATOM 6426 N N . LYS D 1 112 ? 73.859 21.821 15.273 1.00 22.68 90 LYS D N 1
ATOM 6427 C CA . LYS D 1 112 ? 73.797 20.406 15.683 1.00 24.07 90 LYS D CA 1
ATOM 6428 C C . LYS D 1 112 ? 75.125 19.840 16.077 1.00 23.73 90 LYS D C 1
ATOM 6429 O O . LYS D 1 112 ? 75.230 18.698 16.422 1.00 22.12 90 LYS D O 1
ATOM 6435 N N . SER D 1 113 ? 76.168 20.617 15.940 1.00 23.74 91 SER D N 1
ATOM 6436 C CA . SER D 1 113 ? 77.492 20.143 16.228 1.00 24.31 91 SER D CA 1
ATOM 6437 C C . SER D 1 113 ? 77.641 19.735 17.677 1.00 23.82 91 SER D C 1
ATOM 6438 O O . SER D 1 113 ? 77.118 20.363 18.561 1.00 22.08 91 SER D O 1
ATOM 6441 N N . ASP D 1 114 ? 78.392 18.677 17.890 1.00 25.28 92 ASP D N 1
ATOM 6442 C CA . ASP D 1 114 ? 78.711 18.198 19.222 1.00 27.79 92 ASP D CA 1
ATOM 6443 C C . ASP D 1 114 ? 79.595 19.220 19.943 1.00 27.99 92 ASP D C 1
ATOM 6444 O O . ASP D 1 114 ? 79.567 19.310 21.151 1.00 27.56 92 ASP D O 1
ATOM 6449 N N . LYS D 1 115 ? 80.382 19.980 19.171 1.00 26.28 93 LYS D N 1
ATOM 6450 C CA . LYS D 1 115 ? 81.290 20.992 19.711 1.00 23.48 93 LYS D CA 1
ATOM 6451 C C . LYS D 1 115 ? 80.626 22.361 19.733 1.00 21.57 93 LYS D C 1
ATOM 6452 O O . LYS D 1 115 ? 79.928 22.754 18.806 1.00 18.12 93 LYS D O 1
ATOM 6458 N N . PRO D 1 116 ? 80.837 23.101 20.817 1.00 19.76 94 PRO D N 1
ATOM 6459 C CA . PRO D 1 116 ? 80.533 24.523 20.793 1.00 18.77 94 PRO D CA 1
ATOM 6460 C C . PRO D 1 116 ? 81.156 25.263 19.617 1.00 17.36 94 PRO D C 1
ATOM 6461 O O . PRO D 1 116 ? 82.276 25.010 19.252 1.00 17.87 94 PRO D O 1
ATOM 6465 N N . VAL D 1 117 ? 80.414 26.184 19.065 1.00 17.04 95 VAL D N 1
ATOM 6466 C CA . VAL D 1 117 ? 80.886 27.012 17.949 1.00 17.94 95 VAL D CA 1
ATOM 6467 C C . VAL D 1 117 ? 80.793 28.454 18.404 1.00 17.93 95 VAL D C 1
ATOM 6468 O O . VAL D 1 117 ? 79.764 28.881 18.938 1.00 16.72 95 VAL D O 1
ATOM 6472 N N . ILE D 1 118 ? 81.907 29.148 18.237 1.00 17.96 96 ILE D N 1
ATOM 6473 C CA . ILE D 1 118 ? 82.100 30.490 18.757 1.00 17.70 96 ILE D CA 1
ATOM 6474 C C . ILE D 1 118 ? 82.501 31.375 17.617 1.00 17.75 96 ILE D C 1
ATOM 6475 O O . ILE D 1 118 ? 83.484 31.114 16.936 1.00 17.91 96 ILE D O 1
ATOM 6480 N N . ALA D 1 119 ? 81.715 32.410 17.373 1.00 17.58 97 ALA D N 1
ATOM 6481 C CA . ALA D 1 119 ? 82.028 33.353 16.332 1.00 17.88 97 ALA D CA 1
ATOM 6482 C C . ALA D 1 119 ? 82.795 34.527 16.945 1.00 18.92 97 ALA D C 1
ATOM 6483 O O . ALA D 1 119 ? 82.398 35.090 17.939 1.00 19.12 97 ALA D O 1
ATOM 6485 N N . LEU D 1 120 ? 83.864 34.910 16.286 1.00 19.75 98 LEU D N 1
ATOM 6486 C CA . LEU D 1 120 ? 84.657 36.046 16.693 1.00 20.53 98 LEU D CA 1
ATOM 6487 C C . LEU D 1 120 ? 84.501 37.173 15.686 1.00 19.10 98 LEU D C 1
ATOM 6488 O O . LEU D 1 120 ? 85.060 37.180 14.613 1.00 19.45 98 LEU D O 1
ATOM 6493 N N . LEU D 1 121 ? 83.682 38.123 16.038 1.00 19.47 99 LEU D N 1
ATOM 6494 C CA . LEU D 1 121 ? 83.285 39.216 15.142 1.00 20.31 99 LEU D CA 1
ATOM 6495 C C . LEU D 1 121 ? 84.258 40.405 15.212 1.00 21.21 99 LEU D C 1
ATOM 6496 O O . LEU D 1 121 ? 84.757 40.746 16.279 1.00 21.17 99 LEU D O 1
ATOM 6501 N N . LYS D 1 122 ? 84.527 40.995 14.048 1.00 21.10 100 LYS D N 1
ATOM 6502 C CA . LYS D 1 122 ? 85.356 42.187 13.956 1.00 21.87 100 LYS D CA 1
ATOM 6503 C C . LYS D 1 122 ? 85.087 42.891 12.651 1.00 21.44 100 LYS D C 1
ATOM 6504 O O . LYS D 1 122 ? 84.573 42.331 11.725 1.00 20.66 100 LYS D O 1
ATOM 6510 N N . GLY D 1 123 ? 85.465 44.155 12.600 1.00 24.29 101 GLY D N 1
ATOM 6511 C CA . GLY D 1 123 ? 85.126 45.048 11.483 1.00 23.54 101 GLY D CA 1
ATOM 6512 C C . GLY D 1 123 ? 83.699 44.792 11.017 1.00 24.10 101 GLY D C 1
ATOM 6513 O O . GLY D 1 123 ? 82.758 44.629 11.830 1.00 22.19 101 GLY D O 1
ATOM 6514 N N . TYR D 1 124 ? 83.535 44.705 9.707 1.00 24.54 102 TYR D N 1
ATOM 6515 C CA . TYR D 1 124 ? 82.234 44.403 9.186 1.00 26.85 102 TYR D CA 1
ATOM 6516 C C . TYR D 1 124 ? 81.820 42.996 9.544 1.00 23.89 102 TYR D C 1
ATOM 6517 O O . TYR D 1 124 ? 82.474 42.040 9.175 1.00 24.08 102 TYR D O 1
ATOM 6526 N N . SER D 1 125 ? 80.683 42.909 10.203 1.00 21.74 103 SER D N 1
ATOM 6527 C CA . SER D 1 125 ? 80.084 41.660 10.570 1.00 20.70 103 SER D CA 1
ATOM 6528 C C . SER D 1 125 ? 78.585 41.765 10.290 1.00 20.85 103 SER D C 1
ATOM 6529 O O . SER D 1 125 ? 77.778 42.114 11.167 1.00 21.14 103 SER D O 1
ATOM 6540 N N . GLY D 1 127 ? 74.901 40.956 7.656 1.00 21.52 105 GLY D N 1
ATOM 6541 C CA . GLY D 1 127 ? 74.048 40.182 6.804 1.00 21.58 105 GLY D CA 1
ATOM 6542 C C . GLY D 1 127 ? 74.204 38.690 6.987 1.00 20.57 105 GLY D C 1
ATOM 6543 O O . GLY D 1 127 ? 74.254 38.160 8.110 1.00 19.93 105 GLY D O 1
ATOM 6544 N N . GLY D 1 128 ? 74.307 38.017 5.847 1.00 22.81 106 GLY D N 1
ATOM 6545 C CA . GLY D 1 128 ? 74.410 36.522 5.791 1.00 23.44 106 GLY D CA 1
ATOM 6546 C C . GLY D 1 128 ? 75.536 35.962 6.669 1.00 23.38 106 GLY D C 1
ATOM 6547 O O . GLY D 1 128 ? 75.365 34.928 7.291 1.00 24.83 106 GLY D O 1
ATOM 6548 N N . GLY D 1 129 ? 76.651 36.692 6.751 1.00 21.51 107 GLY D N 1
ATOM 6549 C CA . GLY D 1 129 ? 77.756 36.273 7.583 1.00 22.53 107 GLY D CA 1
ATOM 6550 C C . GLY D 1 129 ? 77.418 36.370 9.043 1.00 22.40 107 GLY D C 1
ATOM 6551 O O . GLY D 1 129 ? 77.584 35.398 9.810 1.00 28.32 107 GLY D O 1
ATOM 6552 N N . LEU D 1 130 ? 76.922 37.517 9.450 1.00 21.22 108 LEU D N 1
ATOM 6553 C CA . LEU D 1 130 ? 76.454 37.682 10.835 1.00 21.13 108 LEU D CA 1
ATOM 6554 C C . LEU D 1 130 ? 75.372 36.686 11.134 1.00 20.81 108 LEU D C 1
ATOM 6555 O O . LEU D 1 130 ? 75.286 36.113 12.243 1.00 20.98 108 LEU D O 1
ATOM 6560 N N . GLU D 1 131 ? 74.524 36.434 10.168 1.00 20.76 109 GLU D N 1
ATOM 6561 C CA . GLU D 1 131 ? 73.417 35.495 10.441 1.00 22.31 109 GLU D CA 1
ATOM 6562 C C . GLU D 1 131 ? 73.890 34.075 10.694 1.00 20.85 109 GLU D C 1
ATOM 6563 O O . GLU D 1 131 ? 73.412 33.406 11.616 1.00 22.29 109 GLU D O 1
ATOM 6569 N N . LEU D 1 132 ? 74.845 33.604 9.906 1.00 19.60 110 LEU D N 1
ATOM 6570 C CA . LEU D 1 132 ? 75.520 32.340 10.288 1.00 19.61 110 LEU D CA 1
ATOM 6571 C C . LEU D 1 132 ? 76.065 32.390 11.728 1.00 18.63 110 LEU D C 1
ATOM 6572 O O . LEU D 1 132 ? 75.905 31.451 12.480 1.00 18.36 110 LEU D O 1
ATOM 6577 N N . ALA D 1 133 ? 76.641 33.511 12.129 1.00 18.10 111 ALA D N 1
ATOM 6578 C CA . ALA D 1 133 ? 77.154 33.639 13.516 1.00 18.74 111 ALA D CA 1
ATOM 6579 C C . ALA D 1 133 ? 76.061 33.598 14.524 1.00 18.51 111 ALA D C 1
ATOM 6580 O O . ALA D 1 133 ? 76.270 33.225 15.645 1.00 18.17 111 ALA D O 1
ATOM 6582 N N . GLU D 1 134 ? 74.845 33.948 14.103 1.00 19.20 112 GLU D N 1
ATOM 6583 C CA . GLU D 1 134 ? 73.675 33.868 14.996 1.00 17.66 112 GLU D CA 1
ATOM 6584 C C . GLU D 1 134 ? 73.302 32.443 15.347 1.00 18.31 112 GLU D C 1
ATOM 6585 O O . GLU D 1 134 ? 72.660 32.196 16.362 1.00 19.54 112 GLU D O 1
ATOM 6591 N N . SER D 1 135 ? 73.635 31.496 14.482 1.00 17.64 113 SER D N 1
ATOM 6592 C CA . SER D 1 135 ? 73.440 30.062 14.793 1.00 17.71 113 SER D CA 1
ATOM 6593 C C . SER D 1 135 ? 74.556 29.508 15.709 1.00 17.50 113 SER D C 1
ATOM 6594 O O . SER D 1 135 ? 74.411 28.433 16.299 1.00 17.40 113 SER D O 1
ATOM 6597 N N . ALA D 1 136 ? 75.672 30.216 15.808 1.00 16.16 114 ALA D N 1
ATOM 6598 C CA . ALA D 1 136 ? 76.716 29.781 16.694 1.00 17.20 114 ALA D CA 1
ATOM 6599 C C . ALA D 1 136 ? 76.259 29.837 18.116 1.00 19.11 114 ALA D C 1
ATOM 6600 O O . ALA D 1 136 ? 75.305 30.530 18.446 1.00 19.97 114 ALA D O 1
ATOM 6602 N N . ASP D 1 137 ? 76.954 29.126 18.982 1.00 20.93 115 ASP D N 1
ATOM 6603 C CA . ASP D 1 137 ? 76.580 29.167 20.389 1.00 23.38 115 ASP D CA 1
ATOM 6604 C C . ASP D 1 137 ? 76.880 30.494 21.048 1.00 22.83 115 ASP D C 1
ATOM 6605 O O . ASP D 1 137 ? 76.124 30.959 21.870 1.00 24.81 115 ASP D O 1
ATOM 6610 N N . ILE D 1 138 ? 78.028 31.059 20.709 1.00 22.21 116 ILE D N 1
ATOM 6611 C CA . ILE D 1 138 ? 78.562 32.253 21.390 1.00 22.34 116 ILE D CA 1
ATOM 6612 C C . ILE D 1 138 ? 79.134 33.216 20.362 1.00 20.87 116 ILE D C 1
ATOM 6613 O O . ILE D 1 138 ? 79.756 32.811 19.406 1.00 21.85 116 ILE D O 1
ATOM 6618 N N . ARG D 1 139 ? 78.885 34.491 20.561 1.00 20.05 117 ARG D N 1
ATOM 6619 C CA . ARG D 1 139 ? 79.464 35.541 19.744 1.00 19.11 117 ARG D CA 1
ATOM 6620 C C . ARG D 1 139 ? 80.311 36.468 20.608 1.00 18.19 117 ARG D C 1
ATOM 6621 O O . ARG D 1 139 ? 79.831 37.036 21.580 1.00 18.94 117 ARG D O 1
ATOM 6629 N N . ILE D 1 140 ? 81.571 36.607 20.262 1.00 18.41 118 ILE D N 1
ATOM 6630 C CA . ILE D 1 140 ? 82.445 37.574 20.890 1.00 19.81 118 ILE D CA 1
ATOM 6631 C C . ILE D 1 140 ? 82.821 38.637 19.890 1.00 20.05 118 ILE D C 1
ATOM 6632 O O . ILE D 1 140 ? 83.197 38.311 18.785 1.00 19.78 118 ILE D O 1
ATOM 6637 N N . ALA D 1 141 ? 82.761 39.895 20.286 1.00 20.31 119 ALA D N 1
ATOM 6638 C CA . ALA D 1 141 ? 83.075 40.954 19.361 1.00 21.97 119 ALA D CA 1
ATOM 6639 C C . ALA D 1 141 ? 84.294 41.770 19.769 1.00 23.74 119 ALA D C 1
ATOM 6640 O O . ALA D 1 141 ? 84.404 42.183 20.905 1.00 26.56 119 ALA D O 1
ATOM 6650 N N . SER D 1 143 ? 86.140 45.306 19.731 1.00 26.29 121 SER D N 1
ATOM 6651 C CA . SER D 1 143 ? 85.555 46.646 19.958 1.00 28.22 121 SER D CA 1
ATOM 6652 C C . SER D 1 143 ? 85.239 47.442 18.666 1.00 28.28 121 SER D C 1
ATOM 6653 O O . SER D 1 143 ? 84.355 48.265 18.669 1.00 26.99 121 SER D O 1
ATOM 6656 N N . ASP D 1 144 ? 85.966 47.166 17.586 1.00 28.91 122 ASP D N 1
ATOM 6657 C CA . ASP D 1 144 ? 85.772 47.901 16.310 1.00 30.30 122 ASP D CA 1
ATOM 6658 C C . ASP D 1 144 ? 84.615 47.324 15.438 1.00 29.61 122 ASP D C 1
ATOM 6659 O O . ASP D 1 144 ? 84.366 47.795 14.324 1.00 31.15 122 ASP D O 1
ATOM 6664 N N . ALA D 1 145 ? 83.940 46.291 15.914 1.00 26.20 123 ALA D N 1
ATOM 6665 C CA . ALA D 1 145 ? 82.953 45.649 15.085 1.00 25.38 123 ALA D CA 1
ATOM 6666 C C . ALA D 1 145 ? 81.753 46.529 14.675 1.00 24.46 123 ALA D C 1
ATOM 6667 O O . ALA D 1 145 ? 81.202 47.265 15.467 1.00 23.63 123 ALA D O 1
ATOM 6669 N N . VAL D 1 146 ? 81.347 46.357 13.433 1.00 23.51 124 VAL D N 1
ATOM 6670 C CA . VAL D 1 146 ? 80.192 47.002 12.868 1.00 24.43 124 VAL D CA 1
ATOM 6671 C C . VAL D 1 146 ? 79.226 45.868 12.541 1.00 23.74 124 VAL D C 1
ATOM 6672 O O . VAL D 1 146 ? 79.489 45.039 11.652 1.00 24.13 124 VAL D O 1
ATOM 6676 N N . ILE D 1 147 ? 78.098 45.860 13.251 1.00 22.65 125 ILE D N 1
ATOM 6677 C CA . ILE D 1 147 ? 77.178 44.709 13.274 1.00 21.38 125 ILE D CA 1
ATOM 6678 C C . ILE D 1 147 ? 75.786 45.049 12.856 1.00 21.22 125 ILE D C 1
ATOM 6679 O O . ILE D 1 147 ? 75.216 46.053 13.285 1.00 22.65 125 ILE D O 1
ATOM 6684 N N . GLY D 1 148 ? 75.226 44.261 11.964 1.00 20.78 126 GLY D N 1
ATOM 6685 C CA . GLY D 1 148 ? 73.883 44.536 11.496 1.00 20.85 126 GLY D CA 1
ATOM 6686 C C . GLY D 1 148 ? 73.425 43.697 10.321 1.00 20.63 126 GLY D C 1
ATOM 6687 O O . GLY D 1 148 ? 74.200 42.875 9.788 1.00 20.29 126 GLY D O 1
ATOM 6688 N N . GLN D 1 149 ? 72.171 43.853 9.974 1.00 18.42 127 GLN D N 1
ATOM 6689 C CA . GLN D 1 149 ? 71.612 43.136 8.838 1.00 19.39 127 GLN D CA 1
ATOM 6690 C C . GLN D 1 149 ? 71.056 44.099 7.823 1.00 19.13 127 GLN D C 1
ATOM 6691 O O . GLN D 1 149 ? 69.901 44.477 7.920 1.00 20.16 127 GLN D O 1
ATOM 6697 N N . PRO D 1 150 ? 71.879 44.567 6.898 1.00 19.91 128 PRO D N 1
ATOM 6698 C CA . PRO D 1 150 ? 71.476 45.725 6.017 1.00 20.39 128 PRO D CA 1
ATOM 6699 C C . PRO D 1 150 ? 70.791 45.314 4.749 1.00 20.81 128 PRO D C 1
ATOM 6700 O O . PRO D 1 150 ? 70.415 46.152 3.947 1.00 25.14 128 PRO D O 1
ATOM 6704 N N . GLU D 1 151 ? 70.605 44.024 4.563 1.00 21.62 129 GLU D N 1
ATOM 6705 C CA . GLU D 1 151 ? 70.242 43.498 3.249 1.00 21.57 129 GLU D CA 1
ATOM 6706 C C . GLU D 1 151 ? 68.804 43.795 2.847 1.00 20.69 129 GLU D C 1
ATOM 6707 O O . GLU D 1 151 ? 68.473 43.668 1.650 1.00 20.15 129 GLU D O 1
ATOM 6713 N N . SER D 1 152 ? 67.951 44.249 3.777 1.00 18.65 130 SER D N 1
ATOM 6714 C CA . SER D 1 152 ? 66.644 44.729 3.356 1.00 19.15 130 SER D CA 1
ATOM 6715 C C . SER D 1 152 ? 66.709 45.880 2.329 1.00 19.74 130 SER D C 1
ATOM 6716 O O . SER D 1 152 ? 65.830 46.029 1.508 1.00 19.83 130 SER D O 1
ATOM 6719 N N . SER D 1 153 ? 67.784 46.654 2.374 1.00 20.36 131 SER D N 1
ATOM 6720 C CA . SER D 1 153 ? 67.986 47.754 1.440 1.00 22.24 131 SER D CA 1
ATOM 6721 C C . SER D 1 153 ? 68.059 47.345 0.000 1.00 23.78 131 SER D C 1
ATOM 6722 O O . SER D 1 153 ? 67.818 48.152 -0.897 1.00 23.40 131 SER D O 1
ATOM 6725 N N . ILE D 1 154 ? 68.510 46.117 -0.223 1.00 24.55 132 ILE D N 1
ATOM 6726 C CA . ILE D 1 154 ? 68.634 45.594 -1.575 1.00 26.50 132 ILE D CA 1
ATOM 6727 C C . ILE D 1 154 ? 67.587 44.535 -1.801 1.00 25.61 132 ILE D C 1
ATOM 6728 O O . ILE D 1 154 ? 67.686 43.783 -2.747 1.00 27.46 132 ILE D O 1
ATOM 6733 N N . GLY D 1 155 ? 66.568 44.511 -0.939 1.00 24.32 133 GLY D N 1
ATOM 6734 C CA . GLY D 1 155 ? 65.354 43.703 -1.139 1.00 22.35 133 GLY D CA 1
ATOM 6735 C C . GLY D 1 155 ? 65.383 42.301 -0.582 1.00 20.98 133 GLY D C 1
ATOM 6736 O O . GLY D 1 155 ? 64.445 41.560 -0.749 1.00 23.05 133 GLY D O 1
ATOM 6737 N N . ILE D 1 156 ? 66.427 41.955 0.123 1.00 19.07 134 ILE D N 1
ATOM 6738 C CA . ILE D 1 156 ? 66.559 40.651 0.717 1.00 18.19 134 ILE D CA 1
ATOM 6739 C C . ILE D 1 156 ? 66.009 40.622 2.174 1.00 17.77 134 ILE D C 1
ATOM 6740 O O . ILE D 1 156 ? 66.328 41.491 2.997 1.00 15.96 134 ILE D O 1
ATOM 6745 N N . ASN D 1 157 ? 65.226 39.580 2.495 1.00 16.20 135 ASN D N 1
ATOM 6746 C CA . ASN D 1 157 ? 64.697 39.413 3.817 1.00 16.95 135 ASN D CA 1
ATOM 6747 C C . ASN D 1 157 ? 65.736 38.998 4.847 1.00 17.46 135 ASN D C 1
ATOM 6748 O O . ASN D 1 157 ? 65.790 39.536 5.944 1.00 17.61 135 ASN D O 1
ATOM 6753 N N . ALA D 1 158 ? 66.539 38.016 4.492 1.00 18.71 136 ALA D N 1
ATOM 6754 C CA . ALA D 1 158 ? 67.554 37.471 5.384 1.00 21.40 136 ALA D CA 1
ATOM 6755 C C . ALA D 1 158 ? 68.432 36.498 4.623 1.00 23.45 136 ALA D C 1
ATOM 6756 O O . ALA D 1 158 ? 67.973 35.777 3.726 1.00 29.63 136 ALA D O 1
ATOM 6758 N N . GLY D 1 159 ? 69.675 36.423 5.019 1.00 24.43 137 GLY D N 1
ATOM 6759 C CA . GLY D 1 159 ? 70.604 35.416 4.493 1.00 25.18 137 GLY D CA 1
ATOM 6760 C C . GLY D 1 159 ? 70.480 34.023 5.124 1.00 27.10 137 GLY D C 1
ATOM 6761 O O . GLY D 1 159 ? 70.535 33.005 4.419 1.00 30.69 137 GLY D O 1
ATOM 6762 N N . ALA D 1 160 ? 70.375 33.960 6.448 1.00 24.73 138 ALA D N 1
ATOM 6763 C CA . ALA D 1 160 ? 70.448 32.687 7.129 1.00 22.78 138 ALA D CA 1
ATOM 6764 C C . ALA D 1 160 ? 70.001 32.774 8.564 1.00 22.44 138 ALA D C 1
ATOM 6765 O O . ALA D 1 160 ? 70.766 32.428 9.468 1.00 24.02 138 ALA D O 1
ATOM 6767 N N . GLY D 1 161 ? 68.758 33.160 8.794 1.00 19.80 139 GLY D N 1
ATOM 6768 C CA . GLY D 1 161 ? 68.230 33.208 10.170 1.00 19.15 139 GLY D CA 1
ATOM 6769 C C . GLY D 1 161 ? 68.041 34.609 10.692 1.00 18.46 139 GLY D C 1
ATOM 6770 O O . GLY D 1 161 ? 67.602 34.835 11.784 1.00 17.44 139 GLY D O 1
ATOM 6771 N N . GLY D 1 162 ? 68.320 35.570 9.822 1.00 19.72 140 GLY D N 1
ATOM 6772 C CA . GLY D 1 162 ? 68.149 36.960 10.168 1.00 18.66 140 GLY D CA 1
ATOM 6773 C C . GLY D 1 162 ? 66.716 37.331 10.489 1.00 19.36 140 GLY D C 1
ATOM 6774 O O . GLY D 1 162 ? 66.487 38.403 11.083 1.00 21.11 140 GLY D O 1
ATOM 6775 N N . ASN D 1 163 ? 65.743 36.497 10.129 1.00 17.98 141 ASN D N 1
ATOM 6776 C CA . ASN D 1 163 ? 64.370 36.728 10.584 1.00 17.24 141 ASN D CA 1
ATOM 6777 C C . ASN D 1 163 ? 63.901 35.724 11.638 1.00 17.83 141 ASN D C 1
ATOM 6778 O O . ASN D 1 163 ? 63.031 36.065 12.412 1.00 17.21 141 ASN D O 1
ATOM 6783 N N . VAL D 1 164 ? 64.379 34.480 11.612 1.00 16.63 142 VAL D N 1
ATOM 6784 C CA . VAL D 1 164 ? 63.818 33.441 12.458 1.00 17.32 142 VAL D CA 1
ATOM 6785 C C . VAL D 1 164 ? 64.711 32.950 13.610 1.00 18.38 142 VAL D C 1
ATOM 6786 O O . VAL D 1 164 ? 64.224 32.407 14.579 1.00 18.92 142 VAL D O 1
ATOM 6790 N N . ILE D 1 165 ? 65.991 33.222 13.540 1.00 19.32 143 ILE D N 1
ATOM 6791 C CA . ILE D 1 165 ? 66.883 33.047 14.682 1.00 19.74 143 ILE D CA 1
ATOM 6792 C C . ILE D 1 165 ? 67.158 34.324 15.449 1.00 18.20 143 ILE D C 1
ATOM 6793 O O . ILE D 1 165 ? 67.144 34.383 16.665 1.00 19.26 143 ILE D O 1
ATOM 6798 N N . LEU D 1 166 ? 67.316 35.411 14.745 1.00 16.52 144 LEU D N 1
ATOM 6799 C CA . LEU D 1 166 ? 67.505 36.678 15.420 1.00 16.29 144 LEU D CA 1
ATOM 6800 C C . LEU D 1 166 ? 66.577 36.951 16.612 1.00 16.50 144 LEU D C 1
ATOM 6801 O O . LEU D 1 166 ? 67.024 37.458 17.638 1.00 17.53 144 LEU D O 1
ATOM 6806 N N . PRO D 1 167 ? 65.254 36.734 16.467 1.00 17.46 145 PRO D N 1
ATOM 6807 C CA . PRO D 1 167 ? 64.416 37.136 17.590 1.00 18.14 145 PRO D CA 1
ATOM 6808 C C . PRO D 1 167 ? 64.622 36.328 18.884 1.00 19.19 145 PRO D C 1
ATOM 6809 O O . PRO D 1 167 ? 64.210 36.730 19.948 1.00 19.65 145 PRO D O 1
ATOM 6813 N N . LYS D 1 168 ? 65.201 35.166 18.770 1.00 21.76 146 LYS D N 1
ATOM 6814 C CA . LYS D 1 168 ? 65.506 34.336 19.916 1.00 22.43 146 LYS D CA 1
ATOM 6815 C C . LYS D 1 168 ? 66.676 34.908 20.686 1.00 22.62 146 LYS D C 1
ATOM 6816 O O . LYS D 1 168 ? 66.904 34.561 21.839 1.00 19.96 146 LYS D O 1
ATOM 6822 N N . LEU D 1 169 ? 67.473 35.699 19.990 1.00 23.39 147 LEU D N 1
ATOM 6823 C CA . LEU D 1 169 ? 68.613 36.392 20.607 1.00 23.32 147 LEU D CA 1
ATOM 6824 C C . LEU D 1 169 ? 68.230 37.721 21.213 1.00 23.62 147 LEU D C 1
ATOM 6825 O O . LEU D 1 169 ? 68.617 37.990 22.327 1.00 23.66 147 LEU D O 1
ATOM 6830 N N . VAL D 1 170 ? 67.437 38.528 20.486 1.00 22.63 148 VAL D N 1
ATOM 6831 C CA . VAL D 1 170 ? 67.166 39.913 20.890 1.00 21.33 148 VAL D CA 1
ATOM 6832 C C . VAL D 1 170 ? 65.716 40.245 21.199 1.00 22.17 148 VAL D C 1
ATOM 6833 O O . VAL D 1 170 ? 65.417 41.375 21.561 1.00 22.33 148 VAL D O 1
ATOM 6837 N N . GLY D 1 171 ? 64.780 39.311 20.957 1.00 21.78 149 GLY D N 1
ATOM 6838 C CA . GLY D 1 171 ? 63.359 39.614 21.135 1.00 20.97 149 GLY D CA 1
ATOM 6839 C C . GLY D 1 171 ? 62.671 40.021 19.810 1.00 21.61 149 GLY D C 1
ATOM 6840 O O . GLY D 1 171 ? 63.325 40.417 18.844 1.00 20.01 149 GLY D O 1
ATOM 6841 N N . ARG D 1 172 ? 61.342 39.989 19.833 1.00 21.39 150 ARG D N 1
ATOM 6842 C CA . ARG D 1 172 ? 60.544 40.142 18.657 1.00 22.01 150 ARG D CA 1
ATOM 6843 C C . ARG D 1 172 ? 60.703 41.533 18.057 1.00 21.09 150 ARG D C 1
ATOM 6844 O O . ARG D 1 172 ? 60.785 41.705 16.837 1.00 20.20 150 ARG D O 1
ATOM 6852 N N . GLY D 1 173 ? 60.745 42.524 18.931 1.00 20.49 151 GLY D N 1
ATOM 6853 C CA . GLY D 1 173 ? 60.690 43.905 18.543 1.00 20.10 151 GLY D CA 1
ATOM 6854 C C . GLY D 1 173 ? 62.010 44.343 17.971 1.00 20.31 151 GLY D C 1
ATOM 6855 O O . GLY D 1 173 ? 62.059 44.918 16.827 1.00 20.60 151 GLY D O 1
ATOM 6856 N N . SER D 1 174 ? 63.094 44.053 18.686 1.00 19.36 152 SER D N 1
ATOM 6857 C CA . SER D 1 174 ? 64.427 44.350 18.127 1.00 20.63 152 SER D CA 1
ATOM 6858 C C . SER D 1 174 ? 64.693 43.641 16.821 1.00 19.66 152 SER D C 1
ATOM 6859 O O . SER D 1 174 ? 65.344 44.182 15.959 1.00 21.02 152 SER D O 1
ATOM 6862 N N . ALA D 1 175 ? 64.238 42.404 16.676 1.00 19.58 153 ALA D N 1
ATOM 6863 C CA . ALA D 1 175 ? 64.504 41.671 15.446 1.00 18.74 153 ALA D CA 1
ATOM 6864 C C . ALA D 1 175 ? 63.873 42.367 14.263 1.00 18.68 153 ALA D C 1
ATOM 6865 O O . ALA D 1 175 ? 64.522 42.602 13.258 1.00 17.73 153 ALA D O 1
ATOM 6867 N N . ALA D 1 176 ? 62.616 42.765 14.410 1.00 18.38 154 ALA D N 1
ATOM 6868 C CA . ALA D 1 176 ? 61.951 43.426 13.304 1.00 18.14 154 ALA D CA 1
ATOM 6869 C C . ALA D 1 176 ? 62.649 44.723 13.000 1.00 18.46 154 ALA D C 1
ATOM 6870 O O . ALA D 1 176 ? 62.780 45.095 11.861 1.00 19.21 154 ALA D O 1
ATOM 6872 N N . TYR D 1 177 ? 62.979 45.469 14.026 1.00 19.26 155 TYR D N 1
ATOM 6873 C CA . TYR D 1 177 ? 63.584 46.772 13.836 1.00 19.68 155 TYR D CA 1
ATOM 6874 C C . TYR D 1 177 ? 64.902 46.646 13.125 1.00 20.08 155 TYR D C 1
ATOM 6875 O O . TYR D 1 177 ? 65.147 47.380 12.174 1.00 19.81 155 TYR D O 1
ATOM 6884 N N . LEU D 1 178 ? 65.790 45.763 13.615 1.00 19.14 156 LEU D N 1
ATOM 6885 C CA . LEU D 1 178 ? 67.067 45.602 12.965 1.00 18.89 156 LEU D CA 1
ATOM 6886 C C . LEU D 1 178 ? 66.952 45.129 11.508 1.00 18.48 156 LEU D C 1
ATOM 6887 O O . LEU D 1 178 ? 67.605 45.648 10.647 1.00 17.36 156 LEU D O 1
ATOM 6892 N N . ALA D 1 179 ? 66.080 44.169 11.252 1.00 18.84 157 ALA D N 1
ATOM 6893 C CA . ALA D 1 179 ? 65.902 43.636 9.891 1.00 18.23 157 ALA D CA 1
ATOM 6894 C C . ALA D 1 179 ? 65.200 44.630 8.926 1.00 19.90 157 ALA D C 1
ATOM 6895 O O . ALA D 1 179 ? 65.599 44.760 7.777 1.00 18.28 157 ALA D O 1
ATOM 6905 N N . SER D 1 181 ? 64.975 48.110 9.421 1.00 20.13 159 SER D N 1
ATOM 6906 C CA . SER D 1 181 ? 65.736 49.367 9.218 1.00 20.72 159 SER D CA 1
ATOM 6907 C C . SER D 1 181 ? 67.088 49.149 8.601 1.00 21.53 159 SER D C 1
ATOM 6908 O O . SER D 1 181 ? 67.658 50.051 8.038 1.00 22.02 159 SER D O 1
ATOM 6911 N N . GLY D 1 182 ? 67.691 47.964 8.793 1.00 22.35 160 GLY D N 1
ATOM 6912 C CA . GLY D 1 182 ? 69.081 47.761 8.393 1.00 22.40 160 GLY D CA 1
ATOM 6913 C C . GLY D 1 182 ? 70.073 48.540 9.231 1.00 24.33 160 GLY D C 1
ATOM 6914 O O . GLY D 1 182 ? 71.212 48.737 8.859 1.00 25.69 160 GLY D O 1
ATOM 6915 N N . LYS D 1 183 ? 69.664 48.949 10.408 1.00 26.55 161 LYS D N 1
ATOM 6916 C CA . LYS D 1 183 ? 70.552 49.713 11.285 1.00 28.22 161 LYS D CA 1
ATOM 6917 C C . LYS D 1 183 ? 71.889 48.994 11.582 1.00 27.95 161 LYS D C 1
ATOM 6918 O O . LYS D 1 183 ? 71.916 47.805 11.912 1.00 24.89 161 LYS D O 1
ATOM 6924 N N . LYS D 1 184 ? 72.969 49.766 11.544 1.00 33.65 162 LYS D N 1
ATOM 6925 C CA . LYS D 1 184 ? 74.307 49.312 11.931 1.00 32.18 162 LYS D CA 1
ATOM 6926 C C . LYS D 1 184 ? 74.597 49.659 13.365 1.00 29.61 162 LYS D C 1
ATOM 6927 O O . LYS D 1 184 ? 74.408 50.786 13.814 1.00 28.81 162 LYS D O 1
ATOM 6933 N N . LEU D 1 185 ? 75.003 48.646 14.100 1.00 26.68 163 LEU D N 1
ATOM 6934 C CA . LEU D 1 185 ? 75.262 48.756 15.524 1.00 26.37 163 LEU D CA 1
ATOM 6935 C C . LEU D 1 185 ? 76.771 48.767 15.771 1.00 25.93 163 LEU D C 1
ATOM 6936 O O . LEU D 1 185 ? 77.529 48.173 15.006 1.00 24.42 163 LEU D O 1
ATOM 6941 N N . ASN D 1 186 ? 77.175 49.408 16.856 1.00 25.11 164 ASN D N 1
ATOM 6942 C CA . ASN D 1 186 ? 78.489 49.222 17.353 1.00 25.19 164 ASN D CA 1
ATOM 6943 C C . ASN D 1 186 ? 78.452 48.042 18.334 1.00 24.35 164 ASN D C 1
ATOM 6944 O O . ASN D 1 186 ? 77.406 47.498 18.660 1.00 23.40 164 ASN D O 1
ATOM 6949 N N . ALA D 1 187 ? 79.631 47.650 18.796 1.00 25.96 165 ALA D N 1
ATOM 6950 C CA . ALA D 1 187 ? 79.777 46.409 19.549 1.00 24.96 165 ALA D CA 1
ATOM 6951 C C . ALA D 1 187 ? 79.046 46.460 20.872 1.00 25.45 165 ALA D C 1
ATOM 6952 O O . ALA D 1 187 ? 78.394 45.478 21.256 1.00 25.89 165 ALA D O 1
ATOM 6954 N N . GLN D 1 188 ? 79.089 47.597 21.559 1.00 27.16 166 GLN D N 1
ATOM 6955 C CA . GLN D 1 188 ? 78.400 47.728 22.874 1.00 28.27 166 GLN D CA 1
ATOM 6956 C C . GLN D 1 188 ? 76.867 47.687 22.714 1.00 27.77 166 GLN D C 1
ATOM 6957 O O . GLN D 1 188 ? 76.158 47.123 23.555 1.00 25.59 166 GLN D O 1
ATOM 6963 N N . GLU D 1 189 ? 76.377 48.310 21.633 1.00 26.27 167 GLU D N 1
ATOM 6964 C CA . GLU D 1 189 ? 74.952 48.332 21.330 1.00 25.96 167 GLU D CA 1
ATOM 6965 C C . GLU D 1 189 ? 74.458 46.942 20.992 1.00 24.62 167 GLU D C 1
ATOM 6966 O O . GLU D 1 189 ? 73.415 46.529 21.469 1.00 24.32 167 GLU D O 1
ATOM 6972 N N . ALA D 1 190 ? 75.262 46.193 20.240 1.00 23.65 168 ALA D N 1
ATOM 6973 C CA . ALA D 1 190 ? 74.918 44.821 19.935 1.00 22.75 168 ALA D CA 1
ATOM 6974 C C . ALA D 1 190 ? 74.941 43.952 21.217 1.00 23.93 168 ALA D C 1
ATOM 6975 O O . ALA D 1 190 ? 74.060 43.079 21.422 1.00 23.38 168 ALA D O 1
ATOM 6985 N N . ALA D 1 192 ? 74.311 45.013 24.301 1.00 25.80 170 ALA D N 1
ATOM 6986 C CA . ALA D 1 192 ? 73.180 45.369 25.160 1.00 27.91 170 ALA D CA 1
ATOM 6987 C C . ALA D 1 192 ? 71.862 44.796 24.605 1.00 28.13 170 ALA D C 1
ATOM 6988 O O . ALA D 1 192 ? 71.001 44.514 25.364 1.00 28.12 170 ALA D O 1
ATOM 6990 N N . LEU D 1 193 ? 71.752 44.580 23.296 1.00 27.22 171 LEU D N 1
ATOM 6991 C CA . LEU D 1 193 ? 70.578 43.927 22.780 1.00 28.23 171 LEU D CA 1
ATOM 6992 C C . LEU D 1 193 ? 70.578 42.431 23.005 1.00 27.24 171 LEU D C 1
ATOM 6993 O O . LEU D 1 193 ? 69.531 41.800 22.842 1.00 30.27 171 LEU D O 1
ATOM 6998 N N . GLY D 1 194 ? 71.717 41.831 23.287 1.00 25.03 172 GLY D N 1
ATOM 6999 C CA . GLY D 1 194 ? 71.810 40.355 23.393 1.00 24.30 172 GLY D CA 1
ATOM 7000 C C . GLY D 1 194 ? 72.388 39.642 22.155 1.00 23.29 172 GLY D C 1
ATOM 7001 O O . GLY D 1 194 ? 72.282 38.413 21.998 1.00 24.27 172 GLY D O 1
ATOM 7002 N N . LEU D 1 195 ? 72.862 40.431 21.202 1.00 23.24 173 LEU D N 1
ATOM 7003 C CA . LEU D 1 195 ? 73.220 39.930 19.848 1.00 22.89 173 LEU D CA 1
ATOM 7004 C C . LEU D 1 195 ? 74.655 39.444 19.895 1.00 23.95 173 LEU D C 1
ATOM 7005 O O . LEU D 1 195 ? 75.066 38.602 19.132 1.00 23.25 173 LEU D O 1
ATOM 7010 N N . VAL D 1 196 ? 75.359 39.924 20.910 1.00 24.77 174 VAL D N 1
ATOM 7011 C CA . VAL D 1 196 ? 76.739 39.587 21.171 1.00 23.77 174 VAL D CA 1
ATOM 7012 C C . VAL D 1 196 ? 76.889 39.325 22.678 1.00 23.73 174 VAL D C 1
ATOM 7013 O O . VAL D 1 196 ? 76.193 39.968 23.468 1.00 23.36 174 VAL D O 1
ATOM 7017 N N . ASP D 1 197 ? 77.802 38.434 23.083 1.00 22.08 175 ASP D N 1
ATOM 7018 C CA . ASP D 1 197 ? 77.868 37.991 24.463 1.00 22.24 175 ASP D CA 1
ATOM 7019 C C . ASP D 1 197 ? 79.006 38.614 25.252 1.00 22.38 175 ASP D C 1
ATOM 7020 O O . ASP D 1 197 ? 78.936 38.777 26.472 1.00 22.31 175 ASP D O 1
ATOM 7025 N N . GLU D 1 198 ? 80.025 39.060 24.555 1.00 22.62 176 GLU D N 1
ATOM 7026 C CA . GLU D 1 198 ? 81.142 39.736 25.222 1.00 23.67 176 GLU D CA 1
ATOM 7027 C C . GLU D 1 198 ? 81.852 40.622 24.204 1.00 22.42 176 GLU D C 1
ATOM 7028 O O . GLU D 1 198 ? 81.916 40.304 23.008 1.00 22.78 176 GLU D O 1
ATOM 7034 N N . VAL D 1 199 ? 82.318 41.778 24.646 1.00 23.68 177 VAL D N 1
ATOM 7035 C CA . VAL D 1 199 ? 83.112 42.704 23.838 1.00 23.84 177 VAL D CA 1
ATOM 7036 C C . VAL D 1 199 ? 84.516 42.773 24.438 1.00 25.00 177 VAL D C 1
ATOM 7037 O O . VAL D 1 199 ? 84.652 42.947 25.603 1.00 25.59 177 VAL D O 1
ATOM 7041 N N . VAL D 1 200 ? 85.549 42.692 23.610 1.00 26.31 178 VAL D N 1
ATOM 7042 C CA . VAL D 1 200 ? 86.914 42.764 24.073 1.00 27.44 178 VAL D CA 1
ATOM 7043 C C . VAL D 1 200 ? 87.691 43.690 23.180 1.00 29.20 178 VAL D C 1
ATOM 7044 O O . VAL D 1 200 ? 87.422 43.809 21.975 1.00 28.43 178 VAL D O 1
ATOM 7048 N N . ASP D 1 201 ? 88.704 44.315 23.743 1.00 32.28 179 ASP D N 1
ATOM 7049 C CA . ASP D 1 201 ? 89.506 45.320 22.959 1.00 37.15 179 ASP D CA 1
ATOM 7050 C C . ASP D 1 201 ? 90.811 44.718 22.446 1.00 36.70 179 ASP D C 1
ATOM 7051 O O . ASP D 1 201 ? 91.616 45.387 21.883 1.00 35.84 179 ASP D O 1
ATOM 7056 N N . ASP D 1 202 ? 90.972 43.432 22.677 1.00 37.50 180 ASP D N 1
ATOM 7057 C CA . ASP D 1 202 ? 92.195 42.749 22.417 1.00 40.09 180 ASP D CA 1
ATOM 7058 C C . ASP D 1 202 ? 91.897 41.292 22.027 1.00 37.53 180 ASP D C 1
ATOM 7059 O O . ASP D 1 202 ? 91.058 40.635 22.628 1.00 35.80 180 ASP D O 1
ATOM 7064 N N . GLU D 1 203 ? 92.599 40.761 21.038 1.00 37.92 181 GLU D N 1
ATOM 7065 C CA . GLU D 1 203 ? 92.331 39.384 20.605 1.00 39.55 181 GLU D CA 1
ATOM 7066 C C . GLU D 1 203 ? 92.661 38.354 21.706 1.00 36.51 181 GLU D C 1
ATOM 7067 O O . GLU D 1 203 ? 91.967 37.339 21.863 1.00 35.25 181 GLU D O 1
ATOM 7073 N N . ALA D 1 204 ? 93.684 38.621 22.483 1.00 34.18 182 ALA D N 1
ATOM 7074 C CA . ALA D 1 204 ? 94.098 37.663 23.532 1.00 33.46 182 ALA D CA 1
ATOM 7075 C C . ALA D 1 204 ? 93.000 37.427 24.535 1.00 30.98 182 ALA D C 1
ATOM 7076 O O . ALA D 1 204 ? 92.882 36.379 25.120 1.00 30.49 182 ALA D O 1
ATOM 7078 N N . LYS D 1 205 ? 92.199 38.439 24.774 1.00 31.83 183 LYS D N 1
ATOM 7079 C CA . LYS D 1 205 ? 91.132 38.300 25.742 1.00 31.66 183 LYS D CA 1
ATOM 7080 C C . LYS D 1 205 ? 90.025 37.433 25.195 1.00 28.01 183 LYS D C 1
ATOM 7081 O O . LYS D 1 205 ? 89.323 36.765 25.957 1.00 27.71 183 LYS D O 1
ATOM 7087 N N . ALA D 1 206 ? 89.818 37.478 23.895 1.00 25.89 184 ALA D N 1
ATOM 7088 C CA . ALA D 1 206 ? 88.848 36.553 23.289 1.00 24.46 184 ALA D CA 1
ATOM 7089 C C . ALA D 1 206 ? 89.307 35.121 23.454 1.00 23.71 184 ALA D C 1
ATOM 7090 O O . ALA D 1 206 ? 88.521 34.252 23.839 1.00 22.09 184 ALA D O 1
ATOM 7092 N N . TRP D 1 207 ? 90.594 34.886 23.205 1.00 24.24 185 TRP D N 1
ATOM 7093 C CA . TRP D 1 207 ? 91.161 33.538 23.355 1.00 25.15 185 TRP D CA 1
ATOM 7094 C C . TRP D 1 207 ? 91.123 33.038 24.786 1.00 26.15 185 TRP D C 1
ATOM 7095 O O . TRP D 1 207 ? 90.996 31.850 25.038 1.00 24.91 185 TRP D O 1
ATOM 7106 N N . LYS D 1 208 ? 91.196 33.942 25.733 1.00 28.88 186 LYS D N 1
ATOM 7107 C CA . LYS D 1 208 ? 91.091 33.510 27.109 1.00 32.38 186 LYS D CA 1
ATOM 7108 C C . LYS D 1 208 ? 89.684 32.970 27.413 1.00 31.43 186 LYS D C 1
ATOM 7109 O O . LYS D 1 208 ? 89.517 31.932 28.069 1.00 31.76 186 LYS D O 1
ATOM 7115 N N . ILE D 1 209 ? 88.659 33.674 26.955 1.00 27.85 187 ILE D N 1
ATOM 7116 C CA . ILE D 1 209 ? 87.307 33.178 27.096 1.00 25.72 187 ILE D CA 1
ATOM 7117 C C . ILE D 1 209 ? 87.120 31.838 26.391 1.00 25.40 187 ILE D C 1
ATOM 7118 O O . ILE D 1 209 ? 86.542 30.902 26.952 1.00 26.92 187 ILE D O 1
ATOM 7123 N N . ILE D 1 210 ? 87.594 31.721 25.158 1.00 23.83 188 ILE D N 1
ATOM 7124 C CA . ILE D 1 210 ? 87.527 30.458 24.446 1.00 22.68 188 ILE D CA 1
ATOM 7125 C C . ILE D 1 210 ? 88.262 29.320 25.164 1.00 24.41 188 ILE D C 1
ATOM 7126 O O . ILE D 1 210 ? 87.748 28.202 25.290 1.00 24.07 188 ILE D O 1
ATOM 7131 N N . ASP D 1 211 ? 89.473 29.584 25.636 1.00 25.99 189 ASP D N 1
ATOM 7132 C CA . ASP D 1 211 ? 90.255 28.554 26.372 1.00 27.97 189 ASP D CA 1
ATOM 7133 C C . ASP D 1 211 ? 89.546 28.067 27.628 1.00 28.19 189 ASP D C 1
ATOM 7134 O O . ASP D 1 211 ? 89.652 26.921 27.989 1.00 29.94 189 ASP D O 1
ATOM 7139 N N . ASP D 1 212 ? 88.841 28.948 28.312 1.00 29.30 190 ASP D N 1
ATOM 7140 C CA . ASP D 1 212 ? 88.129 28.589 29.539 1.00 31.69 190 ASP D CA 1
ATOM 7141 C C . ASP D 1 212 ? 87.011 27.636 29.158 1.00 29.83 190 ASP D C 1
ATOM 7142 O O . ASP D 1 212 ? 86.769 26.687 29.870 1.00 29.56 190 ASP D O 1
ATOM 7147 N N . ILE D 1 213 ? 86.344 27.870 28.025 1.00 27.35 191 ILE D N 1
ATOM 7148 C CA . ILE D 1 213 ? 85.298 26.950 27.587 1.00 26.10 191 ILE D CA 1
ATOM 7149 C C . ILE D 1 213 ? 85.870 25.579 27.280 1.00 26.66 191 ILE D C 1
ATOM 7150 O O . ILE D 1 213 ? 85.245 24.558 27.535 1.00 25.01 191 ILE D O 1
ATOM 7155 N N . CYS D 1 214 ? 87.054 25.558 26.687 1.00 27.46 192 CYS D N 1
ATOM 7156 C CA . CYS D 1 214 ? 87.728 24.299 26.403 1.00 28.83 192 CYS D CA 1
ATOM 7157 C C . CYS D 1 214 ? 88.029 23.461 27.624 1.00 30.03 192 CYS D C 1
ATOM 7158 O O . CYS D 1 214 ? 88.303 22.301 27.490 1.00 30.33 192 CYS D O 1
ATOM 7161 N N . LYS D 1 215 ? 88.061 24.052 28.808 1.00 32.30 193 LYS D N 1
ATOM 7162 C CA . LYS D 1 215 ? 88.347 23.257 30.041 1.00 34.37 193 LYS D CA 1
ATOM 7163 C C . LYS D 1 215 ? 87.154 22.426 30.460 1.00 34.18 193 LYS D C 1
ATOM 7164 O O . LYS D 1 215 ? 87.338 21.511 31.254 1.00 35.85 193 LYS D O 1
ATOM 7170 N N . LYS D 1 216 ? 85.949 22.769 30.011 1.00 29.76 194 LYS D N 1
ATOM 7171 C CA . LYS D 1 216 ? 84.776 22.057 30.477 1.00 29.68 194 LYS D CA 1
ATOM 7172 C C . LYS D 1 216 ? 84.653 20.694 29.779 1.00 27.02 194 LYS D C 1
ATOM 7173 O O . LYS D 1 216 ? 85.080 20.524 28.652 1.00 25.57 194 LYS D O 1
ATOM 7179 N N . PRO D 1 217 ? 84.076 19.707 30.458 1.00 25.25 195 PRO D N 1
ATOM 7180 C CA . PRO D 1 217 ? 83.917 18.421 29.784 1.00 25.89 195 PRO D CA 1
ATOM 7181 C C . PRO D 1 217 ? 83.077 18.477 28.501 1.00 24.40 195 PRO D C 1
ATOM 7182 O O . PRO D 1 217 ? 82.047 19.121 28.480 1.00 23.33 195 PRO D O 1
ATOM 7186 N N . LYS D 1 218 ? 83.560 17.799 27.489 1.00 25.51 196 LYS D N 1
ATOM 7187 C CA . LYS D 1 218 ? 82.942 17.803 26.182 1.00 27.80 196 LYS D CA 1
ATOM 7188 C C . LYS D 1 218 ? 81.469 17.406 26.158 1.00 26.73 196 LYS D C 1
ATOM 7189 O O . LYS D 1 218 ? 80.636 18.111 25.582 1.00 24.67 196 LYS D O 1
ATOM 7195 N N . LYS D 1 219 ? 81.143 16.314 26.842 1.00 27.31 197 LYS D N 1
ATOM 7196 C CA . LYS D 1 219 ? 79.807 15.844 26.867 1.00 27.81 197 LYS D CA 1
ATOM 7197 C C . LYS D 1 219 ? 78.878 16.840 27.542 1.00 26.31 197 LYS D C 1
ATOM 7198 O O . LYS D 1 219 ? 77.705 17.048 27.103 1.00 25.63 197 LYS D O 1
ATOM 7204 N N . THR D 1 220 ? 79.378 17.480 28.576 1.00 24.14 198 THR D N 1
ATOM 7205 C CA . THR D 1 220 ? 78.609 18.496 29.235 1.00 24.78 198 THR D CA 1
ATOM 7206 C C . THR D 1 220 ? 78.192 19.647 28.306 1.00 24.73 198 THR D C 1
ATOM 7207 O O . THR D 1 220 ? 77.019 20.058 28.258 1.00 24.36 198 THR D O 1
ATOM 7211 N N . LEU D 1 221 ? 79.152 20.172 27.555 1.00 23.83 199 LEU D N 1
ATOM 7212 C CA . LEU D 1 221 ? 78.867 21.264 26.648 1.00 22.33 199 LEU D CA 1
ATOM 7213 C C . LEU D 1 221 ? 77.915 20.811 25.556 1.00 22.63 199 LEU D C 1
ATOM 7214 O O . LEU D 1 221 ? 77.048 21.552 25.101 1.00 21.60 199 LEU D O 1
ATOM 7219 N N . GLN D 1 222 ? 78.119 19.601 25.106 1.00 23.89 200 GLN D N 1
ATOM 7220 C CA . GLN D 1 222 ? 77.282 19.051 24.076 1.00 24.36 200 GLN D CA 1
ATOM 7221 C C . GLN D 1 222 ? 75.835 19.006 24.559 1.00 23.41 200 GLN D C 1
ATOM 7222 O O . GLN D 1 222 ? 74.935 19.393 23.826 1.00 23.52 200 GLN D O 1
ATOM 7228 N N . PHE D 1 223 ? 75.612 18.564 25.778 1.00 22.10 201 PHE D N 1
ATOM 7229 C CA . PHE D 1 223 ? 74.247 18.430 26.269 1.00 22.20 201 PHE D CA 1
ATOM 7230 C C . PHE D 1 223 ? 73.593 19.794 26.567 1.00 21.76 201 PHE D C 1
ATOM 7231 O O . PHE D 1 223 ? 72.376 19.977 26.387 1.00 21.88 201 PHE D O 1
ATOM 7239 N N . ILE D 1 224 ? 74.395 20.730 27.024 1.00 21.70 202 ILE D N 1
ATOM 7240 C CA . ILE D 1 224 ? 73.925 22.066 27.250 1.00 21.82 202 ILE D CA 1
ATOM 7241 C C . ILE D 1 224 ? 73.379 22.642 25.928 1.00 22.81 202 ILE D C 1
ATOM 7242 O O . ILE D 1 224 ? 72.281 23.181 25.832 1.00 20.90 202 ILE D O 1
ATOM 7247 N N . LYS D 1 225 ? 74.195 22.518 24.918 1.00 23.59 203 LYS D N 1
ATOM 7248 C CA . LYS D 1 225 ? 73.833 22.959 23.589 1.00 24.08 203 LYS D CA 1
ATOM 7249 C C . LYS D 1 225 ? 72.512 22.309 23.068 1.00 24.09 203 LYS D C 1
ATOM 7250 O O . LYS D 1 225 ? 71.646 22.988 22.512 1.00 23.14 203 LYS D O 1
ATOM 7256 N N . ARG D 1 226 ? 72.378 21.002 23.217 1.00 25.15 204 ARG D N 1
ATOM 7257 C CA . ARG D 1 226 ? 71.188 20.307 22.698 1.00 27.34 204 ARG D CA 1
ATOM 7258 C C . ARG D 1 226 ? 69.927 20.772 23.420 1.00 25.44 204 ARG D C 1
ATOM 7259 O O . ARG D 1 226 ? 68.863 20.938 22.828 1.00 25.53 204 ARG D O 1
ATOM 7267 N N . ALA D 1 227 ? 70.027 20.928 24.720 1.00 23.19 205 ALA D N 1
ATOM 7268 C CA . ALA D 1 227 ? 68.844 21.272 25.494 1.00 22.29 205 ALA D CA 1
ATOM 7269 C C . ALA D 1 227 ? 68.409 22.722 25.197 1.00 21.75 205 ALA D C 1
ATOM 7270 O O . ALA D 1 227 ? 67.219 23.026 25.108 1.00 20.60 205 ALA D O 1
ATOM 7272 N N . ILE D 1 228 ? 69.391 23.600 25.049 1.00 20.92 206 ILE D N 1
ATOM 7273 C CA . ILE D 1 228 ? 69.084 24.970 24.695 1.00 22.53 206 ILE D CA 1
ATOM 7274 C C . ILE D 1 228 ? 68.368 25.017 23.373 1.00 24.51 206 ILE D C 1
ATOM 7275 O O . ILE D 1 228 ? 67.323 25.679 23.263 1.00 27.42 206 ILE D O 1
ATOM 7280 N N . ASN D 1 229 ? 68.886 24.298 22.390 1.00 27.49 207 ASN D N 1
ATOM 7281 C CA . ASN D 1 229 ? 68.329 24.309 21.043 1.00 30.74 207 ASN D CA 1
ATOM 7282 C C . ASN D 1 229 ? 66.939 23.753 21.077 1.00 30.88 207 ASN D C 1
ATOM 7283 O O . ASN D 1 229 ? 66.027 24.311 20.469 1.00 32.00 207 ASN D O 1
ATOM 7288 N N . SER D 1 230 ? 66.745 22.653 21.772 1.00 29.26 208 SER D N 1
ATOM 7289 C CA . SER D 1 230 ? 65.469 21.985 21.676 1.00 29.18 208 SER D CA 1
ATOM 7290 C C . SER D 1 230 ? 64.430 22.670 22.576 1.00 28.08 208 SER D C 1
ATOM 7291 O O . SER D 1 230 ? 63.215 22.430 22.416 1.00 27.58 208 SER D O 1
ATOM 7294 N N . SER D 1 231 ? 64.855 23.598 23.451 1.00 25.38 209 SER D N 1
ATOM 7295 C CA . SER D 1 231 ? 63.902 24.365 24.276 1.00 25.67 209 SER D CA 1
ATOM 7296 C C . SER D 1 231 ? 62.952 25.228 23.423 1.00 27.15 209 SER D C 1
ATOM 7297 O O . SER D 1 231 ? 61.845 25.556 23.828 1.00 27.20 209 SER D O 1
ATOM 7300 N N . TYR D 1 232 ? 63.400 25.580 22.232 1.00 26.91 210 TYR D N 1
ATOM 7301 C CA . TYR D 1 232 ? 62.610 26.345 21.328 1.00 27.39 210 TYR D CA 1
ATOM 7302 C C . TYR D 1 232 ? 61.579 25.530 20.565 1.00 30.58 210 TYR D C 1
ATOM 7303 O O . TYR D 1 232 ? 60.822 26.088 19.755 1.00 32.31 210 TYR D O 1
ATOM 7312 N N . ASP D 1 233 ? 61.553 24.210 20.768 1.00 32.03 211 ASP D N 1
ATOM 7313 C CA . ASP D 1 233 ? 60.644 23.351 19.992 1.00 33.84 211 ASP D CA 1
ATOM 7314 C C . ASP D 1 233 ? 59.652 22.622 20.869 1.00 33.32 211 ASP D C 1
ATOM 7315 O O . ASP D 1 233 ? 58.993 21.699 20.438 1.00 33.38 211 ASP D O 1
ATOM 7328 N N . GLY D 1 235 ? 57.260 22.810 24.949 1.00 35.52 213 GLY D N 1
ATOM 7329 C CA . GLY D 1 235 ? 56.898 23.474 26.192 1.00 35.83 213 GLY D CA 1
ATOM 7330 C C . GLY D 1 235 ? 57.924 23.220 27.284 1.00 33.96 213 GLY D C 1
ATOM 7331 O O . GLY D 1 235 ? 58.648 22.246 27.246 1.00 34.09 213 GLY D O 1
ATOM 7332 N N . LEU D 1 236 ? 57.831 24.006 28.341 1.00 34.88 214 LEU D N 1
ATOM 7333 C CA . LEU D 1 236 ? 58.685 23.848 29.503 1.00 36.20 214 LEU D CA 1
ATOM 7334 C C . LEU D 1 236 ? 58.835 22.491 30.141 1.00 35.51 214 LEU D C 1
ATOM 7335 O O . LEU D 1 236 ? 59.958 22.059 30.355 1.00 31.65 214 LEU D O 1
ATOM 7340 N N . GLU D 1 237 ? 57.722 21.838 30.481 1.00 38.53 215 GLU D N 1
ATOM 7341 C CA . GLU D 1 237 ? 57.792 20.573 31.215 1.00 39.67 215 GLU D CA 1
ATOM 7342 C C . GLU D 1 237 ? 58.550 19.550 30.422 1.00 38.52 215 GLU D C 1
ATOM 7343 O O . GLU D 1 237 ? 59.316 18.758 30.966 1.00 38.13 215 GLU D O 1
ATOM 7349 N N . SER D 1 238 ? 58.301 19.553 29.120 1.00 36.17 216 SER D N 1
ATOM 7350 C CA . SER D 1 238 ? 58.904 18.588 28.234 1.00 34.17 216 SER D CA 1
ATOM 7351 C C . SER D 1 238 ? 60.389 18.886 28.208 1.00 31.45 216 SER D C 1
ATOM 7352 O O . SER D 1 238 ? 61.217 17.992 28.276 1.00 32.03 216 SER D O 1
ATOM 7355 N N . ALA D 1 239 ? 60.721 20.170 28.116 1.00 29.02 217 ALA D N 1
ATOM 7356 C CA . ALA D 1 239 ? 62.105 20.581 28.096 1.00 26.85 217 ALA D CA 1
ATOM 7357 C C . ALA D 1 239 ? 62.832 20.230 29.381 1.00 25.47 217 ALA D C 1
ATOM 7358 O O . ALA D 1 239 ? 63.955 19.770 29.336 1.00 25.65 217 ALA D O 1
ATOM 7368 N N . ASP D 1 241 ? 62.008 17.809 31.420 1.00 28.25 219 ASP D N 1
ATOM 7369 C CA . ASP D 1 241 ? 62.179 16.357 31.358 1.00 30.26 219 ASP D CA 1
ATOM 7370 C C . ASP D 1 241 ? 63.410 15.969 30.584 1.00 28.66 219 ASP D C 1
ATOM 7371 O O . ASP D 1 241 ? 64.184 15.120 30.965 1.00 28.58 219 ASP D O 1
ATOM 7376 N N . GLN D 1 242 ? 63.593 16.602 29.454 1.00 28.37 220 GLN D N 1
ATOM 7377 C CA . GLN D 1 242 ? 64.759 16.355 28.655 1.00 29.94 220 GLN D CA 1
ATOM 7378 C C . GLN D 1 242 ? 66.070 16.748 29.349 1.00 26.48 220 GLN D C 1
ATOM 7379 O O . GLN D 1 242 ? 67.073 16.066 29.237 1.00 26.55 220 GLN D O 1
ATOM 7385 N N . GLU D 1 243 ? 66.096 17.914 29.956 1.00 24.39 221 GLU D N 1
ATOM 7386 C CA . GLU D 1 243 ? 67.302 18.400 30.631 1.00 24.06 221 GLU D CA 1
ATOM 7387 C C . GLU D 1 243 ? 67.685 17.414 31.723 1.00 24.10 221 GLU D C 1
ATOM 7388 O O . GLU D 1 243 ? 68.865 17.110 31.912 1.00 25.40 221 GLU D O 1
ATOM 7394 N N . ALA D 1 244 ? 66.685 16.869 32.414 1.00 23.57 222 ALA D N 1
ATOM 7395 C CA . ALA D 1 244 ? 66.934 15.864 33.488 1.00 24.01 222 ALA D CA 1
ATOM 7396 C C . ALA D 1 244 ? 67.566 14.585 32.965 1.00 24.09 222 ALA D C 1
ATOM 7397 O O . ALA D 1 244 ? 68.420 13.977 33.610 1.00 24.36 222 ALA D O 1
ATOM 7399 N N . LEU D 1 245 ? 67.115 14.156 31.794 1.00 23.99 223 LEU D N 1
ATOM 7400 C CA . LEU D 1 245 ? 67.621 12.929 31.181 1.00 24.21 223 LEU D CA 1
ATOM 7401 C C . LEU D 1 245 ? 69.055 13.143 30.763 1.00 23.86 223 LEU D C 1
ATOM 7402 O O . LEU D 1 245 ? 69.922 12.295 30.990 1.00 23.33 223 LEU D O 1
ATOM 7407 N N . TYR D 1 246 ? 69.328 14.282 30.113 1.00 23.78 224 TYR D N 1
ATOM 7408 C CA . TYR D 1 246 ? 70.731 14.597 29.758 1.00 23.72 224 TYR D CA 1
ATOM 7409 C C . TYR D 1 246 ? 71.621 14.578 31.025 1.00 23.95 224 TYR D C 1
ATOM 7410 O O . TYR D 1 246 ? 72.717 14.018 31.028 1.00 25.11 224 TYR D O 1
ATOM 7419 N N . PHE D 1 247 ? 71.148 15.219 32.083 1.00 23.88 225 PHE D N 1
ATOM 7420 C CA . PHE D 1 247 ? 71.909 15.325 33.326 1.00 24.28 225 PHE D CA 1
ATOM 7421 C C . PHE D 1 247 ? 72.281 13.940 33.796 1.00 26.46 225 PHE D C 1
ATOM 7422 O O . PHE D 1 247 ? 73.384 13.654 34.205 1.00 27.05 225 PHE D O 1
ATOM 7430 N N . SER D 1 248 ? 71.317 13.038 33.688 1.00 30.04 226 SER D N 1
ATOM 7431 C CA . SER D 1 248 ? 71.504 11.671 34.138 1.00 31.60 226 SER D CA 1
ATOM 7432 C C . SER D 1 248 ? 72.539 10.924 33.299 1.00 32.60 226 SER D C 1
ATOM 7433 O O . SER D 1 248 ? 73.423 10.223 33.841 1.00 31.90 226 SER D O 1
ATOM 7436 N N . LEU D 1 249 ? 72.469 11.095 31.971 1.00 31.81 227 LEU D N 1
ATOM 7437 C CA . LEU D 1 249 ? 73.432 10.435 31.083 1.00 31.67 227 LEU D CA 1
ATOM 7438 C C . LEU D 1 249 ? 74.879 10.916 31.267 1.00 31.35 227 LEU D C 1
ATOM 7439 O O . LEU D 1 249 ? 75.815 10.224 30.937 1.00 30.42 227 LEU D O 1
ATOM 7444 N N . LEU D 1 250 ? 75.059 12.152 31.741 1.00 31.73 228 LEU D N 1
ATOM 7445 C CA . LEU D 1 250 ? 76.413 12.691 32.048 1.00 32.02 228 LEU D CA 1
ATOM 7446 C C . LEU D 1 250 ? 77.151 11.821 33.038 1.00 31.91 228 LEU D C 1
ATOM 7447 O O . LEU D 1 250 ? 78.382 11.741 33.010 1.00 33.89 228 LEU D O 1
ATOM 7452 N N . PHE D 1 251 ? 76.410 11.122 33.869 1.00 31.76 229 PHE D N 1
ATOM 7453 C CA . PHE D 1 251 ? 77.058 10.223 34.858 1.00 33.33 229 PHE D CA 1
ATOM 7454 C C . PHE D 1 251 ? 77.540 8.899 34.278 1.00 34.44 229 PHE D C 1
ATOM 7455 O O . PHE D 1 251 ? 78.042 8.072 34.994 1.00 34.83 229 PHE D O 1
ATOM 7463 N N . THR D 1 252 ? 77.427 8.741 32.956 1.00 34.15 230 THR D N 1
ATOM 7464 C CA . THR D 1 252 ? 78.095 7.628 32.249 1.00 35.54 230 THR D CA 1
ATOM 7465 C C . THR D 1 252 ? 79.389 8.080 31.588 1.00 36.49 230 THR D C 1
ATOM 7466 O O . THR D 1 252 ? 80.051 7.286 30.967 1.00 38.48 230 THR D O 1
ATOM 7470 N N . ASP D 1 253 ? 79.716 9.370 31.675 1.00 36.22 231 ASP D N 1
ATOM 7471 C CA . ASP D 1 253 ? 80.837 9.924 30.944 1.00 36.63 231 ASP D CA 1
ATOM 7472 C C . ASP D 1 253 ? 82.117 10.029 31.797 1.00 37.15 231 ASP D C 1
ATOM 7473 O O . ASP D 1 253 ? 82.117 10.672 32.838 1.00 36.33 231 ASP D O 1
ATOM 7478 N N . PRO D 1 254 ? 83.231 9.432 31.335 1.00 38.60 232 PRO D N 1
ATOM 7479 C CA . PRO D 1 254 ? 84.478 9.411 32.157 1.00 39.82 232 PRO D CA 1
ATOM 7480 C C . PRO D 1 254 ? 85.016 10.808 32.500 1.00 39.75 232 PRO D C 1
ATOM 7481 O O . PRO D 1 254 ? 85.428 11.061 33.601 1.00 40.53 232 PRO D O 1
ATOM 7485 N N . GLU D 1 255 ? 84.990 11.706 31.541 1.00 38.79 233 GLU D N 1
ATOM 7486 C CA . GLU D 1 255 ? 85.471 13.051 31.774 1.00 39.92 233 GLU D CA 1
ATOM 7487 C C . GLU D 1 255 ? 84.641 13.772 32.887 1.00 38.59 233 GLU D C 1
ATOM 7488 O O . GLU D 1 255 ? 85.187 14.494 33.730 1.00 39.93 233 GLU D O 1
ATOM 7494 N N . VAL D 1 256 ? 83.319 13.591 32.872 1.00 34.80 234 VAL D N 1
ATOM 7495 C CA . VAL D 1 256 ? 82.459 14.182 33.889 1.00 32.72 234 VAL D CA 1
ATOM 7496 C C . VAL D 1 256 ? 82.796 13.579 35.278 1.00 34.37 234 VAL D C 1
ATOM 7497 O O . VAL D 1 256 ? 82.924 14.296 36.253 1.00 32.75 234 VAL D O 1
ATOM 7501 N N . LEU D 1 257 ? 82.859 12.260 35.342 1.00 36.43 235 LEU D N 1
ATOM 7502 C CA . LEU D 1 257 ? 83.165 11.549 36.598 1.00 40.37 235 LEU D CA 1
ATOM 7503 C C . LEU D 1 257 ? 84.513 11.989 37.161 1.00 42.71 235 LEU D C 1
ATOM 7504 O O . LEU D 1 257 ? 84.623 12.244 38.329 1.00 42.83 235 LEU D O 1
ATOM 7509 N N . ASP D 1 258 ? 85.511 12.163 36.301 1.00 47.42 236 ASP D N 1
ATOM 7510 C CA . ASP D 1 258 ? 86.816 12.674 36.747 1.00 50.58 236 ASP D CA 1
ATOM 7511 C C . ASP D 1 258 ? 86.720 14.097 37.260 1.00 48.59 236 ASP D C 1
ATOM 7512 O O . ASP D 1 258 ? 87.321 14.419 38.260 1.00 52.57 236 ASP D O 1
ATOM 7517 N N . ALA D 1 259 ? 85.944 14.943 36.591 1.00 47.76 237 ALA D N 1
ATOM 7518 C CA . ALA D 1 259 ? 85.774 16.321 37.039 1.00 46.09 237 ALA D CA 1
ATOM 7519 C C . ALA D 1 259 ? 85.151 16.376 38.423 1.00 46.90 237 ALA D C 1
ATOM 7520 O O . ALA D 1 259 ? 85.381 17.324 39.156 1.00 51.09 237 ALA D O 1
ATOM 7522 N N . LEU D 1 260 ? 84.375 15.352 38.788 1.00 43.39 238 LEU D N 1
ATOM 7523 C CA . LEU D 1 260 ? 83.739 15.279 40.102 1.00 42.07 238 LEU D CA 1
ATOM 7524 C C . LEU D 1 260 ? 84.563 14.557 41.169 1.00 44.24 238 LEU D C 1
ATOM 7525 O O . LEU D 1 260 ? 84.188 14.571 42.333 1.00 42.87 238 LEU D O 1
ATOM 7530 N N . SER D 1 261 ? 85.649 13.903 40.765 1.00 46.16 239 SER D N 1
ATOM 7531 C CA . SER D 1 261 ? 86.350 12.927 41.629 1.00 51.53 239 SER D CA 1
ATOM 7532 C C . SER D 1 261 ? 86.997 13.530 42.882 1.00 54.24 239 SER D C 1
ATOM 7533 O O . SER D 1 261 ? 87.058 12.878 43.907 1.00 56.43 239 SER D O 1
ATOM 7536 N N . LYS D 1 262 ? 87.456 14.769 42.816 1.00 56.38 240 LYS D N 1
ATOM 7537 C CA . LYS D 1 262 ? 87.968 15.423 44.018 1.00 62.19 240 LYS D CA 1
ATOM 7538 C C . LYS D 1 262 ? 86.980 15.358 45.231 1.00 61.04 240 LYS D C 1
ATOM 7539 O O . LYS D 1 262 ? 87.392 15.302 46.382 1.00 59.60 240 LYS D O 1
ATOM 7545 N N . TRP D 1 263 ? 85.672 15.316 44.945 1.00 59.54 241 TRP D N 1
ATOM 7546 C CA . TRP D 1 263 ? 84.618 15.379 45.976 1.00 56.51 241 TRP D CA 1
ATOM 7547 C C . TRP D 1 263 ? 83.990 14.027 46.249 1.00 56.18 241 TRP D C 1
ATOM 7548 O O . TRP D 1 263 ? 83.127 13.894 47.112 1.00 52.66 241 TRP D O 1
ATOM 7559 N N . ARG D 1 264 ? 84.413 13.028 45.486 1.00 57.33 242 ARG D N 1
ATOM 7560 C CA . ARG D 1 264 ? 84.082 11.649 45.781 1.00 61.37 242 ARG D CA 1
ATOM 7561 C C . ARG D 1 264 ? 84.906 11.251 46.998 1.00 60.33 242 ARG D C 1
ATOM 7562 O O . ARG D 1 264 ? 84.384 10.644 47.900 1.00 59.47 242 ARG D O 1
ATOM 7570 N N . LEU E 1 18 ? 39.494 71.868 19.459 1.00 54.56 -4 LEU E N 1
ATOM 7571 C CA . LEU E 1 18 ? 39.354 72.287 18.000 1.00 54.23 -4 LEU E CA 1
ATOM 7572 C C . LEU E 1 18 ? 38.081 71.772 17.354 1.00 46.76 -4 LEU E C 1
ATOM 7573 O O . LEU E 1 18 ? 37.887 70.560 17.315 1.00 43.52 -4 LEU E O 1
ATOM 7578 N N . TYR E 1 19 ? 37.215 72.663 16.852 1.00 39.13 -3 TYR E N 1
ATOM 7579 C CA . TYR E 1 19 ? 35.852 72.200 16.509 1.00 36.57 -3 TYR E CA 1
ATOM 7580 C C . TYR E 1 19 ? 35.833 71.052 15.477 1.00 39.66 -3 TYR E C 1
ATOM 7581 O O . TYR E 1 19 ? 34.956 70.150 15.507 1.00 46.59 -3 TYR E O 1
ATOM 7590 N N . PHE E 1 20 ? 36.813 71.113 14.573 1.00 39.81 -2 PHE E N 1
ATOM 7591 C CA . PHE E 1 20 ? 36.968 70.182 13.458 1.00 42.98 -2 PHE E CA 1
ATOM 7592 C C . PHE E 1 20 ? 37.658 68.885 13.846 1.00 43.25 -2 PHE E C 1
ATOM 7593 O O . PHE E 1 20 ? 37.799 68.022 13.004 1.00 44.01 -2 PHE E O 1
ATOM 7601 N N . GLN E 1 21 ? 38.108 68.752 15.099 1.00 48.69 -1 GLN E N 1
ATOM 7602 C CA . GLN E 1 21 ? 38.711 67.500 15.603 1.00 53.97 -1 GLN E CA 1
ATOM 7603 C C . GLN E 1 21 ? 37.674 66.795 16.472 1.00 52.95 -1 GLN E C 1
ATOM 7604 O O . GLN E 1 21 ? 37.643 67.007 17.680 1.00 60.09 -1 GLN E O 1
ATOM 7610 N N . SER E 1 22 ? 36.824 65.980 15.847 1.00 51.46 0 SER E N 1
ATOM 7611 C CA . SER E 1 22 ? 35.696 65.354 16.552 1.00 57.36 0 SER E CA 1
ATOM 7612 C C . SER E 1 22 ? 35.675 63.789 16.626 1.00 56.95 0 SER E C 1
ATOM 7613 O O . SER E 1 22 ? 35.153 63.210 17.606 1.00 59.26 0 SER E O 1
ATOM 7624 N N . LEU E 1 24 ? 37.027 59.828 17.059 1.00 35.37 2 LEU E N 1
ATOM 7625 C CA . LEU E 1 24 ? 37.919 59.360 18.074 1.00 32.55 2 LEU E CA 1
ATOM 7626 C C . LEU E 1 24 ? 39.226 58.770 17.523 1.00 28.33 2 LEU E C 1
ATOM 7627 O O . LEU E 1 24 ? 40.175 58.702 18.242 1.00 28.36 2 LEU E O 1
ATOM 7632 N N . VAL E 1 25 ? 39.273 58.391 16.256 1.00 25.46 3 VAL E N 1
ATOM 7633 C CA . VAL E 1 25 ? 40.506 58.072 15.619 1.00 24.11 3 VAL E CA 1
ATOM 7634 C C . VAL E 1 25 ? 40.538 58.779 14.283 1.00 25.80 3 VAL E C 1
ATOM 7635 O O . VAL E 1 25 ? 39.637 58.616 13.474 1.00 25.85 3 VAL E O 1
ATOM 7639 N N . GLU E 1 26 ? 41.606 59.526 14.019 1.00 28.24 4 GLU E N 1
ATOM 7640 C CA . GLU E 1 26 ? 41.789 60.199 12.736 1.00 31.53 4 GLU E CA 1
ATOM 7641 C C . GLU E 1 26 ? 42.741 59.381 11.890 1.00 32.91 4 GLU E C 1
ATOM 7642 O O . GLU E 1 26 ? 43.597 58.661 12.393 1.00 30.14 4 GLU E O 1
ATOM 7648 N N . ILE E 1 27 ? 42.566 59.473 10.582 1.00 25.63 5 ILE E N 1
ATOM 7649 C CA . ILE E 1 27 ? 43.567 58.973 9.635 1.00 25.76 5 ILE E CA 1
ATOM 7650 C C . ILE E 1 27 ? 44.152 60.131 8.824 1.00 25.76 5 ILE E C 1
ATOM 7651 O O . ILE E 1 27 ? 43.446 61.018 8.366 1.00 25.76 5 ILE E O 1
ATOM 7656 N N . GLU E 1 28 ? 45.467 60.127 8.679 1.00 25.58 6 GLU E N 1
ATOM 7657 C CA . GLU E 1 28 ? 46.189 61.146 7.928 1.00 25.99 6 GLU E CA 1
ATOM 7658 C C . GLU E 1 28 ? 47.223 60.432 7.092 1.00 24.23 6 GLU E C 1
ATOM 7659 O O . GLU E 1 28 ? 47.380 59.222 7.179 1.00 20.59 6 GLU E O 1
ATOM 7665 N N . ARG E 1 29 ? 47.884 61.193 6.237 1.00 23.32 7 ARG E N 1
ATOM 7666 C CA . ARG E 1 29 ? 48.934 60.651 5.440 1.00 22.46 7 ARG E CA 1
ATOM 7667 C C . ARG E 1 29 ? 50.144 61.534 5.491 1.00 23.14 7 ARG E C 1
ATOM 7668 O O . ARG E 1 29 ? 50.031 62.729 5.473 1.00 22.75 7 ARG E O 1
ATOM 7676 N N . ARG E 1 30 ? 51.323 60.921 5.536 1.00 24.38 8 ARG E N 1
ATOM 7677 C CA . ARG E 1 30 ? 52.606 61.628 5.416 1.00 26.28 8 ARG E CA 1
ATOM 7678 C C . ARG E 1 30 ? 53.460 60.828 4.439 1.00 25.11 8 ARG E C 1
ATOM 7679 O O . ARG E 1 30 ? 54.132 59.872 4.826 1.00 23.20 8 ARG E O 1
ATOM 7687 N N . GLY E 1 31 ? 53.429 61.239 3.192 1.00 25.29 9 GLY E N 1
ATOM 7688 C CA . GLY E 1 31 ? 54.176 60.626 2.142 1.00 25.13 9 GLY E CA 1
ATOM 7689 C C . GLY E 1 31 ? 53.749 59.189 1.985 1.00 25.27 9 GLY E C 1
ATOM 7690 O O . GLY E 1 31 ? 52.583 58.867 1.805 1.00 23.63 9 GLY E O 1
ATOM 7691 N N . ASP E 1 32 ? 54.724 58.313 2.123 1.00 26.44 10 ASP E N 1
ATOM 7692 C CA . ASP E 1 32 ? 54.481 56.917 1.953 1.00 25.96 10 ASP E CA 1
ATOM 7693 C C . ASP E 1 32 ? 53.964 56.279 3.226 1.00 23.71 10 ASP E C 1
ATOM 7694 O O . ASP E 1 32 ? 53.782 55.069 3.232 1.00 22.21 10 ASP E O 1
ATOM 7699 N N . ALA E 1 33 ? 53.690 57.065 4.279 1.00 21.28 11 ALA E N 1
ATOM 7700 C CA . ALA E 1 33 ? 53.130 56.511 5.525 1.00 20.11 11 ALA E CA 1
ATOM 7701 C C . ALA E 1 33 ? 51.643 56.892 5.757 1.00 19.43 11 ALA E C 1
ATOM 7702 O O . ALA E 1 33 ? 51.293 58.062 5.609 1.00 19.07 11 ALA E O 1
ATOM 7704 N N . SER E 1 34 ? 50.794 55.908 6.075 1.00 17.38 12 SER E N 1
ATOM 7705 C CA . SER E 1 34 ? 49.493 56.208 6.653 1.00 17.66 12 SER E CA 1
ATOM 7706 C C . SER E 1 34 ? 49.699 56.498 8.147 1.00 17.94 12 SER E C 1
ATOM 7707 O O . SER E 1 34 ? 50.453 55.828 8.797 1.00 18.02 12 SER E O 1
ATOM 7710 N N . LEU E 1 35 ? 48.980 57.452 8.693 1.00 18.61 13 LEU E N 1
ATOM 7711 C CA . LEU E 1 35 ? 49.170 57.907 10.063 1.00 19.03 13 LEU E CA 1
ATOM 7712 C C . LEU E 1 35 ? 47.829 57.864 10.775 1.00 20.06 13 LEU E C 1
ATOM 7713 O O . LEU E 1 35 ? 46.890 58.577 10.382 1.00 20.15 13 LEU E O 1
ATOM 7718 N N . ILE E 1 36 ? 47.745 57.011 11.794 1.00 19.19 14 ILE E N 1
ATOM 7719 C CA . ILE E 1 36 ? 46.522 56.775 12.497 1.00 19.43 14 ILE E CA 1
ATOM 7720 C C . ILE E 1 36 ? 46.649 57.361 13.868 1.00 19.99 14 ILE E C 1
ATOM 7721 O O . ILE E 1 36 ? 47.588 57.060 14.558 1.00 19.90 14 ILE E O 1
ATOM 7726 N N . VAL E 1 37 ? 45.713 58.209 14.269 1.00 20.59 15 VAL E N 1
ATOM 7727 C CA . VAL E 1 37 ? 45.902 59.058 15.450 1.00 21.40 15 VAL E CA 1
ATOM 7728 C C . VAL E 1 37 ? 44.754 58.826 16.399 1.00 22.42 15 VAL E C 1
ATOM 7729 O O . VAL E 1 37 ? 43.603 59.173 16.088 1.00 23.42 15 VAL E O 1
ATOM 7733 N N . LEU E 1 38 ? 45.061 58.280 17.571 1.00 22.24 16 LEU E N 1
ATOM 7734 C CA . LEU E 1 38 ? 44.055 58.120 18.629 1.00 23.93 16 LEU E CA 1
ATOM 7735 C C . LEU E 1 38 ? 43.749 59.493 19.195 1.00 26.41 16 LEU E C 1
ATOM 7736 O O . LEU E 1 38 ? 44.665 60.173 19.669 1.00 26.22 16 LEU E O 1
ATOM 7741 N N . SER E 1 39 ? 42.481 59.908 19.128 1.00 27.94 17 SER E N 1
ATOM 7742 C CA . SER E 1 39 ? 42.095 61.299 19.410 1.00 32.59 17 SER E CA 1
ATOM 7743 C C . SER E 1 39 ? 40.946 61.370 20.390 1.00 34.24 17 SER E C 1
ATOM 7744 O O . SER E 1 39 ? 39.791 61.525 19.999 1.00 34.96 17 SER E O 1
ATOM 7747 N N . ARG E 1 40 ? 41.303 61.321 21.669 1.00 32.87 18 ARG E N 1
ATOM 7748 C CA . ARG E 1 40 ? 40.385 61.602 22.762 1.00 33.87 18 ARG E CA 1
ATOM 7749 C C . ARG E 1 40 ? 41.184 62.221 23.949 1.00 34.58 18 ARG E C 1
ATOM 7750 O O . ARG E 1 40 ? 41.208 61.682 25.032 1.00 32.18 18 ARG E O 1
ATOM 7758 N N . PRO E 1 41 ? 41.885 63.326 23.692 1.00 36.01 19 PRO E N 1
ATOM 7759 C CA . PRO E 1 41 ? 42.923 63.837 24.581 1.00 37.80 19 PRO E CA 1
ATOM 7760 C C . PRO E 1 41 ? 42.412 64.259 25.940 1.00 40.19 19 PRO E C 1
ATOM 7761 O O . PRO E 1 41 ? 43.145 64.211 26.927 1.00 41.65 19 PRO E O 1
ATOM 7765 N N . GLU E 1 42 ? 41.166 64.672 25.986 1.00 42.71 20 GLU E N 1
ATOM 7766 C CA . GLU E 1 42 ? 40.535 65.074 27.243 1.00 46.93 20 GLU E CA 1
ATOM 7767 C C . GLU E 1 42 ? 40.477 63.890 28.222 1.00 42.97 20 GLU E C 1
ATOM 7768 O O . GLU E 1 42 ? 40.429 64.088 29.417 1.00 40.12 20 GLU E O 1
ATOM 7774 N N . LYS E 1 43 ? 40.517 62.660 27.706 1.00 42.18 21 LYS E N 1
ATOM 7775 C CA . LYS E 1 43 ? 40.591 61.428 28.536 1.00 41.74 21 LYS E CA 1
ATOM 7776 C C . LYS E 1 43 ? 41.898 60.669 28.348 1.00 38.14 21 LYS E C 1
ATOM 7777 O O . LYS E 1 43 ? 41.950 59.426 28.443 1.00 36.54 21 LYS E O 1
ATOM 7783 N N . LEU E 1 44 ? 42.946 61.409 28.009 1.00 38.19 22 LEU E N 1
ATOM 7784 C CA . LEU E 1 44 ? 44.289 60.839 27.752 1.00 37.34 22 LEU E CA 1
ATOM 7785 C C . LEU E 1 44 ? 44.297 59.720 26.693 1.00 33.89 22 LEU E C 1
ATOM 7786 O O . LEU E 1 44 ? 45.002 58.740 26.820 1.00 34.60 22 LEU E O 1
ATOM 7791 N N . ASN E 1 45 ? 43.470 59.868 25.677 1.00 31.83 23 ASN E N 1
ATOM 7792 C CA . ASN E 1 45 ? 43.293 58.883 24.618 1.00 30.17 23 ASN E CA 1
ATOM 7793 C C . ASN E 1 45 ? 43.021 57.491 25.124 1.00 28.59 23 ASN E C 1
ATOM 7794 O O . ASN E 1 45 ? 43.461 56.512 24.559 1.00 28.96 23 ASN E O 1
ATOM 7799 N N . ALA E 1 46 ? 42.232 57.404 26.174 1.00 28.95 24 ALA E N 1
ATOM 7800 C CA . ALA E 1 46 ? 41.818 56.120 26.718 1.00 27.96 24 ALA E CA 1
ATOM 7801 C C . ALA E 1 46 ? 40.818 55.440 25.792 1.00 27.85 24 ALA E C 1
ATOM 7802 O O . ALA E 1 46 ? 39.946 56.061 25.191 1.00 28.27 24 ALA E O 1
ATOM 7804 N N . ILE E 1 47 ? 40.920 54.141 25.716 1.00 27.88 25 ILE E N 1
ATOM 7805 C CA . ILE E 1 47 ? 40.213 53.362 24.720 1.00 28.90 25 ILE E CA 1
ATOM 7806 C C . ILE E 1 47 ? 38.867 52.914 25.252 1.00 31.47 25 ILE E C 1
ATOM 7807 O O . ILE E 1 47 ? 38.789 52.094 26.149 1.00 32.68 25 ILE E O 1
ATOM 7812 N N . ASN E 1 48 ? 37.802 53.444 24.656 1.00 30.05 26 ASN E N 1
ATOM 7813 C CA . ASN E 1 48 ? 36.479 52.907 24.843 1.00 28.60 26 ASN E CA 1
ATOM 7814 C C . ASN E 1 48 ? 35.988 52.172 23.569 1.00 28.17 26 ASN E C 1
ATOM 7815 O O . ASN E 1 48 ? 36.749 51.984 22.631 1.00 26.10 26 ASN E O 1
ATOM 7820 N N . LEU E 1 49 ? 34.761 51.674 23.601 1.00 30.05 27 LEU E N 1
ATOM 7821 C CA . LEU E 1 49 ? 34.212 50.866 22.502 1.00 32.41 27 LEU E CA 1
ATOM 7822 C C . LEU E 1 49 ? 34.087 51.655 21.211 1.00 31.77 27 LEU E C 1
ATOM 7823 O O . LEU E 1 49 ? 34.446 51.176 20.154 1.00 31.97 27 LEU E O 1
ATOM 7828 N N . GLU E 1 50 ? 33.670 52.894 21.315 1.00 32.97 28 GLU E N 1
ATOM 7829 C CA . GLU E 1 50 ? 33.561 53.735 20.133 1.00 35.35 28 GLU E CA 1
ATOM 7830 C C . GLU E 1 50 ? 34.959 53.929 19.498 1.00 31.37 28 GLU E C 1
ATOM 7831 O O . GLU E 1 50 ? 35.125 53.834 18.286 1.00 29.94 28 GLU E O 1
ATOM 7845 N N . LEU E 1 52 ? 37.428 51.935 19.760 1.00 26.77 30 LEU E N 1
ATOM 7846 C CA . LEU E 1 52 ? 37.857 50.627 19.174 1.00 26.58 30 LEU E CA 1
ATOM 7847 C C . LEU E 1 52 ? 37.247 50.419 17.823 1.00 24.48 30 LEU E C 1
ATOM 7848 O O . LEU E 1 52 ? 37.914 49.946 16.919 1.00 25.69 30 LEU E O 1
ATOM 7853 N N . ALA E 1 53 ? 35.955 50.708 17.697 1.00 23.76 31 ALA E N 1
ATOM 7854 C CA . ALA E 1 53 ? 35.289 50.546 16.412 1.00 24.62 31 ALA E CA 1
ATOM 7855 C C . ALA E 1 53 ? 35.918 51.491 15.406 1.00 25.18 31 ALA E C 1
ATOM 7856 O O . ALA E 1 53 ? 36.159 51.102 14.265 1.00 26.80 31 ALA E O 1
ATOM 7858 N N . ASP E 1 54 ? 36.204 52.726 15.812 1.00 26.24 32 ASP E N 1
ATOM 7859 C CA . ASP E 1 54 ? 36.839 53.698 14.887 1.00 25.78 32 ASP E CA 1
ATOM 7860 C C . ASP E 1 54 ? 38.231 53.236 14.487 1.00 23.55 32 ASP E C 1
ATOM 7861 O O . ASP E 1 54 ? 38.674 53.454 13.383 1.00 22.16 32 ASP E O 1
ATOM 7866 N N . LEU E 1 55 ? 38.945 52.631 15.404 1.00 22.39 33 LEU E N 1
ATOM 7867 C CA . LEU E 1 55 ? 40.294 52.208 15.121 1.00 23.79 33 LEU E CA 1
ATOM 7868 C C . LEU E 1 55 ? 40.308 51.081 14.096 1.00 24.50 33 LEU E C 1
ATOM 7869 O O . LEU E 1 55 ? 41.111 51.095 13.173 1.00 26.11 33 LEU E O 1
ATOM 7874 N N . ALA E 1 56 ? 39.384 50.141 14.229 1.00 25.18 34 ALA E N 1
ATOM 7875 C CA . ALA E 1 56 ? 39.264 49.061 13.249 1.00 25.67 34 ALA E CA 1
ATOM 7876 C C . ALA E 1 56 ? 38.929 49.605 11.877 1.00 26.70 34 ALA E C 1
ATOM 7877 O O . ALA E 1 56 ? 39.529 49.211 10.898 1.00 31.68 34 ALA E O 1
ATOM 7879 N N . ASP E 1 57 ? 38.006 50.547 11.804 1.00 27.21 35 ASP E N 1
ATOM 7880 C CA . ASP E 1 57 ? 37.668 51.202 10.538 1.00 31.06 35 ASP E CA 1
ATOM 7881 C C . ASP E 1 57 ? 38.854 51.948 9.885 1.00 27.84 35 ASP E C 1
ATOM 7882 O O . ASP E 1 57 ? 39.099 51.819 8.686 1.00 26.76 35 ASP E O 1
ATOM 7887 N N . GLN E 1 58 ? 39.540 52.760 10.667 1.00 25.17 36 GLN E N 1
ATOM 7888 C CA . GLN E 1 58 ? 40.629 53.566 10.139 1.00 24.51 36 GLN E CA 1
ATOM 7889 C C . GLN E 1 58 ? 41.798 52.677 9.782 1.00 23.06 36 GLN E C 1
ATOM 7890 O O . GLN E 1 58 ? 42.482 52.902 8.772 1.00 21.28 36 GLN E O 1
ATOM 7896 N N . PHE E 1 59 ? 41.982 51.601 10.528 1.00 22.50 37 PHE E N 1
ATOM 7897 C CA . PHE E 1 59 ? 43.034 50.638 10.156 1.00 22.90 37 PHE E CA 1
ATOM 7898 C C . PHE E 1 59 ? 42.782 49.976 8.794 1.00 22.47 37 PHE E C 1
ATOM 7899 O O . PHE E 1 59 ? 43.683 49.847 7.992 1.00 24.77 37 PHE E O 1
ATOM 7907 N N . SER E 1 60 ? 41.566 49.596 8.510 1.00 24.97 38 SER E N 1
ATOM 7908 C CA . SER E 1 60 ? 41.196 49.114 7.154 1.00 27.55 38 SER E CA 1
ATOM 7909 C C . SER E 1 60 ? 41.465 50.103 6.063 1.00 27.43 38 SER E C 1
ATOM 7910 O O . SER E 1 60 ? 41.999 49.737 5.030 1.00 27.15 38 SER E O 1
ATOM 7913 N N . LYS E 1 61 ? 41.031 51.338 6.273 1.00 26.47 39 LYS E N 1
ATOM 7914 C CA . LYS E 1 61 ? 41.306 52.379 5.294 1.00 28.40 39 LYS E CA 1
ATOM 7915 C C . LYS E 1 61 ? 42.795 52.460 5.049 1.00 25.70 39 LYS E C 1
ATOM 7916 O O . LYS E 1 61 ? 43.215 52.491 3.922 1.00 26.87 39 LYS E O 1
ATOM 7922 N N . ALA E 1 62 ? 43.604 52.439 6.097 1.00 23.17 40 ALA E N 1
ATOM 7923 C CA . ALA E 1 62 ? 45.066 52.577 5.949 1.00 22.28 40 ALA E CA 1
ATOM 7924 C C . ALA E 1 62 ? 45.648 51.432 5.207 1.00 22.40 40 ALA E C 1
ATOM 7925 O O . ALA E 1 62 ? 46.556 51.620 4.397 1.00 22.19 40 ALA E O 1
ATOM 7927 N N . GLU E 1 63 ? 45.139 50.240 5.443 1.00 22.96 41 GLU E N 1
ATOM 7928 C CA . GLU E 1 63 ? 45.621 49.072 4.673 1.00 26.16 41 GLU E CA 1
ATOM 7929 C C . GLU E 1 63 ? 45.324 49.120 3.169 1.00 26.92 41 GLU E C 1
ATOM 7930 O O . GLU E 1 63 ? 46.143 48.662 2.394 1.00 27.41 41 GLU E O 1
ATOM 7936 N N . LYS E 1 64 ? 44.177 49.661 2.770 1.00 27.12 42 LYS E N 1
ATOM 7937 C CA . LYS E 1 64 ? 43.766 49.698 1.363 1.00 31.64 42 LYS E CA 1
ATOM 7938 C C . LYS E 1 64 ? 44.493 50.808 0.596 1.00 29.36 42 LYS E C 1
ATOM 7939 O O . LYS E 1 64 ? 44.561 50.774 -0.602 1.00 28.36 42 LYS E O 1
ATOM 7945 N N . GLU E 1 65 ? 44.998 51.820 1.288 1.00 30.98 43 GLU E N 1
ATOM 7946 C CA . GLU E 1 65 ? 45.675 52.953 0.638 1.00 30.12 43 GLU E CA 1
ATOM 7947 C C . GLU E 1 65 ? 47.023 52.495 0.056 1.00 28.92 43 GLU E C 1
ATOM 7948 O O . GLU E 1 65 ? 47.536 51.447 0.430 1.00 26.00 43 GLU E O 1
ATOM 7954 N N . ASP E 1 66 ? 47.578 53.252 -0.878 1.00 28.60 44 ASP E N 1
ATOM 7955 C CA . ASP E 1 66 ? 48.810 52.855 -1.525 1.00 31.26 44 ASP E CA 1
ATOM 7956 C C . ASP E 1 66 ? 50.066 53.290 -0.718 1.00 29.84 44 ASP E C 1
ATOM 7957 O O . ASP E 1 66 ? 51.185 53.318 -1.258 1.00 34.65 44 ASP E O 1
ATOM 7962 N N . THR E 1 67 ? 49.877 53.601 0.561 1.00 24.47 45 THR E N 1
ATOM 7963 C CA . THR E 1 67 ? 50.990 53.813 1.458 1.00 22.85 45 THR E CA 1
ATOM 7964 C C . THR E 1 67 ? 51.759 52.542 1.699 1.00 22.04 45 THR E C 1
ATOM 7965 O O . THR E 1 67 ? 51.256 51.453 1.497 1.00 22.14 45 THR E O 1
ATOM 7969 N N . ARG E 1 68 ? 52.972 52.695 2.182 1.00 22.05 46 ARG E N 1
ATOM 7970 C CA . ARG E 1 68 ? 53.870 51.568 2.388 1.00 21.71 46 ARG E CA 1
ATOM 7971 C C . ARG E 1 68 ? 53.992 51.117 3.850 1.00 20.82 46 ARG E C 1
ATOM 7972 O O . ARG E 1 68 ? 54.408 49.990 4.116 1.00 19.18 46 ARG E O 1
ATOM 7980 N N . VAL E 1 69 ? 53.744 52.020 4.784 1.00 19.44 47 VAL E N 1
ATOM 7981 C CA . VAL E 1 69 ? 53.741 51.676 6.225 1.00 18.43 47 VAL E CA 1
ATOM 7982 C C . VAL E 1 69 ? 52.566 52.330 6.899 1.00 17.26 47 VAL E C 1
ATOM 7983 O O . VAL E 1 69 ? 52.000 53.291 6.375 1.00 18.11 47 VAL E O 1
ATOM 7987 N N . ILE E 1 70 ? 52.263 51.841 8.088 1.00 16.36 48 ILE E N 1
ATOM 7988 C CA . ILE E 1 70 ? 51.224 52.415 8.890 1.00 16.13 48 ILE E CA 1
ATOM 7989 C C . ILE E 1 70 ? 51.817 52.822 10.214 1.00 16.62 48 ILE E C 1
ATOM 7990 O O . ILE E 1 70 ? 52.417 52.023 10.870 1.00 17.42 48 ILE E O 1
ATOM 7995 N N . VAL E 1 71 ? 51.605 54.065 10.595 1.00 17.27 49 VAL E N 1
ATOM 7996 C CA . VAL E 1 71 ? 52.114 54.586 11.832 1.00 17.48 49 VAL E CA 1
ATOM 7997 C C . VAL E 1 71 ? 50.944 54.852 12.763 1.00 17.98 49 VAL E C 1
ATOM 7998 O O . VAL E 1 71 ? 49.962 55.416 12.338 1.00 18.65 49 VAL E O 1
ATOM 8002 N N . ILE E 1 72 ? 51.075 54.480 14.032 1.00 17.92 50 ILE E N 1
ATOM 8003 C CA . ILE E 1 72 ? 50.026 54.703 14.999 1.00 18.61 50 ILE E CA 1
ATOM 8004 C C . ILE E 1 72 ? 50.539 55.571 16.105 1.00 19.11 50 ILE E C 1
ATOM 8005 O O . ILE E 1 72 ? 51.577 55.296 16.672 1.00 20.55 50 ILE E O 1
ATOM 8010 N N . THR E 1 73 ? 49.805 56.632 16.422 1.00 19.65 51 THR E N 1
ATOM 8011 C CA . THR E 1 73 ? 50.164 57.477 17.544 1.00 20.50 51 THR E CA 1
ATOM 8012 C C . THR E 1 73 ? 48.943 58.054 18.201 1.00 20.50 51 THR E C 1
ATOM 8013 O O . THR E 1 73 ? 47.838 57.704 17.882 1.00 20.05 51 THR E O 1
ATOM 8017 N N . GLY E 1 74 ? 49.167 58.946 19.153 1.00 21.85 52 GLY E N 1
ATOM 8018 C CA . GLY E 1 74 ? 48.107 59.642 19.826 1.00 22.43 52 GLY E CA 1
ATOM 8019 C C . GLY E 1 74 ? 48.151 61.121 19.518 1.00 24.68 52 GLY E C 1
ATOM 8020 O O . GLY E 1 74 ? 49.189 61.685 19.157 1.00 23.83 52 GLY E O 1
ATOM 8021 N N . TYR E 1 75 ? 46.991 61.762 19.687 1.00 26.73 53 TYR E N 1
ATOM 8022 C CA . TYR E 1 75 ? 46.858 63.185 19.551 1.00 27.96 53 TYR E CA 1
ATOM 8023 C C . TYR E 1 75 ? 47.321 63.907 20.814 1.00 28.77 53 TYR E C 1
ATOM 8024 O O . TYR E 1 75 ? 46.983 63.518 21.939 1.00 28.02 53 TYR E O 1
ATOM 8033 N N . GLY E 1 76 ? 48.069 64.977 20.613 1.00 29.63 54 GLY E N 1
ATOM 8034 C CA . GLY E 1 76 ? 48.539 65.781 21.729 1.00 31.82 54 GLY E CA 1
ATOM 8035 C C . GLY E 1 76 ? 49.773 65.184 22.393 1.00 33.19 54 GLY E C 1
ATOM 8036 O O . GLY E 1 76 ? 50.623 64.592 21.719 1.00 32.38 54 GLY E O 1
ATOM 8037 N N . LYS E 1 77 ? 49.841 65.333 23.710 1.00 35.97 55 LYS E N 1
ATOM 8038 C CA . LYS E 1 77 ? 51.011 65.022 24.530 1.00 39.45 55 LYS E CA 1
ATOM 8039 C C . LYS E 1 77 ? 51.160 63.481 24.770 1.00 34.86 55 LYS E C 1
ATOM 8040 O O . LYS E 1 77 ? 52.279 62.969 24.840 1.00 32.97 55 LYS E O 1
ATOM 8046 N N . ASN E 1 78 ? 50.048 62.739 24.750 1.00 31.41 56 ASN E N 1
ATOM 8047 C CA . ASN E 1 78 ? 50.035 61.309 25.097 1.00 29.30 56 ASN E CA 1
ATOM 8048 C C . ASN E 1 78 ? 49.671 60.326 23.987 1.00 27.80 56 ASN E C 1
ATOM 8049 O O . ASN E 1 78 ? 48.926 60.654 23.073 1.00 30.79 56 ASN E O 1
ATOM 8054 N N . PHE E 1 79 ? 50.243 59.149 24.047 1.00 25.60 57 PHE E N 1
ATOM 8055 C CA . PHE E 1 79 ? 49.849 58.086 23.153 1.00 24.43 57 PHE E CA 1
ATOM 8056 C C . PHE E 1 79 ? 48.477 57.560 23.622 1.00 25.16 57 PHE E C 1
ATOM 8057 O O . PHE E 1 79 ? 47.510 57.643 22.892 1.00 26.07 57 PHE E O 1
ATOM 8065 N N . SER E 1 80 ? 48.439 56.948 24.793 1.00 24.41 58 SER E N 1
ATOM 8066 C CA . SER E 1 80 ? 47.200 56.442 25.382 1.00 24.75 58 SER E CA 1
ATOM 8067 C C . SER E 1 80 ? 47.407 55.958 26.807 1.00 24.87 58 SER E C 1
ATOM 8068 O O . SER E 1 80 ? 48.375 55.281 27.102 1.00 23.69 58 SER E O 1
ATOM 8071 N N . ALA E 1 81 ? 46.484 56.285 27.667 1.00 26.64 59 ALA E N 1
ATOM 8072 C CA . ALA E 1 81 ? 46.540 55.841 29.076 1.00 30.73 59 ALA E CA 1
ATOM 8073 C C . ALA E 1 81 ? 45.863 54.498 29.323 1.00 30.30 59 ALA E C 1
ATOM 8074 O O . ALA E 1 81 ? 45.831 54.010 30.445 1.00 32.47 59 ALA E O 1
ATOM 8076 N N . GLY E 1 82 ? 45.379 53.884 28.276 1.00 27.90 60 GLY E N 1
ATOM 8077 C CA . GLY E 1 82 ? 44.939 52.527 28.416 1.00 29.55 60 GLY E CA 1
ATOM 8078 C C . GLY E 1 82 ? 43.465 52.377 28.143 1.00 30.29 60 GLY E C 1
ATOM 8079 O O . GLY E 1 82 ? 42.860 53.260 27.565 1.00 30.22 60 GLY E O 1
ATOM 8080 N N . ALA E 1 83 ? 42.883 51.286 28.622 1.00 27.71 61 ALA E N 1
ATOM 8081 C CA . ALA E 1 83 ? 41.457 51.110 28.507 1.00 26.85 61 ALA E CA 1
ATOM 8082 C C . ALA E 1 83 ? 40.717 52.080 29.394 1.00 27.36 61 ALA E C 1
ATOM 8083 O O . ALA E 1 83 ? 41.135 52.378 30.513 1.00 32.66 61 ALA E O 1
ATOM 8085 N N . ASP E 1 84 ? 39.580 52.537 28.913 1.00 27.44 62 ASP E N 1
ATOM 8086 C CA . ASP E 1 84 ? 38.701 53.421 29.687 1.00 28.41 62 ASP E CA 1
ATOM 8087 C C . ASP E 1 84 ? 38.140 52.669 30.928 1.00 29.66 62 ASP E C 1
ATOM 8088 O O . ASP E 1 84 ? 37.515 51.592 30.816 1.00 28.17 62 ASP E O 1
ATOM 8093 N N . ILE E 1 85 ? 38.352 53.251 32.102 1.00 31.20 63 ILE E N 1
ATOM 8094 C CA . ILE E 1 85 ? 38.080 52.547 33.301 1.00 31.32 63 ILE E CA 1
ATOM 8095 C C . ILE E 1 85 ? 36.614 52.517 33.657 1.00 30.42 63 ILE E C 1
ATOM 8096 O O . ILE E 1 85 ? 36.177 51.582 34.292 1.00 29.58 63 ILE E O 1
ATOM 8101 N N . ASN E 1 86 ? 35.846 53.527 33.247 1.00 29.95 64 ASN E N 1
ATOM 8102 C CA . ASN E 1 86 ? 34.376 53.469 33.425 1.00 31.18 64 ASN E CA 1
ATOM 8103 C C . ASN E 1 86 ? 33.741 52.381 32.592 1.00 30.32 64 ASN E C 1
ATOM 8104 O O . ASN E 1 86 ? 32.852 51.690 33.038 1.00 28.48 64 ASN E O 1
ATOM 8117 N N . LEU E 1 88 ? 35.471 49.523 31.651 1.00 26.29 66 LEU E N 1
ATOM 8118 C CA . LEU E 1 88 ? 35.855 48.300 32.388 1.00 26.28 66 LEU E CA 1
ATOM 8119 C C . LEU E 1 88 ? 34.922 48.017 33.558 1.00 26.79 66 LEU E C 1
ATOM 8120 O O . LEU E 1 88 ? 34.450 46.883 33.749 1.00 27.44 66 LEU E O 1
ATOM 8125 N N . ALA E 1 89 ? 34.643 49.046 34.336 1.00 27.19 67 ALA E N 1
ATOM 8126 C CA . ALA E 1 89 ? 33.746 48.912 35.508 1.00 28.24 67 ALA E CA 1
ATOM 8127 C C . ALA E 1 89 ? 32.289 48.559 35.180 1.00 28.30 67 ALA E C 1
ATOM 8128 O O . ALA E 1 89 ? 31.561 48.100 36.041 1.00 28.68 67 ALA E O 1
ATOM 8130 N N . SER E 1 90 ? 31.873 48.764 33.947 1.00 27.91 68 SER E N 1
ATOM 8131 C CA . SER E 1 90 ? 30.525 48.409 33.531 1.00 28.52 68 SER E CA 1
ATOM 8132 C C . SER E 1 90 ? 30.408 46.926 33.093 1.00 27.96 68 SER E C 1
ATOM 8133 O O . SER E 1 90 ? 29.335 46.464 32.776 1.00 28.95 68 SER E O 1
ATOM 8136 N N . PHE E 1 91 ? 31.518 46.223 32.971 1.00 26.76 69 PHE E N 1
ATOM 8137 C CA . PHE E 1 91 ? 31.500 44.912 32.298 1.00 26.84 69 PHE E CA 1
ATOM 8138 C C . PHE E 1 91 ? 30.958 43.823 33.198 1.00 27.04 69 PHE E C 1
ATOM 8139 O O . PHE E 1 91 ? 31.112 43.891 34.410 1.00 27.39 69 PHE E O 1
ATOM 8147 N N . ASP E 1 92 ? 30.338 42.817 32.569 1.00 26.03 70 ASP E N 1
ATOM 8148 C CA . ASP E 1 92 ? 30.193 41.508 33.214 1.00 26.00 70 ASP E CA 1
ATOM 8149 C C . ASP E 1 92 ? 31.023 40.508 32.340 1.00 23.27 70 ASP E C 1
ATOM 8150 O O . ASP E 1 92 ? 31.665 40.927 31.401 1.00 21.85 70 ASP E O 1
ATOM 8155 N N . PRO E 1 93 ? 31.014 39.211 32.668 1.00 22.27 71 PRO E N 1
ATOM 8156 C CA . PRO E 1 93 ? 31.895 38.367 31.905 1.00 21.46 71 PRO E CA 1
ATOM 8157 C C . PRO E 1 93 ? 31.637 38.371 30.405 1.00 20.98 71 PRO E C 1
ATOM 8158 O O . PRO E 1 93 ? 32.547 38.379 29.625 1.00 20.97 71 PRO E O 1
ATOM 8162 N N . ALA E 1 94 ? 30.403 38.342 29.997 1.00 22.05 72 ALA E N 1
ATOM 8163 C CA . ALA E 1 94 ? 30.066 38.315 28.550 1.00 21.75 72 ALA E CA 1
ATOM 8164 C C . ALA E 1 94 ? 30.534 39.575 27.826 1.00 21.02 72 ALA E C 1
ATOM 8165 O O . ALA E 1 94 ? 31.098 39.493 26.754 1.00 20.56 72 ALA E O 1
ATOM 8167 N N . SER E 1 95 ? 30.271 40.746 28.400 1.00 21.05 73 SER E N 1
ATOM 8168 C CA . SER E 1 95 ? 30.618 41.994 27.722 1.00 21.10 73 SER E CA 1
ATOM 8169 C C . SER E 1 95 ? 32.121 42.197 27.775 1.00 20.48 73 SER E C 1
ATOM 8170 O O . SER E 1 95 ? 32.713 42.839 26.876 1.00 19.68 73 SER E O 1
ATOM 8173 N N . ALA E 1 96 ? 32.742 41.706 28.847 1.00 20.93 74 ALA E N 1
ATOM 8174 C CA . ALA E 1 96 ? 34.219 41.722 28.923 1.00 21.26 74 ALA E CA 1
ATOM 8175 C C . ALA E 1 96 ? 34.825 40.845 27.846 1.00 21.13 74 ALA E C 1
ATOM 8176 O O . ALA E 1 96 ? 35.803 41.240 27.202 1.00 22.58 74 ALA E O 1
ATOM 8178 N N . TYR E 1 97 ? 34.257 39.671 27.634 1.00 21.59 75 TYR E N 1
ATOM 8179 C CA . TYR E 1 97 ? 34.794 38.788 26.593 1.00 22.42 75 TYR E CA 1
ATOM 8180 C C . TYR E 1 97 ? 34.646 39.436 25.242 1.00 22.53 75 TYR E C 1
ATOM 8181 O O . TYR E 1 97 ? 35.561 39.513 24.463 1.00 22.59 75 TYR E O 1
ATOM 8190 N N . SER E 1 98 ? 33.459 39.947 24.970 1.00 24.07 76 SER E N 1
ATOM 8191 C CA . SER E 1 98 ? 33.204 40.674 23.708 1.00 23.56 76 SER E CA 1
ATOM 8192 C C . SER E 1 98 ? 34.206 41.879 23.490 1.00 22.20 76 SER E C 1
ATOM 8193 O O . SER E 1 98 ? 34.715 42.085 22.405 1.00 21.19 76 SER E O 1
ATOM 8196 N N . PHE E 1 99 ? 34.502 42.647 24.520 1.00 21.63 77 PHE E N 1
ATOM 8197 C CA . PHE E 1 99 ? 35.515 43.699 24.407 1.00 21.06 77 PHE E CA 1
ATOM 8198 C C . PHE E 1 99 ? 36.873 43.119 24.004 1.00 21.39 77 PHE E C 1
ATOM 8199 O O . PHE E 1 99 ? 37.566 43.644 23.121 1.00 21.93 77 PHE E O 1
ATOM 8207 N N . ARG E 1 100 ? 37.286 42.064 24.664 1.00 22.02 78 ARG E N 1
ATOM 8208 C CA . ARG E 1 100 ? 38.619 41.498 24.401 1.00 20.88 78 ARG E CA 1
ATOM 8209 C C . ARG E 1 100 ? 38.725 40.847 23.049 1.00 21.27 78 ARG E C 1
ATOM 8210 O O . ARG E 1 100 ? 39.792 40.916 22.437 1.00 20.86 78 ARG E O 1
ATOM 8218 N N . LEU E 1 101 ? 37.641 40.248 22.559 1.00 21.81 79 LEU E N 1
ATOM 8219 C CA . LEU E 1 101 ? 37.642 39.797 21.171 1.00 22.64 79 LEU E CA 1
ATOM 8220 C C . LEU E 1 101 ? 37.894 40.942 20.198 1.00 22.85 79 LEU E C 1
ATOM 8221 O O . LEU E 1 101 ? 38.558 40.758 19.184 1.00 24.72 79 LEU E O 1
ATOM 8226 N N . LYS E 1 102 ? 37.360 42.121 20.492 1.00 23.24 80 LYS E N 1
ATOM 8227 C CA . LYS E 1 102 ? 37.566 43.287 19.635 1.00 24.34 80 LYS E CA 1
ATOM 8228 C C . LYS E 1 102 ? 38.996 43.789 19.723 1.00 21.76 80 LYS E C 1
ATOM 8229 O O . LYS E 1 102 ? 39.591 44.055 18.705 1.00 19.19 80 LYS E O 1
ATOM 8243 N N . ASN E 1 104 ? 41.550 41.863 20.547 1.00 18.91 82 ASN E N 1
ATOM 8244 C CA . ASN E 1 104 ? 42.345 40.791 19.887 1.00 18.66 82 ASN E CA 1
ATOM 8245 C C . ASN E 1 104 ? 42.320 40.907 18.369 1.00 18.44 82 ASN E C 1
ATOM 8246 O O . ASN E 1 104 ? 43.301 40.708 17.689 1.00 17.32 82 ASN E O 1
ATOM 8251 N N . SER E 1 105 ? 41.178 41.291 17.864 1.00 19.03 83 SER E N 1
ATOM 8252 C CA . SER E 1 105 ? 40.998 41.352 16.418 1.00 19.69 83 SER E CA 1
ATOM 8253 C C . SER E 1 105 ? 41.834 42.504 15.825 1.00 19.59 83 SER E C 1
ATOM 8254 O O . SER E 1 105 ? 42.448 42.341 14.839 1.00 18.43 83 SER E O 1
ATOM 8257 N N . ILE E 1 106 ? 41.858 43.646 16.469 1.00 21.02 84 ILE E N 1
ATOM 8258 C CA . ILE E 1 106 ? 42.692 44.724 15.989 1.00 24.33 84 ILE E CA 1
ATOM 8259 C C . ILE E 1 106 ? 44.172 44.366 16.113 1.00 21.48 84 ILE E C 1
ATOM 8260 O O . ILE E 1 106 ? 44.959 44.656 15.247 1.00 19.56 84 ILE E O 1
ATOM 8265 N N . ALA E 1 107 ? 44.540 43.770 17.248 1.00 20.43 85 ALA E N 1
ATOM 8266 C CA . ALA E 1 107 ? 45.924 43.346 17.433 1.00 19.85 85 ALA E CA 1
ATOM 8267 C C . ALA E 1 107 ? 46.327 42.404 16.323 1.00 19.20 85 ALA E C 1
ATOM 8268 O O . ALA E 1 107 ? 47.431 42.446 15.819 1.00 18.84 85 ALA E O 1
ATOM 8270 N N . GLN E 1 108 ? 45.434 41.508 15.987 1.00 20.35 86 GLN E N 1
ATOM 8271 C CA . GLN E 1 108 ? 45.762 40.515 15.003 1.00 22.22 86 GLN E CA 1
ATOM 8272 C C . GLN E 1 108 ? 45.877 41.144 13.619 1.00 21.75 86 GLN E C 1
ATOM 8273 O O . GLN E 1 108 ? 46.756 40.782 12.860 1.00 18.55 86 GLN E O 1
ATOM 8279 N N . ARG E 1 109 ? 44.997 42.078 13.299 1.00 21.61 87 ARG E N 1
ATOM 8280 C CA . ARG E 1 109 ? 45.139 42.779 12.034 1.00 23.81 87 ARG E CA 1
ATOM 8281 C C . ARG E 1 109 ? 46.436 43.576 11.925 1.00 20.62 87 ARG E C 1
ATOM 8282 O O . ARG E 1 109 ? 47.034 43.597 10.878 1.00 18.33 87 ARG E O 1
ATOM 8290 N N . ILE E 1 110 ? 46.922 44.114 13.039 1.00 18.50 88 ILE E N 1
ATOM 8291 C CA . ILE E 1 110 ? 48.198 44.745 13.049 1.00 18.10 88 ILE E CA 1
ATOM 8292 C C . ILE E 1 110 ? 49.313 43.730 12.711 1.00 18.95 88 ILE E C 1
ATOM 8293 O O . ILE E 1 110 ? 50.240 44.023 11.951 1.00 18.91 88 ILE E O 1
ATOM 8298 N N . ARG E 1 111 ? 49.263 42.552 13.308 1.00 18.97 89 ARG E N 1
ATOM 8299 C CA . ARG E 1 111 ? 50.357 41.558 13.125 1.00 19.17 89 ARG E CA 1
ATOM 8300 C C . ARG E 1 111 ? 50.312 40.940 11.741 1.00 20.48 89 ARG E C 1
ATOM 8301 O O . ARG E 1 111 ? 51.307 40.545 11.244 1.00 20.22 89 ARG E O 1
ATOM 8309 N N . LYS E 1 112 ? 49.140 40.824 11.137 1.00 21.66 90 LYS E N 1
ATOM 8310 C CA . LYS E 1 112 ? 48.996 40.129 9.869 1.00 23.22 90 LYS E CA 1
ATOM 8311 C C . LYS E 1 112 ? 49.046 41.075 8.697 1.00 22.38 90 LYS E C 1
ATOM 8312 O O . LYS E 1 112 ? 48.990 40.666 7.574 1.00 22.72 90 LYS E O 1
ATOM 8318 N N . SER E 1 113 ? 49.122 42.341 8.962 1.00 22.71 91 SER E N 1
ATOM 8319 C CA . SER E 1 113 ? 49.175 43.299 7.915 1.00 22.89 91 SER E CA 1
ATOM 8320 C C . SER E 1 113 ? 50.375 43.050 6.995 1.00 23.43 91 SER E C 1
ATOM 8321 O O . SER E 1 113 ? 51.470 42.778 7.425 1.00 22.70 91 SER E O 1
ATOM 8324 N N . ASP E 1 114 ? 50.170 43.277 5.710 1.00 24.29 92 ASP E N 1
ATOM 8325 C CA . ASP E 1 114 ? 51.231 43.240 4.709 1.00 24.47 92 ASP E CA 1
ATOM 8326 C C . ASP E 1 114 ? 52.199 44.381 4.944 1.00 23.42 92 ASP E C 1
ATOM 8327 O O . ASP E 1 114 ? 53.390 44.266 4.607 1.00 23.49 92 ASP E O 1
ATOM 8332 N N . LYS E 1 115 ? 51.689 45.494 5.463 1.00 20.84 93 LYS E N 1
ATOM 8333 C CA . LYS E 1 115 ? 52.528 46.668 5.747 1.00 20.48 93 LYS E CA 1
ATOM 8334 C C . LYS E 1 115 ? 53.123 46.607 7.168 1.00 19.88 93 LYS E C 1
ATOM 8335 O O . LYS E 1 115 ? 52.441 46.278 8.134 1.00 19.88 93 LYS E O 1
ATOM 8341 N N . PRO E 1 116 ? 54.352 47.031 7.318 1.00 19.51 94 PRO E N 1
ATOM 8342 C CA . PRO E 1 116 ? 54.890 47.323 8.642 1.00 18.92 94 PRO E CA 1
ATOM 8343 C C . PRO E 1 116 ? 54.080 48.353 9.429 1.00 18.71 94 PRO E C 1
ATOM 8344 O O . PRO E 1 116 ? 53.542 49.292 8.862 1.00 18.85 94 PRO E O 1
ATOM 8348 N N . VAL E 1 117 ? 53.946 48.121 10.733 1.00 17.80 95 VAL E N 1
ATOM 8349 C CA . VAL E 1 117 ? 53.202 48.992 11.589 1.00 16.92 95 VAL E CA 1
ATOM 8350 C C . VAL E 1 117 ? 54.152 49.447 12.654 1.00 17.76 95 VAL E C 1
ATOM 8351 O O . VAL E 1 117 ? 54.818 48.645 13.288 1.00 16.34 95 VAL E O 1
ATOM 8355 N N . ILE E 1 118 ? 54.198 50.764 12.804 1.00 17.93 96 ILE E N 1
ATOM 8356 C CA . ILE E 1 118 ? 55.108 51.387 13.677 1.00 18.44 96 ILE E CA 1
ATOM 8357 C C . ILE E 1 118 ? 54.358 52.247 14.674 1.00 17.69 96 ILE E C 1
ATOM 8358 O O . ILE E 1 118 ? 53.585 53.138 14.295 1.00 17.23 96 ILE E O 1
ATOM 8363 N N . ALA E 1 119 ? 54.616 52.014 15.951 1.00 17.38 97 ALA E N 1
ATOM 8364 C CA . ALA E 1 119 ? 53.956 52.788 17.009 1.00 18.41 97 ALA E CA 1
ATOM 8365 C C . ALA E 1 119 ? 54.897 53.876 17.478 1.00 19.68 97 ALA E C 1
ATOM 8366 O O . ALA E 1 119 ? 56.069 53.625 17.752 1.00 20.82 97 ALA E O 1
ATOM 8368 N N . LEU E 1 120 ? 54.372 55.071 17.586 1.00 20.78 98 LEU E N 1
ATOM 8369 C CA . LEU E 1 120 ? 55.150 56.206 18.023 1.00 23.04 98 LEU E CA 1
ATOM 8370 C C . LEU E 1 120 ? 54.659 56.635 19.410 1.00 22.78 98 LEU E C 1
ATOM 8371 O O . LEU E 1 120 ? 53.633 57.273 19.559 1.00 24.24 98 LEU E O 1
ATOM 8376 N N . LEU E 1 121 ? 55.373 56.215 20.425 1.00 22.15 99 LEU E N 1
ATOM 8377 C CA . LEU E 1 121 ? 54.979 56.423 21.791 1.00 22.54 99 LEU E CA 1
ATOM 8378 C C . LEU E 1 121 ? 55.441 57.750 22.343 1.00 23.59 99 LEU E C 1
ATOM 8379 O O . LEU E 1 121 ? 56.528 58.227 22.055 1.00 25.23 99 LEU E O 1
ATOM 8384 N N . LYS E 1 122 ? 54.589 58.351 23.153 1.00 24.43 100 LYS E N 1
ATOM 8385 C CA . LYS E 1 122 ? 54.919 59.596 23.847 1.00 26.32 100 LYS E CA 1
ATOM 8386 C C . LYS E 1 122 ? 54.019 59.786 25.064 1.00 25.66 100 LYS E C 1
ATOM 8387 O O . LYS E 1 122 ? 52.937 59.245 25.125 1.00 24.90 100 LYS E O 1
ATOM 8393 N N . GLY E 1 123 ? 54.452 60.642 25.973 1.00 27.05 101 GLY E N 1
ATOM 8394 C CA . GLY E 1 123 ? 53.763 60.860 27.245 1.00 26.87 101 GLY E CA 1
ATOM 8395 C C . GLY E 1 123 ? 53.305 59.526 27.838 1.00 25.96 101 GLY E C 1
ATOM 8396 O O . GLY E 1 123 ? 54.003 58.520 27.770 1.00 23.28 101 GLY E O 1
ATOM 8397 N N . TYR E 1 124 ? 52.076 59.504 28.332 1.00 26.10 102 TYR E N 1
ATOM 8398 C CA . TYR E 1 124 ? 51.505 58.241 28.786 1.00 27.00 102 TYR E CA 1
ATOM 8399 C C . TYR E 1 124 ? 51.305 57.270 27.650 1.00 24.45 102 TYR E C 1
ATOM 8400 O O . TYR E 1 124 ? 50.570 57.550 26.694 1.00 24.91 102 TYR E O 1
ATOM 8409 N N . SER E 1 125 ? 51.953 56.123 27.786 1.00 22.79 103 SER E N 1
ATOM 8410 C CA . SER E 1 125 ? 51.815 54.983 26.908 1.00 21.60 103 SER E CA 1
ATOM 8411 C C . SER E 1 125 ? 51.595 53.708 27.733 1.00 22.35 103 SER E C 1
ATOM 8412 O O . SER E 1 125 ? 52.500 52.957 27.982 1.00 21.68 103 SER E O 1
ATOM 8423 N N . GLY E 1 127 ? 49.114 50.357 29.412 1.00 22.36 105 GLY E N 1
ATOM 8424 C CA . GLY E 1 127 ? 48.073 49.373 29.416 1.00 22.78 105 GLY E CA 1
ATOM 8425 C C . GLY E 1 127 ? 47.638 48.872 28.062 1.00 22.93 105 GLY E C 1
ATOM 8426 O O . GLY E 1 127 ? 48.441 48.467 27.273 1.00 21.15 105 GLY E O 1
ATOM 8427 N N . GLY E 1 128 ? 46.341 48.896 27.830 1.00 22.79 106 GLY E N 1
ATOM 8428 C CA . GLY E 1 128 ? 45.763 48.392 26.620 1.00 22.57 106 GLY E CA 1
ATOM 8429 C C . GLY E 1 128 ? 46.348 49.044 25.382 1.00 21.58 106 GLY E C 1
ATOM 8430 O O . GLY E 1 128 ? 46.490 48.410 24.356 1.00 21.02 106 GLY E O 1
ATOM 8431 N N . GLY E 1 129 ? 46.637 50.327 25.481 1.00 22.17 107 GLY E N 1
ATOM 8432 C CA . GLY E 1 129 ? 47.139 51.098 24.347 1.00 21.66 107 GLY E CA 1
ATOM 8433 C C . GLY E 1 129 ? 48.546 50.663 24.042 1.00 22.25 107 GLY E C 1
ATOM 8434 O O . GLY E 1 129 ? 48.876 50.337 22.909 1.00 21.75 107 GLY E O 1
ATOM 8435 N N . LEU E 1 130 ? 49.398 50.679 25.060 1.00 22.64 108 LEU E N 1
ATOM 8436 C CA . LEU E 1 130 ? 50.741 50.140 24.910 1.00 22.12 108 LEU E CA 1
ATOM 8437 C C . LEU E 1 130 ? 50.684 48.686 24.399 1.00 22.14 108 LEU E C 1
ATOM 8438 O O . LEU E 1 130 ? 51.519 48.266 23.588 1.00 21.25 108 LEU E O 1
ATOM 8443 N N . GLU E 1 131 ? 49.747 47.890 24.911 1.00 21.11 109 GLU E N 1
ATOM 8444 C CA . GLU E 1 131 ? 49.699 46.514 24.523 1.00 21.92 109 GLU E CA 1
ATOM 8445 C C . GLU E 1 131 ? 49.384 46.354 23.015 1.00 20.87 109 GLU E C 1
ATOM 8446 O O . GLU E 1 131 ? 50.027 45.549 22.319 1.00 18.32 109 GLU E O 1
ATOM 8452 N N . LEU E 1 132 ? 48.420 47.109 22.513 1.00 20.48 110 LEU E N 1
ATOM 8453 C CA . LEU E 1 132 ? 48.279 47.203 21.045 1.00 21.23 110 LEU E CA 1
ATOM 8454 C C . LEU E 1 132 ? 49.606 47.529 20.351 1.00 20.61 110 LEU E C 1
ATOM 8455 O O . LEU E 1 132 ? 49.967 46.908 19.346 1.00 19.14 110 LEU E O 1
ATOM 8460 N N . ALA E 1 133 ? 50.359 48.471 20.898 1.00 19.86 111 ALA E N 1
ATOM 8461 C CA . ALA E 1 133 ? 51.641 48.817 20.303 1.00 19.61 111 ALA E CA 1
ATOM 8462 C C . ALA E 1 133 ? 52.650 47.665 20.360 1.00 18.88 111 ALA E C 1
ATOM 8463 O O . ALA E 1 133 ? 53.550 47.592 19.558 1.00 20.01 111 ALA E O 1
ATOM 8465 N N . GLU E 1 134 ? 52.477 46.774 21.296 1.00 18.74 112 GLU E N 1
ATOM 8466 C CA . GLU E 1 134 ? 53.349 45.605 21.384 1.00 18.90 112 GLU E CA 1
ATOM 8467 C C . GLU E 1 134 ? 53.148 44.626 20.225 1.00 18.52 112 GLU E C 1
ATOM 8468 O O . GLU E 1 134 ? 53.991 43.824 19.940 1.00 21.55 112 GLU E O 1
ATOM 8474 N N . SER E 1 135 ? 52.000 44.646 19.595 1.00 18.26 113 SER E N 1
ATOM 8475 C CA . SER E 1 135 ? 51.759 43.849 18.348 1.00 18.61 113 SER E CA 1
ATOM 8476 C C . SER E 1 135 ? 52.316 44.521 17.114 1.00 18.57 113 SER E C 1
ATOM 8477 O O . SER E 1 135 ? 52.486 43.903 16.073 1.00 20.09 113 SER E O 1
ATOM 8480 N N . ALA E 1 136 ? 52.611 45.809 17.201 1.00 18.47 114 ALA E N 1
ATOM 8481 C CA . ALA E 1 136 ? 53.240 46.488 16.070 1.00 17.95 114 ALA E CA 1
ATOM 8482 C C . ALA E 1 136 ? 54.601 45.918 15.810 1.00 18.71 114 ALA E C 1
ATOM 8483 O O . ALA E 1 136 ? 55.217 45.321 16.695 1.00 18.23 114 ALA E O 1
ATOM 8485 N N . ASP E 1 137 ? 55.105 46.151 14.628 1.00 17.94 115 ASP E N 1
ATOM 8486 C CA . ASP E 1 137 ? 56.436 45.709 14.313 1.00 19.65 115 ASP E CA 1
ATOM 8487 C C . ASP E 1 137 ? 57.530 46.450 15.062 1.00 19.53 115 ASP E C 1
ATOM 8488 O O . ASP E 1 137 ? 58.520 45.852 15.474 1.00 20.15 115 ASP E O 1
ATOM 8493 N N . ILE E 1 138 ? 57.367 47.739 15.205 1.00 19.14 116 ILE E N 1
ATOM 8494 C CA . ILE E 1 138 ? 58.407 48.611 15.714 1.00 19.65 116 ILE E CA 1
ATOM 8495 C C . ILE E 1 138 ? 57.807 49.652 16.648 1.00 19.66 116 ILE E C 1
ATOM 8496 O O . ILE E 1 138 ? 56.709 50.164 16.403 1.00 19.56 116 ILE E O 1
ATOM 8501 N N . ARG E 1 139 ? 58.510 49.952 17.724 1.00 20.17 117 ARG E N 1
ATOM 8502 C CA . ARG E 1 139 ? 58.063 50.984 18.694 1.00 20.35 117 ARG E CA 1
ATOM 8503 C C . ARG E 1 139 ? 59.156 52.021 18.813 1.00 20.87 117 ARG E C 1
ATOM 8504 O O . ARG E 1 139 ? 60.307 51.694 19.127 1.00 19.94 117 ARG E O 1
ATOM 8512 N N . ILE E 1 140 ? 58.803 53.268 18.493 1.00 21.12 118 ILE E N 1
ATOM 8513 C CA . ILE E 1 140 ? 59.723 54.369 18.703 1.00 22.04 118 ILE E CA 1
ATOM 8514 C C . ILE E 1 140 ? 59.161 55.266 19.804 1.00 22.78 118 ILE E C 1
ATOM 8515 O O . ILE E 1 140 ? 58.001 55.549 19.790 1.00 23.49 118 ILE E O 1
ATOM 8520 N N . ALA E 1 141 ? 59.988 55.685 20.746 1.00 22.54 119 ALA E N 1
ATOM 8521 C CA . ALA E 1 141 ? 59.527 56.471 21.885 1.00 23.28 119 ALA E CA 1
ATOM 8522 C C . ALA E 1 141 ? 60.163 57.858 21.932 1.00 25.06 119 ALA E C 1
ATOM 8523 O O . ALA E 1 141 ? 61.359 57.990 21.751 1.00 24.15 119 ALA E O 1
ATOM 8533 N N . SER E 1 143 ? 61.359 60.955 24.056 1.00 30.07 121 SER E N 1
ATOM 8534 C CA . SER E 1 143 ? 62.123 60.920 25.333 1.00 31.71 121 SER E CA 1
ATOM 8535 C C . SER E 1 143 ? 61.249 61.094 26.592 1.00 31.69 121 SER E C 1
ATOM 8536 O O . SER E 1 143 ? 61.589 60.591 27.640 1.00 30.69 121 SER E O 1
ATOM 8539 N N . ASP E 1 144 ? 60.125 61.808 26.463 1.00 31.54 122 ASP E N 1
ATOM 8540 C CA . ASP E 1 144 ? 59.244 62.063 27.600 1.00 32.59 122 ASP E CA 1
ATOM 8541 C C . ASP E 1 144 ? 58.247 60.885 27.915 1.00 31.01 122 ASP E C 1
ATOM 8542 O O . ASP E 1 144 ? 57.444 60.962 28.831 1.00 30.54 122 ASP E O 1
ATOM 8547 N N . ALA E 1 145 ? 58.293 59.814 27.138 1.00 28.76 123 ALA E N 1
ATOM 8548 C CA . ALA E 1 145 ? 57.359 58.717 27.325 1.00 27.55 123 ALA E CA 1
ATOM 8549 C C . ALA E 1 145 ? 57.380 58.007 28.689 1.00 28.17 123 ALA E C 1
ATOM 8550 O O . ALA E 1 145 ? 58.412 57.743 29.264 1.00 29.77 123 ALA E O 1
ATOM 8552 N N . VAL E 1 146 ? 56.189 57.719 29.183 1.00 27.48 124 VAL E N 1
ATOM 8553 C CA . VAL E 1 146 ? 55.970 57.019 30.418 1.00 27.16 124 VAL E CA 1
ATOM 8554 C C . VAL E 1 146 ? 55.255 55.729 30.020 1.00 25.87 124 VAL E C 1
ATOM 8555 O O . VAL E 1 146 ? 54.123 55.733 29.536 1.00 26.16 124 VAL E O 1
ATOM 8559 N N . ILE E 1 147 ? 55.937 54.623 30.228 1.00 25.30 125 ILE E N 1
ATOM 8560 C CA . ILE E 1 147 ? 55.573 53.345 29.620 1.00 23.80 125 ILE E CA 1
ATOM 8561 C C . ILE E 1 147 ? 55.345 52.293 30.688 1.00 23.52 125 ILE E C 1
ATOM 8562 O O . ILE E 1 147 ? 56.168 52.081 31.568 1.00 23.55 125 ILE E O 1
ATOM 8567 N N . GLY E 1 148 ? 54.226 51.620 30.594 1.00 22.40 126 GLY E N 1
ATOM 8568 C CA . GLY E 1 148 ? 53.957 50.555 31.555 1.00 22.63 126 GLY E CA 1
ATOM 8569 C C . GLY E 1 148 ? 52.586 49.903 31.390 1.00 21.73 126 GLY E C 1
ATOM 8570 O O . GLY E 1 148 ? 51.775 50.301 30.575 1.00 20.94 126 GLY E O 1
ATOM 8571 N N . GLN E 1 149 ? 52.362 48.865 32.164 1.00 21.95 127 GLN E N 1
ATOM 8572 C CA . GLN E 1 149 ? 51.103 48.155 32.201 1.00 21.44 127 GLN E CA 1
ATOM 8573 C C . GLN E 1 149 ? 50.577 48.164 33.617 1.00 22.10 127 GLN E C 1
ATOM 8574 O O . GLN E 1 149 ? 50.863 47.246 34.378 1.00 21.73 127 GLN E O 1
ATOM 8580 N N . PRO E 1 150 ? 49.798 49.189 33.979 1.00 22.55 128 PRO E N 1
ATOM 8581 C CA . PRO E 1 150 ? 49.447 49.366 35.391 1.00 24.02 128 PRO E CA 1
ATOM 8582 C C . PRO E 1 150 ? 48.132 48.704 35.796 1.00 24.11 128 PRO E C 1
ATOM 8583 O O . PRO E 1 150 ? 47.754 48.781 36.958 1.00 24.29 128 PRO E O 1
ATOM 8587 N N . GLU E 1 151 ? 47.491 48.009 34.861 1.00 23.34 129 GLU E N 1
ATOM 8588 C CA . GLU E 1 151 ? 46.109 47.601 35.035 1.00 25.05 129 GLU E CA 1
ATOM 8589 C C . GLU E 1 151 ? 45.889 46.462 36.034 1.00 24.57 129 GLU E C 1
ATOM 8590 O O . GLU E 1 151 ? 44.784 46.274 36.507 1.00 24.48 129 GLU E O 1
ATOM 8596 N N . SER E 1 152 ? 46.939 45.753 36.411 1.00 23.53 130 SER E N 1
ATOM 8597 C CA . SER E 1 152 ? 46.808 44.827 37.526 1.00 23.02 130 SER E CA 1
ATOM 8598 C C . SER E 1 152 ? 46.315 45.498 38.788 1.00 24.29 130 SER E C 1
ATOM 8599 O O . SER E 1 152 ? 45.659 44.858 39.640 1.00 26.41 130 SER E O 1
ATOM 8602 N N . SER E 1 153 ? 46.602 46.768 38.955 1.00 24.40 131 SER E N 1
ATOM 8603 C CA . SER E 1 153 ? 46.140 47.531 40.179 1.00 25.62 131 SER E CA 1
ATOM 8604 C C . SER E 1 153 ? 44.629 47.602 40.324 1.00 26.22 131 SER E C 1
ATOM 8605 O O . SER E 1 153 ? 44.098 47.786 41.433 1.00 26.68 131 SER E O 1
ATOM 8608 N N . ILE E 1 154 ? 43.951 47.524 39.200 1.00 25.46 132 ILE E N 1
ATOM 8609 C CA . ILE E 1 154 ? 42.496 47.563 39.220 1.00 27.62 132 ILE E CA 1
ATOM 8610 C C . ILE E 1 154 ? 41.925 46.186 38.893 1.00 27.40 132 ILE E C 1
ATOM 8611 O O . ILE E 1 154 ? 40.783 46.077 38.484 1.00 27.90 132 ILE E O 1
ATOM 8616 N N . GLY E 1 155 ? 42.773 45.157 38.999 1.00 26.46 133 GLY E N 1
ATOM 8617 C CA . GLY E 1 155 ? 42.372 43.760 38.878 1.00 25.26 133 GLY E CA 1
ATOM 8618 C C . GLY E 1 155 ? 42.368 43.160 37.487 1.00 24.32 133 GLY E C 1
ATOM 8619 O O . GLY E 1 155 ? 41.909 42.046 37.291 1.00 24.39 133 GLY E O 1
ATOM 8620 N N . ILE E 1 156 ? 42.867 43.887 36.499 1.00 24.30 134 ILE E N 1
ATOM 8621 C CA . ILE E 1 156 ? 42.919 43.429 35.108 1.00 22.47 134 ILE E CA 1
ATOM 8622 C C . ILE E 1 156 ? 44.275 42.761 34.780 1.00 23.14 134 ILE E C 1
ATOM 8623 O O . ILE E 1 156 ? 45.349 43.300 35.083 1.00 21.90 134 ILE E O 1
ATOM 8628 N N . ASN E 1 157 ? 44.222 41.596 34.116 1.00 24.18 135 ASN E N 1
ATOM 8629 C CA . ASN E 1 157 ? 45.425 40.841 33.725 1.00 25.45 135 ASN E CA 1
ATOM 8630 C C . ASN E 1 157 ? 46.181 41.508 32.579 1.00 25.53 135 ASN E C 1
ATOM 8631 O O . ASN E 1 157 ? 47.400 41.680 32.636 1.00 23.73 135 ASN E O 1
ATOM 8636 N N . ALA E 1 158 ? 45.436 41.929 31.571 1.00 25.91 136 ALA E N 1
ATOM 8637 C CA . ALA E 1 158 ? 46.021 42.521 30.392 1.00 27.97 136 ALA E CA 1
ATOM 8638 C C . ALA E 1 158 ? 44.919 43.035 29.484 1.00 29.33 136 ALA E C 1
ATOM 8639 O O . ALA E 1 158 ? 43.842 42.431 29.393 1.00 31.29 136 ALA E O 1
ATOM 8641 N N . GLY E 1 159 ? 45.208 44.104 28.769 1.00 29.26 137 GLY E N 1
ATOM 8642 C CA . GLY E 1 159 ? 44.284 44.615 27.744 1.00 30.53 137 GLY E CA 1
ATOM 8643 C C . GLY E 1 159 ? 44.343 43.888 26.406 1.00 30.69 137 GLY E C 1
ATOM 8644 O O . GLY E 1 159 ? 43.316 43.609 25.796 1.00 33.58 137 GLY E O 1
ATOM 8645 N N . ALA E 1 160 ? 45.557 43.612 25.916 1.00 27.68 138 ALA E N 1
ATOM 8646 C CA . ALA E 1 160 ? 45.713 43.088 24.583 1.00 25.09 138 ALA E CA 1
ATOM 8647 C C . ALA E 1 160 ? 47.100 42.510 24.280 1.00 25.23 138 ALA E C 1
ATOM 8648 O O . ALA E 1 160 ? 47.778 42.967 23.376 1.00 26.46 138 ALA E O 1
ATOM 8650 N N . GLY E 1 161 ? 47.537 41.523 25.052 1.00 24.18 139 GLY E N 1
ATOM 8651 C CA . GLY E 1 161 ? 48.861 40.929 24.826 1.00 23.99 139 GLY E CA 1
ATOM 8652 C C . GLY E 1 161 ? 49.872 41.245 25.897 1.00 22.77 139 GLY E C 1
ATOM 8653 O O . GLY E 1 161 ? 50.999 40.833 25.861 1.00 21.52 139 GLY E O 1
ATOM 8654 N N . GLY E 1 162 ? 49.414 41.933 26.900 1.00 22.40 140 GLY E N 1
ATOM 8655 C CA . GLY E 1 162 ? 50.292 42.304 27.986 1.00 22.78 140 GLY E CA 1
ATOM 8656 C C . GLY E 1 162 ? 50.831 41.135 28.760 1.00 22.40 140 GLY E C 1
ATOM 8657 O O . GLY E 1 162 ? 51.717 41.332 29.582 1.00 23.42 140 GLY E O 1
ATOM 8658 N N . ASN E 1 163 ? 50.214 39.957 28.605 1.00 21.11 141 ASN E N 1
ATOM 8659 C CA . ASN E 1 163 ? 50.737 38.742 29.230 1.00 20.99 141 ASN E CA 1
ATOM 8660 C C . ASN E 1 163 ? 51.336 37.755 28.258 1.00 21.11 141 ASN E C 1
ATOM 8661 O O . ASN E 1 163 ? 52.254 37.051 28.604 1.00 22.32 141 ASN E O 1
ATOM 8666 N N . VAL E 1 164 ? 50.865 37.724 27.016 1.00 20.97 142 VAL E N 1
ATOM 8667 C CA . VAL E 1 164 ? 51.297 36.714 26.055 1.00 20.13 142 VAL E CA 1
ATOM 8668 C C . VAL E 1 164 ? 52.129 37.211 24.874 1.00 21.29 142 VAL E C 1
ATOM 8669 O O . VAL E 1 164 ? 52.849 36.439 24.250 1.00 23.84 142 VAL E O 1
ATOM 8673 N N . ILE E 1 165 ? 52.099 38.496 24.598 1.00 21.86 143 ILE E N 1
ATOM 8674 C CA . ILE E 1 165 ? 53.039 39.100 23.656 1.00 22.69 143 ILE E CA 1
ATOM 8675 C C . ILE E 1 165 ? 54.236 39.750 24.363 1.00 22.40 143 ILE E C 1
ATOM 8676 O O . ILE E 1 165 ? 55.370 39.660 23.938 1.00 23.46 143 ILE E O 1
ATOM 8681 N N . LEU E 1 166 ? 53.990 40.396 25.478 1.00 21.46 144 LEU E N 1
ATOM 8682 C CA . LEU E 1 166 ? 55.053 41.068 26.208 1.00 20.45 144 LEU E CA 1
ATOM 8683 C C . LEU E 1 166 ? 56.308 40.217 26.418 1.00 20.22 144 LEU E C 1
ATOM 8684 O O . LEU E 1 166 ? 57.417 40.691 26.225 1.00 20.57 144 LEU E O 1
ATOM 8689 N N . PRO E 1 167 ? 56.162 38.960 26.822 1.00 20.13 145 PRO E N 1
ATOM 8690 C CA . PRO E 1 167 ? 57.413 38.225 27.060 1.00 20.73 145 PRO E CA 1
ATOM 8691 C C . PRO E 1 167 ? 58.268 37.906 25.841 1.00 21.73 145 PRO E C 1
ATOM 8692 O O . PRO E 1 167 ? 59.440 37.608 25.962 1.00 23.01 145 PRO E O 1
ATOM 8696 N N . LYS E 1 168 ? 57.676 37.953 24.659 1.00 23.17 146 LYS E N 1
ATOM 8697 C CA . LYS E 1 168 ? 58.412 37.812 23.411 1.00 23.81 146 LYS E CA 1
ATOM 8698 C C . LYS E 1 168 ? 59.247 39.045 23.091 1.00 23.92 146 LYS E C 1
ATOM 8699 O O . LYS E 1 168 ? 60.207 38.988 22.310 1.00 24.07 146 LYS E O 1
ATOM 8705 N N . LEU E 1 169 ? 58.871 40.149 23.693 1.00 24.61 147 LEU E N 1
ATOM 8706 C CA . LEU E 1 169 ? 59.650 41.380 23.590 1.00 26.17 147 LEU E CA 1
ATOM 8707 C C . LEU E 1 169 ? 60.766 41.484 24.654 1.00 24.73 147 LEU E C 1
ATOM 8708 O O . LEU E 1 169 ? 61.887 41.835 24.306 1.00 23.03 147 LEU E O 1
ATOM 8713 N N . VAL E 1 170 ? 60.446 41.171 25.915 1.00 22.85 148 VAL E N 1
ATOM 8714 C CA . VAL E 1 170 ? 61.351 41.456 27.043 1.00 23.13 148 VAL E CA 1
ATOM 8715 C C . VAL E 1 170 ? 61.796 40.281 27.855 1.00 22.77 148 VAL E C 1
ATOM 8716 O O . VAL E 1 170 ? 62.571 40.423 28.773 1.00 24.49 148 VAL E O 1
ATOM 8720 N N . GLY E 1 171 ? 61.288 39.098 27.556 1.00 23.74 149 GLY E N 1
ATOM 8721 C CA . GLY E 1 171 ? 61.616 37.887 28.334 1.00 23.46 149 GLY E CA 1
ATOM 8722 C C . GLY E 1 171 ? 60.617 37.597 29.439 1.00 23.90 149 GLY E C 1
ATOM 8723 O O . GLY E 1 171 ? 59.835 38.440 29.833 1.00 21.62 149 GLY E O 1
ATOM 8724 N N . ARG E 1 172 ? 60.657 36.361 29.917 1.00 26.00 150 ARG E N 1
ATOM 8725 C CA . ARG E 1 172 ? 59.669 35.834 30.811 1.00 26.29 150 ARG E CA 1
ATOM 8726 C C . ARG E 1 172 ? 59.650 36.609 32.106 1.00 25.33 150 ARG E C 1
ATOM 8727 O O . ARG E 1 172 ? 58.593 36.885 32.669 1.00 25.82 150 ARG E O 1
ATOM 8735 N N . GLY E 1 173 ? 60.837 36.955 32.605 1.00 25.96 151 GLY E N 1
ATOM 8736 C CA . GLY E 1 173 ? 61.010 37.507 33.940 1.00 25.42 151 GLY E CA 1
ATOM 8737 C C . GLY E 1 173 ? 60.532 38.937 33.967 1.00 25.19 151 GLY E C 1
ATOM 8738 O O . GLY E 1 173 ? 59.708 39.334 34.831 1.00 26.28 151 GLY E O 1
ATOM 8739 N N . SER E 1 174 ? 61.020 39.724 33.036 1.00 24.01 152 SER E N 1
ATOM 8740 C CA . SER E 1 174 ? 60.566 41.102 32.951 1.00 24.26 152 SER E CA 1
ATOM 8741 C C . SER E 1 174 ? 59.057 41.205 32.681 1.00 22.74 152 SER E C 1
ATOM 8742 O O . SER E 1 174 ? 58.436 42.100 33.176 1.00 22.50 152 SER E O 1
ATOM 8745 N N . ALA E 1 175 ? 58.486 40.282 31.907 1.00 21.28 153 ALA E N 1
ATOM 8746 C CA . ALA E 1 175 ? 57.078 40.321 31.633 1.00 20.85 153 ALA E CA 1
ATOM 8747 C C . ALA E 1 175 ? 56.257 40.190 32.861 1.00 21.31 153 ALA E C 1
ATOM 8748 O O . ALA E 1 175 ? 55.385 40.995 33.143 1.00 21.27 153 ALA E O 1
ATOM 8750 N N . ALA E 1 176 ? 56.586 39.207 33.649 1.00 22.99 154 ALA E N 1
ATOM 8751 C CA . ALA E 1 176 ? 55.864 39.002 34.898 1.00 22.85 154 ALA E CA 1
ATOM 8752 C C . ALA E 1 176 ? 56.050 40.165 35.820 1.00 22.56 154 ALA E C 1
ATOM 8753 O O . ALA E 1 176 ? 55.115 40.588 36.464 1.00 22.78 154 ALA E O 1
ATOM 8755 N N . TYR E 1 177 ? 57.248 40.670 35.904 1.00 22.73 155 TYR E N 1
ATOM 8756 C CA . TYR E 1 177 ? 57.528 41.788 36.845 1.00 24.13 155 TYR E CA 1
ATOM 8757 C C . TYR E 1 177 ? 56.759 43.033 36.438 1.00 23.61 155 TYR E C 1
ATOM 8758 O O . TYR E 1 177 ? 56.133 43.645 37.260 1.00 23.90 155 TYR E O 1
ATOM 8767 N N . LEU E 1 178 ? 56.803 43.386 35.162 1.00 22.63 156 LEU E N 1
ATOM 8768 C CA . LEU E 1 178 ? 56.099 44.570 34.735 1.00 22.62 156 LEU E CA 1
ATOM 8769 C C . LEU E 1 178 ? 54.597 44.424 34.912 1.00 21.73 156 LEU E C 1
ATOM 8770 O O . LEU E 1 178 ? 53.950 45.350 35.335 1.00 22.60 156 LEU E O 1
ATOM 8775 N N . ALA E 1 179 ? 54.041 43.278 34.547 1.00 21.42 157 ALA E N 1
ATOM 8776 C CA . ALA E 1 179 ? 52.595 43.062 34.639 1.00 21.17 157 ALA E CA 1
ATOM 8777 C C . ALA E 1 179 ? 52.114 42.985 36.096 1.00 22.79 157 ALA E C 1
ATOM 8778 O O . ALA E 1 179 ? 51.072 43.516 36.443 1.00 22.27 157 ALA E O 1
ATOM 8788 N N . SER E 1 181 ? 53.819 44.166 38.952 1.00 25.56 159 SER E N 1
ATOM 8789 C CA . SER E 1 181 ? 54.090 45.372 39.749 1.00 24.86 159 SER E CA 1
ATOM 8790 C C . SER E 1 181 ? 53.401 46.602 39.195 1.00 25.57 159 SER E C 1
ATOM 8791 O O . SER E 1 181 ? 53.165 47.531 39.894 1.00 25.58 159 SER E O 1
ATOM 8794 N N . GLY E 1 182 ? 53.095 46.624 37.910 1.00 26.24 160 GLY E N 1
ATOM 8795 C CA . GLY E 1 182 ? 52.566 47.866 37.297 1.00 26.37 160 GLY E CA 1
ATOM 8796 C C . GLY E 1 182 ? 53.586 48.986 37.253 1.00 26.71 160 GLY E C 1
ATOM 8797 O O . GLY E 1 182 ? 53.255 50.138 37.052 1.00 26.20 160 GLY E O 1
ATOM 8798 N N . LYS E 1 183 ? 54.854 48.617 37.329 1.00 28.58 161 LYS E N 1
ATOM 8799 C CA . LYS E 1 183 ? 55.916 49.588 37.293 1.00 31.25 161 LYS E CA 1
ATOM 8800 C C . LYS E 1 183 ? 55.901 50.471 36.044 1.00 31.92 161 LYS E C 1
ATOM 8801 O O . LYS E 1 183 ? 55.730 49.989 34.897 1.00 28.05 161 LYS E O 1
ATOM 8807 N N . LYS E 1 184 ? 56.123 51.765 36.276 1.00 32.79 162 LYS E N 1
ATOM 8808 C CA . LYS E 1 184 ? 56.252 52.756 35.212 1.00 33.18 162 LYS E CA 1
ATOM 8809 C C . LYS E 1 184 ? 57.720 52.926 34.837 1.00 32.06 162 LYS E C 1
ATOM 8810 O O . LYS E 1 184 ? 58.564 53.185 35.673 1.00 32.81 162 LYS E O 1
ATOM 8816 N N . LEU E 1 185 ? 57.976 52.818 33.550 1.00 29.44 163 LEU E N 1
ATOM 8817 C CA . LEU E 1 185 ? 59.289 52.980 33.001 1.00 29.09 163 LEU E CA 1
ATOM 8818 C C . LEU E 1 185 ? 59.446 54.313 32.324 1.00 29.29 163 LEU E C 1
ATOM 8819 O O . LEU E 1 185 ? 58.489 54.830 31.736 1.00 30.07 163 LEU E O 1
ATOM 8824 N N . ASN E 1 186 ? 60.661 54.815 32.299 1.00 28.74 164 ASN E N 1
ATOM 8825 C CA . ASN E 1 186 ? 60.986 55.876 31.375 1.00 29.35 164 ASN E CA 1
ATOM 8826 C C . ASN E 1 186 ? 61.427 55.253 30.034 1.00 28.50 164 ASN E C 1
ATOM 8827 O O . ASN E 1 186 ? 61.597 54.031 29.907 1.00 27.65 164 ASN E O 1
ATOM 8832 N N . ALA E 1 187 ? 61.634 56.110 29.042 1.00 28.58 165 ALA E N 1
ATOM 8833 C CA . ALA E 1 187 ? 61.892 55.659 27.684 1.00 28.65 165 ALA E CA 1
ATOM 8834 C C . ALA E 1 187 ? 63.195 54.853 27.555 1.00 29.52 165 ALA E C 1
ATOM 8835 O O . ALA E 1 187 ? 63.204 53.819 26.869 1.00 28.04 165 ALA E O 1
ATOM 8837 N N . GLN E 1 188 ? 64.252 55.276 28.251 1.00 30.32 166 GLN E N 1
ATOM 8838 C CA . GLN E 1 188 ? 65.530 54.564 28.164 1.00 32.65 166 GLN E CA 1
ATOM 8839 C C . GLN E 1 188 ? 65.430 53.181 28.823 1.00 31.91 166 GLN E C 1
ATOM 8840 O O . GLN E 1 188 ? 66.054 52.212 28.352 1.00 31.27 166 GLN E O 1
ATOM 8846 N N . GLU E 1 189 ? 64.702 53.119 29.940 1.00 31.02 167 GLU E N 1
ATOM 8847 C CA . GLU E 1 189 ? 64.512 51.884 30.645 1.00 31.31 167 GLU E CA 1
ATOM 8848 C C . GLU E 1 189 ? 63.752 50.908 29.775 1.00 30.62 167 GLU E C 1
ATOM 8849 O O . GLU E 1 189 ? 64.045 49.722 29.764 1.00 32.51 167 GLU E O 1
ATOM 8855 N N . ALA E 1 190 ? 62.748 51.404 29.065 1.00 28.31 168 ALA E N 1
ATOM 8856 C CA . ALA E 1 190 ? 61.946 50.531 28.212 1.00 26.67 168 ALA E CA 1
ATOM 8857 C C . ALA E 1 190 ? 62.783 50.044 27.043 1.00 26.40 168 ALA E C 1
ATOM 8858 O O . ALA E 1 190 ? 62.674 48.913 26.627 1.00 25.78 168 ALA E O 1
ATOM 8868 N N . ALA E 1 192 ? 66.063 49.615 27.132 1.00 27.22 170 ALA E N 1
ATOM 8869 C CA . ALA E 1 192 ? 67.030 48.633 27.612 1.00 27.72 170 ALA E CA 1
ATOM 8870 C C . ALA E 1 192 ? 66.358 47.271 27.820 1.00 27.18 170 ALA E C 1
ATOM 8871 O O . ALA E 1 192 ? 67.010 46.262 27.694 1.00 26.54 170 ALA E O 1
ATOM 8873 N N . LEU E 1 193 ? 65.064 47.240 28.106 1.00 26.64 171 LEU E N 1
ATOM 8874 C CA . LEU E 1 193 ? 64.414 45.948 28.278 1.00 28.23 171 LEU E CA 1
ATOM 8875 C C . LEU E 1 193 ? 64.042 45.292 26.964 1.00 26.55 171 LEU E C 1
ATOM 8876 O O . LEU E 1 193 ? 63.723 44.133 26.942 1.00 27.06 171 LEU E O 1
ATOM 8881 N N . GLY E 1 194 ? 64.010 46.047 25.896 1.00 26.36 172 GLY E N 1
ATOM 8882 C CA . GLY E 1 194 ? 63.560 45.526 24.608 1.00 25.64 172 GLY E CA 1
ATOM 8883 C C . GLY E 1 194 ? 62.103 45.826 24.305 1.00 24.43 172 GLY E C 1
ATOM 8884 O O . GLY E 1 194 ? 61.535 45.353 23.300 1.00 25.21 172 GLY E O 1
ATOM 8885 N N . LEU E 1 195 ? 61.510 46.680 25.122 1.00 24.32 173 LEU E N 1
ATOM 8886 C CA . LEU E 1 195 ? 60.097 47.039 24.967 1.00 24.01 173 LEU E CA 1
ATOM 8887 C C . LEU E 1 195 ? 59.888 48.174 23.952 1.00 23.12 173 LEU E C 1
ATOM 8888 O O . LEU E 1 195 ? 58.828 48.295 23.315 1.00 22.80 173 LEU E O 1
ATOM 8893 N N . VAL E 1 196 ? 60.954 48.891 23.708 1.00 23.51 174 VAL E N 1
ATOM 8894 C CA . VAL E 1 196 ? 61.015 49.983 22.732 1.00 24.99 174 VAL E CA 1
ATOM 8895 C C . VAL E 1 196 ? 62.321 49.815 21.904 1.00 24.65 174 VAL E C 1
ATOM 8896 O O . VAL E 1 196 ? 63.310 49.333 22.421 1.00 24.24 174 VAL E O 1
ATOM 8900 N N . ASP E 1 197 ? 62.321 50.245 20.655 1.00 24.13 175 ASP E N 1
ATOM 8901 C CA . ASP E 1 197 ? 63.438 49.978 19.736 1.00 24.63 175 ASP E CA 1
ATOM 8902 C C . ASP E 1 197 ? 64.323 51.179 19.498 1.00 25.96 175 ASP E C 1
ATOM 8903 O O . ASP E 1 197 ? 65.516 51.041 19.188 1.00 26.27 175 ASP E O 1
ATOM 8908 N N . GLU E 1 198 ? 63.787 52.364 19.721 1.00 23.23 176 GLU E N 1
ATOM 8909 C CA . GLU E 1 198 ? 64.585 53.567 19.545 1.00 26.78 176 GLU E CA 1
ATOM 8910 C C . GLU E 1 198 ? 63.942 54.685 20.363 1.00 27.94 176 GLU E C 1
ATOM 8911 O O . GLU E 1 198 ? 62.720 54.744 20.475 1.00 26.81 176 GLU E O 1
ATOM 8917 N N . VAL E 1 199 ? 64.766 55.523 20.968 1.00 27.89 177 VAL E N 1
ATOM 8918 C CA . VAL E 1 199 ? 64.318 56.693 21.660 1.00 28.35 177 VAL E CA 1
ATOM 8919 C C . VAL E 1 199 ? 64.841 57.951 20.923 1.00 29.14 177 VAL E C 1
ATOM 8920 O O . VAL E 1 199 ? 65.984 58.004 20.567 1.00 28.41 177 VAL E O 1
ATOM 8924 N N . VAL E 1 200 ? 63.996 58.958 20.740 1.00 29.34 178 VAL E N 1
ATOM 8925 C CA . VAL E 1 200 ? 64.370 60.161 20.037 1.00 30.03 178 VAL E CA 1
ATOM 8926 C C . VAL E 1 200 ? 63.853 61.341 20.810 1.00 33.95 178 VAL E C 1
ATOM 8927 O O . VAL E 1 200 ? 62.797 61.269 21.449 1.00 30.37 178 VAL E O 1
ATOM 8931 N N . ASP E 1 201 ? 64.594 62.454 20.736 1.00 38.14 179 ASP E N 1
ATOM 8932 C CA . ASP E 1 201 ? 64.214 63.656 21.490 1.00 41.16 179 ASP E CA 1
ATOM 8933 C C . ASP E 1 201 ? 63.426 64.636 20.618 1.00 41.64 179 ASP E C 1
ATOM 8934 O O . ASP E 1 201 ? 63.077 65.715 21.058 1.00 41.11 179 ASP E O 1
ATOM 8939 N N . ASP E 1 202 ? 63.120 64.227 19.400 1.00 39.99 180 ASP E N 1
ATOM 8940 C CA . ASP E 1 202 ? 62.524 65.097 18.399 1.00 43.64 180 ASP E CA 1
ATOM 8941 C C . ASP E 1 202 ? 61.627 64.268 17.447 1.00 40.28 180 ASP E C 1
ATOM 8942 O O . ASP E 1 202 ? 61.985 63.186 17.039 1.00 35.14 180 ASP E O 1
ATOM 8947 N N . GLU E 1 203 ? 60.467 64.772 17.087 1.00 39.30 181 GLU E N 1
ATOM 8948 C CA . GLU E 1 203 ? 59.565 64.011 16.210 1.00 39.78 181 GLU E CA 1
ATOM 8949 C C . GLU E 1 203 ? 60.183 63.786 14.819 1.00 36.49 181 GLU E C 1
ATOM 8950 O O . GLU E 1 203 ? 59.985 62.757 14.197 1.00 35.75 181 GLU E O 1
ATOM 8956 N N . ALA E 1 204 ? 60.925 64.751 14.325 1.00 32.99 182 ALA E N 1
ATOM 8957 C CA . ALA E 1 204 ? 61.536 64.656 13.001 1.00 32.41 182 ALA E CA 1
ATOM 8958 C C . ALA E 1 204 ? 62.444 63.457 12.899 1.00 33.33 182 ALA E C 1
ATOM 8959 O O . ALA E 1 204 ? 62.600 62.861 11.826 1.00 32.53 182 ALA E O 1
ATOM 8961 N N . LYS E 1 205 ? 63.078 63.097 14.003 1.00 34.01 183 LYS E N 1
ATOM 8962 C CA . LYS E 1 205 ? 63.989 61.965 13.960 1.00 34.44 183 LYS E CA 1
ATOM 8963 C C . LYS E 1 205 ? 63.218 60.666 13.869 1.00 31.36 183 LYS E C 1
ATOM 8964 O O . LYS E 1 205 ? 63.718 59.694 13.340 1.00 31.12 183 LYS E O 1
ATOM 8970 N N . ALA E 1 206 ? 62.018 60.638 14.425 1.00 28.49 184 ALA E N 1
ATOM 8971 C CA . ALA E 1 206 ? 61.197 59.443 14.296 1.00 27.82 184 ALA E CA 1
ATOM 8972 C C . ALA E 1 206 ? 60.788 59.272 12.845 1.00 26.67 184 ALA E C 1
ATOM 8973 O O . ALA E 1 206 ? 60.862 58.193 12.317 1.00 27.45 184 ALA E O 1
ATOM 8975 N N . TRP E 1 207 ? 60.381 60.357 12.202 1.00 28.00 185 TRP E N 1
ATOM 8976 C CA . TRP E 1 207 ? 59.987 60.342 10.787 1.00 28.30 185 TRP E CA 1
ATOM 8977 C C . TRP E 1 207 ? 61.131 59.975 9.857 1.00 29.08 185 TRP E C 1
ATOM 8978 O O . TRP E 1 207 ? 60.922 59.364 8.829 1.00 27.37 185 TRP E O 1
ATOM 8989 N N . LYS E 1 208 ? 62.338 60.318 10.227 1.00 29.63 186 LYS E N 1
ATOM 8990 C CA . LYS E 1 208 ? 63.449 59.895 9.439 1.00 32.16 186 LYS E CA 1
ATOM 8991 C C . LYS E 1 208 ? 63.576 58.352 9.466 1.00 29.48 186 LYS E C 1
ATOM 8992 O O . LYS E 1 208 ? 63.843 57.725 8.454 1.00 26.31 186 LYS E O 1
ATOM 8998 N N . ILE E 1 209 ? 63.447 57.755 10.640 1.00 27.43 187 ILE E N 1
ATOM 8999 C CA . ILE E 1 209 ? 63.507 56.321 10.733 1.00 25.57 187 ILE E CA 1
ATOM 9000 C C . ILE E 1 209 ? 62.377 55.721 9.934 1.00 23.84 187 ILE E C 1
ATOM 9001 O O . ILE E 1 209 ? 62.561 54.762 9.214 1.00 25.52 187 ILE E O 1
ATOM 9006 N N . ILE E 1 210 ? 61.183 56.244 10.102 1.00 23.27 188 ILE E N 1
ATOM 9007 C CA . ILE E 1 210 ? 60.060 55.742 9.344 1.00 22.30 188 ILE E CA 1
ATOM 9008 C C . ILE E 1 210 ? 60.278 55.852 7.822 1.00 24.20 188 ILE E C 1
ATOM 9009 O O . ILE E 1 210 ? 59.966 54.912 7.052 1.00 22.46 188 ILE E O 1
ATOM 9014 N N . ASP E 1 211 ? 60.733 57.023 7.359 1.00 24.23 189 ASP E N 1
ATOM 9015 C CA . ASP E 1 211 ? 60.957 57.239 5.918 1.00 26.71 189 ASP E CA 1
ATOM 9016 C C . ASP E 1 211 ? 61.999 56.303 5.362 1.00 27.05 189 ASP E C 1
ATOM 9017 O O . ASP E 1 211 ? 61.893 55.867 4.228 1.00 30.00 189 ASP E O 1
ATOM 9022 N N . ASP E 1 212 ? 63.002 55.951 6.161 1.00 28.07 190 ASP E N 1
ATOM 9023 C CA . ASP E 1 212 ? 64.053 54.991 5.731 1.00 29.14 190 ASP E CA 1
ATOM 9024 C C . ASP E 1 212 ? 63.430 53.616 5.548 1.00 26.13 190 ASP E C 1
ATOM 9025 O O . ASP E 1 212 ? 63.721 52.957 4.592 1.00 26.58 190 ASP E O 1
ATOM 9030 N N . ILE E 1 213 ? 62.488 53.244 6.407 1.00 24.57 191 ILE E N 1
ATOM 9031 C CA . ILE E 1 213 ? 61.773 51.980 6.222 1.00 23.51 191 ILE E CA 1
ATOM 9032 C C . ILE E 1 213 ? 60.918 51.960 4.954 1.00 24.79 191 ILE E C 1
ATOM 9033 O O . ILE E 1 213 ? 60.850 50.953 4.263 1.00 24.45 191 ILE E O 1
ATOM 9038 N N . CYS E 1 214 ? 60.261 53.063 4.668 1.00 24.86 192 CYS E N 1
ATOM 9039 C CA . CYS E 1 214 ? 59.544 53.221 3.388 1.00 27.44 192 CYS E CA 1
ATOM 9040 C C . CYS E 1 214 ? 60.372 53.102 2.120 1.00 28.52 192 CYS E C 1
ATOM 9041 O O . CYS E 1 214 ? 59.823 52.810 1.088 1.00 31.71 192 CYS E O 1
ATOM 9044 N N . LYS E 1 215 ? 61.688 53.239 2.191 1.00 32.11 193 LYS E N 1
ATOM 9045 C CA . LYS E 1 215 ? 62.539 53.021 0.995 1.00 33.38 193 LYS E CA 1
ATOM 9046 C C . LYS E 1 215 ? 62.701 51.545 0.646 1.00 30.19 193 LYS E C 1
ATOM 9047 O O . LYS E 1 215 ? 63.092 51.234 -0.454 1.00 31.46 193 LYS E O 1
ATOM 9053 N N . LYS E 1 216 ? 62.491 50.633 1.588 1.00 27.88 194 LYS E N 1
ATOM 9054 C CA . LYS E 1 216 ? 62.747 49.209 1.344 1.00 26.32 194 LYS E CA 1
ATOM 9055 C C . LYS E 1 216 ? 61.603 48.580 0.521 1.00 24.42 194 LYS E C 1
ATOM 9056 O O . LYS E 1 216 ? 60.457 49.037 0.588 1.00 22.97 194 LYS E O 1
ATOM 9062 N N . PRO E 1 217 ? 61.919 47.581 -0.320 1.00 22.05 195 PRO E N 1
ATOM 9063 C CA . PRO E 1 217 ? 60.849 46.982 -1.126 1.00 21.79 195 PRO E CA 1
ATOM 9064 C C . PRO E 1 217 ? 59.745 46.390 -0.254 1.00 21.22 195 PRO E C 1
ATOM 9065 O O . PRO E 1 217 ? 60.022 45.732 0.746 1.00 19.97 195 PRO E O 1
ATOM 9069 N N . LYS E 1 218 ? 58.514 46.659 -0.640 1.00 21.57 196 LYS E N 1
ATOM 9070 C CA . LYS E 1 218 ? 57.335 46.216 0.089 1.00 22.00 196 LYS E CA 1
ATOM 9071 C C . LYS E 1 218 ? 57.303 44.716 0.384 1.00 21.49 196 LYS E C 1
ATOM 9072 O O . LYS E 1 218 ? 57.039 44.307 1.511 1.00 18.24 196 LYS E O 1
ATOM 9078 N N . LYS E 1 219 ? 57.565 43.930 -0.633 1.00 20.70 197 LYS E N 1
ATOM 9079 C CA . LYS E 1 219 ? 57.487 42.520 -0.485 1.00 22.06 197 LYS E CA 1
ATOM 9080 C C . LYS E 1 219 ? 58.532 42.015 0.507 1.00 21.23 197 LYS E C 1
ATOM 9081 O O . LYS E 1 219 ? 58.258 41.091 1.310 1.00 20.00 197 LYS E O 1
ATOM 9087 N N . THR E 1 220 ? 59.715 42.637 0.479 1.00 19.67 198 THR E N 1
ATOM 9088 C CA . THR E 1 220 ? 60.767 42.300 1.415 1.00 18.20 198 THR E CA 1
ATOM 9089 C C . THR E 1 220 ? 60.317 42.486 2.872 1.00 17.68 198 THR E C 1
ATOM 9090 O O . THR E 1 220 ? 60.454 41.605 3.701 1.00 17.52 198 THR E O 1
ATOM 9094 N N . LEU E 1 221 ? 59.718 43.634 3.164 1.00 18.01 199 LEU E N 1
ATOM 9095 C CA . LEU E 1 221 ? 59.250 43.926 4.510 1.00 17.34 199 LEU E CA 1
ATOM 9096 C C . LEU E 1 221 ? 58.119 43.029 4.935 1.00 16.35 199 LEU E C 1
ATOM 9097 O O . LEU E 1 221 ? 58.051 42.576 6.087 1.00 16.10 199 LEU E O 1
ATOM 9102 N N . GLN E 1 222 ? 57.234 42.746 4.015 1.00 16.40 200 GLN E N 1
ATOM 9103 C CA . GLN E 1 222 ? 56.139 41.839 4.261 1.00 16.93 200 GLN E CA 1
ATOM 9104 C C . GLN E 1 222 ? 56.675 40.453 4.668 1.00 16.48 200 GLN E C 1
ATOM 9105 O O . GLN E 1 222 ? 56.230 39.889 5.609 1.00 16.33 200 GLN E O 1
ATOM 9111 N N . PHE E 1 223 ? 57.664 39.943 3.943 1.00 16.84 201 PHE E N 1
ATOM 9112 C CA . PHE E 1 223 ? 58.217 38.596 4.210 1.00 16.40 201 PHE E CA 1
ATOM 9113 C C . PHE E 1 223 ? 58.995 38.571 5.513 1.00 16.28 201 PHE E C 1
ATOM 9114 O O . PHE E 1 223 ? 58.965 37.563 6.235 1.00 16.70 201 PHE E O 1
ATOM 9122 N N . ILE E 1 224 ? 59.664 39.666 5.818 1.00 15.47 202 ILE E N 1
ATOM 9123 C CA . ILE E 1 224 ? 60.393 39.744 7.076 1.00 16.57 202 ILE E CA 1
ATOM 9124 C C . ILE E 1 224 ? 59.462 39.615 8.274 1.00 16.85 202 ILE E C 1
ATOM 9125 O O . ILE E 1 224 ? 59.605 38.817 9.166 1.00 16.66 202 ILE E O 1
ATOM 9130 N N . LYS E 1 225 ? 58.435 40.419 8.215 1.00 18.26 203 LYS E N 1
ATOM 9131 C CA . LYS E 1 225 ? 57.327 40.363 9.145 1.00 18.59 203 LYS E CA 1
ATOM 9132 C C . LYS E 1 225 ? 56.634 38.954 9.303 1.00 20.68 203 LYS E C 1
ATOM 9133 O O . LYS E 1 225 ? 56.452 38.474 10.448 1.00 21.64 203 LYS E O 1
ATOM 9139 N N . ARG E 1 226 ? 56.303 38.297 8.211 1.00 19.73 204 ARG E N 1
ATOM 9140 C CA . ARG E 1 226 ? 55.730 36.980 8.321 1.00 23.77 204 ARG E CA 1
ATOM 9141 C C . ARG E 1 226 ? 56.642 35.958 8.975 1.00 22.78 204 ARG E C 1
ATOM 9142 O O . ARG E 1 226 ? 56.188 35.090 9.753 1.00 22.34 204 ARG E O 1
ATOM 9150 N N . ALA E 1 227 ? 57.915 36.001 8.625 1.00 21.30 205 ALA E N 1
ATOM 9151 C CA . ALA E 1 227 ? 58.807 34.976 9.105 1.00 21.46 205 ALA E CA 1
ATOM 9152 C C . ALA E 1 227 ? 59.072 35.207 10.585 1.00 22.52 205 ALA E C 1
ATOM 9153 O O . ALA E 1 227 ? 59.144 34.248 11.383 1.00 24.11 205 ALA E O 1
ATOM 9155 N N . ILE E 1 228 ? 59.252 36.465 10.972 1.00 21.58 206 ILE E N 1
ATOM 9156 C CA . ILE E 1 228 ? 59.429 36.751 12.391 1.00 21.34 206 ILE E CA 1
ATOM 9157 C C . ILE E 1 228 ? 58.239 36.256 13.206 1.00 23.35 206 ILE E C 1
ATOM 9158 O O . ILE E 1 228 ? 58.419 35.583 14.236 1.00 22.33 206 ILE E O 1
ATOM 9163 N N . ASN E 1 229 ? 57.027 36.564 12.747 1.00 23.97 207 ASN E N 1
ATOM 9164 C CA . ASN E 1 229 ? 55.815 36.164 13.434 1.00 26.35 207 ASN E CA 1
ATOM 9165 C C . ASN E 1 229 ? 55.693 34.672 13.547 1.00 26.29 207 ASN E C 1
ATOM 9166 O O . ASN E 1 229 ? 55.424 34.120 14.609 1.00 31.87 207 ASN E O 1
ATOM 9171 N N . SER E 1 230 ? 55.895 33.994 12.464 1.00 25.07 208 SER E N 1
ATOM 9172 C CA . SER E 1 230 ? 55.700 32.593 12.482 1.00 25.45 208 SER E CA 1
ATOM 9173 C C . SER E 1 230 ? 56.880 31.840 13.150 1.00 23.63 208 SER E C 1
ATOM 9174 O O . SER E 1 230 ? 56.754 30.637 13.489 1.00 23.08 208 SER E O 1
ATOM 9177 N N . SER E 1 231 ? 58.001 32.505 13.387 1.00 22.31 209 SER E N 1
ATOM 9178 C CA . SER E 1 231 ? 59.117 31.870 14.116 1.00 22.27 209 SER E CA 1
ATOM 9179 C C . SER E 1 231 ? 58.708 31.411 15.542 1.00 23.11 209 SER E C 1
ATOM 9180 O O . SER E 1 231 ? 59.322 30.503 16.124 1.00 24.93 209 SER E O 1
ATOM 9183 N N . TYR E 1 232 ? 57.703 32.052 16.102 1.00 22.37 210 TYR E N 1
ATOM 9184 C CA . TYR E 1 232 ? 57.207 31.746 17.430 1.00 24.28 210 TYR E CA 1
ATOM 9185 C C . TYR E 1 232 ? 56.259 30.562 17.458 1.00 26.22 210 TYR E C 1
ATOM 9186 O O . TYR E 1 232 ? 55.831 30.153 18.513 1.00 26.84 210 TYR E O 1
ATOM 9195 N N . ASP E 1 233 ? 55.921 30.020 16.288 1.00 27.64 211 ASP E N 1
ATOM 9196 C CA . ASP E 1 233 ? 54.974 28.929 16.196 1.00 29.23 211 ASP E CA 1
ATOM 9197 C C . ASP E 1 233 ? 55.593 27.667 15.663 1.00 30.54 211 ASP E C 1
ATOM 9198 O O . ASP E 1 233 ? 54.877 26.722 15.298 1.00 31.76 211 ASP E O 1
ATOM 9211 N N . GLY E 1 235 ? 59.602 25.069 15.375 1.00 34.98 213 GLY E N 1
ATOM 9212 C CA . GLY E 1 235 ? 61.014 24.862 15.634 1.00 35.28 213 GLY E CA 1
ATOM 9213 C C . GLY E 1 235 ? 61.880 25.575 14.589 1.00 34.24 213 GLY E C 1
ATOM 9214 O O . GLY E 1 235 ? 61.449 25.905 13.480 1.00 31.80 213 GLY E O 1
ATOM 9215 N N . LEU E 1 236 ? 63.129 25.722 14.932 1.00 36.72 214 LEU E N 1
ATOM 9216 C CA . LEU E 1 236 ? 64.086 26.364 14.060 1.00 38.14 214 LEU E CA 1
ATOM 9217 C C . LEU E 1 236 ? 64.181 25.904 12.625 1.00 40.79 214 LEU E C 1
ATOM 9218 O O . LEU E 1 236 ? 64.178 26.743 11.716 1.00 37.44 214 LEU E O 1
ATOM 9223 N N . GLU E 1 237 ? 64.318 24.594 12.412 1.00 41.27 215 GLU E N 1
ATOM 9224 C CA . GLU E 1 237 ? 64.546 24.074 11.052 1.00 43.41 215 GLU E CA 1
ATOM 9225 C C . GLU E 1 237 ? 63.410 24.436 10.149 1.00 38.21 215 GLU E C 1
ATOM 9226 O O . GLU E 1 237 ? 63.607 24.760 8.985 1.00 36.08 215 GLU E O 1
ATOM 9232 N N . SER E 1 238 ? 62.222 24.316 10.703 1.00 35.88 216 SER E N 1
ATOM 9233 C CA . SER E 1 238 ? 61.026 24.579 9.959 1.00 33.73 216 SER E CA 1
ATOM 9234 C C . SER E 1 238 ? 61.026 26.052 9.622 1.00 29.98 216 SER E C 1
ATOM 9235 O O . SER E 1 238 ? 60.722 26.454 8.494 1.00 28.12 216 SER E O 1
ATOM 9238 N N . ALA E 1 239 ? 61.376 26.871 10.604 1.00 27.54 217 ALA E N 1
ATOM 9239 C CA . ALA E 1 239 ? 61.401 28.323 10.378 1.00 26.83 217 ALA E CA 1
ATOM 9240 C C . ALA E 1 239 ? 62.418 28.726 9.341 1.00 24.43 217 ALA E C 1
ATOM 9241 O O . ALA E 1 239 ? 62.149 29.590 8.525 1.00 23.07 217 ALA E O 1
ATOM 9251 N N . ASP E 1 241 ? 63.476 26.820 6.930 1.00 25.04 219 ASP E N 1
ATOM 9252 C CA . ASP E 1 241 ? 62.932 26.395 5.655 1.00 26.87 219 ASP E CA 1
ATOM 9253 C C . ASP E 1 241 ? 61.987 27.435 5.096 1.00 25.83 219 ASP E C 1
ATOM 9254 O O . ASP E 1 241 ? 61.991 27.736 3.925 1.00 24.45 219 ASP E O 1
ATOM 9259 N N . GLN E 1 242 ? 61.174 27.984 5.953 1.00 25.08 220 GLN E N 1
ATOM 9260 C CA . GLN E 1 242 ? 60.253 29.019 5.553 1.00 26.60 220 GLN E CA 1
ATOM 9261 C C . GLN E 1 242 ? 60.912 30.311 5.140 1.00 22.89 220 GLN E C 1
ATOM 9262 O O . GLN E 1 242 ? 60.580 30.904 4.147 1.00 21.10 220 GLN E O 1
ATOM 9268 N N . GLU E 1 243 ? 61.927 30.707 5.889 1.00 21.05 221 GLU E N 1
ATOM 9269 C CA . GLU E 1 243 ? 62.714 31.916 5.527 1.00 19.87 221 GLU E CA 1
ATOM 9270 C C . GLU E 1 243 ? 63.320 31.765 4.153 1.00 18.62 221 GLU E C 1
ATOM 9271 O O . GLU E 1 243 ? 63.317 32.704 3.353 1.00 19.60 221 GLU E O 1
ATOM 9277 N N . ALA E 1 244 ? 63.838 30.584 3.860 1.00 18.33 222 ALA E N 1
ATOM 9278 C CA . ALA E 1 244 ? 64.436 30.297 2.546 1.00 18.43 222 ALA E CA 1
ATOM 9279 C C . ALA E 1 244 ? 63.458 30.381 1.401 1.00 18.67 222 ALA E C 1
ATOM 9280 O O . ALA E 1 244 ? 63.775 30.840 0.305 1.00 19.37 222 ALA E O 1
ATOM 9282 N N . LEU E 1 245 ? 62.270 29.851 1.631 1.00 18.70 223 LEU E N 1
ATOM 9283 C CA . LEU E 1 245 ? 61.197 29.912 0.616 1.00 19.23 223 LEU E CA 1
ATOM 9284 C C . LEU E 1 245 ? 60.767 31.381 0.359 1.00 19.25 223 LEU E C 1
ATOM 9285 O O . LEU E 1 245 ? 60.660 31.788 -0.806 1.00 18.41 223 LEU E O 1
ATOM 9290 N N . TYR E 1 246 ? 60.576 32.164 1.431 1.00 18.66 224 TYR E N 1
ATOM 9291 C CA . TYR E 1 246 ? 60.297 33.593 1.226 1.00 19.54 224 TYR E CA 1
ATOM 9292 C C . TYR E 1 246 ? 61.403 34.282 0.429 1.00 20.05 224 TYR E C 1
ATOM 9293 O O . TYR E 1 246 ? 61.161 35.008 -0.546 1.00 20.68 224 TYR E O 1
ATOM 9302 N N . PHE E 1 247 ? 62.637 33.953 0.736 1.00 20.70 225 PHE E N 1
ATOM 9303 C CA . PHE E 1 247 ? 63.805 34.541 0.021 1.00 20.57 225 PHE E CA 1
ATOM 9304 C C . PHE E 1 247 ? 63.726 34.271 -1.448 1.00 21.58 225 PHE E C 1
ATOM 9305 O O . PHE E 1 247 ? 63.956 35.114 -2.290 1.00 21.28 225 PHE E O 1
ATOM 9313 N N . SER E 1 248 ? 63.361 33.065 -1.750 1.00 22.60 226 SER E N 1
ATOM 9314 C CA . SER E 1 248 ? 63.268 32.642 -3.126 1.00 23.77 226 SER E CA 1
ATOM 9315 C C . SER E 1 248 ? 62.167 33.359 -3.911 1.00 22.20 226 SER E C 1
ATOM 9316 O O . SER E 1 248 ? 62.356 33.786 -5.021 1.00 20.20 226 SER E O 1
ATOM 9319 N N . LEU E 1 249 ? 61.009 33.474 -3.286 1.00 23.58 227 LEU E N 1
ATOM 9320 C CA . LEU E 1 249 ? 59.870 34.167 -3.880 1.00 24.60 227 LEU E CA 1
ATOM 9321 C C . LEU E 1 249 ? 60.142 35.671 -4.118 1.00 24.22 227 LEU E C 1
ATOM 9322 O O . LEU E 1 249 ? 59.537 36.256 -5.014 1.00 25.16 227 LEU E O 1
ATOM 9327 N N . LEU E 1 250 ? 61.020 36.287 -3.315 1.00 21.46 228 LEU E N 1
ATOM 9328 C CA . LEU E 1 250 ? 61.426 37.695 -3.550 1.00 20.32 228 LEU E CA 1
ATOM 9329 C C . LEU E 1 250 ? 61.992 37.911 -4.956 1.00 20.90 228 LEU E C 1
ATOM 9330 O O . LEU E 1 250 ? 61.826 38.980 -5.525 1.00 21.14 228 LEU E O 1
ATOM 9335 N N . PHE E 1 251 ? 62.583 36.873 -5.533 1.00 20.47 229 PHE E N 1
ATOM 9336 C CA . PHE E 1 251 ? 63.093 36.980 -6.890 1.00 21.40 229 PHE E CA 1
ATOM 9337 C C . PHE E 1 251 ? 62.037 36.933 -8.021 1.00 21.96 229 PHE E C 1
ATOM 9338 O O . PHE E 1 251 ? 62.383 36.946 -9.163 1.00 21.83 229 PHE E O 1
ATOM 9346 N N . THR E 1 252 ? 60.772 36.882 -7.654 1.00 22.48 230 THR E N 1
ATOM 9347 C CA . THR E 1 252 ? 59.695 37.093 -8.598 1.00 24.33 230 THR E CA 1
ATOM 9348 C C . THR E 1 252 ? 59.162 38.535 -8.538 1.00 26.25 230 THR E C 1
ATOM 9349 O O . THR E 1 252 ? 58.252 38.873 -9.256 1.00 28.24 230 THR E O 1
ATOM 9353 N N . ASP E 1 253 ? 59.676 39.359 -7.632 1.00 26.39 231 ASP E N 1
ATOM 9354 C CA . ASP E 1 253 ? 59.087 40.667 -7.351 1.00 27.28 231 ASP E CA 1
ATOM 9355 C C . ASP E 1 253 ? 59.855 41.789 -8.089 1.00 28.85 231 ASP E C 1
ATOM 9356 O O . ASP E 1 253 ? 61.058 41.933 -7.929 1.00 27.65 231 ASP E O 1
ATOM 9361 N N . PRO E 1 254 ? 59.170 42.574 -8.910 1.00 30.91 232 PRO E N 1
ATOM 9362 C CA . PRO E 1 254 ? 59.854 43.617 -9.733 1.00 31.77 232 PRO E CA 1
ATOM 9363 C C . PRO E 1 254 ? 60.632 44.619 -8.892 1.00 30.56 232 PRO E C 1
ATOM 9364 O O . PRO E 1 254 ? 61.713 45.006 -9.246 1.00 31.27 232 PRO E O 1
ATOM 9368 N N . GLU E 1 255 ? 60.065 45.061 -7.795 1.00 30.61 233 GLU E N 1
ATOM 9369 C CA . GLU E 1 255 ? 60.733 46.050 -6.932 1.00 32.37 233 GLU E CA 1
ATOM 9370 C C . GLU E 1 255 ? 62.086 45.485 -6.363 1.00 29.86 233 GLU E C 1
ATOM 9371 O O . GLU E 1 255 ? 63.095 46.167 -6.313 1.00 29.00 233 GLU E O 1
ATOM 9377 N N . VAL E 1 256 ? 62.099 44.208 -6.005 1.00 28.14 234 VAL E N 1
ATOM 9378 C CA . VAL E 1 256 ? 63.317 43.557 -5.519 1.00 26.12 234 VAL E CA 1
ATOM 9379 C C . VAL E 1 256 ? 64.330 43.471 -6.634 1.00 26.97 234 VAL E C 1
ATOM 9380 O O . VAL E 1 256 ? 65.505 43.773 -6.436 1.00 26.89 234 VAL E O 1
ATOM 9384 N N . LEU E 1 257 ? 63.882 43.026 -7.798 1.00 28.45 235 LEU E N 1
ATOM 9385 C CA . LEU E 1 257 ? 64.764 42.879 -8.950 1.00 30.26 235 LEU E CA 1
ATOM 9386 C C . LEU E 1 257 ? 65.392 44.195 -9.330 1.00 31.76 235 LEU E C 1
ATOM 9387 O O . LEU E 1 257 ? 66.601 44.256 -9.602 1.00 31.52 235 LEU E O 1
ATOM 9392 N N . ASP E 1 258 ? 64.612 45.252 -9.313 1.00 34.21 236 ASP E N 1
ATOM 9393 C CA . ASP E 1 258 ? 65.159 46.569 -9.628 1.00 38.11 236 ASP E CA 1
ATOM 9394 C C . ASP E 1 258 ? 66.166 47.026 -8.573 1.00 35.30 236 ASP E C 1
ATOM 9395 O O . ASP E 1 258 ? 67.189 47.599 -8.896 1.00 37.53 236 ASP E O 1
ATOM 9400 N N . ALA E 1 259 ? 65.901 46.740 -7.311 1.00 33.19 237 ALA E N 1
ATOM 9401 C CA . ALA E 1 259 ? 66.830 47.102 -6.251 1.00 31.45 237 ALA E CA 1
ATOM 9402 C C . ALA E 1 259 ? 68.178 46.417 -6.426 1.00 31.00 237 ALA E C 1
ATOM 9403 O O . ALA E 1 259 ? 69.171 46.915 -5.960 1.00 31.31 237 ALA E O 1
ATOM 9405 N N . LEU E 1 260 ? 68.183 45.259 -7.081 1.00 31.36 238 LEU E N 1
ATOM 9406 C CA . LEU E 1 260 ? 69.395 44.488 -7.313 1.00 30.98 238 LEU E CA 1
ATOM 9407 C C . LEU E 1 260 ? 70.087 44.813 -8.631 1.00 32.85 238 LEU E C 1
ATOM 9408 O O . LEU E 1 260 ? 71.215 44.338 -8.874 1.00 32.12 238 LEU E O 1
ATOM 9413 N N . SER E 1 261 ? 69.424 45.581 -9.487 1.00 33.35 239 SER E N 1
ATOM 9414 C CA . SER E 1 261 ? 69.856 45.716 -10.898 1.00 35.31 239 SER E CA 1
ATOM 9415 C C . SER E 1 261 ? 71.221 46.385 -11.064 1.00 37.53 239 SER E C 1
ATOM 9416 O O . SER E 1 261 ? 71.924 46.108 -12.015 1.00 39.66 239 SER E O 1
ATOM 9419 N N . LYS E 1 262 ? 71.593 47.291 -10.181 1.00 41.33 240 LYS E N 1
ATOM 9420 C CA . LYS E 1 262 ? 72.947 47.885 -10.255 1.00 46.40 240 LYS E CA 1
ATOM 9421 C C . LYS E 1 262 ? 74.053 46.823 -10.398 1.00 44.45 240 LYS E C 1
ATOM 9422 O O . LYS E 1 262 ? 75.103 47.109 -10.920 1.00 44.65 240 LYS E O 1
ATOM 9428 N N . TRP E 1 263 ? 73.828 45.634 -9.859 1.00 40.37 241 TRP E N 1
ATOM 9429 C CA . TRP E 1 263 ? 74.867 44.617 -9.746 1.00 39.86 241 TRP E CA 1
ATOM 9430 C C . TRP E 1 263 ? 74.675 43.483 -10.706 1.00 43.33 241 TRP E C 1
ATOM 9431 O O . TRP E 1 263 ? 75.426 42.497 -10.678 1.00 43.14 241 TRP E O 1
ATOM 9442 N N . ARG E 1 264 ? 73.648 43.575 -11.533 1.00 49.29 242 ARG E N 1
ATOM 9443 C CA . ARG E 1 264 ? 73.329 42.473 -12.420 1.00 56.61 242 ARG E CA 1
ATOM 9444 C C . ARG E 1 264 ? 74.370 42.412 -13.498 1.00 63.99 242 ARG E C 1
ATOM 9445 O O . ARG E 1 264 ? 74.795 43.450 -14.004 1.00 71.49 242 ARG E O 1
ATOM 9453 N N . LYS E 1 265 ? 74.764 41.182 -13.840 1.00 74.04 243 LYS E N 1
ATOM 9454 C CA . LYS E 1 265 ? 75.647 40.864 -14.994 1.00 78.06 243 LYS E CA 1
ATOM 9455 C C . LYS E 1 265 ? 77.143 40.937 -14.635 1.00 77.33 243 LYS E C 1
ATOM 9456 O O . LYS E 1 265 ? 77.628 41.612 -13.699 1.00 72.75 243 LYS E O 1
ATOM 9471 N N . LEU F 1 24 ? 66.334 22.099 57.440 1.00 58.50 2 LEU F N 1
ATOM 9472 C CA . LEU F 1 24 ? 67.161 22.872 56.528 1.00 52.71 2 LEU F CA 1
ATOM 9473 C C . LEU F 1 24 ? 66.419 23.945 55.715 1.00 48.73 2 LEU F C 1
ATOM 9474 O O . LEU F 1 24 ? 67.039 24.732 55.021 1.00 45.89 2 LEU F O 1
ATOM 9479 N N . VAL F 1 25 ? 65.102 23.982 55.802 1.00 46.00 3 VAL F N 1
ATOM 9480 C CA . VAL F 1 25 ? 64.343 25.083 55.257 1.00 43.82 3 VAL F CA 1
ATOM 9481 C C . VAL F 1 25 ? 63.367 25.572 56.316 1.00 44.19 3 VAL F C 1
ATOM 9482 O O . VAL F 1 25 ? 62.621 24.789 56.852 1.00 46.87 3 VAL F O 1
ATOM 9486 N N . GLU F 1 26 ? 63.355 26.859 56.601 1.00 44.99 4 GLU F N 1
ATOM 9487 C CA . GLU F 1 26 ? 62.408 27.436 57.564 1.00 48.97 4 GLU F CA 1
ATOM 9488 C C . GLU F 1 26 ? 61.293 28.112 56.826 1.00 49.39 4 GLU F C 1
ATOM 9489 O O . GLU F 1 26 ? 61.457 28.547 55.677 1.00 45.76 4 GLU F O 1
ATOM 9495 N N . ILE F 1 27 ? 60.132 28.174 57.465 1.00 51.23 5 ILE F N 1
ATOM 9496 C CA . ILE F 1 27 ? 59.015 28.961 56.970 1.00 50.57 5 ILE F CA 1
ATOM 9497 C C . ILE F 1 27 ? 58.647 30.029 58.002 1.00 50.33 5 ILE F C 1
ATOM 9498 O O . ILE F 1 27 ? 58.585 29.771 59.178 1.00 50.22 5 ILE F O 1
ATOM 9503 N N . GLU F 1 28 ? 58.418 31.233 57.539 1.00 50.28 6 GLU F N 1
ATOM 9504 C CA . GLU F 1 28 ? 58.106 32.389 58.355 1.00 52.65 6 GLU F CA 1
ATOM 9505 C C . GLU F 1 28 ? 57.047 33.173 57.642 1.00 53.19 6 GLU F C 1
ATOM 9506 O O . GLU F 1 28 ? 56.668 32.856 56.519 1.00 53.65 6 GLU F O 1
ATOM 9512 N N . ARG F 1 29 ? 56.486 34.132 58.354 1.00 54.72 7 ARG F N 1
ATOM 9513 C CA . ARG F 1 29 ? 55.472 34.983 57.795 1.00 52.63 7 ARG F CA 1
ATOM 9514 C C . ARG F 1 29 ? 55.820 36.452 57.992 1.00 50.27 7 ARG F C 1
ATOM 9515 O O . ARG F 1 29 ? 56.291 36.838 59.051 1.00 51.51 7 ARG F O 1
ATOM 9523 N N . ARG F 1 30 ? 55.596 37.272 56.976 1.00 48.42 8 ARG F N 1
ATOM 9524 C CA A ARG F 1 30 ? 55.937 38.686 56.964 0.50 49.03 8 ARG F CA 1
ATOM 9525 C CA B ARG F 1 30 ? 55.912 38.708 57.010 0.50 48.23 8 ARG F CA 1
ATOM 9526 C C . ARG F 1 30 ? 54.788 39.435 56.256 1.00 48.81 8 ARG F C 1
ATOM 9527 O O . ARG F 1 30 ? 54.723 39.504 55.018 1.00 46.19 8 ARG F O 1
ATOM 9542 N N . GLY F 1 31 ? 53.839 39.932 57.033 1.00 50.32 9 GLY F N 1
ATOM 9543 C CA . GLY F 1 31 ? 52.623 40.520 56.512 1.00 49.26 9 GLY F CA 1
ATOM 9544 C C . GLY F 1 31 ? 51.851 39.501 55.698 1.00 48.67 9 GLY F C 1
ATOM 9545 O O . GLY F 1 31 ? 51.517 38.407 56.172 1.00 51.03 9 GLY F O 1
ATOM 9546 N N . ASP F 1 32 ? 51.584 39.860 54.443 1.00 48.66 10 ASP F N 1
ATOM 9547 C CA . ASP F 1 32 ? 50.820 39.025 53.526 1.00 46.41 10 ASP F CA 1
ATOM 9548 C C . ASP F 1 32 ? 51.699 38.069 52.760 1.00 42.27 10 ASP F C 1
ATOM 9549 O O . ASP F 1 32 ? 51.246 37.465 51.770 1.00 42.15 10 ASP F O 1
ATOM 9554 N N . ALA F 1 33 ? 52.959 37.969 53.159 1.00 40.55 11 ALA F N 1
ATOM 9555 C CA . ALA F 1 33 ? 53.935 37.098 52.458 1.00 37.79 11 ALA F CA 1
ATOM 9556 C C . ALA F 1 33 ? 54.378 35.927 53.294 1.00 37.62 11 ALA F C 1
ATOM 9557 O O . ALA F 1 33 ? 54.664 36.091 54.469 1.00 39.73 11 ALA F O 1
ATOM 9559 N N . SER F 1 34 ? 54.347 34.738 52.716 1.00 36.77 12 SER F N 1
ATOM 9560 C CA . SER F 1 34 ? 55.012 33.586 53.293 1.00 37.15 12 SER F CA 1
ATOM 9561 C C . SER F 1 34 ? 56.457 33.689 52.912 1.00 36.62 12 SER F C 1
ATOM 9562 O O . SER F 1 34 ? 56.797 34.021 51.779 1.00 37.14 12 SER F O 1
ATOM 9565 N N . LEU F 1 35 ? 57.323 33.423 53.854 1.00 36.80 13 LEU F N 1
ATOM 9566 C CA . LEU F 1 35 ? 58.738 33.605 53.633 1.00 36.98 13 LEU F CA 1
ATOM 9567 C C . LEU F 1 35 ? 59.431 32.265 53.877 1.00 36.39 13 LEU F C 1
ATOM 9568 O O . LEU F 1 35 ? 59.411 31.749 54.994 1.00 38.20 13 LEU F O 1
ATOM 9573 N N . ILE F 1 36 ? 60.058 31.730 52.842 1.00 34.66 14 ILE F N 1
ATOM 9574 C CA . ILE F 1 36 ? 60.709 30.427 52.893 1.00 35.17 14 ILE F CA 1
ATOM 9575 C C . ILE F 1 36 ? 62.201 30.649 52.854 1.00 35.68 14 ILE F C 1
ATOM 9576 O O . ILE F 1 36 ? 62.696 31.288 51.944 1.00 37.38 14 ILE F O 1
ATOM 9581 N N . VAL F 1 37 ? 62.912 30.108 53.814 1.00 37.52 15 VAL F N 1
ATOM 9582 C CA . VAL F 1 37 ? 64.321 30.432 54.015 1.00 38.78 15 VAL F CA 1
ATOM 9583 C C . VAL F 1 37 ? 65.170 29.171 53.908 1.00 39.72 15 VAL F C 1
ATOM 9584 O O . VAL F 1 37 ? 65.066 28.298 54.753 1.00 40.49 15 VAL F O 1
ATOM 9588 N N . LEU F 1 38 ? 66.026 29.100 52.883 1.00 39.94 16 LEU F N 1
ATOM 9589 C CA . LEU F 1 38 ? 67.012 28.006 52.784 1.00 42.53 16 LEU F CA 1
ATOM 9590 C C . LEU F 1 38 ? 68.080 28.193 53.885 1.00 42.65 16 LEU F C 1
ATOM 9591 O O . LEU F 1 38 ? 68.731 29.225 53.916 1.00 43.63 16 LEU F O 1
ATOM 9596 N N . SER F 1 39 ? 68.219 27.216 54.770 1.00 43.49 17 SER F N 1
ATOM 9597 C CA . SER F 1 39 ? 69.028 27.360 56.011 1.00 47.45 17 SER F CA 1
ATOM 9598 C C . SER F 1 39 ? 70.017 26.259 56.206 1.00 45.70 17 SER F C 1
ATOM 9599 O O . SER F 1 39 ? 69.751 25.290 56.883 1.00 45.76 17 SER F O 1
ATOM 9602 N N . ARG F 1 40 ? 71.155 26.433 55.574 1.00 45.22 18 ARG F N 1
ATOM 9603 C CA . ARG F 1 40 ? 72.301 25.556 55.730 1.00 46.45 18 ARG F CA 1
ATOM 9604 C C . ARG F 1 40 ? 73.561 26.402 55.457 1.00 46.85 18 ARG F C 1
ATOM 9605 O O . ARG F 1 40 ? 74.411 26.050 54.640 1.00 44.83 18 ARG F O 1
ATOM 9613 N N . PRO F 1 41 ? 73.666 27.542 56.152 1.00 49.09 19 PRO F N 1
ATOM 9614 C CA . PRO F 1 41 ? 74.724 28.550 55.910 1.00 50.51 19 PRO F CA 1
ATOM 9615 C C . PRO F 1 41 ? 76.161 28.069 55.986 1.00 51.35 19 PRO F C 1
ATOM 9616 O O . PRO F 1 41 ? 77.033 28.590 55.310 1.00 49.09 19 PRO F O 1
ATOM 9620 N N . GLU F 1 42 ? 76.401 27.088 56.825 1.00 57.64 20 GLU F N 1
ATOM 9621 C CA . GLU F 1 42 ? 77.757 26.509 56.979 1.00 62.96 20 GLU F CA 1
ATOM 9622 C C . GLU F 1 42 ? 78.223 25.857 55.663 1.00 60.61 20 GLU F C 1
ATOM 9623 O O . GLU F 1 42 ? 79.406 25.752 55.426 1.00 63.08 20 GLU F O 1
ATOM 9629 N N . LYS F 1 43 ? 77.284 25.468 54.802 1.00 58.53 21 LYS F N 1
ATOM 9630 C CA . LYS F 1 43 ? 77.599 24.969 53.439 1.00 56.64 21 LYS F CA 1
ATOM 9631 C C . LYS F 1 43 ? 77.070 25.886 52.320 1.00 52.70 21 LYS F C 1
ATOM 9632 O O . LYS F 1 43 ? 76.698 25.441 51.226 1.00 51.12 21 LYS F O 1
ATOM 9638 N N . LEU F 1 44 ? 76.995 27.164 52.620 1.00 50.82 22 LEU F N 1
ATOM 9639 C CA . LEU F 1 44 ? 76.508 28.169 51.683 1.00 48.18 22 LEU F CA 1
ATOM 9640 C C . LEU F 1 44 ? 75.131 27.828 51.112 1.00 46.04 22 LEU F C 1
ATOM 9641 O O . LEU F 1 44 ? 74.825 28.142 49.974 1.00 41.12 22 LEU F O 1
ATOM 9646 N N . ASN F 1 45 ? 74.278 27.269 51.963 1.00 45.26 23 ASN F N 1
ATOM 9647 C CA . ASN F 1 45 ? 72.906 26.887 51.608 1.00 42.57 23 ASN F CA 1
ATOM 9648 C C . ASN F 1 45 ? 72.845 26.036 50.381 1.00 40.76 23 ASN F C 1
ATOM 9649 O O . ASN F 1 45 ? 71.949 26.154 49.556 1.00 39.08 23 ASN F O 1
ATOM 9654 N N . ALA F 1 46 ? 73.821 25.164 50.262 1.00 42.87 24 ALA F N 1
ATOM 9655 C CA . ALA F 1 46 ? 73.870 24.245 49.126 1.00 41.85 24 ALA F CA 1
ATOM 9656 C C . ALA F 1 46 ? 72.798 23.168 49.273 1.00 41.13 24 ALA F C 1
ATOM 9657 O O . ALA F 1 46 ? 72.505 22.704 50.356 1.00 41.04 24 ALA F O 1
ATOM 9659 N N . ILE F 1 47 ? 72.220 22.795 48.145 1.00 41.09 25 ILE F N 1
ATOM 9660 C CA . ILE F 1 47 ? 71.039 21.964 48.108 1.00 40.98 25 ILE F CA 1
ATOM 9661 C C . ILE F 1 47 ? 71.412 20.502 48.082 1.00 41.62 25 ILE F C 1
ATOM 9662 O O . ILE F 1 47 ? 71.981 20.014 47.130 1.00 39.99 25 ILE F O 1
ATOM 9667 N N . ASN F 1 48 ? 71.120 19.808 49.179 1.00 41.69 26 ASN F N 1
ATOM 9668 C CA . ASN F 1 48 ? 71.182 18.354 49.203 1.00 40.64 26 ASN F CA 1
ATOM 9669 C C . ASN F 1 48 ? 69.759 17.759 49.234 1.00 39.63 26 ASN F C 1
ATOM 9670 O O . ASN F 1 48 ? 68.779 18.496 49.111 1.00 37.43 26 ASN F O 1
ATOM 9675 N N . LEU F 1 49 ? 69.656 16.437 49.365 1.00 39.14 27 LEU F N 1
ATOM 9676 C CA . LEU F 1 49 ? 68.380 15.772 49.291 1.00 39.54 27 LEU F CA 1
ATOM 9677 C C . LEU F 1 49 ? 67.485 16.176 50.429 1.00 41.42 27 LEU F C 1
ATOM 9678 O O . LEU F 1 49 ? 66.290 16.368 50.263 1.00 40.33 27 LEU F O 1
ATOM 9683 N N . GLU F 1 50 ? 68.063 16.262 51.614 1.00 43.33 28 GLU F N 1
ATOM 9684 C CA . GLU F 1 50 ? 67.295 16.593 52.783 1.00 44.69 28 GLU F CA 1
ATOM 9685 C C . GLU F 1 50 ? 66.714 17.994 52.622 1.00 43.57 28 GLU F C 1
ATOM 9686 O O . GLU F 1 50 ? 65.534 18.236 52.903 1.00 43.77 28 GLU F O 1
ATOM 9700 N N . LEU F 1 52 ? 66.055 19.417 49.836 1.00 42.87 30 LEU F N 1
ATOM 9701 C CA . LEU F 1 52 ? 65.006 19.342 48.807 1.00 42.63 30 LEU F CA 1
ATOM 9702 C C . LEU F 1 52 ? 63.690 18.871 49.394 1.00 43.32 30 LEU F C 1
ATOM 9703 O O . LEU F 1 52 ? 62.653 19.378 49.037 1.00 43.78 30 LEU F O 1
ATOM 9708 N N . ALA F 1 53 ? 63.742 17.818 50.191 1.00 43.71 31 ALA F N 1
ATOM 9709 C CA . ALA F 1 53 ? 62.533 17.276 50.805 1.00 45.22 31 ALA F CA 1
ATOM 9710 C C . ALA F 1 53 ? 61.915 18.350 51.710 1.00 46.51 31 ALA F C 1
ATOM 9711 O O . ALA F 1 53 ? 60.713 18.526 51.705 1.00 47.40 31 ALA F O 1
ATOM 9713 N N . ASP F 1 54 ? 62.740 19.065 52.474 1.00 45.85 32 ASP F N 1
ATOM 9714 C CA . ASP F 1 54 ? 62.237 20.124 53.354 1.00 46.75 32 ASP F CA 1
ATOM 9715 C C . ASP F 1 54 ? 61.638 21.268 52.551 1.00 46.36 32 ASP F C 1
ATOM 9716 O O . ASP F 1 54 ? 60.650 21.860 52.949 1.00 48.64 32 ASP F O 1
ATOM 9721 N N . LEU F 1 55 ? 62.253 21.604 51.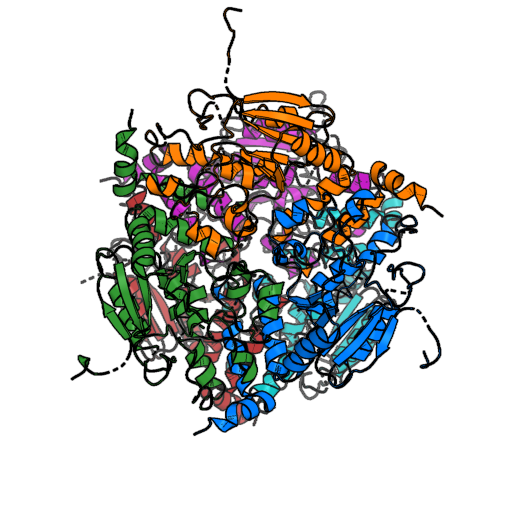430 1.00 43.35 33 LEU F N 1
ATOM 9722 C CA . LEU F 1 55 ? 61.755 22.697 50.621 1.00 41.06 33 LEU F CA 1
ATOM 9723 C C . LEU F 1 55 ? 60.365 22.348 50.062 1.00 40.83 33 LEU F C 1
ATOM 9724 O O . LEU F 1 55 ? 59.466 23.177 50.047 1.00 39.34 33 LEU F O 1
ATOM 9729 N N . ALA F 1 56 ? 60.178 21.113 49.628 1.00 40.53 34 ALA F N 1
ATOM 9730 C CA . ALA F 1 56 ? 58.879 20.678 49.118 1.00 41.05 34 ALA F CA 1
ATOM 9731 C C . ALA F 1 56 ? 57.815 20.791 50.185 1.00 43.07 34 ALA F C 1
ATOM 9732 O O . ALA F 1 56 ? 56.734 21.252 49.912 1.00 44.56 34 ALA F O 1
ATOM 9734 N N . ASP F 1 57 ? 58.129 20.337 51.399 1.00 46.71 35 ASP F N 1
ATOM 9735 C CA . ASP F 1 57 ? 57.203 20.386 52.535 1.00 48.21 35 ASP F CA 1
ATOM 9736 C C . ASP F 1 57 ? 56.850 21.800 52.927 1.00 46.18 35 ASP F C 1
ATOM 9737 O O . ASP F 1 57 ? 55.668 22.141 53.080 1.00 45.61 35 ASP F O 1
ATOM 9742 N N . GLN F 1 58 ? 57.858 22.650 53.043 1.00 44.00 36 GLN F N 1
ATOM 9743 C CA . GLN F 1 58 ? 57.612 24.057 53.391 1.00 44.28 36 GLN F CA 1
ATOM 9744 C C . GLN F 1 58 ? 56.848 24.800 52.283 1.00 41.68 36 GLN F C 1
ATOM 9745 O O . GLN F 1 58 ? 55.996 25.649 52.568 1.00 43.60 36 GLN F O 1
ATOM 9751 N N . PHE F 1 59 ? 57.126 24.457 51.039 1.00 39.53 37 PHE F N 1
ATOM 9752 C CA . PHE F 1 59 ? 56.421 25.095 49.937 1.00 38.42 37 PHE F CA 1
ATOM 9753 C C . PHE F 1 59 ? 54.926 24.750 49.974 1.00 39.04 37 PHE F C 1
ATOM 9754 O O . PHE F 1 59 ? 54.092 25.630 49.774 1.00 35.29 37 PHE F O 1
ATOM 9762 N N . SER F 1 60 ? 54.592 23.501 50.272 1.00 41.09 38 SER F N 1
ATOM 9763 C CA . SER F 1 60 ? 53.173 23.130 50.492 1.00 46.12 38 SER F CA 1
ATOM 9764 C C . SER F 1 60 ? 52.505 23.908 51.593 1.00 48.89 38 SER F C 1
ATOM 9765 O O . SER F 1 60 ? 51.394 24.389 51.422 1.00 53.86 38 SER F O 1
ATOM 9768 N N . LYS F 1 61 ? 53.178 24.012 52.724 1.00 49.08 39 LYS F N 1
ATOM 9769 C CA . LYS F 1 61 ? 52.636 24.776 53.828 1.00 49.48 39 LYS F CA 1
ATOM 9770 C C . LYS F 1 61 ? 52.389 26.194 53.386 1.00 45.23 39 LYS F C 1
ATOM 9771 O O . LYS F 1 61 ? 51.349 26.732 53.653 1.00 44.30 39 LYS F O 1
ATOM 9777 N N . ALA F 1 62 ? 53.342 26.791 52.677 1.00 42.72 40 ALA F N 1
ATOM 9778 C CA . ALA F 1 62 ? 53.203 28.200 52.226 1.00 40.64 40 ALA F CA 1
ATOM 9779 C C . ALA F 1 62 ? 52.043 28.390 51.274 1.00 40.43 40 ALA F C 1
ATOM 9780 O O . ALA F 1 62 ? 51.322 29.382 51.386 1.00 38.36 40 ALA F O 1
ATOM 9782 N N . GLU F 1 63 ? 51.821 27.413 50.404 1.00 40.25 41 GLU F N 1
ATOM 9783 C CA . GLU F 1 63 ? 50.663 27.461 49.503 1.00 43.33 41 GLU F CA 1
ATOM 9784 C C . GLU F 1 63 ? 49.307 27.413 50.227 1.00 45.14 41 GLU F C 1
ATOM 9785 O O . GLU F 1 63 ? 48.379 28.053 49.791 1.00 45.75 41 GLU F O 1
ATOM 9791 N N . LYS F 1 64 ? 49.198 26.644 51.301 1.00 48.41 42 LYS F N 1
ATOM 9792 C CA . LYS F 1 64 ? 47.938 26.448 52.009 1.00 53.57 42 LYS F CA 1
ATOM 9793 C C . LYS F 1 64 ? 47.619 27.633 52.925 1.00 54.09 42 LYS F C 1
ATOM 9794 O O . LYS F 1 64 ? 46.477 27.828 53.302 1.00 55.77 42 LYS F O 1
ATOM 9800 N N . GLU F 1 65 ? 48.615 28.410 53.318 1.00 52.57 43 GLU F N 1
ATOM 9801 C CA . GLU F 1 65 ? 48.383 29.553 54.212 1.00 51.75 43 GLU F CA 1
ATOM 9802 C C . GLU F 1 65 ? 47.621 30.670 53.481 1.00 51.00 43 GLU F C 1
ATOM 9803 O O . GLU F 1 65 ? 47.540 30.672 52.260 1.00 46.56 43 GLU F O 1
ATOM 9809 N N . ASP F 1 66 ? 47.038 31.597 54.223 1.00 52.97 44 ASP F N 1
ATOM 9810 C CA . ASP F 1 66 ? 46.219 32.644 53.618 1.00 54.73 44 ASP F CA 1
ATOM 9811 C C . ASP F 1 66 ? 47.061 33.861 53.188 1.00 50.56 44 ASP F C 1
ATOM 9812 O O . ASP F 1 66 ? 46.529 34.945 52.915 1.00 60.20 44 ASP F O 1
ATOM 9817 N N . THR F 1 67 ? 48.364 33.673 53.080 1.00 44.36 45 THR F N 1
ATOM 9818 C CA . THR F 1 67 ? 49.250 34.657 52.464 1.00 38.76 45 THR F CA 1
ATOM 9819 C C . THR F 1 67 ? 48.950 34.816 50.970 1.00 37.75 45 THR F C 1
ATOM 9820 O O . THR F 1 67 ? 48.378 33.936 50.340 1.00 36.69 45 THR F O 1
ATOM 9824 N N . ARG F 1 68 ? 49.396 35.935 50.421 1.00 35.38 46 ARG F N 1
ATOM 9825 C CA . ARG F 1 68 ? 49.150 36.275 49.045 1.00 34.12 46 ARG F CA 1
ATOM 9826 C C . ARG F 1 68 ? 50.331 36.030 48.126 1.00 33.31 46 ARG F C 1
ATOM 9827 O O . ARG F 1 68 ? 50.145 35.871 46.910 1.00 31.34 46 ARG F O 1
ATOM 9835 N N . VAL F 1 69 ? 51.551 36.038 48.671 1.00 32.10 47 VAL F N 1
ATOM 9836 C CA . VAL F 1 69 ? 52.726 35.720 47.877 1.00 30.87 47 VAL F CA 1
ATOM 9837 C C . VAL F 1 69 ? 53.629 34.830 48.629 1.00 30.39 47 VAL F C 1
ATOM 9838 O O . VAL F 1 69 ? 53.551 34.755 49.872 1.00 31.17 47 VAL F O 1
ATOM 9842 N N . ILE F 1 70 ? 54.537 34.202 47.898 1.00 28.26 48 ILE F N 1
ATOM 9843 C CA . ILE F 1 70 ? 55.561 33.384 48.527 1.00 29.08 48 ILE F CA 1
ATOM 9844 C C . ILE F 1 70 ? 56.921 33.921 48.171 1.00 29.38 48 ILE F C 1
ATOM 9845 O O . ILE F 1 70 ? 57.217 34.092 47.012 1.00 29.15 48 ILE F O 1
ATOM 9850 N N . VAL F 1 71 ? 57.735 34.173 49.184 1.00 30.20 49 VAL F N 1
ATOM 9851 C CA . VAL F 1 71 ? 59.062 34.732 48.966 1.00 30.49 49 VAL F CA 1
ATOM 9852 C C . VAL F 1 71 ? 60.105 33.693 49.374 1.00 30.62 49 VAL F C 1
ATOM 9853 O O . VAL F 1 71 ? 59.941 33.049 50.368 1.00 30.61 49 VAL F O 1
ATOM 9857 N N . ILE F 1 72 ? 61.125 33.503 48.553 1.00 29.89 50 ILE F N 1
ATOM 9858 C CA . ILE F 1 72 ? 62.144 32.502 48.825 1.00 30.70 50 ILE F CA 1
ATOM 9859 C C . ILE F 1 72 ? 63.469 33.194 48.931 1.00 31.03 50 ILE F C 1
ATOM 9860 O O . ILE F 1 72 ? 63.845 33.979 48.069 1.00 30.05 50 ILE F O 1
ATOM 9865 N N . THR F 1 73 ? 64.176 32.920 50.012 1.00 33.54 51 THR F N 1
ATOM 9866 C CA . THR F 1 73 ? 65.519 33.472 50.181 1.00 34.61 51 THR F CA 1
ATOM 9867 C C . THR F 1 73 ? 66.374 32.514 50.961 1.00 35.72 51 THR F C 1
ATOM 9868 O O . THR F 1 73 ? 66.004 31.379 51.216 1.00 36.11 51 THR F O 1
ATOM 9872 N N . GLY F 1 74 ? 67.578 32.954 51.264 1.00 38.08 52 GLY F N 1
ATOM 9873 C CA . GLY F 1 74 ? 68.514 32.149 52.041 1.00 39.66 52 GLY F CA 1
ATOM 9874 C C . GLY F 1 74 ? 68.809 32.802 53.363 1.00 42.52 52 GLY F C 1
ATOM 9875 O O . GLY F 1 74 ? 68.607 34.032 53.540 1.00 42.20 52 GLY F O 1
ATOM 9876 N N . TYR F 1 75 ? 69.254 31.970 54.297 1.00 43.88 53 TYR F N 1
ATOM 9877 C CA . TYR F 1 75 ? 69.644 32.434 55.597 1.00 46.54 53 TYR F CA 1
ATOM 9878 C C . TYR F 1 75 ? 71.033 33.001 55.536 1.00 46.65 53 TYR F C 1
ATOM 9879 O O . TYR F 1 75 ? 71.950 32.399 54.956 1.00 47.19 53 TYR F O 1
ATOM 9888 N N . GLY F 1 76 ? 71.220 34.135 56.197 1.00 47.55 54 GLY F N 1
ATOM 9889 C CA . GLY F 1 76 ? 72.556 34.736 56.320 1.00 47.79 54 GLY F CA 1
ATOM 9890 C C . GLY F 1 76 ? 72.899 35.550 55.089 1.00 48.15 54 GLY F C 1
ATOM 9891 O O . GLY F 1 76 ? 72.013 36.155 54.450 1.00 47.70 54 GLY F O 1
ATOM 9892 N N . LYS F 1 77 ? 74.164 35.528 54.719 1.00 48.81 55 LYS F N 1
ATOM 9893 C CA . LYS F 1 77 ? 74.705 36.337 53.626 1.00 50.18 55 LYS F CA 1
ATOM 9894 C C . LYS F 1 77 ? 74.311 35.871 52.225 1.00 48.52 55 LYS F C 1
ATOM 9895 O O . LYS F 1 77 ? 74.216 36.690 51.305 1.00 48.32 55 LYS F O 1
ATOM 9901 N N . ASN F 1 78 ? 74.091 34.568 52.070 1.00 44.92 56 ASN F N 1
ATOM 9902 C CA . ASN F 1 78 ? 73.910 33.959 50.757 1.00 41.42 56 ASN F CA 1
ATOM 9903 C C . ASN F 1 78 ? 72.529 33.395 50.493 1.00 40.25 56 ASN F C 1
ATOM 9904 O O . ASN F 1 78 ? 71.865 32.938 51.390 1.00 39.55 56 ASN F O 1
ATOM 9909 N N . PHE F 1 79 ? 72.100 33.460 49.239 1.00 38.77 57 PHE F N 1
ATOM 9910 C CA . PHE F 1 79 ? 70.894 32.770 48.811 1.00 36.48 57 PHE F CA 1
ATOM 9911 C C . PHE F 1 79 ? 71.223 31.265 48.751 1.00 36.47 57 PHE F C 1
ATOM 9912 O O . PHE F 1 79 ? 70.663 30.484 49.494 1.00 35.74 57 PHE F O 1
ATOM 9920 N N . SER F 1 80 ? 72.114 30.868 47.843 1.00 36.08 58 SER F N 1
ATOM 9921 C CA . SER F 1 80 ? 72.550 29.477 47.710 1.00 35.21 58 SER F CA 1
ATOM 9922 C C . SER F 1 80 ? 73.663 29.361 46.715 1.00 35.05 58 SER F C 1
ATOM 9923 O O . SER F 1 80 ? 73.589 29.882 45.602 1.00 34.59 58 SER F O 1
ATOM 9926 N N . ALA F 1 81 ? 74.691 28.613 47.072 1.00 36.55 59 ALA F N 1
ATOM 9927 C CA . ALA F 1 81 ? 75.805 28.349 46.149 1.00 36.50 59 ALA F CA 1
ATOM 9928 C C . ALA F 1 81 ? 75.493 27.291 45.079 1.00 35.39 59 ALA F C 1
ATOM 9929 O O . ALA F 1 81 ? 76.300 27.064 44.221 1.00 36.80 59 ALA F O 1
ATOM 9931 N N . GLY F 1 82 ? 74.383 26.581 45.189 1.00 34.46 60 GLY F N 1
ATOM 9932 C CA . GLY F 1 82 ? 74.054 25.574 44.214 1.00 33.61 60 GLY F CA 1
ATOM 9933 C C . GLY F 1 82 ? 73.826 24.199 44.794 1.00 34.30 60 GLY F C 1
ATOM 9934 O O . GLY F 1 82 ? 73.573 24.040 45.964 1.00 35.20 60 GLY F O 1
ATOM 9935 N N . ALA F 1 83 ? 73.852 23.188 43.943 1.00 34.64 61 ALA F N 1
ATOM 9936 C CA . ALA F 1 83 ? 73.698 21.831 44.405 1.00 34.93 61 ALA F CA 1
ATOM 9937 C C . ALA F 1 83 ? 74.934 21.437 45.215 1.00 34.98 61 ALA F C 1
ATOM 9938 O O . ALA F 1 83 ? 76.055 21.819 44.891 1.00 36.82 61 ALA F O 1
ATOM 9940 N N . ASP F 1 84 ? 74.712 20.646 46.256 1.00 35.55 62 ASP F N 1
ATOM 9941 C CA . ASP F 1 84 ? 75.784 20.103 47.073 1.00 36.79 62 ASP F CA 1
ATOM 9942 C C . ASP F 1 84 ? 76.695 19.199 46.236 1.00 37.36 62 ASP F C 1
ATOM 9943 O O . ASP F 1 84 ? 76.243 18.195 45.593 1.00 37.55 62 ASP F O 1
ATOM 9948 N N . ILE F 1 85 ? 77.973 19.536 46.235 1.00 37.76 63 ILE F N 1
ATOM 9949 C CA . ILE F 1 85 ? 78.914 18.886 45.330 1.00 38.95 63 ILE F CA 1
ATOM 9950 C C . ILE F 1 85 ? 79.282 17.494 45.761 1.00 39.25 63 ILE F C 1
ATOM 9951 O O . ILE F 1 85 ? 79.551 16.638 44.919 1.00 39.39 63 ILE F O 1
ATOM 9956 N N . ASN F 1 86 ? 79.291 17.242 47.048 1.00 40.63 64 ASN F N 1
ATOM 9957 C CA . ASN F 1 86 ? 79.547 15.885 47.509 1.00 42.46 64 ASN F CA 1
ATOM 9958 C C . ASN F 1 86 ? 78.420 14.944 47.067 1.00 41.29 64 ASN F C 1
ATOM 9959 O O . ASN F 1 86 ? 78.638 13.788 46.779 1.00 42.36 64 ASN F O 1
ATOM 9972 N N . LEU F 1 88 ? 76.420 15.421 44.384 1.00 36.24 66 LEU F N 1
ATOM 9973 C CA . LEU F 1 88 ? 76.628 15.215 42.968 1.00 35.32 66 LEU F CA 1
ATOM 9974 C C . LEU F 1 88 ? 77.655 14.129 42.696 1.00 35.82 66 LEU F C 1
ATOM 9975 O O . LEU F 1 88 ? 77.441 13.248 41.854 1.00 36.71 66 LEU F O 1
ATOM 9980 N N . ALA F 1 89 ? 78.765 14.207 43.401 1.00 36.61 67 ALA F N 1
ATOM 9981 C CA . ALA F 1 89 ? 79.852 13.246 43.227 1.00 37.60 67 ALA F CA 1
ATOM 9982 C C . ALA F 1 89 ? 79.484 11.829 43.609 1.00 38.14 67 ALA F C 1
ATOM 9983 O O . ALA F 1 89 ? 80.179 10.895 43.244 1.00 39.38 67 ALA F O 1
ATOM 9985 N N . SER F 1 90 ? 78.413 11.658 44.367 1.00 38.50 68 SER F N 1
ATOM 9986 C CA . SER F 1 90 ? 77.986 10.301 44.823 1.00 39.64 68 SER F CA 1
ATOM 9987 C C . SER F 1 90 ? 77.001 9.663 43.826 1.00 38.64 68 SER F C 1
ATOM 9988 O O . SER F 1 90 ? 76.629 8.516 43.989 1.00 39.42 68 SER F O 1
ATOM 9991 N N . PHE F 1 91 ? 76.586 10.406 42.815 1.00 36.69 69 PHE F N 1
ATOM 9992 C CA . PHE F 1 91 ? 75.506 9.916 41.971 1.00 36.88 69 PHE F CA 1
ATOM 9993 C C . PHE F 1 91 ? 75.981 8.904 40.970 1.00 36.26 69 PHE F C 1
ATOM 9994 O O . PHE F 1 91 ? 77.118 8.939 40.526 1.00 36.61 69 PHE F O 1
ATOM 10002 N N . ASP F 1 92 ? 75.084 8.017 40.600 1.00 35.77 70 ASP F N 1
ATOM 10003 C CA . ASP F 1 92 ? 75.231 7.279 39.347 1.00 35.60 70 ASP F CA 1
ATOM 10004 C C . ASP F 1 92 ? 74.036 7.700 38.478 1.00 33.85 70 ASP F C 1
ATOM 10005 O O . ASP F 1 92 ? 73.236 8.535 38.893 1.00 33.08 70 ASP F O 1
ATOM 10010 N N . PRO F 1 93 ? 73.894 7.132 37.274 1.00 33.39 71 PRO F N 1
ATOM 10011 C CA . PRO F 1 93 ? 72.789 7.639 36.460 1.00 32.26 71 PRO F CA 1
ATOM 10012 C C . PRO F 1 93 ? 71.377 7.528 37.042 1.00 32.15 71 PRO F C 1
ATOM 10013 O O . PRO F 1 93 ? 70.618 8.476 36.975 1.00 30.78 71 PRO F O 1
ATOM 10017 N N . ALA F 1 94 ? 71.066 6.416 37.686 1.00 33.62 72 ALA F N 1
ATOM 10018 C CA . ALA F 1 94 ? 69.777 6.278 38.336 1.00 34.18 72 ALA F CA 1
ATOM 10019 C C . ALA F 1 94 ? 69.495 7.307 39.466 1.00 33.66 72 ALA F C 1
ATOM 10020 O O . ALA F 1 94 ? 68.425 7.890 39.545 1.00 33.61 72 ALA F O 1
ATOM 10022 N N . SER F 1 95 ? 70.429 7.491 40.378 1.00 34.39 73 SER F N 1
ATOM 10023 C CA . SER F 1 95 ? 70.230 8.417 41.511 1.00 33.80 73 SER F CA 1
ATOM 10024 C C . SER F 1 95 ? 70.295 9.846 41.039 1.00 32.33 73 SER F C 1
ATOM 10025 O O . SER F 1 95 ? 69.678 10.736 41.625 1.00 32.94 73 SER F O 1
ATOM 10028 N N . ALA F 1 96 ? 71.044 10.090 39.973 1.00 31.57 74 ALA F N 1
ATOM 10029 C CA . ALA F 1 96 ? 71.070 11.438 39.367 1.00 30.57 74 ALA F CA 1
ATOM 10030 C C . ALA F 1 96 ? 69.718 11.779 38.764 1.00 30.57 74 ALA F C 1
ATOM 10031 O O . ALA F 1 96 ? 69.223 12.879 38.894 1.00 28.76 74 ALA F O 1
ATOM 10033 N N . TYR F 1 97 ? 69.102 10.788 38.127 1.00 32.20 75 TYR F N 1
ATOM 10034 C CA . TYR F 1 97 ? 67.805 11.007 37.507 1.00 31.71 75 TYR F CA 1
ATOM 10035 C C . TYR F 1 97 ? 66.812 11.293 38.579 1.00 31.12 75 TYR F C 1
ATOM 10036 O O . TYR F 1 97 ? 66.068 12.228 38.509 1.00 30.22 75 TYR F O 1
ATOM 10045 N N . SER F 1 98 ? 66.818 10.479 39.601 1.00 32.03 76 SER F N 1
ATOM 10046 C CA . SER F 1 98 ? 65.946 10.653 40.747 1.00 32.56 76 SER F CA 1
ATOM 10047 C C . SER F 1 98 ? 66.098 12.015 41.459 1.00 31.82 76 SER F C 1
ATOM 10048 O O . SER F 1 98 ? 65.111 12.687 41.764 1.00 30.91 76 SER F O 1
ATOM 10051 N N . PHE F 1 99 ? 67.324 12.479 41.632 1.00 31.95 77 PHE F N 1
ATOM 10052 C CA . PHE F 1 99 ? 67.526 13.857 42.107 1.00 31.28 77 PHE F CA 1
ATOM 10053 C C . PHE F 1 99 ? 66.862 14.910 41.182 1.00 30.44 77 PHE F C 1
ATOM 10054 O O . PHE F 1 99 ? 66.193 15.858 41.626 1.00 31.82 77 PHE F O 1
ATOM 10062 N N . ARG F 1 100 ? 67.070 14.781 39.897 1.00 29.90 78 ARG F N 1
ATOM 10063 C CA . ARG F 1 100 ? 66.568 15.805 38.967 1.00 28.73 78 ARG F CA 1
ATOM 10064 C C . ARG F 1 100 ? 65.052 15.801 38.853 1.00 28.88 78 ARG F C 1
ATOM 10065 O O . ARG F 1 100 ? 64.453 16.882 38.662 1.00 26.79 78 ARG F O 1
ATOM 10073 N N . LEU F 1 101 ? 64.439 14.623 38.960 1.00 28.65 79 LEU F N 1
ATOM 10074 C CA . LEU F 1 101 ? 63.002 14.598 39.045 1.00 28.95 79 LEU F CA 1
ATOM 10075 C C . LEU F 1 101 ? 62.482 15.383 40.217 1.00 28.89 79 LEU F C 1
ATOM 10076 O O . LEU F 1 101 ? 61.425 16.012 40.142 1.00 28.04 79 LEU F O 1
ATOM 10081 N N . LYS F 1 102 ? 63.189 15.310 41.339 1.00 30.75 80 LYS F N 1
ATOM 10082 C CA . LYS F 1 102 ? 62.801 16.068 42.511 1.00 31.90 80 LYS F CA 1
ATOM 10083 C C . LYS F 1 102 ? 63.005 17.552 42.286 1.00 30.58 80 LYS F C 1
ATOM 10084 O O . LYS F 1 102 ? 62.130 18.338 42.657 1.00 31.34 80 LYS F O 1
ATOM 10098 N N . ASN F 1 104 ? 62.964 19.062 39.349 1.00 28.62 82 ASN F N 1
ATOM 10099 C CA . ASN F 1 104 ? 61.935 19.393 38.398 1.00 27.55 82 ASN F CA 1
ATOM 10100 C C . ASN F 1 104 ? 60.593 19.608 39.053 1.00 27.12 82 ASN F C 1
ATOM 10101 O O . ASN F 1 104 ? 59.814 20.505 38.702 1.00 26.53 82 ASN F O 1
ATOM 10106 N N . SER F 1 105 ? 60.308 18.788 40.023 1.00 28.60 83 SER F N 1
ATOM 10107 C CA . SER F 1 105 ? 58.979 18.793 40.642 1.00 28.41 83 SER F CA 1
ATOM 10108 C C . SER F 1 105 ? 58.811 20.072 41.450 1.00 28.06 83 SER F C 1
ATOM 10109 O O . SER F 1 105 ? 57.750 20.665 41.430 1.00 29.03 83 SER F O 1
ATOM 10112 N N . ILE F 1 106 ? 59.826 20.466 42.225 1.00 27.94 84 ILE F N 1
ATOM 10113 C CA A ILE F 1 106 ? 59.710 21.683 43.020 0.50 27.55 84 ILE F CA 1
ATOM 10114 C CA B ILE F 1 106 ? 59.786 21.716 43.021 0.50 27.89 84 ILE F CA 1
ATOM 10115 C C . ILE F 1 106 ? 59.653 22.908 42.066 1.00 26.65 84 ILE F C 1
ATOM 10116 O O . ILE F 1 106 ? 58.874 23.821 42.279 1.00 27.47 84 ILE F O 1
ATOM 10125 N N . ALA F 1 107 ? 60.446 22.902 40.998 1.00 25.53 85 ALA F N 1
ATOM 10126 C CA . ALA F 1 107 ? 60.426 23.992 40.021 1.00 24.47 85 ALA F CA 1
ATOM 10127 C C . ALA F 1 107 ? 59.039 24.086 39.425 1.00 25.51 85 ALA F C 1
ATOM 10128 O O . ALA F 1 107 ? 58.515 25.174 39.221 1.00 24.71 85 ALA F O 1
ATOM 10130 N N . GLN F 1 108 ? 58.440 22.938 39.118 1.00 27.15 86 GLN F N 1
ATOM 10131 C CA . GLN F 1 108 ? 57.122 22.950 38.503 1.00 29.07 86 GLN F CA 1
ATOM 10132 C C . GLN F 1 108 ? 56.061 23.483 39.466 1.00 28.09 86 GLN F C 1
ATOM 10133 O O . GLN F 1 108 ? 55.202 24.236 39.092 1.00 26.75 86 GLN F O 1
ATOM 10139 N N . ARG F 1 109 ? 56.140 23.106 40.730 1.00 30.16 87 ARG F N 1
ATOM 10140 C CA . ARG F 1 109 ? 55.222 23.638 41.720 1.00 30.62 87 ARG F CA 1
ATOM 10141 C C . ARG F 1 109 ? 55.348 25.139 41.879 1.00 28.02 87 ARG F C 1
ATOM 10142 O O . ARG F 1 109 ? 54.370 25.829 42.062 1.00 26.93 87 ARG F O 1
ATOM 10150 N N . ILE F 1 110 ? 56.553 25.647 41.785 1.00 26.42 88 ILE F N 1
ATOM 10151 C CA . ILE F 1 110 ? 56.751 27.100 41.801 1.00 25.94 88 ILE F CA 1
ATOM 10152 C C . ILE F 1 110 ? 56.063 27.769 40.609 1.00 26.93 88 ILE F C 1
ATOM 10153 O O . ILE F 1 110 ? 55.381 28.795 40.778 1.00 25.93 88 ILE F O 1
ATOM 10158 N N . ARG F 1 111 ? 56.227 27.188 39.417 1.00 25.88 89 ARG F N 1
ATOM 10159 C CA . ARG F 1 111 ? 55.607 27.753 38.208 1.00 26.23 89 ARG F CA 1
ATOM 10160 C C . ARG F 1 111 ? 54.090 27.605 38.176 1.00 28.26 89 ARG F C 1
ATOM 10161 O O . ARG F 1 111 ? 53.417 28.452 37.650 1.00 28.80 89 ARG F O 1
ATOM 10169 N N . LYS F 1 112 ? 53.536 26.553 38.773 1.00 32.51 90 LYS F N 1
ATOM 10170 C CA . LYS F 1 112 ? 52.084 26.311 38.718 1.00 33.67 90 LYS F CA 1
ATOM 10171 C C . LYS F 1 112 ? 51.331 26.912 39.917 1.00 32.43 90 LYS F C 1
ATOM 10172 O O . LYS F 1 112 ? 50.143 26.812 40.003 1.00 34.66 90 LYS F O 1
ATOM 10178 N N . SER F 1 113 ? 52.033 27.480 40.859 1.00 31.64 91 SER F N 1
ATOM 10179 C CA . SER F 1 113 ? 51.403 28.021 42.052 1.00 32.18 91 SER F CA 1
ATOM 10180 C C . SER F 1 113 ? 50.421 29.129 41.717 1.00 31.56 91 SER F C 1
ATOM 10181 O O . SER F 1 113 ? 50.662 29.945 40.869 1.00 30.12 91 SER F O 1
ATOM 10184 N N . ASP F 1 114 ? 49.317 29.136 42.431 1.00 33.77 92 ASP F N 1
ATOM 10185 C CA . ASP F 1 114 ? 48.308 30.176 42.332 1.00 34.90 92 ASP F CA 1
ATOM 10186 C C . ASP F 1 114 ? 48.896 31.503 42.800 1.00 34.15 92 ASP F C 1
ATOM 10187 O O . ASP F 1 114 ? 48.492 32.558 42.334 1.00 34.68 92 ASP F O 1
ATOM 10192 N N . LYS F 1 115 ? 49.850 31.428 43.716 1.00 31.69 93 LYS F N 1
ATOM 10193 C CA . LYS F 1 115 ? 50.488 32.610 44.252 1.00 31.25 93 LYS F CA 1
ATOM 10194 C C . LYS F 1 115 ? 51.751 32.963 43.500 1.00 28.52 93 LYS F C 1
ATOM 10195 O O . LYS F 1 115 ? 52.556 32.103 43.147 1.00 28.93 93 LYS F O 1
ATOM 10201 N N . PRO F 1 116 ? 51.997 34.253 43.328 1.00 26.59 94 PRO F N 1
ATOM 10202 C CA . PRO F 1 116 ? 53.294 34.696 42.852 1.00 26.20 94 PRO F CA 1
ATOM 10203 C C . PRO F 1 116 ? 54.449 34.224 43.783 1.00 25.93 94 PRO F C 1
ATOM 10204 O O . PRO F 1 116 ? 54.292 34.231 44.990 1.00 25.09 94 PRO F O 1
ATOM 10208 N N . VAL F 1 117 ? 55.563 33.849 43.185 1.00 23.86 95 VAL F N 1
ATOM 10209 C CA . VAL F 1 117 ? 56.718 33.453 43.906 1.00 24.97 95 VAL F CA 1
ATOM 10210 C C . VAL F 1 117 ? 57.842 34.385 43.524 1.00 24.52 95 VAL F C 1
ATOM 10211 O O . VAL F 1 117 ? 58.091 34.634 42.333 1.00 23.47 95 VAL F O 1
ATOM 10215 N N . ILE F 1 118 ? 58.484 34.914 44.544 1.00 24.31 96 ILE F N 1
ATOM 10216 C CA . ILE F 1 118 ? 59.463 35.937 44.378 1.00 25.13 96 ILE F CA 1
ATOM 10217 C C . ILE F 1 118 ? 60.762 35.501 45.069 1.00 25.79 96 ILE F C 1
ATOM 10218 O O . ILE F 1 118 ? 60.764 35.214 46.245 1.00 26.50 96 ILE F O 1
ATOM 10223 N N . ALA F 1 119 ? 61.848 35.482 44.314 1.00 25.60 97 ALA F N 1
ATOM 10224 C CA . ALA F 1 119 ? 63.130 35.104 44.854 1.00 28.15 97 ALA F CA 1
ATOM 10225 C C . ALA F 1 119 ? 63.915 36.341 45.197 1.00 29.29 97 ALA F C 1
ATOM 10226 O O . ALA F 1 119 ? 64.020 37.270 44.401 1.00 28.18 97 ALA F O 1
ATOM 10228 N N . LEU F 1 120 ? 64.477 36.324 46.378 1.00 30.06 98 LEU F N 1
ATOM 10229 C CA . LEU F 1 120 ? 65.247 37.413 46.847 1.00 32.27 98 LEU F CA 1
ATOM 10230 C C . LEU F 1 120 ? 66.711 36.968 46.931 1.00 33.35 98 LEU F C 1
ATOM 10231 O O . LEU F 1 120 ? 67.140 36.303 47.860 1.00 34.04 98 LEU F O 1
ATOM 10236 N N . LEU F 1 121 ? 67.480 37.353 45.924 1.00 33.05 99 LEU F N 1
ATOM 10237 C CA . LEU F 1 121 ? 68.866 36.919 45.784 1.00 32.37 99 LEU F CA 1
ATOM 10238 C C . LEU F 1 121 ? 69.826 37.805 46.533 1.00 32.83 99 LEU F C 1
ATOM 10239 O O . LEU F 1 121 ? 69.677 39.026 46.575 1.00 32.66 99 LEU F O 1
ATOM 10244 N N . LYS F 1 122 ? 70.844 37.174 47.097 1.00 34.11 100 LYS F N 1
ATOM 10245 C CA . LYS F 1 122 ? 71.927 37.892 47.783 1.00 36.55 100 LYS F CA 1
ATOM 10246 C C . LYS F 1 122 ? 73.145 37.020 47.919 1.00 36.91 100 LYS F C 1
ATOM 10247 O O . LYS F 1 122 ? 73.059 35.804 47.834 1.00 37.27 100 LYS F O 1
ATOM 10253 N N . GLY F 1 123 ? 74.293 37.650 48.107 1.00 38.07 101 GLY F N 1
ATOM 10254 C CA . GLY F 1 123 ? 75.575 36.932 48.106 1.00 38.68 101 GLY F CA 1
ATOM 10255 C C . GLY F 1 123 ? 75.611 35.902 46.992 1.00 38.99 101 GLY F C 1
ATOM 10256 O O . GLY F 1 123 ? 75.183 36.171 45.844 1.00 38.39 101 GLY F O 1
ATOM 10257 N N . TYR F 1 124 ? 76.115 34.721 47.301 1.00 38.39 102 TYR F N 1
ATOM 10258 C CA . TYR F 1 124 ? 76.128 33.668 46.317 1.00 37.45 102 TYR F CA 1
ATOM 10259 C C . TYR F 1 124 ? 74.728 33.228 45.954 1.00 35.01 102 TYR F C 1
ATOM 10260 O O . TYR F 1 124 ? 73.978 32.790 46.809 1.00 34.74 102 TYR F O 1
ATOM 10269 N N . SER F 1 125 ? 74.428 33.318 44.658 1.00 32.95 103 SER F N 1
ATOM 10270 C CA . SER F 1 125 ? 73.164 32.937 44.108 1.00 31.84 103 SER F CA 1
ATOM 10271 C C . SER F 1 125 ? 73.428 32.190 42.819 1.00 32.07 103 SER F C 1
ATOM 10272 O O . SER F 1 125 ? 73.425 32.769 41.732 1.00 33.02 103 SER F O 1
ATOM 10283 N N . GLY F 1 127 ? 73.973 28.337 40.376 1.00 34.05 105 GLY F N 1
ATOM 10284 C CA . GLY F 1 127 ? 73.671 26.981 39.958 1.00 33.61 105 GLY F CA 1
ATOM 10285 C C . GLY F 1 127 ? 72.234 26.578 40.229 1.00 34.24 105 GLY F C 1
ATOM 10286 O O . GLY F 1 127 ? 71.277 27.339 39.920 1.00 32.24 105 GLY F O 1
ATOM 10287 N N . GLY F 1 128 ? 72.088 25.400 40.840 1.00 33.57 106 GLY F N 1
ATOM 10288 C CA . GLY F 1 128 ? 70.775 24.803 41.060 1.00 32.78 106 GLY F CA 1
ATOM 10289 C C . GLY F 1 128 ? 69.843 25.714 41.841 1.00 33.18 106 GLY F C 1
ATOM 10290 O O . GLY F 1 128 ? 68.651 25.740 41.590 1.00 31.92 106 GLY F O 1
ATOM 10291 N N . GLY F 1 129 ? 70.400 26.459 42.807 1.00 32.74 107 GLY F N 1
ATOM 10292 C CA . GLY F 1 129 ? 69.625 27.400 43.602 1.00 32.13 107 GLY F CA 1
ATOM 10293 C C . GLY F 1 129 ? 69.100 28.557 42.774 1.00 30.64 107 GLY F C 1
ATOM 10294 O O . GLY F 1 129 ? 67.906 28.837 42.741 1.00 30.22 107 GLY F O 1
ATOM 10295 N N . LEU F 1 130 ? 70.001 29.202 42.054 1.00 31.38 108 LEU F N 1
ATOM 10296 C CA . LEU F 1 130 ? 69.616 30.228 41.089 1.00 30.36 108 LEU F CA 1
ATOM 10297 C C . LEU F 1 130 ? 68.596 29.660 40.080 1.00 29.55 108 LEU F C 1
ATOM 10298 O O . LEU F 1 130 ? 67.658 30.341 39.671 1.00 26.56 108 LEU F O 1
ATOM 10303 N N . GLU F 1 131 ? 68.798 28.423 39.672 1.00 29.30 109 GLU F N 1
ATOM 10304 C CA . GLU F 1 131 ? 67.932 27.875 38.645 1.00 30.23 109 GLU F CA 1
ATOM 10305 C C . GLU F 1 131 ? 66.518 27.690 39.150 1.00 29.39 109 GLU F C 1
ATOM 10306 O O . GLU F 1 131 ? 65.559 28.035 38.448 1.00 26.76 109 GLU F O 1
ATOM 10312 N N . LEU F 1 132 ? 66.371 27.195 40.381 1.00 29.89 110 LEU F N 1
ATOM 10313 C CA . LEU F 1 132 ? 65.056 27.246 41.021 1.00 30.29 110 LEU F CA 1
ATOM 10314 C C . LEU F 1 132 ? 64.475 28.691 41.000 1.00 30.72 110 LEU F C 1
ATOM 10315 O O . LEU F 1 132 ? 63.309 28.875 40.675 1.00 32.59 110 LEU F O 1
ATOM 10320 N N . ALA F 1 133 ? 65.293 29.704 41.297 1.00 29.13 111 ALA F N 1
ATOM 10321 C CA . ALA F 1 133 ? 64.819 31.070 41.264 1.00 29.07 111 ALA F CA 1
ATOM 10322 C C . ALA F 1 133 ? 64.398 31.490 39.850 1.00 30.06 111 ALA F C 1
ATOM 10323 O O . ALA F 1 133 ? 63.581 32.383 39.713 1.00 29.99 111 ALA F O 1
ATOM 10325 N N . GLU F 1 134 ? 64.945 30.854 38.828 1.00 27.79 112 GLU F N 1
ATOM 10326 C CA . GLU F 1 134 ? 64.570 31.158 37.457 1.00 27.62 112 GLU F CA 1
ATOM 10327 C C . GLU F 1 134 ? 63.132 30.708 37.115 1.00 27.20 112 GLU F C 1
ATOM 10328 O O . GLU F 1 134 ? 62.523 31.236 36.220 1.00 25.75 112 GLU F O 1
ATOM 10334 N N . SER F 1 135 ? 62.617 29.724 37.840 1.00 28.56 113 SER F N 1
ATOM 10335 C CA . SER F 1 135 ? 61.207 29.328 37.748 1.00 27.38 113 SER F CA 1
ATOM 10336 C C . SER F 1 135 ? 60.269 30.255 38.559 1.00 27.45 113 SER F C 1
ATOM 10337 O O . SER F 1 135 ? 59.056 30.308 38.308 1.00 28.76 113 SER F O 1
ATOM 10340 N N . ALA F 1 136 ? 60.814 31.040 39.476 1.00 26.04 114 ALA F N 1
ATOM 10341 C CA . ALA F 1 136 ? 60.001 32.031 40.167 1.00 25.20 114 ALA F CA 1
ATOM 10342 C C . ALA F 1 136 ? 59.466 33.100 39.213 1.00 24.00 114 ALA F C 1
ATOM 10343 O O . ALA F 1 136 ? 60.006 33.301 38.144 1.00 21.72 114 ALA F O 1
ATOM 10345 N N . ASP F 1 137 ? 58.411 33.778 39.638 1.00 24.05 115 ASP F N 1
ATOM 10346 C CA . ASP F 1 137 ? 57.844 34.854 38.847 1.00 25.42 115 ASP F CA 1
ATOM 10347 C C . ASP F 1 137 ? 58.748 36.070 38.758 1.00 25.98 115 ASP F C 1
ATOM 10348 O O . ASP F 1 137 ? 58.910 36.646 37.671 1.00 28.61 115 ASP F O 1
ATOM 10353 N N . ILE F 1 138 ? 59.362 36.421 39.869 1.00 24.45 116 ILE F N 1
ATOM 10354 C CA . ILE F 1 138 ? 60.147 37.633 39.973 1.00 25.37 116 ILE F CA 1
ATOM 10355 C C . ILE F 1 138 ? 61.447 37.358 40.767 1.00 25.95 116 ILE F C 1
ATOM 10356 O O . ILE F 1 138 ? 61.455 36.614 41.708 1.00 24.40 116 ILE F O 1
ATOM 10361 N N . ARG F 1 139 ? 62.536 37.955 40.323 1.00 27.53 117 ARG F N 1
ATOM 10362 C CA . ARG F 1 139 ? 63.821 37.919 41.031 1.00 28.36 117 ARG F CA 1
ATOM 10363 C C . ARG F 1 139 ? 64.242 39.302 41.399 1.00 28.14 117 ARG F C 1
ATOM 10364 O O . ARG F 1 139 ? 64.374 40.191 40.533 1.00 27.37 117 ARG F O 1
ATOM 10372 N N . ILE F 1 140 ? 64.423 39.513 42.695 1.00 29.51 118 ILE F N 1
ATOM 10373 C CA . ILE F 1 140 ? 64.999 40.755 43.160 1.00 31.42 118 ILE F CA 1
ATOM 10374 C C . ILE F 1 140 ? 66.354 40.484 43.748 1.00 32.04 118 ILE F C 1
ATOM 10375 O O . ILE F 1 140 ? 66.523 39.565 44.499 1.00 33.36 118 ILE F O 1
ATOM 10380 N N . ALA F 1 141 ? 67.337 41.308 43.439 1.00 33.58 119 ALA F N 1
ATOM 10381 C CA . ALA F 1 141 ? 68.716 41.068 43.923 1.00 34.06 119 ALA F CA 1
ATOM 10382 C C . ALA F 1 141 ? 69.199 42.184 44.815 1.00 37.27 119 ALA F C 1
ATOM 10383 O O . ALA F 1 141 ? 69.098 43.364 44.465 1.00 38.46 119 ALA F O 1
ATOM 10393 N N . SER F 1 143 ? 72.332 44.285 46.177 1.00 42.52 121 SER F N 1
ATOM 10394 C CA . SER F 1 143 ? 73.486 44.807 45.404 1.00 43.36 121 SER F CA 1
ATOM 10395 C C . SER F 1 143 ? 74.755 43.948 45.469 1.00 42.11 121 SER F C 1
ATOM 10396 O O . SER F 1 143 ? 75.540 43.944 44.532 1.00 41.59 121 SER F O 1
ATOM 10399 N N . ASP F 1 144 ? 74.935 43.213 46.546 1.00 41.76 122 ASP F N 1
ATOM 10400 C CA . ASP F 1 144 ? 76.126 42.379 46.700 1.00 43.15 122 ASP F CA 1
ATOM 10401 C C . ASP F 1 144 ? 76.040 40.988 46.000 1.00 40.08 122 ASP F C 1
ATOM 10402 O O . ASP F 1 144 ? 76.931 40.161 46.087 1.00 40.60 122 ASP F O 1
ATOM 10407 N N . ALA F 1 145 ? 74.937 40.709 45.343 1.00 38.31 123 ALA F N 1
ATOM 10408 C CA . ALA F 1 145 ? 74.737 39.374 44.778 1.00 37.05 123 ALA F CA 1
ATOM 10409 C C . ALA F 1 145 ? 75.748 38.938 43.699 1.00 37.12 123 ALA F C 1
ATOM 10410 O O . ALA F 1 145 ? 76.114 39.708 42.826 1.00 38.03 123 ALA F O 1
ATOM 10412 N N . VAL F 1 146 ? 76.142 37.672 43.770 1.00 35.64 124 VAL F N 1
ATOM 10413 C CA . VAL F 1 146 ? 77.023 37.051 42.823 1.00 34.35 124 VAL F CA 1
ATOM 10414 C C . VAL F 1 146 ? 76.203 35.942 42.179 1.00 33.68 124 VAL F C 1
ATOM 10415 O O . VAL F 1 146 ? 75.803 34.971 42.820 1.00 33.84 124 VAL F O 1
ATOM 10419 N N . ILE F 1 147 ? 75.978 36.107 40.884 1.00 33.15 125 ILE F N 1
ATOM 10420 C CA . ILE F 1 147 ? 74.944 35.363 40.169 1.00 31.97 125 ILE F CA 1
ATOM 10421 C C . ILE F 1 147 ? 75.513 34.635 38.970 1.00 31.92 125 ILE F C 1
ATOM 10422 O O . ILE F 1 147 ? 76.253 35.207 38.169 1.00 33.78 125 ILE F O 1
ATOM 10427 N N . GLY F 1 148 ? 75.193 33.365 38.856 1.00 30.18 126 GLY F N 1
ATOM 10428 C CA . GLY F 1 148 ? 75.699 32.609 37.729 1.00 29.32 126 GLY F CA 1
ATOM 10429 C C . GLY F 1 148 ? 75.423 31.128 37.808 1.00 28.50 126 GLY F C 1
ATOM 10430 O O . GLY F 1 148 ? 74.873 30.641 38.783 1.00 29.06 126 GLY F O 1
ATOM 10431 N N . GLN F 1 149 ? 75.783 30.432 36.732 1.00 27.64 127 GLN F N 1
ATOM 10432 C CA . GLN F 1 149 ? 75.646 29.021 36.666 1.00 27.71 127 GLN F CA 1
ATOM 10433 C C . GLN F 1 149 ? 77.012 28.421 36.406 1.00 27.38 127 GLN F C 1
ATOM 10434 O O . GLN F 1 149 ? 77.343 28.146 35.263 1.00 26.64 127 GLN F O 1
ATOM 10440 N N . PRO F 1 150 ? 77.788 28.166 37.467 1.00 28.26 128 PRO F N 1
ATOM 10441 C CA . PRO F 1 150 ? 79.152 27.648 37.290 1.00 29.89 128 PRO F CA 1
ATOM 10442 C C . PRO F 1 150 ? 79.321 26.138 37.138 1.00 30.85 128 PRO F C 1
ATOM 10443 O O . PRO F 1 150 ? 80.457 25.661 36.940 1.00 31.67 128 PRO F O 1
ATOM 10447 N N . GLU F 1 151 ? 78.230 25.403 37.196 1.00 30.38 129 GLU F N 1
ATOM 10448 C CA . GLU F 1 151 ? 78.305 23.950 37.307 1.00 33.02 129 GLU F CA 1
ATOM 10449 C C . GLU F 1 151 ? 78.844 23.177 36.065 1.00 31.06 129 GLU F C 1
ATOM 10450 O O . GLU F 1 151 ? 79.269 22.023 36.192 1.00 30.78 129 GLU F O 1
ATOM 10456 N N . SER F 1 152 ? 78.902 23.813 34.891 1.00 28.89 130 SER F N 1
ATOM 10457 C CA . SER F 1 152 ? 79.591 23.192 33.765 1.00 28.62 130 SER F CA 1
ATOM 10458 C C . SER F 1 152 ? 81.075 22.841 34.089 1.00 29.86 130 SER F C 1
ATOM 10459 O O . SER F 1 152 ? 81.626 21.907 33.527 1.00 29.99 130 SER F O 1
ATOM 10462 N N . SER F 1 153 ? 81.695 23.592 34.989 1.00 30.46 131 SER F N 1
ATOM 10463 C CA . SER F 1 153 ? 83.085 23.353 35.414 1.00 32.43 131 SER F CA 1
ATOM 10464 C C . SER F 1 153 ? 83.319 21.996 36.013 1.00 33.55 131 SER F C 1
ATOM 10465 O O . SER F 1 153 ? 84.438 21.482 35.975 1.00 34.13 131 SER F O 1
ATOM 10468 N N . ILE F 1 154 ? 82.270 21.454 36.626 1.00 33.03 132 ILE F N 1
ATOM 10469 C CA . ILE F 1 154 ? 82.359 20.141 37.245 1.00 33.50 132 ILE F CA 1
ATOM 10470 C C . ILE F 1 154 ? 81.555 19.134 36.453 1.00 33.11 132 ILE F C 1
ATOM 10471 O O . ILE F 1 154 ? 81.228 18.073 36.954 1.00 34.24 132 ILE F O 1
ATOM 10476 N N . GLY F 1 155 ? 81.227 19.489 35.209 1.00 32.05 133 GLY F N 1
ATOM 10477 C CA . GLY F 1 155 ? 80.626 18.549 34.236 1.00 31.25 133 GLY F CA 1
ATOM 10478 C C . GLY F 1 155 ? 79.093 18.478 34.201 1.00 30.51 133 GLY F C 1
ATOM 10479 O O . GLY F 1 155 ? 78.537 17.655 33.510 1.00 29.37 133 GLY F O 1
ATOM 10480 N N . ILE F 1 156 ? 78.433 19.350 34.939 1.00 29.41 134 ILE F N 1
ATOM 10481 C CA . ILE F 1 156 ? 76.995 19.358 35.031 1.00 29.39 134 ILE F CA 1
ATOM 10482 C C . ILE F 1 156 ? 76.370 20.350 34.029 1.00 29.35 134 ILE F C 1
ATOM 10483 O O . ILE F 1 156 ? 76.813 21.519 33.926 1.00 27.86 134 ILE F O 1
ATOM 10488 N N . ASN F 1 157 ? 75.328 19.896 33.331 1.00 28.15 135 ASN F N 1
ATOM 10489 C CA . ASN F 1 157 ? 74.641 20.755 32.342 1.00 28.22 135 ASN F CA 1
ATOM 10490 C C . ASN F 1 157 ? 73.811 21.822 33.006 1.00 28.43 135 ASN F C 1
ATOM 10491 O O . ASN F 1 157 ? 73.861 22.997 32.629 1.00 26.12 135 ASN F O 1
ATOM 10496 N N . ALA F 1 158 ? 73.048 21.403 34.016 1.00 30.07 136 ALA F N 1
ATOM 10497 C CA . ALA F 1 158 ? 72.103 22.300 34.696 1.00 30.66 136 ALA F CA 1
ATOM 10498 C C . ALA F 1 158 ? 71.492 21.611 35.875 1.00 32.13 136 ALA F C 1
ATOM 10499 O O . ALA F 1 158 ? 71.262 20.407 35.844 1.00 35.21 136 ALA F O 1
ATOM 10501 N N . GLY F 1 159 ? 71.228 22.375 36.918 1.00 33.59 137 GLY F N 1
ATOM 10502 C CA . GLY F 1 159 ? 70.514 21.868 38.092 1.00 37.01 137 GLY F CA 1
ATOM 10503 C C . GLY F 1 159 ? 68.998 21.793 37.941 1.00 37.99 137 GLY F C 1
ATOM 10504 O O . GLY F 1 159 ? 68.369 20.796 38.318 1.00 41.27 137 GLY F O 1
ATOM 10505 N N . ALA F 1 160 ? 68.396 22.834 37.372 1.00 36.99 138 ALA F N 1
ATOM 10506 C CA . ALA F 1 160 ? 66.954 22.920 37.327 1.00 36.71 138 ALA F CA 1
ATOM 10507 C C . ALA F 1 160 ? 66.410 23.985 36.368 1.00 35.43 138 ALA F C 1
ATOM 10508 O O . ALA F 1 160 ? 65.698 24.888 36.810 1.00 35.17 138 ALA F O 1
ATOM 10510 N N . GLY F 1 161 ? 66.730 23.875 35.090 1.00 31.39 139 GLY F N 1
ATOM 10511 C CA . GLY F 1 161 ? 66.250 24.841 34.115 1.00 28.92 139 GLY F CA 1
ATOM 10512 C C . GLY F 1 161 ? 67.324 25.757 33.621 1.00 27.88 139 GLY F C 1
ATOM 10513 O O . GLY F 1 161 ? 67.083 26.671 32.828 1.00 27.42 139 GLY F O 1
ATOM 10514 N N . GLY F 1 162 ? 68.535 25.518 34.070 1.00 27.26 140 GLY F N 1
ATOM 10515 C CA . GLY F 1 162 ? 69.654 26.343 33.658 1.00 26.14 140 GLY F CA 1
ATOM 10516 C C . GLY F 1 162 ? 69.920 26.286 32.187 1.00 25.46 140 GLY F C 1
ATOM 10517 O O . GLY F 1 162 ? 70.693 27.113 31.665 1.00 27.73 140 GLY F O 1
ATOM 10518 N N . ASN F 1 163 ? 69.365 25.286 31.486 1.00 23.45 141 ASN F N 1
ATOM 10519 C CA . ASN F 1 163 ? 69.491 25.233 30.036 1.00 22.01 141 ASN F CA 1
ATOM 10520 C C . ASN F 1 163 ? 68.195 25.538 29.315 1.00 23.11 141 ASN F C 1
ATOM 10521 O O . ASN F 1 163 ? 68.228 26.029 28.190 1.00 25.46 141 ASN F O 1
ATOM 10526 N N . VAL F 1 164 ? 67.044 25.224 29.911 1.00 23.25 142 VAL F N 1
ATOM 10527 C CA . VAL F 1 164 ? 65.759 25.303 29.184 1.00 22.48 142 VAL F CA 1
ATOM 10528 C C . VAL F 1 164 ? 64.844 26.413 29.647 1.00 22.46 142 VAL F C 1
ATOM 10529 O O . VAL F 1 164 ? 63.918 26.793 28.923 1.00 21.66 142 VAL F O 1
ATOM 10533 N N . ILE F 1 165 ? 65.086 26.950 30.821 1.00 22.74 143 ILE F N 1
ATOM 10534 C CA . ILE F 1 165 ? 64.338 28.109 31.279 1.00 24.36 143 ILE F CA 1
ATOM 10535 C C . ILE F 1 165 ? 65.168 29.366 31.071 1.00 24.31 143 ILE F C 1
ATOM 10536 O O . ILE F 1 165 ? 64.673 30.399 30.717 1.00 23.50 143 ILE F O 1
ATOM 10541 N N . LEU F 1 166 ? 66.454 29.277 31.345 1.00 22.79 144 LEU F N 1
ATOM 10542 C CA . LEU F 1 166 ? 67.303 30.423 31.249 1.00 21.59 144 LEU F CA 1
ATOM 10543 C C . LEU F 1 166 ? 67.124 31.191 29.920 1.00 21.75 144 LEU F C 1
ATOM 10544 O O . LEU F 1 166 ? 67.067 32.421 29.941 1.00 22.32 144 LEU F O 1
ATOM 10549 N N . PRO F 1 167 ? 67.076 30.500 28.760 1.00 20.23 145 PRO F N 1
ATOM 10550 C CA . PRO F 1 167 ? 66.961 31.304 27.575 1.00 20.35 145 PRO F CA 1
ATOM 10551 C C . PRO F 1 167 ? 65.636 32.105 27.409 1.00 21.34 145 PRO F C 1
ATOM 10552 O O . PRO F 1 167 ? 65.589 33.041 26.604 1.00 22.00 145 PRO F O 1
ATOM 10556 N N . LYS F 1 168 ? 64.582 31.718 28.119 1.00 21.86 146 LYS F N 1
ATOM 10557 C CA . LYS F 1 168 ? 63.353 32.447 28.106 1.00 23.95 146 LYS F CA 1
ATOM 10558 C C . LYS F 1 168 ? 63.470 33.747 28.887 1.00 25.89 146 LYS F C 1
ATOM 10559 O O . LYS F 1 168 ? 62.691 34.710 28.677 1.00 25.39 146 LYS F O 1
ATOM 10565 N N . LEU F 1 169 ? 64.464 33.795 29.753 1.00 27.13 147 LEU F N 1
ATOM 10566 C CA . LEU F 1 169 ? 64.765 35.014 30.491 1.00 29.86 147 LEU F CA 1
ATOM 10567 C C . LEU F 1 169 ? 65.720 35.935 29.757 1.00 25.98 147 LEU F C 1
ATOM 10568 O O . LEU F 1 169 ? 65.516 37.118 29.749 1.00 25.64 147 LEU F O 1
ATOM 10573 N N . VAL F 1 170 ? 66.794 35.378 29.224 1.00 25.06 148 VAL F N 1
ATOM 10574 C CA . VAL F 1 170 ? 67.917 36.182 28.693 1.00 25.71 148 VAL F CA 1
ATOM 10575 C C . VAL F 1 170 ? 68.189 36.036 27.188 1.00 25.17 148 VAL F C 1
ATOM 10576 O O . VAL F 1 170 ? 69.058 36.699 26.664 1.00 25.12 148 VAL F O 1
ATOM 10580 N N . GLY F 1 171 ? 67.490 35.131 26.507 1.00 25.04 149 GLY F N 1
ATOM 10581 C CA . GLY F 1 171 ? 67.767 34.881 25.074 1.00 24.07 149 GLY F CA 1
ATOM 10582 C C . GLY F 1 171 ? 68.768 33.729 24.867 1.00 23.80 149 GLY F C 1
ATOM 10583 O O . GLY F 1 171 ? 69.456 33.299 25.784 1.00 21.18 149 GLY F O 1
ATOM 10584 N N . ARG F 1 172 ? 68.789 33.231 23.639 1.00 24.17 150 ARG F N 1
ATOM 10585 C CA . ARG F 1 172 ? 69.446 31.995 23.281 1.00 25.41 150 ARG F CA 1
ATOM 10586 C C . ARG F 1 172 ? 70.950 32.142 23.488 1.00 26.15 150 ARG F C 1
ATOM 10587 O O . ARG F 1 172 ? 71.608 31.256 23.973 1.00 26.60 150 ARG F O 1
ATOM 10595 N N . GLY F 1 173 ? 71.467 33.308 23.132 1.00 27.18 151 GLY F N 1
ATOM 10596 C CA . GLY F 1 173 ? 72.899 33.546 23.062 1.00 27.58 151 GLY F CA 1
ATOM 10597 C C . GLY F 1 173 ? 73.473 33.718 24.457 1.00 27.46 151 GLY F C 1
ATOM 10598 O O . GLY F 1 173 ? 74.455 33.034 24.828 1.00 27.46 151 GLY F O 1
ATOM 10599 N N . SER F 1 174 ? 72.830 34.566 25.244 1.00 25.47 152 SER F N 1
ATOM 10600 C CA . SER F 1 174 ? 73.261 34.732 26.659 1.00 26.27 152 SER F CA 1
ATOM 10601 C C . SER F 1 174 ? 73.135 33.452 27.461 1.00 24.34 152 SER F C 1
ATOM 10602 O O . SER F 1 174 ? 73.965 33.152 28.248 1.00 24.52 152 SER F O 1
ATOM 10605 N N . ALA F 1 175 ? 72.110 32.664 27.193 1.00 24.79 153 ALA F N 1
ATOM 10606 C CA . ALA F 1 175 ? 71.937 31.388 27.927 1.00 23.28 153 ALA F CA 1
ATOM 10607 C C . ALA F 1 175 ? 73.117 30.472 27.656 1.00 23.02 153 ALA F C 1
ATOM 10608 O O . ALA F 1 175 ? 73.702 29.940 28.583 1.00 24.20 153 ALA F O 1
ATOM 10610 N N . ALA F 1 176 ? 73.475 30.314 26.388 1.00 21.26 154 ALA F N 1
ATOM 10611 C CA . ALA F 1 176 ? 74.574 29.428 26.066 1.00 20.55 154 ALA F CA 1
ATOM 10612 C C . ALA F 1 176 ? 75.845 29.945 26.658 1.00 20.31 154 ALA F C 1
ATOM 10613 O O . ALA F 1 176 ? 76.646 29.174 27.162 1.00 19.76 154 ALA F O 1
ATOM 10615 N N . TYR F 1 177 ? 76.056 31.239 26.540 1.00 20.54 155 TYR F N 1
ATOM 10616 C CA . TYR F 1 177 ? 77.287 31.828 27.047 1.00 22.29 155 TYR F CA 1
ATOM 10617 C C . TYR F 1 177 ? 77.419 31.687 28.558 1.00 22.79 155 TYR F C 1
ATOM 10618 O O . TYR F 1 177 ? 78.437 31.213 29.047 1.00 23.97 155 TYR F O 1
ATOM 10627 N N . LEU F 1 178 ? 76.388 32.040 29.296 1.00 22.88 156 LEU F N 1
ATOM 10628 C CA . LEU F 1 178 ? 76.447 31.857 30.761 1.00 23.71 156 LEU F CA 1
ATOM 10629 C C . LEU F 1 178 ? 76.644 30.406 31.149 1.00 23.28 156 LEU F C 1
ATOM 10630 O O . LEU F 1 178 ? 77.365 30.115 32.059 1.00 23.75 156 LEU F O 1
ATOM 10635 N N . ALA F 1 179 ? 75.925 29.505 30.511 1.00 23.42 157 ALA F N 1
ATOM 10636 C CA . ALA F 1 179 ? 75.987 28.104 30.946 1.00 24.78 157 ALA F CA 1
ATOM 10637 C C . ALA F 1 179 ? 77.340 27.465 30.582 1.00 25.28 157 ALA F C 1
ATOM 10638 O O . ALA F 1 179 ? 77.875 26.639 31.321 1.00 25.16 157 ALA F O 1
ATOM 10648 N N . SER F 1 181 ? 80.274 29.123 29.811 1.00 24.40 159 SER F N 1
ATOM 10649 C CA . SER F 1 181 ? 81.434 29.759 30.425 1.00 25.63 159 SER F CA 1
ATOM 10650 C C . SER F 1 181 ? 81.440 29.642 31.941 1.00 25.77 159 SER F C 1
ATOM 10651 O O . SER F 1 181 ? 82.453 29.732 32.551 1.00 26.04 159 SER F O 1
ATOM 10654 N N . GLY F 1 182 ? 80.273 29.520 32.545 1.00 26.38 160 GLY F N 1
ATOM 10655 C CA . GLY F 1 182 ? 80.167 29.609 34.011 1.00 27.39 160 GLY F CA 1
ATOM 10656 C C . GLY F 1 182 ? 80.457 30.997 34.556 1.00 30.03 160 GLY F C 1
ATOM 10657 O O . GLY F 1 182 ? 80.747 31.162 35.726 1.00 31.63 160 GLY F O 1
ATOM 10658 N N . LYS F 1 183 ? 80.367 32.006 33.720 1.00 30.86 161 LYS F N 1
ATOM 10659 C CA . LYS F 1 183 ? 80.683 33.363 34.147 1.00 33.40 161 LYS F CA 1
ATOM 10660 C C . LYS F 1 183 ? 79.824 33.833 35.350 1.00 34.14 161 LYS F C 1
ATOM 10661 O O . LYS F 1 183 ? 78.591 33.618 35.389 1.00 32.59 161 LYS F O 1
ATOM 10667 N N . LYS F 1 184 ? 80.482 34.481 36.292 1.00 34.56 162 LYS F N 1
ATOM 10668 C CA . LYS F 1 184 ? 79.835 35.065 37.457 1.00 35.87 162 LYS F CA 1
ATOM 10669 C C . LYS F 1 184 ? 79.547 36.525 37.210 1.00 35.97 162 LYS F C 1
ATOM 10670 O O . LYS F 1 184 ? 80.413 37.289 36.749 1.00 36.12 162 LYS F O 1
ATOM 10676 N N . LEU F 1 185 ? 78.293 36.885 37.451 1.00 32.92 163 LEU F N 1
ATOM 10677 C CA . LEU F 1 185 ? 77.797 38.212 37.175 1.00 32.14 163 LEU F CA 1
ATOM 10678 C C . LEU F 1 185 ? 77.616 38.954 38.449 1.00 32.07 163 LEU F C 1
ATOM 10679 O O . LEU F 1 185 ? 77.336 38.346 39.482 1.00 32.26 163 LEU F O 1
ATOM 10684 N N . ASN F 1 186 ? 77.723 40.265 38.384 1.00 32.65 164 ASN F N 1
ATOM 10685 C CA . ASN F 1 186 ? 77.280 41.101 39.478 1.00 33.84 164 ASN F CA 1
ATOM 10686 C C . ASN F 1 186 ? 75.813 41.450 39.221 1.00 33.16 164 ASN F C 1
ATOM 10687 O O . ASN F 1 186 ? 75.223 41.081 38.183 1.00 31.96 164 ASN F O 1
ATOM 10692 N N . ALA F 1 187 ? 75.196 42.129 40.183 1.00 33.08 165 ALA F N 1
ATOM 10693 C CA . ALA F 1 187 ? 73.760 42.279 40.182 1.00 31.85 165 ALA F CA 1
ATOM 10694 C C . ALA F 1 187 ? 73.277 43.142 39.018 1.00 32.38 165 ALA F C 1
ATOM 10695 O O . ALA F 1 187 ? 72.265 42.821 38.394 1.00 28.91 165 ALA F O 1
ATOM 10697 N N . GLN F 1 188 ? 74.029 44.199 38.705 1.00 33.68 166 GLN F N 1
ATOM 10698 C CA . GLN F 1 188 ? 73.648 45.087 37.601 1.00 34.37 166 GLN F CA 1
ATOM 10699 C C . GLN F 1 188 ? 73.765 44.392 36.236 1.00 33.79 166 GLN F C 1
ATOM 10700 O O . GLN F 1 188 ? 72.936 44.595 35.345 1.00 31.13 166 GLN F O 1
ATOM 10706 N N . GLU F 1 189 ? 74.799 43.558 36.098 1.00 34.75 167 GLU F N 1
ATOM 10707 C CA . GLU F 1 189 ? 75.021 42.809 34.898 1.00 33.86 167 GLU F CA 1
ATOM 10708 C C . GLU F 1 189 ? 73.896 41.799 34.697 1.00 32.02 167 GLU F C 1
ATOM 10709 O O . GLU F 1 189 ? 73.415 41.624 33.570 1.00 31.50 167 GLU F O 1
ATOM 10715 N N . ALA F 1 190 ? 73.481 41.150 35.773 1.00 30.07 168 ALA F N 1
ATOM 10716 C CA . ALA F 1 190 ? 72.393 40.201 35.692 1.00 28.38 168 ALA F CA 1
ATOM 10717 C C . ALA F 1 190 ? 71.094 40.905 35.339 1.00 28.11 168 ALA F C 1
ATOM 10718 O O . ALA F 1 190 ? 70.267 40.406 34.570 1.00 26.38 168 ALA F O 1
ATOM 10728 N N . ALA F 1 192 ? 70.812 43.664 33.585 1.00 32.29 170 ALA F N 1
ATOM 10729 C CA . ALA F 1 192 ? 70.839 44.126 32.187 1.00 33.66 170 ALA F CA 1
ATOM 10730 C C . ALA F 1 192 ? 70.588 42.967 31.246 1.00 33.25 170 ALA F C 1
ATOM 10731 O O . ALA F 1 192 ? 70.065 43.176 30.190 1.00 31.62 170 ALA F O 1
ATOM 10733 N N . LEU F 1 193 ? 70.921 41.750 31.652 1.00 31.85 171 LEU F N 1
ATOM 10734 C CA . LEU F 1 193 ? 70.617 40.612 30.776 1.00 31.60 171 LEU F CA 1
ATOM 10735 C C . LEU F 1 193 ? 69.181 40.167 30.858 1.00 29.21 171 LEU F C 1
ATOM 10736 O O . LEU F 1 193 ? 68.733 39.429 30.006 1.00 29.79 171 LEU F O 1
ATOM 10741 N N . GLY F 1 194 ? 68.458 40.593 31.879 1.00 27.16 172 GLY F N 1
ATOM 10742 C CA . GLY F 1 194 ? 67.068 40.123 32.092 1.00 26.96 172 GLY F CA 1
ATOM 10743 C C . GLY F 1 194 ? 66.935 38.956 33.091 1.00 27.72 172 GLY F C 1
ATOM 10744 O O . GLY F 1 194 ? 65.859 38.337 33.227 1.00 27.49 172 GLY F O 1
ATOM 10745 N N . LEU F 1 195 ? 68.035 38.623 33.759 1.00 25.89 173 LEU F N 1
ATOM 10746 C CA . LEU F 1 195 ? 68.071 37.474 34.650 1.00 25.46 173 LEU F CA 1
ATOM 10747 C C . LEU F 1 195 ? 67.550 37.860 36.027 1.00 26.47 173 LEU F C 1
ATOM 10748 O O . LEU F 1 195 ? 67.087 37.034 36.802 1.00 25.19 173 LEU F O 1
ATOM 10753 N N . VAL F 1 196 ? 67.566 39.154 36.290 1.00 26.85 174 VAL F N 1
ATOM 10754 C CA . VAL F 1 196 ? 67.071 39.733 37.534 1.00 28.00 174 VAL F CA 1
ATOM 10755 C C . VAL F 1 196 ? 66.186 40.948 37.136 1.00 27.48 174 VAL F C 1
ATOM 10756 O O . VAL F 1 196 ? 66.480 41.620 36.170 1.00 25.89 174 VAL F O 1
ATOM 10760 N N . ASP F 1 197 ? 65.152 41.232 37.910 1.00 27.82 175 ASP F N 1
ATOM 10761 C CA . ASP F 1 197 ? 64.171 42.239 37.563 1.00 29.03 175 ASP F CA 1
ATOM 10762 C C . ASP F 1 197 ? 64.390 43.583 38.283 1.00 30.89 175 ASP F C 1
ATOM 10763 O O . ASP F 1 197 ? 63.999 44.639 37.778 1.00 30.22 175 ASP F O 1
ATOM 10768 N N . GLU F 1 198 ? 65.028 43.559 39.444 1.00 32.44 176 GLU F N 1
ATOM 10769 C CA . GLU F 1 198 ? 65.274 44.786 40.186 1.00 34.32 176 GLU F CA 1
ATOM 10770 C C . GLU F 1 198 ? 66.475 44.548 41.116 1.00 35.46 176 GLU F C 1
ATOM 10771 O O . GLU F 1 198 ? 66.661 43.459 41.619 1.00 33.65 176 GLU F O 1
ATOM 10777 N N . VAL F 1 199 ? 67.310 45.572 41.265 1.00 36.46 177 VAL F N 1
ATOM 10778 C CA . VAL F 1 199 ? 68.431 45.560 42.173 1.00 38.28 177 VAL F CA 1
ATOM 10779 C C . VAL F 1 199 ? 68.214 46.616 43.243 1.00 40.64 177 VAL F C 1
ATOM 10780 O O . VAL F 1 199 ? 67.833 47.725 42.928 1.00 41.94 177 VAL F O 1
ATOM 10784 N N . VAL F 1 200 ? 68.427 46.257 44.512 1.00 41.90 178 VAL F N 1
ATOM 10785 C CA . VAL F 1 200 ? 68.194 47.167 45.630 1.00 43.06 178 VAL F CA 1
ATOM 10786 C C . VAL F 1 200 ? 69.354 47.085 46.581 1.00 49.28 178 VAL F C 1
ATOM 10787 O O . VAL F 1 200 ? 69.972 46.019 46.725 1.00 48.42 178 VAL F O 1
ATOM 10791 N N . ASP F 1 201 ? 69.660 48.211 47.238 1.00 54.02 179 ASP F N 1
ATOM 10792 C CA . ASP F 1 201 ? 70.832 48.261 48.127 1.00 59.11 179 ASP F CA 1
ATOM 10793 C C . ASP F 1 201 ? 70.415 48.076 49.572 1.00 58.66 179 ASP F C 1
ATOM 10794 O O . ASP F 1 201 ? 71.232 48.120 50.465 1.00 58.40 179 ASP F O 1
ATOM 10799 N N . ASP F 1 202 ? 69.148 47.777 49.771 1.00 57.28 180 ASP F N 1
ATOM 10800 C CA . ASP F 1 202 ? 68.568 47.697 51.089 1.00 61.19 180 ASP F CA 1
ATOM 10801 C C . ASP F 1 202 ? 67.411 46.662 51.115 1.00 56.34 180 ASP F C 1
ATOM 10802 O O . ASP F 1 202 ? 66.626 46.597 50.201 1.00 52.00 180 ASP F O 1
ATOM 10807 N N . GLU F 1 203 ? 67.301 45.863 52.170 1.00 55.38 181 GLU F N 1
ATOM 10808 C CA . GLU F 1 203 ? 66.247 44.839 52.216 1.00 52.88 181 GLU F CA 1
ATOM 10809 C C . GLU F 1 203 ? 64.853 45.467 52.257 1.00 49.69 181 GLU F C 1
ATOM 10810 O O . GLU F 1 203 ? 63.918 44.952 51.670 1.00 49.25 181 GLU F O 1
ATOM 10816 N N . ALA F 1 204 ? 64.723 46.607 52.910 1.00 46.89 182 ALA F N 1
ATOM 10817 C CA . ALA F 1 204 ? 63.430 47.269 53.034 1.00 46.01 182 ALA F CA 1
ATOM 10818 C C . ALA F 1 204 ? 62.839 47.622 51.678 1.00 44.70 182 ALA F C 1
ATOM 10819 O O . ALA F 1 204 ? 61.626 47.623 51.497 1.00 41.99 182 ALA F O 1
ATOM 10821 N N . LYS F 1 205 ? 63.701 47.955 50.725 1.00 43.79 183 LYS F N 1
ATOM 10822 C CA . LYS F 1 205 ? 63.233 48.313 49.404 1.00 43.13 183 LYS F CA 1
ATOM 10823 C C . LYS F 1 205 ? 62.728 47.095 48.662 1.00 39.69 183 LYS F C 1
ATOM 10824 O O . LYS F 1 205 ? 61.834 47.208 47.842 1.00 36.66 183 LYS F O 1
ATOM 10830 N N . ALA F 1 206 ? 63.277 45.924 48.972 1.00 38.19 184 ALA F N 1
ATOM 10831 C CA . ALA F 1 206 ? 62.753 44.695 48.367 1.00 36.46 184 ALA F CA 1
ATOM 10832 C C . ALA F 1 206 ? 61.359 44.429 48.891 1.00 35.89 184 ALA F C 1
ATOM 10833 O O . ALA F 1 206 ? 60.458 44.108 48.132 1.00 34.60 184 ALA F O 1
ATOM 10835 N N . TRP F 1 207 ? 61.178 44.590 50.185 1.00 34.61 185 TRP F N 1
ATOM 10836 C CA . TRP F 1 207 ? 59.869 44.378 50.813 1.00 35.48 185 TRP F CA 1
ATOM 10837 C C . TRP F 1 207 ? 58.824 45.368 50.389 1.00 35.76 185 TRP F C 1
ATOM 10838 O O . TRP F 1 207 ? 57.647 45.056 50.328 1.00 34.45 185 TRP F O 1
ATOM 10849 N N . LYS F 1 208 ? 59.247 46.552 50.018 1.00 38.56 186 LYS F N 1
ATOM 10850 C CA . LYS F 1 208 ? 58.282 47.507 49.480 1.00 41.35 186 LYS F CA 1
ATOM 10851 C C . LYS F 1 208 ? 57.755 47.023 48.130 1.00 38.84 186 LYS F C 1
ATOM 10852 O O . LYS F 1 208 ? 56.557 47.092 47.839 1.00 36.41 186 LYS F O 1
ATOM 10858 N N . ILE F 1 209 ? 58.643 46.489 47.302 1.00 39.23 187 ILE F N 1
ATOM 10859 C CA . ILE F 1 209 ? 58.202 45.917 45.996 1.00 39.18 187 ILE F CA 1
ATOM 10860 C C . ILE F 1 209 ? 57.251 44.742 46.246 1.00 37.79 187 ILE F C 1
ATOM 10861 O O . ILE F 1 209 ? 56.228 44.628 45.609 1.00 36.28 187 ILE F O 1
ATOM 10866 N N . ILE F 1 210 ? 57.612 43.874 47.189 1.00 36.59 188 ILE F N 1
ATOM 10867 C CA . ILE F 1 210 ? 56.802 42.711 47.501 1.00 35.42 188 ILE F CA 1
ATOM 10868 C C . ILE F 1 210 ? 55.434 43.112 48.023 1.00 36.42 188 ILE F C 1
ATOM 10869 O O . ILE F 1 210 ? 54.407 42.582 47.610 1.00 37.26 188 ILE F O 1
ATOM 10874 N N . ASP F 1 211 ? 55.410 44.057 48.948 1.00 38.67 189 ASP F N 1
ATOM 10875 C CA . ASP F 1 211 ? 54.147 44.539 49.508 1.00 37.52 189 ASP F CA 1
ATOM 10876 C C . ASP F 1 211 ? 53.239 45.155 48.445 1.00 34.73 189 ASP F C 1
ATOM 10877 O O . ASP F 1 211 ? 52.030 45.037 48.540 1.00 31.76 189 ASP F O 1
ATOM 10882 N N . ASP F 1 212 ? 53.812 45.854 47.470 1.00 34.23 190 ASP F N 1
ATOM 10883 C CA . ASP F 1 212 ? 53.026 46.469 46.419 1.00 33.33 190 ASP F CA 1
ATOM 10884 C C . ASP F 1 212 ? 52.355 45.331 45.639 1.00 31.74 190 ASP F C 1
ATOM 10885 O O . ASP F 1 212 ? 51.212 45.459 45.241 1.00 31.92 190 ASP F O 1
ATOM 10890 N N . ILE F 1 213 ? 53.039 44.217 45.448 1.00 29.80 191 ILE F N 1
ATOM 10891 C CA . ILE F 1 213 ? 52.431 43.113 44.709 1.00 30.48 191 ILE F CA 1
ATOM 10892 C C . ILE F 1 213 ? 51.284 42.494 45.483 1.00 30.00 191 ILE F C 1
ATOM 10893 O O . ILE F 1 213 ? 50.279 42.087 44.909 1.00 28.64 191 ILE F O 1
ATOM 10898 N N . CYS F 1 214 ? 51.461 42.406 46.779 1.00 31.15 192 CYS F N 1
ATOM 10899 C CA . CYS F 1 214 ? 50.391 41.954 47.642 1.00 33.49 192 CYS F CA 1
ATOM 10900 C C . CYS F 1 214 ? 49.108 42.778 47.594 1.00 35.43 192 CYS F C 1
ATOM 10901 O O . CYS F 1 214 ? 48.081 42.296 48.006 1.00 36.53 192 CYS F O 1
ATOM 10904 N N . LYS F 1 215 ? 49.170 44.011 47.113 1.00 35.71 193 LYS F N 1
ATOM 10905 C CA . LYS F 1 215 ? 47.978 44.854 47.037 1.00 37.79 193 LYS F CA 1
ATOM 10906 C C . LYS F 1 215 ? 47.089 44.475 45.859 1.00 34.96 193 LYS F C 1
ATOM 10907 O O . LYS F 1 215 ? 45.916 44.813 45.866 1.00 37.18 193 LYS F O 1
ATOM 10911 N N . LYS F 1 216 ? 47.619 43.774 44.865 1.00 33.16 194 LYS F N 1
ATOM 10912 C CA . LYS F 1 216 ? 46.827 43.418 43.684 1.00 30.95 194 LYS F CA 1
ATOM 10913 C C . LYS F 1 216 ? 45.862 42.249 43.965 1.00 30.28 194 LYS F C 1
ATOM 10914 O O . LYS F 1 216 ? 46.155 41.371 44.766 1.00 28.51 194 LYS F O 1
ATOM 10920 N N . PRO F 1 217 ? 44.684 42.237 43.304 1.00 29.58 195 PRO F N 1
ATOM 10921 C CA . PRO F 1 217 ? 43.807 41.080 43.493 1.00 29.73 195 PRO F CA 1
ATOM 10922 C C . PRO F 1 217 ? 44.451 39.714 43.130 1.00 29.02 195 PRO F C 1
ATOM 10923 O O . PRO F 1 217 ? 45.116 39.580 42.112 1.00 25.65 195 PRO F O 1
ATOM 10927 N N . LYS F 1 218 ? 44.258 38.759 44.025 1.00 30.06 196 LYS F N 1
ATOM 10928 C CA . LYS F 1 218 ? 44.819 37.427 43.904 1.00 30.77 196 LYS F CA 1
ATOM 10929 C C . LYS F 1 218 ? 44.545 36.738 42.557 1.00 28.90 196 LYS F C 1
ATOM 10930 O O . LYS F 1 218 ? 45.461 36.204 41.922 1.00 27.77 196 LYS F O 1
ATOM 10936 N N . LYS F 1 219 ? 43.303 36.769 42.138 1.00 27.13 197 LYS F N 1
ATOM 10937 C CA . LYS F 1 219 ? 42.951 36.093 40.927 1.00 28.95 197 LYS F CA 1
ATOM 10938 C C . LYS F 1 219 ? 43.621 36.711 39.709 1.00 25.11 197 LYS F C 1
ATOM 10939 O O . LYS F 1 219 ? 44.064 36.021 38.769 1.00 24.67 197 LYS F O 1
ATOM 10945 N N . THR F 1 220 ? 43.742 38.027 39.745 1.00 24.00 198 THR F N 1
ATOM 10946 C CA . THR F 1 220 ? 44.451 38.733 38.717 1.00 22.13 198 THR F CA 1
ATOM 10947 C C . THR F 1 220 ? 45.908 38.219 38.553 1.00 21.32 198 THR F C 1
ATOM 10948 O O . THR F 1 220 ? 46.376 37.956 37.447 1.00 19.18 198 THR F O 1
ATOM 10952 N N . LEU F 1 221 ? 46.615 38.136 39.661 1.00 21.30 199 LEU F N 1
ATOM 10953 C CA . LEU F 1 221 ? 48.021 37.711 39.618 1.00 22.02 199 LEU F CA 1
ATOM 10954 C C . LEU F 1 221 ? 48.126 36.267 39.150 1.00 21.92 199 LEU F C 1
ATOM 10955 O O . LEU F 1 221 ? 49.053 35.905 38.421 1.00 21.62 199 LEU F O 1
ATOM 10960 N N . GLN F 1 222 ? 47.185 35.458 39.581 1.00 21.70 200 GLN F N 1
ATOM 10961 C CA . GLN F 1 222 ? 47.183 34.065 39.223 1.00 22.72 200 GLN F CA 1
ATOM 10962 C C . GLN F 1 222 ? 46.980 33.894 37.714 1.00 22.03 200 GLN F C 1
ATOM 10963 O O . GLN F 1 222 ? 47.718 33.200 37.086 1.00 21.27 200 GLN F O 1
ATOM 10969 N N . PHE F 1 223 ? 46.055 34.654 37.133 1.00 22.24 201 PHE F N 1
ATOM 10970 C CA . PHE F 1 223 ? 45.836 34.625 35.687 1.00 21.72 201 PHE F CA 1
ATOM 10971 C C . PHE F 1 223 ? 46.989 35.217 34.854 1.00 21.55 201 PHE F C 1
ATOM 10972 O O . PHE F 1 223 ? 47.326 34.688 33.772 1.00 20.48 201 PHE F O 1
ATOM 10980 N N . ILE F 1 224 ? 47.617 36.263 35.366 1.00 21.18 202 ILE F N 1
ATOM 10981 C CA . ILE F 1 224 ? 48.799 36.817 34.697 1.00 21.45 202 ILE F CA 1
ATOM 10982 C C . ILE F 1 224 ? 49.902 35.750 34.593 1.00 21.95 202 ILE F C 1
ATOM 10983 O O . ILE F 1 224 ? 50.472 35.492 33.542 1.00 21.80 202 ILE F O 1
ATOM 10988 N N . LYS F 1 225 ? 50.155 35.103 35.711 1.00 23.29 203 LYS F N 1
ATOM 10989 C CA . LYS F 1 225 ? 51.166 34.081 35.795 1.00 24.73 203 LYS F CA 1
ATOM 10990 C C . LYS F 1 225 ? 50.879 32.880 34.855 1.00 26.84 203 LYS F C 1
ATOM 10991 O O . LYS F 1 225 ? 51.758 32.418 34.137 1.00 27.93 203 LYS F O 1
ATOM 10997 N N . ARG F 1 226 ? 49.635 32.425 34.836 1.00 27.36 204 ARG F N 1
ATOM 10998 C CA A ARG F 1 226 ? 49.144 31.316 34.134 0.50 27.34 204 ARG F CA 1
ATOM 10999 C CA B ARG F 1 226 ? 49.231 31.327 34.015 0.50 28.59 204 ARG F CA 1
ATOM 11000 C C . ARG F 1 226 ? 49.350 31.608 32.496 1.00 27.04 204 ARG F C 1
ATOM 11001 O O . ARG F 1 226 ? 49.872 30.804 31.688 1.00 25.50 204 ARG F O 1
ATOM 11016 N N . ALA F 1 227 ? 48.929 32.872 31.968 1.00 24.19 205 ALA F N 1
ATOM 11017 C CA . ALA F 1 227 ? 49.057 33.231 30.645 1.00 23.78 205 ALA F CA 1
ATOM 11018 C C . ALA F 1 227 ? 50.498 33.370 30.241 1.00 22.83 205 ALA F C 1
ATOM 11019 O O . ALA F 1 227 ? 50.857 32.962 29.141 1.00 23.23 205 ALA F O 1
ATOM 11021 N N . ILE F 1 228 ? 51.322 33.957 31.090 1.00 21.17 206 ILE F N 1
ATOM 11022 C CA . ILE F 1 228 ? 52.711 34.144 30.741 1.00 22.13 206 ILE F CA 1
ATOM 11023 C C . ILE F 1 228 ? 53.368 32.794 30.546 1.00 25.38 206 ILE F C 1
ATOM 11024 O O . ILE F 1 228 ? 54.087 32.584 29.603 1.00 30.38 206 ILE F O 1
ATOM 11029 N N . ASN F 1 229 ? 53.122 31.900 31.480 1.00 27.55 207 ASN F N 1
ATOM 11030 C CA . ASN F 1 229 ? 53.770 30.620 31.495 1.00 28.80 207 ASN F CA 1
ATOM 11031 C C . ASN F 1 229 ? 53.329 29.745 30.331 1.00 29.37 207 ASN F C 1
ATOM 11032 O O . ASN F 1 229 ? 54.134 29.137 29.679 1.00 29.93 207 ASN F O 1
ATOM 11037 N N . SER F 1 230 ? 52.047 29.739 30.039 1.00 28.07 208 SER F N 1
ATOM 11038 C CA . SER F 1 230 ? 51.552 29.042 28.880 1.00 28.57 208 SER F CA 1
ATOM 11039 C C . SER F 1 230 ? 51.863 29.662 27.509 1.00 28.73 208 SER F C 1
ATOM 11040 O O . SER F 1 230 ? 51.804 28.984 26.528 1.00 29.51 208 SER F O 1
ATOM 11043 N N . SER F 1 231 ? 52.181 30.942 27.448 1.00 28.09 209 SER F N 1
ATOM 11044 C CA . SER F 1 231 ? 52.540 31.596 26.166 1.00 27.17 209 SER F CA 1
ATOM 11045 C C . SER F 1 231 ? 53.717 30.883 25.477 1.00 26.01 209 SER F C 1
ATOM 11046 O O . SER F 1 231 ? 53.904 30.980 24.247 1.00 27.10 209 SER F O 1
ATOM 11049 N N . TYR F 1 232 ? 54.508 30.175 26.250 1.00 24.46 210 TYR F N 1
ATOM 11050 C CA . TYR F 1 232 ? 55.643 29.430 25.728 1.00 25.57 210 TYR F CA 1
ATOM 11051 C C . TYR F 1 232 ? 55.277 28.081 25.152 1.00 27.20 210 TYR F C 1
ATOM 11052 O O . TYR F 1 232 ? 56.131 27.387 24.634 1.00 28.86 210 TYR F O 1
ATOM 11061 N N . ASP F 1 233 ? 54.012 27.710 25.241 1.00 28.85 211 ASP F N 1
ATOM 11062 C CA . ASP F 1 233 ? 53.569 26.440 24.762 1.00 32.24 211 ASP F CA 1
ATOM 11063 C C . ASP F 1 233 ? 52.544 26.541 23.642 1.00 33.73 211 ASP F C 1
ATOM 11064 O O . ASP F 1 233 ? 51.915 25.533 23.268 1.00 34.08 211 ASP F O 1
ATOM 11077 N N . GLY F 1 235 ? 51.021 29.053 19.913 1.00 34.48 213 GLY F N 1
ATOM 11078 C CA . GLY F 1 235 ? 51.113 30.160 18.984 1.00 34.12 213 GLY F CA 1
ATOM 11079 C C . GLY F 1 235 ? 50.382 31.376 19.543 1.00 33.88 213 GLY F C 1
ATOM 11080 O O . GLY F 1 235 ? 49.517 31.278 20.423 1.00 33.19 213 GLY F O 1
ATOM 11081 N N . LEU F 1 236 ? 50.760 32.542 19.039 1.00 33.56 214 LEU F N 1
ATOM 11082 C CA . LEU F 1 236 ? 50.157 33.786 19.459 1.00 33.88 214 LEU F CA 1
ATOM 11083 C C . LEU F 1 236 ? 48.635 33.859 19.530 1.00 31.69 214 LEU F C 1
ATOM 11084 O O . LEU F 1 236 ? 48.116 34.321 20.545 1.00 31.36 214 LEU F O 1
ATOM 11089 N N . GLU F 1 237 ? 47.940 33.459 18.472 1.00 31.81 215 GLU F N 1
ATOM 11090 C CA . GLU F 1 237 ? 46.479 33.639 18.415 1.00 34.67 215 GLU F CA 1
ATOM 11091 C C . GLU F 1 237 ? 45.793 32.854 19.488 1.00 32.33 215 GLU F C 1
ATOM 11092 O O . GLU F 1 237 ? 44.852 33.329 20.125 1.00 33.78 215 GLU F O 1
ATOM 11098 N N . SER F 1 238 ? 46.318 31.679 19.733 1.00 30.44 216 SER F N 1
ATOM 11099 C CA . SER F 1 238 ? 45.819 30.813 20.764 1.00 29.72 216 SER F CA 1
ATOM 11100 C C . SER F 1 238 ? 46.059 31.490 22.102 1.00 26.09 216 SER F C 1
ATOM 11101 O O . SER F 1 238 ? 45.200 31.492 22.967 1.00 24.52 216 SER F O 1
ATOM 11104 N N . ALA F 1 239 ? 47.253 32.012 22.282 1.00 24.38 217 ALA F N 1
ATOM 11105 C CA . ALA F 1 239 ? 47.610 32.645 23.563 1.00 23.37 217 ALA F CA 1
ATOM 11106 C C . ALA F 1 239 ? 46.734 33.878 23.810 1.00 24.05 217 ALA F C 1
ATOM 11107 O O . ALA F 1 239 ? 46.293 34.078 24.931 1.00 21.84 217 ALA F O 1
ATOM 11117 N N . ASP F 1 241 ? 43.721 34.318 22.563 1.00 26.89 219 ASP F N 1
ATOM 11118 C CA . ASP F 1 241 ? 42.413 33.758 22.918 1.00 28.96 219 ASP F CA 1
ATOM 11119 C C . ASP F 1 241 ? 42.343 33.420 24.404 1.00 26.59 219 ASP F C 1
ATOM 11120 O O . ASP F 1 241 ? 41.371 33.689 25.065 1.00 23.84 219 ASP F O 1
ATOM 11125 N N . GLN F 1 242 ? 43.389 32.791 24.915 1.00 25.44 220 GLN F N 1
ATOM 11126 C CA . GLN F 1 242 ? 43.467 32.418 26.317 1.00 26.91 220 GLN F CA 1
ATOM 11127 C C . GLN F 1 242 ? 43.502 33.611 27.248 1.00 24.84 220 GLN F C 1
ATOM 11128 O O . GLN F 1 242 ? 42.825 33.646 28.255 1.00 24.64 220 GLN F O 1
ATOM 11134 N N . GLU F 1 243 ? 44.277 34.625 26.889 1.00 23.05 221 GLU F N 1
ATOM 11135 C CA . GLU F 1 243 ? 44.366 35.839 27.677 1.00 21.67 221 GLU F CA 1
ATOM 11136 C C . GLU F 1 243 ? 42.992 36.529 27.779 1.00 21.25 221 GLU F C 1
ATOM 11137 O O . GLU F 1 243 ? 42.586 36.971 28.860 1.00 21.76 221 GLU F O 1
ATOM 11143 N N . ALA F 1 244 ? 42.267 36.552 26.684 1.00 20.08 222 ALA F N 1
ATOM 11144 C CA . ALA F 1 244 ? 40.929 37.113 26.645 1.00 19.84 222 ALA F CA 1
ATOM 11145 C C . ALA F 1 244 ? 39.953 36.356 27.562 1.00 19.41 222 ALA F C 1
ATOM 11146 O O . ALA F 1 244 ? 39.069 36.955 28.174 1.00 18.44 222 ALA F O 1
ATOM 11148 N N . LEU F 1 245 ? 40.074 35.042 27.571 1.00 19.09 223 LEU F N 1
ATOM 11149 C CA . LEU F 1 245 ? 39.170 34.227 28.381 1.00 19.49 223 LEU F CA 1
ATOM 11150 C C . LEU F 1 245 ? 39.467 34.487 29.877 1.00 19.42 223 LEU F C 1
ATOM 11151 O O . LEU F 1 245 ? 38.538 34.662 30.662 1.00 19.45 223 LEU F O 1
ATOM 11156 N N . TYR F 1 246 ? 40.742 34.510 30.250 1.00 18.82 224 TYR F N 1
ATOM 11157 C CA . TYR F 1 246 ? 41.097 34.843 31.627 1.00 19.09 224 TYR F CA 1
ATOM 11158 C C . TYR F 1 246 ? 40.541 36.191 32.003 1.00 19.27 224 TYR F C 1
ATOM 11159 O O . TYR F 1 246 ? 39.958 36.356 33.069 1.00 21.44 224 TYR F O 1
ATOM 11168 N N . PHE F 1 247 ? 40.660 37.150 31.103 1.00 19.21 225 PHE F N 1
ATOM 11169 C CA . PHE F 1 247 ? 40.215 38.503 31.364 1.00 19.86 225 PHE F CA 1
ATOM 11170 C C . PHE F 1 247 ? 38.744 38.479 31.677 1.00 21.12 225 PHE F C 1
ATOM 11171 O O . PHE F 1 247 ? 38.254 39.108 32.613 1.00 21.69 225 PHE F O 1
ATOM 11179 N N . SER F 1 248 ? 38.021 37.714 30.901 1.00 21.81 226 SER F N 1
ATOM 11180 C CA . SER F 1 248 ? 36.602 37.621 31.091 1.00 22.42 226 SER F CA 1
ATOM 11181 C C . SER F 1 248 ? 36.229 36.984 32.435 1.00 21.84 226 SER F C 1
ATOM 11182 O O . SER F 1 248 ? 35.295 37.441 33.124 1.00 21.90 226 SER F O 1
ATOM 11185 N N . LEU F 1 249 ? 36.924 35.933 32.805 1.00 21.97 227 LEU F N 1
ATOM 11186 C CA . LEU F 1 249 ? 36.644 35.229 34.093 1.00 23.47 227 LEU F CA 1
ATOM 11187 C C . LEU F 1 249 ? 36.967 36.066 35.334 1.00 22.75 227 LEU F C 1
ATOM 11188 O O . LEU F 1 249 ? 36.372 35.868 36.372 1.00 24.17 227 LEU F O 1
ATOM 11193 N N . LEU F 1 250 ? 37.868 37.033 35.209 1.00 21.48 228 LEU F N 1
ATOM 11194 C CA . LEU F 1 250 ? 38.113 37.962 36.284 1.00 21.27 228 LEU F CA 1
ATOM 11195 C C . LEU F 1 250 ? 36.852 38.706 36.721 1.00 21.30 228 LEU F C 1
ATOM 11196 O O . LEU F 1 250 ? 36.754 39.128 37.874 1.00 20.95 228 LEU F O 1
ATOM 11201 N N . PHE F 1 251 ? 35.918 38.897 35.798 1.00 20.39 229 PHE F N 1
ATOM 11202 C CA . PHE F 1 251 ? 34.683 39.584 36.129 1.00 21.54 229 PHE F CA 1
ATOM 11203 C C . PHE F 1 251 ? 33.670 38.735 36.866 1.00 23.00 229 PHE F C 1
ATOM 11204 O O . PHE F 1 251 ? 32.608 39.209 37.210 1.00 24.67 229 PHE F O 1
ATOM 11212 N N . THR F 1 252 ? 34.074 37.541 37.265 1.00 24.40 230 THR F N 1
ATOM 11213 C CA . THR F 1 252 ? 33.334 36.737 38.266 1.00 25.68 230 THR F CA 1
ATOM 11214 C C . THR F 1 252 ? 33.978 36.790 39.657 1.00 27.39 230 THR F C 1
ATOM 11215 O O . THR F 1 252 ? 33.500 36.129 40.580 1.00 28.58 230 THR F O 1
ATOM 11219 N N . ASP F 1 253 ? 35.069 37.540 39.803 1.00 27.97 231 ASP F N 1
ATOM 11220 C CA . ASP F 1 253 ? 35.835 37.570 41.074 1.00 30.01 231 ASP F CA 1
ATOM 11221 C C . ASP F 1 253 ? 35.499 38.779 41.927 1.00 30.12 231 ASP F C 1
ATOM 11222 O O . ASP F 1 253 ? 35.649 39.911 41.503 1.00 31.44 231 ASP F O 1
ATOM 11227 N N . PRO F 1 254 ? 35.022 38.564 43.143 1.00 32.73 232 PRO F N 1
ATOM 11228 C CA . PRO F 1 254 ? 34.636 39.691 44.025 1.00 33.42 232 PRO F CA 1
ATOM 11229 C C . PRO F 1 254 ? 35.749 40.715 44.263 1.00 34.07 232 PRO F C 1
ATOM 11230 O O . PRO F 1 254 ? 35.497 41.916 44.248 1.00 34.93 232 PRO F O 1
ATOM 11234 N N . GLU F 1 255 ? 36.966 40.256 44.482 1.00 33.12 233 GLU F N 1
ATOM 11235 C CA . GLU F 1 255 ? 38.082 41.182 44.723 1.00 34.69 233 GLU F CA 1
ATOM 11236 C C . GLU F 1 255 ? 38.318 42.120 43.498 1.00 32.54 233 GLU F C 1
ATOM 11237 O O . GLU F 1 255 ? 38.599 43.317 43.639 1.00 32.41 233 GLU F O 1
ATOM 11243 N N . VAL F 1 256 ? 38.211 41.567 42.289 1.00 30.31 234 VAL F N 1
ATOM 11244 C CA . VAL F 1 256 ? 38.386 42.353 41.087 1.00 29.25 234 VAL F CA 1
ATOM 11245 C C . VAL F 1 256 ? 37.276 43.389 40.986 1.00 29.10 234 VAL F C 1
ATOM 11246 O O . VAL F 1 256 ? 37.526 44.544 40.655 1.00 29.74 234 VAL F O 1
ATOM 11250 N N . LEU F 1 257 ? 36.050 42.940 41.186 1.00 29.32 235 LEU F N 1
ATOM 11251 C CA . LEU F 1 257 ? 34.890 43.818 41.065 1.00 30.60 235 LEU F CA 1
ATOM 11252 C C . LEU F 1 257 ? 35.005 44.955 42.039 1.00 33.16 235 LEU F C 1
ATOM 11253 O O . LEU F 1 257 ? 34.715 46.083 41.673 1.00 35.84 235 LEU F O 1
ATOM 11258 N N . ASP F 1 258 ? 35.436 44.671 43.267 1.00 34.74 236 ASP F N 1
ATOM 11259 C CA . ASP F 1 258 ? 35.669 45.699 44.283 1.00 38.73 236 ASP F CA 1
ATOM 11260 C C . ASP F 1 258 ? 36.730 46.700 43.829 1.00 36.37 236 ASP F C 1
ATOM 11261 O O . ASP F 1 258 ? 36.560 47.902 43.978 1.00 36.47 236 ASP F O 1
ATOM 11266 N N . ALA F 1 259 ? 37.815 46.199 43.285 1.00 34.04 237 ALA F N 1
ATOM 11267 C CA . ALA F 1 259 ? 38.895 47.072 42.797 1.00 35.36 237 ALA F CA 1
ATOM 11268 C C . ALA F 1 259 ? 38.421 48.006 41.685 1.00 36.47 237 ALA F C 1
ATOM 11269 O O . ALA F 1 259 ? 38.951 49.101 41.544 1.00 38.38 237 ALA F O 1
ATOM 11271 N N . LEU F 1 260 ? 37.381 47.613 40.962 1.00 36.37 238 LEU F N 1
ATOM 11272 C CA . LEU F 1 260 ? 36.821 48.479 39.914 1.00 37.87 238 LEU F CA 1
ATOM 11273 C C . LEU F 1 260 ? 35.687 49.384 40.380 1.00 39.45 238 LEU F C 1
ATOM 11274 O O . LEU F 1 260 ? 35.218 50.251 39.604 1.00 41.52 238 LEU F O 1
ATOM 11279 N N . SER F 1 261 ? 35.188 49.162 41.587 1.00 41.48 239 SER F N 1
ATOM 11280 C CA . SER F 1 261 ? 33.879 49.745 42.016 1.00 44.43 239 SER F CA 1
ATOM 11281 C C . SER F 1 261 ? 33.865 51.262 42.121 1.00 49.41 239 SER F C 1
ATOM 11282 O O . SER F 1 261 ? 32.816 51.891 41.857 1.00 53.69 239 SER F O 1
ATOM 11285 N N . LYS F 1 262 ? 34.989 51.877 42.470 1.00 48.94 240 LYS F N 1
ATOM 11286 C CA . LYS F 1 262 ? 35.049 53.346 42.473 1.00 58.01 240 LYS F CA 1
ATOM 11287 C C . LYS F 1 262 ? 34.515 54.015 41.162 1.00 60.10 240 LYS F C 1
ATOM 11288 O O . LYS F 1 262 ? 33.931 55.113 41.179 1.00 56.96 240 LYS F O 1
ATOM 11294 N N . TRP F 1 263 ? 34.675 53.310 40.044 1.00 55.70 241 TRP F N 1
ATOM 11295 C CA . TRP F 1 263 ? 34.275 53.818 38.743 1.00 51.93 241 TRP F CA 1
ATOM 11296 C C . TRP F 1 263 ? 32.973 53.210 38.242 1.00 52.27 241 TRP F C 1
ATOM 11297 O O . TRP F 1 263 ? 32.491 53.560 37.159 1.00 49.60 241 TRP F O 1
ATOM 11308 N N . ARG F 1 264 ? 32.399 52.304 39.021 1.00 53.99 242 ARG F N 1
ATOM 11309 C CA . ARG F 1 264 ? 31.098 51.764 38.687 1.00 59.78 242 ARG F CA 1
ATOM 11310 C C . ARG F 1 264 ? 30.028 52.720 39.239 1.00 65.70 242 ARG F C 1
ATOM 11311 O O . ARG F 1 264 ? 29.072 53.076 38.532 1.00 68.74 242 ARG F O 1
#

Secondary structure (DSSP, 8-state):
--TT---EEEEEETTEEEEEE--GGGTT-B----HHHHHHHHHHHHSS-SEEEEEESTT-S---B----TT--HHHHHHHHH--HHHHHHHH-SS-EEEE--SB--HHHHHHHHSSEEE----BB---GGGGT-S-SSSTTTTHHHHH-HHHHHHH-----B-TTT---SS-SB--SSHHHHHHHHHHHHTS-HHHHHHHHHHHHHTT--TTT--HHHHHHHHGGG-HHHHHHHGGG--/-TT----EEEEEETTEEEEEE--GGGTT-B----HHHHHHHHHHHHSS-SEEEEEESTT-S---B----TT--HHHHHHHHH--HHHHHHHH-SS-EEEE--SB--HHHHHHHHSSEEE----BB---GGGGT---SSSTTTTHHHHH-HHHHHHH-----B-TTT---SS-SB--SSHHHHHHHHHHHHTS-HHHHHHHHHHHHHHT--TTT--HHHHHHHHHTT-HHHHHHHGGG--/-GGG--EEEEEETTEEEEEE--GGGTT-B----HHHHHHHHHHHHSS-SEEEEEESTT-S---B----TT--HHHHHHHHH--HHHHHHHH-SS-EEEE--SB--HHHHHHHHSSEEE----EE---GGGGT---SSSTTTTHHHHH-HHHHHHH-----EETTT---SS-SB--SSHHHHHHHHHHHHTS-HHHHHHHHHHHHHHT--TTT--HHHHHHHHHTT-HHHHHHHGGG--/--EEEEEETTEEEEEE--GGGTT-B----HHHHHHHHHHHHSS-SEEEEEESTT-S---B----TT--HHHHHHHHH--HHHHHHHH-SS-EEEE--SB--HHHHHHHHSSEEE----BEE--GGGGT---SSSTTTTHHHHH-HHHHHHH----EE-TTT---SS-SB--SSHHHHHHHHHHHHTS-HHHHHHHHHHHHHTT--TTT--HHHHHHHHHTT-HHHHHHHGGG-/-TT---EEEEEETTEEEEEE--GGGTT-B----HHHHHHHHHHHHSS-SEEEEEESTT-S---B----TT--HHHHHHHHH--HHHHHHHH-SS-EEEE--SB--HHHHHHHHSSEEE----EE---GGGGT-S-SSSTTTTHHHHH-HHHHHHH---PPEETTT---SS-SB--SSHHHHHHHHHHHHTS-HHHHHHHHHHHHHTT--TTT--HHHHHHHHHTT-HHHHHHHGGG--/-EEEEEETTEEEEEE--GGGTT-B----HHHHHHHHHHHHSS-SEEEEEESTT-S---B----TT--HHHHHHHHH--HHHHHHHH-SS-EEEE--SB--HHHHHHHHSSEEE----BB---GGGGT-S-SSSTTTTHHHHH-HHHHHHH-----B-TTT---SS-SB--SSHHHHHHHHHHHHTS-HHHHHHHHHHHHHTT--TTT--HHHHHHHHHTT-HHHHHHHGGG-

Nearest PDB structures (foldseek):
  5duf-assembly1_A  TM=7.769E-01  e=2.136E-15  Mycobacterium tuberculosis
  4hc8-assembly1_A  TM=7.892E-01  e=5.415E-12  Mycobacterium tuberculosis
  4fn7-assembly1_B  TM=7.880E-01  e=1.276E-10  Mycobacterium tuberculosis
  6c7c-assembly1_B  TM=7.050E-01  e=1.531E-10  Mycobacterium ulcerans Agy99
  3r6h-assembly1_A  TM=7.030E-01  e=2.489E-10  Mycobacterium marinum M

Solvent-accessible surface area: 48186 Å² total

B-factor: mean 31.67, std 12.55, range [7.13, 108.51]

Sequence (1419 aa):
NLYFQSLVEIERRRRGDASLIVLSRPEKLNAINLELADLADQFSKAEKEDTRVIVITGYGKNFSAGADINLASFDPASAYSFRLKNSIIAQRIRKSDKPVIALLKGYSGGGLELAESADIRIASDAVIGQPESSIGINAGAGGNVILPKLVGRRGSAAYLASGKKLNAQEAALGLVDEVVDDEAKAWKIIDDICKKPKKTLQFIKRAINSSYDGLESADQEALYFSLLFTDPEVLDALSKWRKNLYFQSLVEIERRGDASLIVLSRPEKLNAINLELADLADDQFSKAEKEDTRVIVITGYGKNFSAGADINLASFDPASAYSFRLKNSIAQRIRKSDKPVIALLKGYSGGGLELAESADIRIASDAVIGQPESSIGINAGAGGNVILPKLVGRGSAAYLASGKKLNAQEAALGLVDEVVDDEAKAWKIIDDICKKPKKTLQFIKRRAINSSYDGLESADQEALYFSLLFTDPEVLDALSKWRKLYFQSLVEIERRRGDASLIVLSRPEKLNAINLELADLADQFSKAEKEDTRVIVITGYGKNFSAGADINLASFDPASAYSFRLKNSIAQRIRKSDKPVIALLKGYSGGGLELAESADIRIASDAVIGQPESSIGINAGAGGNVILPKLVGRGSAAYLASGKKLNAQEAALGLVDEVVDDEAKAWKIIDDICKKPKKTLQFIKRAINSSYDGLESADQEALYFSLLFTDPEVLDALSKWRKSLVEIERRGDASLIVLSRPEKLNAINLELADLADQFSKAEKEDTRVIVITGYGKNFSAGADINLASFDPASAYSFRLKNSIAQRIRKSDKPVIALLKGYSGGGLELAESADIRIASDAVIGQPESSIGINAGAGGNVILPKLVGRGSAAYLASGKKLNAQEAALGLVDEVVDDEAKAWKIIDDICKKPKKTLQFIKRAINSSYDGLESADQEALYFSLLFTDPEVLDALSKWRLYFQSLVEIERRGDASLIVLSRPEKLNAINLELADLADQFSKAEKEDTRVIVITGYGKNFSAGADINLASFDPASAYSFRLKNSIAQRIRKSDKPVIALLKGYSGGGLELAESADIRIASDAVIGQPESSIGINAGAGGNVILPKLVGRGSAAYLASGKKLNAQEAALGLVDEVVDDEAKAWKIIDDICKKPKKTLQFIKRAINSSYDGLESADQEALYFSLLFTDPEVLDALSKWRKLVEIERRRGDASLIVLSRPEKLNAINLELADLADQFSKAEKEDTRVIVITGYGKNFSAGADINLASFDPASAYSFRLKNSIIAQRIRKSDKPVIALLKGYSGGGLELAESADIRIASDAVIGQPESSIGINAGAGGNVILPKLVGRGSAAYLASGKKLNAQEAALGLVDEVVDDEAKAWKIIDDICKKPKKTLQFIKRRAINSSYDGLESADQEALYFSLLFTDPEVLDALSKWR